Protein 8CD0 (pdb70)

Solvent-accessible surface area: 36126 Å² total; per-residue (Å²): 92,54,0,1,0,9,5,92,46,100,200,24,88,20,0,93,37,0,20,20,13,1,15,17,9,27,25,120,81,78,63,51,91,79,84,87,19,59,100,203,65,170,25,77,3,12,0,1,0,1,8,44,14,88,55,6,86,122,44,92,85,167,58,90,103,61,8,33,138,12,0,81,72,93,53,4,1,1,0,0,2,122,162,41,57,16,18,75,169,9,74,0,34,46,2,2,85,64,38,164,119,43,174,56,162,134,93,53,43,30,36,0,3,69,90,15,0,6,6,28,65,13,163,118,47,44,2,63,30,0,31,1,12,82,41,2,98,89,32,0,14,44,0,2,0,25,0,0,4,1,65,16,17,64,88,125,10,27,24,62,27,32,2,8,0,0,3,0,0,3,12,0,0,32,21,155,115,42,18,9,0,92,81,129,8,0,122,20,1,55,55,5,0,53,78,0,96,86,77,0,85,97,2,16,0,0,0,0,1,0,9,102,71,11,115,89,28,40,124,46,12,23,56,2,0,52,53,0,69,78,39,17,212,44,2,37,7,0,10,2,6,30,17,45,90,42,1,6,98,29,84,70,61,66,71,0,19,105,31,5,36,73,0,67,109,5,0,105,124,15,51,8,62,56,94,53,0,2,0,1,1,17,104,2,0,0,0,3,4,8,4,64,44,0,0,61,0,4,79,131,32,12,55,4,111,0,0,0,1,7,0,10,21,42,4,22,22,36,69,66,4,48,1,0,48,11,45,57,0,34,0,2,4,2,4,22,0,4,0,27,80,30,0,31,77,67,128,28,14,15,61,30,34,55,71,0,46,116,41,0,56,12,19,53,0,0,23,12,0,1,9,18,1,2,0,1,0,19,0,16,4,10,0,1,4,59,62,91,2,0,2,52,0,0,79,38,0,0,123,11,0,55,27,23,0,44,6,140,5,54,3,51,28,0,30,73,0,0,82,56,2,5,129,45,10,71,104,11,93,58,2,59,1,25,28,2,28,86,12,42,39,3,65,49,9,6,2,120,102,38,40,36,99,33,27,7,77,0,0,0,0,0,2,48,32,12,26,5,16,21,2,29,71,2,0,38,84,3,95,44,8,29,38,5,131,97,9,100,148,40,128,33,17,0,57,0,0,32,32,136,14,1,77,103,3,6,35,66,0,10,124,29,0,34,87,45,66,157,132,42,25,102,34,15,0,0,7,0,2,36,0,0,23,14,99,46,0,4,111,21,0,28,23,1,6,72,168,3,49,0,0,1,0,0,24,36,1,6,45,0,0,13,12,20,7,22,19,30,73,49,108,109,45,102,13,0,100,148,56,78,13,89,111,0,21,86,91,142,38,169,59,10,57,81,105,0,18,39,6,2,72,2,5,42,0,0,91,69,1,46,95,34,5,118,34,122,30,5,25,1,8,15,2,95,40,18,122,72,68,2,7,106,7,2,50,58,0,8,150,24,5,63,29,125,95,90,52,72,4,117,169,55,5,63,96,32,108,165,105,40,66,63,40,59,89,40,186,47,78,37,66,200,74,112,114,8,97,156,95,5,87,58,88,0,97,96,57,7,103,83,43,6,64,80,2,6,135,9,0,168,137,21,72,20,89,19,5,56,11,0,110,97,38,92,156,117,92,7,85,11,79,6,51,31,47,36,28,98,110,100,31,16,67,23,118,0,30,0,40,6,49,62,28,91,4,47,68,40,1,0,0,0,0,44,106,137,76,87,0,8,0,0,12,7,22,90,40,48,55,60,41,58,123,53,3,118,76,20,6,64,9,32,53,34,158,199,85,28,8,2,42,0,63,0,55,107,4,98,88,126,8,55,5,58,0,27,0,0,0,3,44,9,47,19,6,32,45,129,45,7,30,46,40,104,13,9,52,12,60,19,191,9,20,96,0,67,22

Sequence (837 aa):
PLVLVFVESLYSQLGQEVVAILESSRFKYRTEIAPTLTDKGRGRFALIIYENILKYVNLDAWNRELLDKYCVAYGVGIIGFFDCSINPKSPLLYVTRPSEVFQSNHSTYEPVLLATVVQDLGLHDGIQRVLFGNNLNFWLHKLVFVDAVAFLTGKRLSLPLDRYILVDIDDIFVGKEGTRMKVEDVKALFDTQNELRAHIPNFTFNLGYSGKFFHTGTNAEDAGDDLLLSYVKEFWWFPHMWSHMQPHLFHNQSVLAEQMALNKKFAVEHGIPTDMGYAVAPHHSGVYPVHVQLYEAWKQVWSIRVTSTEEYPHLKPARYRRGFIHNGIMVLPRQTCGLFTHTIFYNEYPGGSSELDKIINGGELFLTVLLNPISIFMTHLSNYGNDRLGLYTFKHLVRFLHSWTNLRLQTLPPVQLAQKYFQIFSEEKDPLWQDPCEDKRHKDIWSKEKTCDRFPKLLIIGPQKTGTTALYLFLGMHPDLSSNYPSSETFEEIQFFNGHNYHKGIDWYMEFFPIPSNTTSDFYFEKSANYFDSEVAPRRAAALLPKAKVLTILINPADRAYSWYQHQRAHDDPVALKYTFHEVISSKLRALQNRCLVPGWYATHIERWLSAYHANQILVLDGKLLRTEPAKVMDMVQKFLGVTNTIDYHKTLAFDPKKGFWCCLGKSKGRKYPEMDLDSRAFLKDYYRDHNIELSKLLYKMGQTLPTWLREDLQNQVQLVESGGGSVQAGGSLRLSCAASGFNVDDYAIGWFRQEREGVSCIGGDGTTYYENSVKGRFFTVSSDKRDNTVYLQMNNLRPEDTAIYFCAADRSKYCVGKYFSTPSQYDFWGRGTHVTV

Foldseek 3Di:
DEAEEAEQDPPDVLSVVLVLLCLLQVHHYDYDHLDDQPDPPHGPHQEYEYQACVSLVPDDPVVNVVVLVSCQVRQYAYEHEDCKFADCPDPLDDWWDGFDPDDDPDPQWACGIPPWWIKGHCPPRNHTYIYTRHGPDFQVSSVSVQSVQCPSSPNPSHDDLAFAEAEEAAAQLQDAPPQFAFQVLVVLVLVLQVVVCVLAPPHAYEYADAQQSQPPHDVRSNNRCVVVLVVQVRHHYAYAWNNLDAVLAVLDLVVSLVRVVVVVVSCVVSVHDLDLQEYAYRQNFQPVVHPPSCLVSSCPPRNHQEYEECPPPHNPDSSNHQWECAPNHTYGYADALQADSVDLAQQPRVVHNVVVVCSQQRNSLQSQRRSDRYYYYYHYSSCRHHHNNVSVSVVSNSVNSVRTTPGNYHYDRVVVVSVVRCVVVVVRHHGQDAAQVVDVVSVVSHHPVDAHQLDAQAEAEEAPPQCSVQVVVLQCVDPLEHEWAQDPPNTLAPQQQFDPNVSVHDVVVSVRGDHDDPNDHNHYYTYHRVLQLGLRRQQSCCRHHVNHAYEYEDEQLLVQLVSLLVLCVVVVPPVSVPDDPVVLVVVVSVVSNCVSRSVSLRLVRVVSNCVRHPLLRYAYDHSVCQFVPCQVVVQVVVVSSPDDDDDNSVPVFDDDVVQSGTDDDPPSSRPDDDDDDPVSVVSSLVVCQVSLVSVVVVCVVSVYDDYPSSVVSVVD/DWAKEKDWAEADQQWHKIKIKIQTPPDALLQWWQFKFFPVTFGQWTAASVGDIDGDPVCPVFKDWAADRPRRIIIIIGGGDDQVRWGWIKRFTANHRDDDHVPSTPPVRGDGIHPTDTYGD

Structure (mmCIF, N/CA/C/O backbone):
data_8CD0
#
_entry.id   8CD0
#
_cell.length_a   1.00
_cell.length_b   1.00
_cell.length_c   1.00
_cell.angle_alpha   90.00
_cell.angle_beta   90.00
_cell.angle_gamma   90.00
#
_symmetry.space_group_name_H-M   'P 1'
#
loop_
_entity.id
_entity.type
_entity.pdbx_description
1 polymer 'Bifunctional heparan sulfate N-deacetylase/N-sulfotransferase 1'
2 polymer 'Nanobody nAb7'
3 non-polymer "ADENOSINE-3'-5'-DIPHOSPHATE"
4 non-polymer 'CALCIUM ION'
5 water water
#
loop_
_atom_site.group_PDB
_atom_site.id
_atom_site.type_symbol
_atom_site.label_atom_id
_atom_site.label_alt_id
_atom_site.label_comp_id
_atom_site.label_asym_id
_atom_site.label_entity_id
_atom_site.label_seq_id
_atom_site.pdbx_PDB_ins_code
_atom_site.Cartn_x
_atom_site.Cartn_y
_atom_site.Cartn_z
_atom_site.occupancy
_atom_site.B_iso_or_equiv
_atom_site.auth_seq_id
_atom_site.auth_comp_id
_atom_site.auth_asym_id
_atom_site.auth_atom_id
_atom_site.pdbx_PDB_model_num
ATOM 1 N N . PRO A 1 83 ? 174.62600 146.08200 161.29200 1.000 100.88384 83 PRO A N 1
ATOM 2 C CA . PRO A 1 83 ? 174.50300 145.79800 162.72300 1.000 100.39308 83 PRO A CA 1
ATOM 3 C C . PRO A 1 83 ? 173.05100 145.78700 163.17600 1.000 103.32976 83 PRO A C 1
ATOM 4 O O . PRO A 1 83 ? 172.64600 146.64500 163.96200 1.000 103.44578 83 PRO A O 1
ATOM 8 N N . LEU A 1 84 ? 172.28100 144.83400 162.65000 1.000 109.40958 84 LEU A N 1
ATOM 9 C CA . LEU A 1 84 ? 170.89900 144.64800 163.06900 1.000 107.64226 84 LEU A CA 1
ATOM 10 C C . LEU A 1 84 ? 170.86300 144.12000 164.49600 1.000 106.04192 84 LEU A C 1
ATOM 11 O O . LEU A 1 84 ? 171.74700 143.37000 164.91500 1.000 110.24760 84 LEU A O 1
ATOM 16 N N . VAL A 1 85 ? 169.86100 144.54200 165.25900 1.000 83.93418 85 VAL A N 1
ATOM 17 C CA . VAL A 1 85 ? 169.72500 144.12800 166.64900 1.000 82.72343 85 VAL A CA 1
ATOM 18 C C . VAL A 1 85 ? 168.35100 143.47600 166.82000 1.000 86.11559 85 VAL A C 1
ATOM 19 O O . VAL A 1 85 ? 167.32900 144.02900 166.39600 1.000 85.49438 85 VAL A O 1
ATOM 23 N N . LEU A 1 86 ? 168.33700 142.26200 167.36900 1.000 94.74406 86 LEU A N 1
ATOM 24 C CA . LEU A 1 86 ? 167.10400 141.49600 167.51900 1.000 91.88483 86 LEU A CA 1
ATOM 25 C C . LEU A 1 86 ? 166.48200 141.77500 168.88200 1.000 95.46769 86 LEU A C 1
ATOM 26 O O . LEU A 1 86 ? 167.11400 141.53800 169.91600 1.000 93.26040 86 LEU A O 1
ATOM 31 N N . VAL A 1 87 ? 165.24500 142.26300 168.89100 1.000 94.45854 87 VAL A N 1
ATOM 32 C CA . VAL A 1 87 ? 164.50800 142.48300 170.12900 1.000 89.63911 87 VAL A CA 1
ATOM 33 C C . VAL A 1 87 ? 163.50200 141.33900 170.26700 1.000 86.64950 87 VAL A C 1
ATOM 34 O O . VAL A 1 87 ? 162.96600 140.83300 169.27300 1.000 92.19220 87 VAL A O 1
ATOM 38 N N . PHE A 1 88 ? 163.39300 140.80400 171.48300 1.000 89.00825 88 PHE A N 1
ATOM 39 C CA . PHE A 1 88 ? 162.43200 139.74800 171.80700 1.000 89.19567 88 PHE A CA 1
ATOM 40 C C . PHE A 1 88 ? 161.44700 140.29300 172.83600 1.000 91.11524 88 PHE A C 1
ATOM 41 O O . PHE A 1 88 ? 161.63900 140.18700 174.05000 1.000 93.61639 88 PHE A O 1
ATOM 49 N N . VAL A 1 89 ? 160.37100 140.90000 172.33100 1.000 96.35490 89 VAL A N 1
ATOM 50 C CA . VAL A 1 89 ? 159.36800 141.48600 173.21200 1.000 95.65503 89 VAL A CA 1
ATOM 51 C C . VAL A 1 89 ? 158.50200 140.38900 173.81500 1.000 97.63559 89 VAL A C 1
ATOM 52 O O . VAL A 1 89 ? 158.27000 139.34100 173.19700 1.000 98.77655 89 VAL A O 1
ATOM 56 N N . GLU A 1 90 ? 158.06500 140.60600 175.05900 1.000 103.53236 90 GLU A N 1
ATOM 57 C CA . GLU A 1 90 ? 157.15800 139.66500 175.70800 1.000 106.46941 90 GLU A CA 1
ATOM 58 C C . GLU A 1 90 ? 155.76900 139.73900 175.08600 1.000 107.74291 90 GLU A C 1
ATOM 59 O O . GLU A 1 90 ? 155.15100 138.70900 174.79000 1.000 104.92555 90 GLU A O 1
ATOM 65 N N . SER A 1 91 ? 155.28200 140.95200 174.84300 1.000 122.30071 91 SER A N 1
ATOM 66 C CA . SER A 1 91 ? 154.04400 141.17800 174.11800 1.000 121.18700 91 SER A CA 1
ATOM 67 C C . SER A 1 91 ? 154.28600 142.27500 173.09500 1.000 120.57010 91 SER A C 1
ATOM 68 O O . SER A 1 91 ? 155.24900 143.03700 173.20100 1.000 121.37591 91 SER A O 1
ATOM 71 N N . LEU A 1 92 ? 153.40600 142.34000 172.09300 1.000 117.13230 92 LEU A N 1
ATOM 72 C CA . LEU A 1 92 ? 153.50500 143.38700 171.08500 1.000 117.21056 92 LEU A CA 1
ATOM 73 C C . LEU A 1 92 ? 153.08300 144.74000 171.65000 1.000 117.68039 92 LEU A C 1
ATOM 74 O O . LEU A 1 92 ? 153.55600 145.77900 171.17700 1.000 117.81040 92 LEU A O 1
ATOM 79 N N . TYR A 1 93 ? 152.22800 144.74800 172.67100 1.000 135.69039 93 TYR A N 1
ATOM 80 C CA . TYR A 1 93 ? 151.79900 145.97100 173.33400 1.000 136.21482 93 TYR A CA 1
ATOM 81 C C . TYR A 1 93 ? 152.41600 146.13700 174.71700 1.000 136.19769 93 TYR A C 1
ATOM 82 O O . TYR A 1 93 ? 151.88900 146.90400 175.53000 1.000 137.84666 93 TYR A O 1
ATOM 91 N N . SER A 1 94 ? 153.50300 145.42300 175.01200 1.000 114.02216 94 SER A N 1
ATOM 92 C CA . SER A 1 94 ? 154.19200 145.59300 176.28400 1.000 114.27894 94 SER A CA 1
ATOM 93 C C . SER A 1 94 ? 154.95800 146.90900 176.29900 1.000 114.85029 94 SER A C 1
ATOM 94 O O . SER A 1 94 ? 155.55500 147.30600 175.29600 1.000 116.04221 94 SER A O 1
ATOM 97 N N . GLN A 1 95 ? 154.94100 147.58400 177.45200 1.000 98.14714 95 GLN A N 1
ATOM 98 C CA . GLN A 1 95 ? 155.45500 148.95100 177.52500 1.000 96.78844 95 GLN A CA 1
ATOM 99 C C . GLN A 1 95 ? 156.98000 148.98400 177.56600 1.000 99.33108 95 GLN A C 1
ATOM 100 O O . GLN A 1 95 ? 157.59700 149.95300 177.10400 1.000 97.48611 95 GLN A O 1
ATOM 106 N N . LEU A 1 96 ? 157.60700 147.91700 178.07600 1.000 107.00548 96 LEU A N 1
ATOM 107 C CA . LEU A 1 96 ? 159.06700 147.87000 178.13600 1.000 103.86352 96 LEU A CA 1
ATOM 108 C C . LEU A 1 96 ? 159.65700 147.64100 176.75000 1.000 103.77214 96 LEU A C 1
ATOM 109 O O . LEU A 1 96 ? 160.76100 148.11600 176.45100 1.000 107.17825 96 LEU A O 1
ATOM 114 N N . GLY A 1 97 ? 158.91700 146.93300 175.89000 1.000 94.65083 97 GLY A N 1
ATOM 115 C CA . GLY A 1 97 ? 159.29700 146.83000 174.49000 1.000 95.33142 97 GLY A CA 1
ATOM 116 C C . GLY A 1 97 ? 159.23100 148.16400 173.77500 1.000 97.97073 97 GLY A C 1
ATOM 117 O O . GLY A 1 97 ? 160.09600 148.48100 172.95600 1.000 100.54813 97 GLY A O 1
ATOM 118 N N . GLN A 1 98 ? 158.23500 148.98700 174.12800 1.000 108.80049 98 GLN A N 1
ATOM 119 C CA . GLN A 1 98 ? 158.14200 150.34200 173.59000 1.000 107.23630 98 GLN A CA 1
ATOM 120 C C . GLN A 1 98 ? 159.26900 151.23400 174.09700 1.000 106.25525 98 GLN A C 1
ATOM 121 O O . GLN A 1 98 ? 159.77400 152.06700 173.34500 1.000 106.50593 98 GLN A O 1
ATOM 127 N N . GLU A 1 99 ? 159.71400 151.04000 175.34400 1.000 107.36036 99 GLU A N 1
ATOM 128 C CA . GLU A 1 99 ? 160.82600 151.83500 175.87400 1.000 105.78955 99 GLU A CA 1
ATOM 129 C C . GLU A 1 99 ? 162.16700 151.45100 175.24200 1.000 105.92591 99 GLU A C 1
ATOM 130 O O . GLU A 1 99 ? 162.97500 152.32700 174.90000 1.000 109.06086 99 GLU A O 1
ATOM 136 N N . VAL A 1 100 ? 162.41400 150.14300 175.07500 1.000 91.40995 100 VAL A N 1
ATOM 137 C CA . VAL A 1 100 ? 163.67000 149.67000 174.48100 1.000 88.78301 100 VAL A CA 1
ATOM 138 C C . VAL A 1 100 ? 163.73100 150.02400 172.99500 1.000 89.74465 100 VAL A C 1
ATOM 139 O O . VAL A 1 100 ? 164.73900 150.56000 172.50800 1.000 91.85942 100 VAL A O 1
ATOM 143 N N . VAL A 1 101 ? 162.61400 149.81800 172.28000 1.000 89.65616 101 VAL A N 1
ATOM 144 C CA . VAL A 1 101 ? 162.49200 150.20300 170.87400 1.000 88.69982 101 VAL A CA 1
ATOM 145 C C . VAL A 1 101 ? 162.51400 151.72800 170.72700 1.000 87.78398 101 VAL A C 1
ATOM 146 O O . VAL A 1 101 ? 163.05800 152.25900 169.75200 1.000 87.78759 101 VAL A O 1
ATOM 150 N N . ALA A 1 102 ? 162.05500 152.45200 171.75800 1.000 86.58130 102 ALA A N 1
ATOM 151 C CA . ALA A 1 102 ? 162.09500 153.91100 171.76100 1.000 87.03472 102 ALA A CA 1
ATOM 152 C C . ALA A 1 102 ? 163.51600 154.45300 171.86300 1.000 84.47123 102 ALA A C 1
ATOM 153 O O . ALA A 1 102 ? 163.87400 155.41800 171.17300 1.000 84.24971 102 ALA A O 1
ATOM 155 N N . ILE A 1 103 ? 164.33600 153.84100 172.71800 1.000 76.67603 103 ILE A N 1
ATOM 156 C CA . ILE A 1 103 ? 165.73400 154.25500 172.83200 1.000 74.29595 103 ILE A CA 1
ATOM 157 C C . ILE A 1 103 ? 166.52100 153.84100 171.58300 1.000 73.28400 103 ILE A C 1
ATOM 158 O O . ILE A 1 103 ? 167.38400 154.59100 171.10100 1.000 74.10396 103 ILE A O 1
ATOM 163 N N . LEU A 1 104 ? 166.16800 152.69200 170.98500 1.000 72.83327 104 LEU A N 1
ATOM 164 C CA . LEU A 1 104 ? 166.82700 152.24900 169.75100 1.000 73.61866 104 LEU A CA 1
ATOM 165 C C .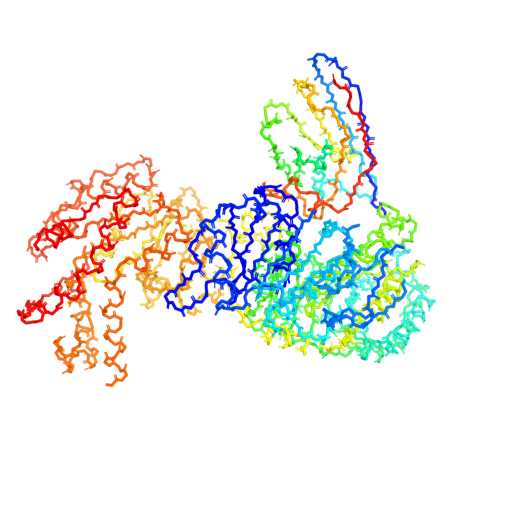 LEU A 1 104 ? 166.46100 153.12300 168.54700 1.000 74.22876 104 LEU A C 1
ATOM 166 O O . LEU A 1 104 ? 167.30400 153.38100 167.68100 1.000 72.53336 104 LEU A O 1
ATOM 171 N N . GLU A 1 105 ? 165.20900 153.58700 168.47100 1.000 87.21163 105 GLU A N 1
ATOM 172 C CA . GLU A 1 105 ? 164.82000 154.49000 167.38700 1.000 86.86445 105 GLU A CA 1
ATOM 173 C C . GLU A 1 105 ? 165.33600 155.90200 167.62300 1.000 90.23450 105 GLU A C 1
ATOM 174 O O . GLU A 1 105 ? 165.54100 156.66000 166.66700 1.000 87.19888 105 GLU A O 1
ATOM 180 N N . SER A 1 106 ? 165.52100 156.28800 168.88800 1.000 91.23652 106 SER A N 1
ATOM 181 C CA . SER A 1 106 ? 166.13700 157.58100 169.17100 1.000 86.41368 106 SER A CA 1
ATOM 182 C C . SER A 1 106 ? 167.62800 157.56400 168.85000 1.000 87.41715 106 SER A C 1
ATOM 183 O O . SER A 1 106 ? 168.20800 158.60000 168.50600 1.000 87.67553 106 SER A O 1
ATOM 186 N N . SER A 1 107 ? 168.26300 156.39800 168.95300 1.000 79.46417 107 SER A N 1
ATOM 187 C CA . SER A 1 107 ? 169.68200 156.25100 168.65600 1.000 75.27008 107 SER A CA 1
ATOM 188 C C . SER A 1 107 ? 169.96500 155.87800 167.20800 1.000 78.95445 107 SER A C 1
ATOM 189 O O . SER A 1 107 ? 171.14300 155.68200 166.88000 1.000 77.31813 107 SER A O 1
ATOM 192 N N . ARG A 1 108 ? 168.91800 155.77800 166.36900 1.000 69.70315 108 ARG A N 1
ATOM 193 C CA . ARG A 1 108 ? 168.95900 155.29900 164.97300 1.000 66.91293 108 ARG A CA 1
ATOM 194 C C . ARG A 1 108 ? 169.58100 153.90700 164.85600 1.000 66.29510 108 ARG A C 1
ATOM 195 O O . ARG A 1 108 ? 170.37400 153.64000 163.95200 1.000 64.54523 108 ARG A O 1
ATOM 203 N N . PHE A 1 109 ? 169.23700 153.01700 165.77700 1.000 78.16215 109 PHE A N 1
ATOM 204 C CA . PHE A 1 109 ? 169.73300 151.64800 165.73300 1.000 75.06554 109 PHE A CA 1
ATOM 205 C C . PHE A 1 109 ? 168.66900 150.74800 165.11900 1.000 80.25242 109 PHE A C 1
ATOM 206 O O . PHE A 1 109 ? 167.51100 150.74700 165.54500 1.000 84.85896 109 PHE A O 1
ATOM 214 N N . LYS A 1 110 ? 169.07200 149.97600 164.11200 1.000 84.66801 110 LYS A N 1
ATOM 215 C CA . LYS A 1 110 ? 168.13800 149.24700 163.25800 1.000 80.60649 110 LYS A CA 1
ATOM 216 C C . LYS A 1 110 ? 167.71900 147.95900 163.95400 1.000 79.14584 110 LYS A C 1
ATOM 217 O O . LYS A 1 110 ? 168.49900 147.00700 164.03600 1.000 81.91606 110 LYS A O 1
ATOM 223 N N . TYR A 1 111 ? 166.47000 147.92200 164.40900 1.000 88.95686 111 TYR A N 1
ATOM 224 C CA . TYR A 1 111 ? 165.94500 146.87100 165.26700 1.000 88.78446 111 TYR A CA 1
ATOM 225 C C . TYR A 1 111 ? 165.21100 145.82700 164.43400 1.000 92.16809 111 TYR A C 1
ATOM 226 O O . TYR A 1 111 ? 164.92900 146.02300 163.25000 1.000 93.34258 111 TYR A O 1
ATOM 235 N N . ARG A 1 112 ? 164.90900 144.70100 165.07500 1.000 106.73493 112 ARG A N 1
ATOM 236 C CA . ARG A 1 112 ? 164.16100 143.60600 164.46300 1.000 107.98188 112 ARG A CA 1
ATOM 237 C C . ARG A 1 112 ? 163.13300 143.11400 165.47900 1.000 108.54416 112 ARG A C 1
ATOM 238 O O . ARG A 1 112 ? 163.48700 142.44200 166.45200 1.000 107.82709 112 ARG A O 1
ATOM 246 N N . THR A 1 113 ? 161.86400 143.46000 165.26100 1.000 112.66083 113 THR A N 1
ATOM 247 C CA . THR A 1 113 ? 160.80500 143.05900 166.17900 1.000 112.50134 113 THR A CA 1
ATOM 248 C C . THR A 1 113 ? 160.43500 141.59800 165.96100 1.000 111.03282 113 THR A C 1
ATOM 249 O O . THR A 1 113 ? 160.14400 141.18000 164.83700 1.000 110.85938 113 THR A O 1
ATOM 253 N N . GLU A 1 114 ? 160.43400 140.82400 167.04500 1.000 103.45166 114 GLU A N 1
ATOM 254 C CA . GLU A 1 114 ? 160.11200 139.40600 166.98300 1.000 102.17754 114 GLU A CA 1
ATOM 255 C C . GLU A 1 114 ? 159.59100 138.97000 168.34500 1.000 101.24246 114 GLU A C 1
ATOM 256 O O . GLU A 1 114 ? 160.03500 139.46700 169.38300 1.000 101.50090 114 GLU A O 1
ATOM 262 N N . ILE A 1 115 ? 158.63500 138.04300 168.32600 1.000 117.76666 115 ILE A N 1
ATOM 263 C CA . ILE A 1 115 ? 158.09300 137.43000 169.53300 1.000 117.89051 115 ILE A CA 1
ATOM 264 C C . ILE A 1 115 ? 158.44600 135.95100 169.51700 1.000 120.72815 115 ILE A C 1
ATOM 265 O O . ILE A 1 115 ? 158.15100 135.25700 168.53600 1.000 120.23737 115 ILE A O 1
ATOM 270 N N . ALA A 1 116 ? 159.08300 135.48800 170.60100 1.000 128.40850 116 ALA A N 1
ATOM 271 C CA . ALA A 1 116 ? 159.47200 134.09000 170.87800 1.000 128.05943 116 ALA A CA 1
ATOM 272 C C . ALA A 1 116 ? 160.33200 133.43300 169.79500 1.000 127.35001 116 ALA A C 1
ATOM 273 O O . ALA A 1 116 ? 161.05000 134.11000 169.06200 1.000 126.30460 116 ALA A O 1
ATOM 275 N N . PRO A 1 123 ? 164.17100 132.00600 165.60300 1.000 107.40865 123 PRO A N 1
ATOM 276 C CA . PRO A 1 123 ? 164.25600 132.22000 164.15900 1.000 107.47516 123 PRO A CA 1
ATOM 277 C C . PRO A 1 123 ? 165.64100 131.90700 163.60900 1.000 110.48728 123 PRO A C 1
ATOM 278 O O . PRO A 1 123 ? 166.49100 131.41200 164.34900 1.000 112.45179 123 PRO A O 1
ATOM 282 N N . THR A 1 124 ? 165.85500 132.18600 162.32500 1.000 119.95180 124 THR A N 1
ATOM 283 C CA . THR A 1 124 ? 167.15900 131.96300 161.71600 1.000 118.88776 124 THR A CA 1
ATOM 284 C C . THR A 1 124 ? 168.13800 133.03200 162.18400 1.000 120.45073 124 THR A C 1
ATOM 285 O O . THR A 1 124 ? 167.85000 134.23000 162.11200 1.000 121.06099 124 THR A O 1
ATOM 289 N N . LEU A 1 125 ? 169.29800 132.59400 162.67300 1.000 114.31542 125 LEU A N 1
ATOM 290 C CA . LEU A 1 125 ? 170.24500 133.49800 163.30900 1.000 111.57098 125 LEU A CA 1
ATOM 291 C C . LEU A 1 125 ? 171.39300 133.92800 162.41100 1.000 112.08130 125 LEU A C 1
ATOM 292 O O . LEU A 1 125 ? 172.06600 134.90800 162.73600 1.000 115.46202 125 LEU A O 1
ATOM 297 N N . THR A 1 126 ? 171.63500 133.23700 161.30400 1.000 99.86497 126 THR A N 1
ATOM 298 C CA . THR A 1 126 ? 172.73000 133.57300 160.40600 1.000 96.92568 126 THR A CA 1
ATOM 299 C C . THR A 1 126 ? 172.19700 133.7950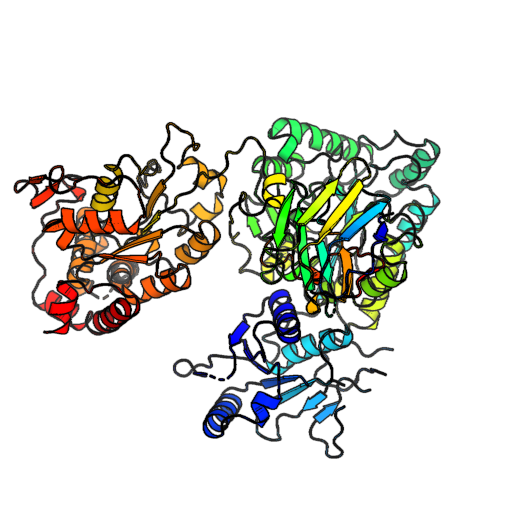0 158.99600 1.000 100.16771 126 THR A C 1
ATOM 300 O O . THR A 1 126 ? 171.08600 133.38100 158.65000 1.000 101.42173 126 THR A O 1
ATOM 304 N N . ASP A 1 127 ? 172.98500 134.50100 158.18500 1.000 121.95834 127 ASP A N 1
ATOM 305 C CA . ASP A 1 127 ? 172.65700 134.72500 156.78000 1.000 121.52636 127 ASP A CA 1
ATOM 306 C C . ASP A 1 127 ? 173.90000 134.41300 155.94000 1.000 119.79708 127 ASP A C 1
ATOM 307 O O . ASP A 1 127 ? 174.63100 135.32700 155.55000 1.000 121.20729 127 ASP A O 1
ATOM 312 N N . LYS A 1 128 ? 174.08800 133.11600 155.66300 1.000 106.70726 128 LYS A N 1
ATOM 313 C CA . LYS A 1 128 ? 175.13100 132.52900 154.80400 1.000 109.03845 128 LYS A CA 1
ATOM 314 C C . LYS A 1 128 ? 176.54900 132.93800 155.21900 1.000 109.21470 128 LYS A C 1
ATOM 315 O O . LYS A 1 128 ? 177.28200 133.58900 154.47400 1.000 111.21342 128 LYS A O 1
ATOM 321 N N . GLY A 1 129 ? 176.92600 132.54700 156.43300 1.000 93.02232 129 GLY A N 1
ATOM 322 C CA . GLY A 1 129 ? 178.26300 132.81100 156.92700 1.000 90.99844 129 GLY A CA 1
ATOM 323 C C . GLY A 1 129 ? 178.50700 134.20500 157.45800 1.000 93.68905 129 GLY A C 1
ATOM 324 O O . GLY A 1 129 ? 179.66200 134.55100 157.72700 1.000 92.57176 129 GLY A O 1
ATOM 325 N N . ARG A 1 130 ? 177.46600 135.02000 157.60200 1.000 94.86338 130 ARG A N 1
ATOM 326 C CA . ARG A 1 130 ? 177.57100 136.32500 158.23700 1.000 95.26657 130 ARG A CA 1
ATOM 327 C C . ARG A 1 130 ? 176.40600 136.44800 159.20300 1.000 99.49565 130 ARG A C 1
ATOM 328 O O . ARG A 1 130 ? 175.29300 136.02600 158.87700 1.000 100.78702 130 ARG A O 1
ATOM 336 N N . GLY A 1 131 ? 176.68000 136.97800 160.39800 1.000 101.45065 131 GLY A N 1
ATOM 337 C CA . GLY A 1 131 ? 175.69000 137.13900 161.44700 1.000 98.61518 131 GLY A CA 1
ATOM 338 C C . GLY A 1 131 ? 174.54400 138.06600 161.10200 1.000 100.90947 131 GLY A C 1
ATOM 339 O O . GLY A 1 131 ? 174.74900 139.17200 160.59400 1.000 101.72952 131 GLY A O 1
ATOM 340 N N . ARG A 1 132 ? 173.32600 137.60700 161.36700 1.000 105.47079 132 ARG A N 1
ATOM 341 C CA . ARG A 1 132 ? 172.12500 138.36300 161.05000 1.000 105.53716 132 ARG A CA 1
ATOM 342 C C . ARG A 1 132 ? 171.77400 139.37600 162.13200 1.000 107.57252 132 ARG A C 1
ATOM 343 O O . ARG A 1 132 ? 171.15000 140.40000 161.82700 1.000 107.04106 132 ARG A O 1
ATOM 351 N N . PHE A 1 133 ? 172.19000 139.13800 163.37600 1.000 105.08226 133 PHE A N 1
ATOM 352 C CA . PHE A 1 133 ? 171.90400 140.04600 164.48100 1.000 102.97626 133 PHE A CA 1
ATOM 353 C C . PHE A 1 133 ? 173.20100 140.36000 165.20800 1.000 106.01908 133 PHE A C 1
ATOM 354 O O . PHE A 1 133 ? 173.97300 139.44800 165.51500 1.000 108.05758 133 PHE A O 1
ATOM 362 N N . ALA A 1 134 ? 173.44700 141.64600 165.47300 1.000 100.60042 134 ALA A N 1
ATOM 363 C CA . ALA A 1 134 ? 174.66500 142.03800 166.17700 1.000 95.51206 134 ALA A CA 1
ATOM 364 C C . ALA A 1 134 ? 174.47100 142.02000 167.68900 1.000 95.32387 134 ALA A C 1
ATOM 365 O O . ALA A 1 134 ? 175.42800 141.79900 168.44000 1.000 96.41588 134 ALA A O 1
ATOM 367 N N . LEU A 1 135 ? 173.24800 142.25600 168.15500 1.000 95.91927 135 LEU A N 1
ATOM 368 C CA . LEU A 1 135 ? 172.94600 142.30800 169.57700 1.000 93.89293 135 LEU A CA 1
ATOM 369 C C . LEU A 1 135 ? 171.54700 141.74800 169.79700 1.000 94.56946 135 LEU A C 1
ATOM 370 O O . LEU A 1 135 ? 170.69900 141.79600 168.90500 1.000 97.25693 135 LEU A O 1
ATOM 375 N N . ILE A 1 136 ? 171.33200 141.14500 170.96400 1.000 99.18110 136 ILE A N 1
ATOM 376 C CA . ILE A 1 136 ? 170.04100 140.59400 171.36600 1.000 102.90904 136 ILE A CA 1
ATOM 377 C C . ILE A 1 136 ? 169.59700 141.35500 172.61700 1.000 104.64777 136 ILE A C 1
ATOM 378 O O . ILE A 1 136 ? 170.39600 141.53600 173.54400 1.000 102.62176 136 ILE A O 1
ATOM 383 N N . ILE A 1 137 ? 168.35500 141.85300 172.62600 1.000 90.20849 137 ILE A N 1
ATOM 384 C CA . ILE A 1 137 ? 167.67300 142.18900 173.87600 1.000 88.76242 137 ILE A CA 1
ATOM 385 C C . ILE A 1 137 ? 166.50800 141.23100 174.05900 1.000 82.31608 137 ILE A C 1
ATOM 386 O O . ILE A 1 137 ? 165.67000 141.08000 173.16300 1.000 82.59905 137 ILE A O 1
ATOM 391 N N . TYR A 1 138 ? 166.46300 140.58200 175.21700 1.000 88.87050 138 TYR A N 1
ATOM 392 C CA . TYR A 1 138 ? 165.25500 139.94000 175.71400 1.000 91.81051 138 TYR A CA 1
ATOM 393 C C . TYR A 1 138 ? 164.53400 140.96900 176.57400 1.000 86.30317 138 TYR A C 1
ATOM 394 O O . TYR A 1 138 ? 165.06600 141.41100 177.59600 1.000 86.24979 138 TYR A O 1
ATOM 403 N N . GLU A 1 139 ? 163.32300 141.35200 176.16400 1.000 95.23656 139 GLU A N 1
ATOM 404 C CA . GLU A 1 139 ? 162.50800 142.21700 177.01200 1.000 95.61890 139 GLU A CA 1
ATOM 405 C C . GLU A 1 139 ? 161.93100 141.43900 178.18500 1.000 96.45802 139 GLU A C 1
ATOM 406 O O . GLU A 1 139 ? 161.59300 142.01800 179.22400 1.000 97.49473 139 GLU A O 1
ATOM 412 N N . ASN A 1 140 ? 161.79700 140.12900 178.02900 1.000 102.73438 140 ASN A N 1
ATOM 413 C CA . ASN A 1 140 ? 161.60000 139.19900 179.13200 1.000 105.35522 140 ASN A CA 1
ATOM 414 C C . ASN A 1 140 ? 162.77400 138.22600 179.07100 1.000 104.67567 140 ASN A C 1
ATOM 415 O O . ASN A 1 140 ? 162.89000 137.44400 178.12400 1.000 104.01745 140 ASN A O 1
ATOM 420 N N . ILE A 1 141 ? 163.64700 138.27600 180.08100 1.000 99.58558 141 ILE A N 1
ATOM 421 C CA . ILE A 1 141 ? 164.85500 137.45100 180.07000 1.000 100.16817 141 ILE A CA 1
ATOM 422 C C . ILE A 1 141 ? 164.51300 136.00800 180.45700 1.000 103.33935 141 ILE A C 1
ATOM 423 O O . ILE A 1 141 ? 165.22900 135.06000 180.10500 1.000 104.16970 141 ILE A O 1
ATOM 428 N N . LEU A 1 142 ? 163.34900 135.80300 181.08800 1.000 100.21027 142 LEU A N 1
ATOM 429 C CA . LEU A 1 142 ? 162.89600 134.46000 181.44200 1.000 98.52729 142 LEU A CA 1
ATOM 430 C C . LEU A 1 142 ? 162.43900 133.64400 180.23200 1.000 97.30096 142 LEU A C 1
ATOM 431 O O . LEU A 1 142 ? 162.25000 132.42900 180.35600 1.000 99.77813 142 LEU A O 1
ATOM 436 N N . LYS A 1 143 ? 162.24200 134.28300 179.07700 1.000 98.77684 143 LYS A N 1
ATOM 437 C CA . LYS A 1 143 ? 162.14400 133.59600 177.79700 1.000 100.92199 143 LYS A CA 1
ATOM 438 C C . LYS A 1 143 ? 163.44700 132.87400 177.46100 1.000 100.03749 143 LYS A C 1
ATOM 439 O O . LYS A 1 143 ? 163.41600 131.75300 176.94900 1.000 97.83665 143 LYS A O 1
ATOM 445 N N . TYR A 1 144 ? 164.59200 133.51600 177.73300 1.000 111.01171 144 TYR A N 1
ATOM 446 C CA . TYR A 1 144 ? 165.89400 132.90500 177.45400 1.000 109.21267 144 TYR A CA 1
ATOM 447 C C . TYR A 1 144 ? 166.20800 131.77100 178.42100 1.000 112.73679 144 TYR A C 1
ATOM 448 O O . TYR A 1 144 ? 166.82300 130.77000 178.03300 1.000 112.68204 144 TYR A O 1
ATOM 457 N N . VAL A 1 145 ? 165.81900 131.92700 179.69100 1.000 120.08663 145 VAL A N 1
ATOM 458 C CA . VAL A 1 145 ? 166.10100 130.91900 180.71300 1.000 119.53526 145 VAL A CA 1
ATOM 459 C C . VAL A 1 145 ? 165.25600 129.67100 180.48100 1.000 121.13953 145 VAL A C 1
ATOM 460 O O . VAL A 1 145 ? 165.74300 128.53700 180.58600 1.000 119.80388 145 VAL A O 1
ATOM 464 N N . ASN A 1 146 ? 163.98900 129.86100 180.11400 1.000 117.58188 146 ASN A N 1
ATOM 465 C CA . ASN A 1 146 ? 163.08100 128.76600 179.80100 1.000 116.44179 146 ASN A CA 1
ATOM 466 C C . ASN A 1 146 ? 162.95300 128.53600 178.29700 1.000 115.68660 146 ASN A C 1
ATOM 467 O O . ASN A 1 146 ? 161.86900 128.19200 177.81600 1.000 116.08630 146 ASN A O 1
ATOM 472 N N . LEU A 1 147 ? 164.03700 128.72800 177.54800 1.000 114.40386 147 LEU A N 1
ATOM 473 C CA . LEU A 1 147 ? 164.01400 128.57000 176.10100 1.000 116.62174 147 LEU A CA 1
ATOM 474 C C . LEU A 1 147 ? 164.02600 127.08700 175.73100 1.000 118.27199 147 LEU A C 1
ATOM 475 O O . LEU A 1 147 ? 164.31700 126.21600 176.55900 1.000 118.40586 147 LEU A O 1
ATOM 480 N N . ASP A 1 148 ? 163.65300 126.80500 174.48000 1.000 113.98561 148 ASP A N 1
ATOM 481 C CA . ASP A 1 148 ? 163.81000 125.47100 173.91300 1.000 111.17509 148 ASP A CA 1
ATOM 482 C C . ASP A 1 148 ? 165.29100 125.13300 173.79900 1.000 108.46920 148 ASP A C 1
ATOM 483 O O . ASP A 1 148 ? 166.09500 125.96900 173.37900 1.000 110.04396 148 ASP A O 1
ATOM 488 N N . ALA A 1 149 ? 165.63800 123.89800 174.18100 1.000 106.15657 149 ALA A N 1
ATOM 489 C CA . ALA A 1 149 ? 167.02300 123.52400 174.46900 1.000 109.23135 149 ALA A CA 1
ATOM 490 C C . ALA A 1 149 ? 167.87700 123.44300 173.20700 1.000 109.35451 149 ALA A C 1
ATOM 491 O O . ALA A 1 149 ? 169.05900 123.81400 173.21700 1.000 108.51975 149 ALA A O 1
ATOM 493 N N . TRP A 1 150 ? 167.29000 122.94500 172.11500 1.000 127.49428 150 TRP A N 1
ATOM 494 C CA . TRP A 1 150 ? 167.96500 122.95900 170.82000 1.000 127.17197 150 TRP A CA 1
ATOM 495 C C . TRP A 1 150 ? 168.14300 124.38500 170.31200 1.000 127.42106 150 TRP A C 1
ATOM 496 O O . TRP A 1 150 ? 169.21200 124.74900 169.80700 1.000 130.49720 150 TRP A O 1
ATOM 507 N N . ASN A 1 151 ? 167.11000 125.21700 170.48200 1.000 127.16099 151 ASN A N 1
ATOM 508 C CA . ASN A 1 151 ? 167.18900 126.61600 170.07200 1.000 126.22432 151 ASN A CA 1
ATOM 509 C C . ASN A 1 151 ? 168.11300 127.41300 170.98600 1.000 127.00886 151 ASN A C 1
ATOM 510 O O . ASN A 1 151 ? 168.76700 128.36200 170.53700 1.000 127.03696 151 ASN A O 1
ATOM 515 N N . ARG A 1 152 ? 168.20700 127.01900 172.26200 1.000 117.14694 152 ARG A N 1
ATOM 516 C CA . ARG A 1 152 ? 169.18800 127.62300 173.16300 1.000 115.53765 152 ARG A CA 1
ATOM 517 C C . ARG A 1 152 ? 170.60800 127.22800 172.77800 1.000 113.65200 152 ARG A C 1
ATOM 518 O O . ARG A 1 152 ? 171.54200 128.02400 172.92500 1.000 113.72701 152 ARG A O 1
ATOM 526 N N . GLU A 1 153 ? 170.78100 125.99700 172.27900 1.000 114.22722 153 GLU A N 1
ATOM 527 C CA . GLU A 1 153 ? 172.08600 125.54500 171.79600 1.000 113.63341 153 GLU A CA 1
ATOM 528 C C . GLU A 1 153 ? 172.51400 126.31500 170.54800 1.000 112.17873 153 GLU A C 1
ATOM 529 O O . GLU A 1 153 ? 173.67000 126.75000 170.44600 1.000 114.03876 153 GLU A O 1
ATOM 535 N N . LEU A 1 154 ? 171.57100 126.54600 169.62000 1.000 103.36325 154 LEU A N 1
ATOM 536 C CA . LEU A 1 154 ? 171.84900 127.37100 168.43900 1.000 101.80842 154 LEU A CA 1
ATOM 537 C C . LEU A 1 154 ? 172.09900 128.83200 168.80800 1.000 101.49744 154 LEU A C 1
ATOM 538 O O . LEU A 1 154 ? 172.94200 129.49500 168.19100 1.000 98.80293 154 LEU A O 1
ATOM 543 N N . LEU A 1 155 ? 171.39800 129.33500 169.83400 1.000 110.54294 155 LEU A N 1
ATOM 544 C CA . LEU A 1 155 ? 171.56800 130.72200 170.26700 1.000 112.10317 155 LEU A CA 1
ATOM 545 C C . LEU A 1 155 ? 172.92500 130.94400 170.92900 1.000 112.88725 155 LEU A C 1
ATOM 546 O O . LEU A 1 155 ? 173.61900 131.92400 170.62700 1.000 109.62423 155 LEU A O 1
ATOM 551 N N . ASP A 1 156 ? 173.33400 130.01700 171.80400 1.000 106.82223 156 ASP A N 1
ATOM 552 C CA . ASP A 1 156 ? 174.64000 130.11400 172.44900 1.000 101.16785 156 ASP A CA 1
ATOM 553 C C . ASP A 1 156 ? 175.77800 129.87500 171.46100 1.000 100.76601 156 ASP A C 1
ATOM 554 O O . ASP A 1 156 ? 176.83000 130.51500 171.56900 1.000 103.66449 156 ASP A O 1
ATOM 559 N N . LYS A 1 157 ? 175.56600 128.99700 170.46700 1.000 96.62791 157 LYS A N 1
ATOM 560 C CA . LYS A 1 157 ? 176.57100 128.74700 169.43100 1.000 97.22195 157 LYS A CA 1
ATOM 561 C C . LYS A 1 157 ? 176.75600 129.96000 168.52000 1.000 99.27333 157 LYS A C 1
ATOM 562 O O . LYS A 1 157 ? 177.89100 130.33100 168.18500 1.000 101.15192 157 LYS A O 1
ATOM 568 N N . TYR A 1 158 ? 175.64400 130.60600 168.13700 1.000 94.37797 158 TYR A N 1
ATOM 569 C CA . TYR A 1 158 ? 175.70500 131.82200 167.32800 1.000 88.59769 158 TYR A CA 1
ATOM 570 C C . TYR A 1 158 ? 176.29500 132.98400 168.12000 1.000 92.66434 158 TYR A C 1
ATOM 571 O O . TYR A 1 158 ? 176.96900 133.85400 167.55300 1.000 99.35635 158 TYR A O 1
ATOM 580 N N . CYS A 1 159 ? 176.08200 132.99500 169.44000 1.000 101.03118 159 CYS A N 1
ATOM 581 C CA . CYS A 1 159 ? 176.67900 134.03100 170.27500 1.000 100.96865 159 CYS A CA 1
ATOM 582 C C . CYS A 1 159 ? 178.18700 133.83800 170.43300 1.000 101.81057 159 CYS A C 1
ATOM 583 O O . CYS A 1 159 ? 178.94200 134.81600 170.41700 1.000 102.56520 159 CYS A O 1
ATOM 586 N N . VAL A 1 160 ? 178.65400 132.59100 170.58300 1.000 94.74405 160 VAL A N 1
ATOM 587 C CA . VAL A 1 160 ? 180.08600 132.41200 170.82700 1.000 90.69320 160 VAL A CA 1
ATOM 588 C C . VAL A 1 160 ? 180.86700 132.46800 169.51900 1.000 90.26036 160 VAL A C 1
ATOM 589 O O . VAL A 1 160 ? 182.05500 132.80600 169.51000 1.000 93.73225 160 VAL A O 1
ATOM 593 N N . ALA A 1 161 ? 180.22200 132.14400 168.39300 1.000 97.13395 161 ALA A N 1
ATOM 594 C CA . ALA A 1 161 ? 180.94900 132.15100 167.12800 1.000 97.09460 161 ALA A CA 1
ATOM 595 C C . ALA A 1 161 ? 181.02000 133.54600 166.52700 1.000 96.19328 161 ALA A C 1
ATOM 596 O O . ALA A 1 161 ? 181.83700 133.79500 165.63500 1.000 98.33027 161 ALA A O 1
ATOM 598 N N . TYR A 1 162 ? 180.17500 134.46700 166.99200 1.000 86.23168 162 TYR A N 1
ATOM 599 C CA . TYR A 1 162 ? 180.06700 135.79000 166.38900 1.000 85.97148 162 TYR A CA 1
ATOM 600 C C . TYR A 1 162 ? 180.18500 136.92100 167.40500 1.000 90.08985 162 TYR A C 1
ATOM 601 O O . TYR A 1 162 ? 180.14900 138.09200 167.00700 1.000 92.23752 162 TYR A O 1
ATOM 610 N N . GLY A 1 163 ? 180.34900 136.60700 168.68800 1.000 111.42079 163 GLY A N 1
ATOM 611 C CA . GLY A 1 163 ? 180.56200 137.64400 169.70000 1.000 111.35862 163 GLY A CA 1
ATOM 612 C C . GLY A 1 163 ? 179.34300 138.48500 170.00400 1.000 111.05444 163 GLY A C 1
ATOM 613 O O . GLY A 1 163 ? 179.44300 139.71400 170.10800 1.000 111.22166 163 GLY A O 1
ATOM 614 N N . VAL A 1 164 ? 178.18600 137.84800 170.13900 1.000 100.75107 164 VAL A N 1
ATOM 615 C CA . VAL A 1 164 ? 176.93800 138.58400 170.28200 1.000 97.48728 164 VAL A CA 1
ATOM 616 C C . VAL A 1 164 ? 176.50300 138.57600 171.74800 1.000 95.76677 164 VAL A C 1
ATOM 617 O O . VAL A 1 164 ? 176.54600 137.55200 172.43000 1.000 96.53970 164 VAL A O 1
ATOM 621 N N . GLY A 1 165 ? 176.10300 139.74500 172.24700 1.000 98.20496 165 GLY A N 1
ATOM 622 C CA . GLY A 1 165 ? 175.73900 139.90600 173.64100 1.000 101.05385 165 GLY A CA 1
ATOM 623 C C . GLY A 1 165 ? 174.23600 139.97900 173.82800 1.000 101.47028 165 GLY A C 1
ATOM 624 O O . GLY A 1 165 ? 173.50100 140.36100 172.91900 1.000 96.75787 165 GLY A O 1
ATOM 625 N N . ILE A 1 166 ? 173.78500 139.59800 175.02300 1.000 110.48615 166 ILE A N 1
ATOM 626 C CA . ILE A 1 166 ? 172.36400 139.47500 175.34300 1.000 110.75630 166 ILE A CA 1
ATOM 627 C C . ILE A 1 166 ? 172.02700 140.46300 176.45600 1.000 109.58071 166 ILE A C 1
ATOM 628 O O . ILE A 1 166 ? 172.64200 140.43200 177.52800 1.000 109.95283 166 ILE A O 1
ATOM 633 N N . ILE A 1 167 ? 171.04800 141.33100 176.20600 1.000 89.04924 167 ILE A N 1
ATOM 634 C CA . ILE A 1 167 ? 170.58400 142.30100 177.19500 1.000 87.07880 167 ILE A CA 1
ATOM 635 C C . ILE A 1 167 ? 169.29400 141.77500 177.81700 1.000 83.63773 167 ILE A C 1
ATOM 636 O O . ILE A 1 167 ? 168.32900 141.47600 177.10600 1.000 80.80849 167 ILE A O 1
ATOM 641 N N . GLY A 1 168 ? 169.27800 141.64900 179.14200 1.000 95.16731 168 GLY A N 1
ATOM 642 C CA . GLY A 1 168 ? 168.13100 141.08700 179.84100 1.000 94.63373 168 GLY A CA 1
ATOM 643 C C . GLY A 1 168 ? 167.32400 142.13800 180.58700 1.000 94.95016 168 GLY A C 1
ATOM 644 O O . GLY A 1 168 ? 167.79600 143.24600 180.83200 1.000 90.90745 168 GLY A O 1
ATOM 645 N N . PHE A 1 169 ? 166.08900 141.77300 180.93800 1.000 87.21451 169 PHE A N 1
ATOM 646 C CA . PHE A 1 169 ? 165.16700 142.66600 181.63600 1.000 77.16332 169 PHE A CA 1
ATOM 647 C C . PHE A 1 169 ? 164.27200 141.87400 182.58000 1.000 80.83815 169 PHE A C 1
ATOM 648 O O . PHE A 1 169 ? 163.35400 141.17800 182.13200 1.000 87.84711 169 PHE A O 1
ATOM 656 N N . PHE A 1 170 ? 164.52200 142.00000 183.88100 1.000 86.97680 170 PHE A N 1
ATOM 657 C CA . PHE A 1 170 ? 163.55600 141.60300 184.90300 1.000 90.40233 170 PHE A CA 1
ATOM 658 C C . PHE A 1 170 ? 162.48500 142.67400 185.07400 1.000 91.99418 170 PHE A C 1
ATOM 659 O O . PHE A 1 170 ? 162.57500 143.75800 184.49600 1.000 92.89535 170 PHE A O 1
ATOM 667 N N . ASP A 1 197 ? 170.51800 154.56100 197.59200 1.000 109.88502 197 ASP A N 1
ATOM 668 C CA . ASP A 1 197 ? 169.81400 154.18300 196.37200 1.000 108.88139 197 ASP A CA 1
ATOM 669 C C . ASP A 1 197 ? 170.80000 153.89000 195.24400 1.000 111.40134 197 ASP A C 1
ATOM 670 O O . ASP A 1 197 ? 171.84100 153.27600 195.47900 1.000 112.62096 197 ASP A O 1
ATOM 675 N N . CYS A 1 198 ? 170.46700 154.32700 194.02800 1.000 122.55507 198 CYS A N 1
ATOM 676 C CA . CYS A 1 198 ? 171.27500 154.01500 192.85400 1.000 122.50684 198 CYS A CA 1
ATOM 677 C C . CYS A 1 198 ? 172.57200 154.81500 192.84100 1.000 123.44711 198 CYS A C 1
ATOM 678 O O . CYS A 1 198 ? 172.57200 156.03500 193.02600 1.000 123.60427 198 CYS A O 1
ATOM 681 N N . SER A 1 199 ? 173.68300 154.11000 192.63300 1.000 113.25096 199 SER A N 1
ATOM 682 C CA . SER A 1 199 ? 175.00900 154.71200 192.63000 1.000 109.53715 199 SER A CA 1
ATOM 683 C C . SER A 1 199 ? 175.80400 154.15800 191.45900 1.000 109.85313 199 SER A C 1
ATOM 684 O O . SER A 1 199 ? 175.58500 153.01900 191.03900 1.000 111.97922 199 SER A O 1
ATOM 687 N N . ILE A 1 200 ? 176.72400 154.97100 190.93800 1.000 101.10289 200 ILE A N 1
ATOM 688 C CA . ILE A 1 200 ? 177.47100 154.59000 189.75000 1.000 101.53522 200 ILE A CA 1
ATOM 689 C C . ILE A 1 200 ? 178.84000 154.03600 190.14700 1.000 103.71963 200 ILE A C 1
ATOM 690 O O . ILE A 1 200 ? 179.56000 154.62400 190.96300 1.000 105.24505 200 ILE A O 1
ATOM 695 N N . ASN A 1 201 ? 179.19700 152.88400 189.56900 1.000 95.36938 201 ASN A N 1
ATOM 696 C CA . ASN A 1 201 ? 180.49500 152.26400 189.79900 1.000 97.12313 201 ASN A CA 1
ATOM 697 C C . ASN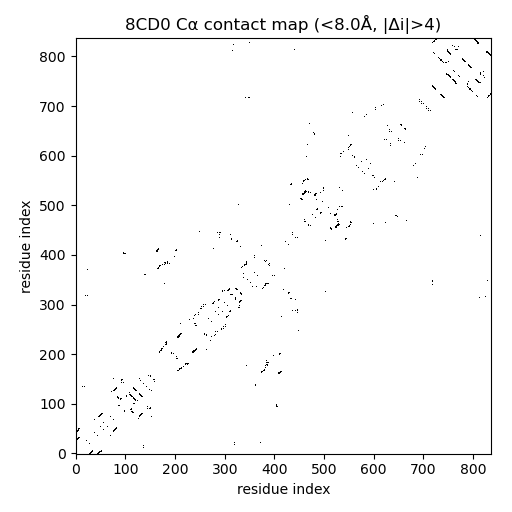 A 1 201 ? 181.54000 153.03000 189.01100 1.000 97.32084 201 ASN A C 1
ATOM 698 O O . ASN A 1 201 ? 181.42400 153.11100 187.78300 1.000 96.67242 201 ASN A O 1
ATOM 703 N N . PRO A 1 202 ? 182.57700 153.58400 189.64700 1.000 89.31904 202 PRO A N 1
ATOM 704 C CA . PRO A 1 202 ? 183.59100 154.32400 188.87700 1.000 91.37005 202 PRO A CA 1
ATOM 705 C C . PRO A 1 202 ? 184.53600 153.43400 188.08900 1.000 93.42116 202 PRO A C 1
ATOM 706 O O . PRO A 1 202 ? 185.08100 153.87300 187.06800 1.000 90.59116 202 PRO A O 1
ATOM 710 N N . LYS A 1 203 ? 184.73800 152.19100 188.52400 1.000 93.60744 203 LYS A N 1
ATOM 711 C CA . LYS A 1 203 ? 185.68800 151.29300 187.88200 1.000 89.76944 203 LYS A CA 1
ATOM 712 C C . LYS A 1 203 ? 185.04700 150.40800 186.82400 1.000 93.47985 203 LYS A C 1
ATOM 713 O O . LYS A 1 203 ? 185.70900 149.48900 186.32900 1.000 97.50246 203 LYS A O 1
ATOM 719 N N . SER A 1 204 ? 183.78700 150.64900 186.48600 1.000 85.08953 204 SER A N 1
ATOM 720 C CA . SER A 1 204 ? 183.04000 149.79100 185.57600 1.000 82.23978 204 SER A CA 1
ATOM 721 C C . SER A 1 204 ? 183.50500 149.95700 184.13400 1.000 84.62204 204 SER A C 1
ATOM 722 O O . SER A 1 204 ? 183.69400 151.09500 183.68000 1.000 87.61548 204 SER A O 1
ATOM 725 N N . PRO A 1 205 ? 183.69600 148.86500 183.38400 1.000 80.53106 205 PRO A N 1
ATOM 726 C CA . PRO A 1 205 ? 183.97600 148.99900 181.94500 1.000 76.20676 205 PRO A CA 1
ATOM 727 C C . PRO A 1 205 ? 182.77300 149.41400 181.11400 1.000 78.20549 205 PRO A C 1
ATOM 728 O O . PRO A 1 205 ? 182.95700 149.75600 179.93900 1.000 77.88279 205 PRO A O 1
ATOM 732 N N . LEU A 1 206 ? 181.55300 149.36900 181.67100 1.000 89.80259 206 LEU A N 1
ATOM 733 C CA . LEU A 1 206 ? 180.36900 149.79200 180.93000 1.000 88.79550 206 LEU A CA 1
ATOM 734 C C . LEU A 1 206 ? 180.34700 151.30000 180.71300 1.000 88.01909 206 LEU A C 1
ATOM 735 O O . LEU A 1 206 ? 179.75700 151.76400 179.73200 1.000 85.97227 206 LEU A O 1
ATOM 740 N N . LEU A 1 207 ? 180.98700 152.06600 181.60500 1.000 89.02978 207 LEU A N 1
ATOM 741 C CA . LEU A 1 207 ? 180.89200 153.52400 181.58200 1.000 85.40205 207 LEU A CA 1
ATOM 742 C C . LEU A 1 207 ? 181.66800 154.12100 180.42100 1.000 84.92729 207 LEU A C 1
ATOM 743 O O . LEU A 1 207 ? 182.90000 154.07100 180.38600 1.000 90.15987 207 LEU A O 1
ATOM 748 N N . TYR A 1 208 ? 180.93900 154.69100 179.47200 1.000 78.58337 208 TYR A N 1
ATOM 749 C CA . TYR A 1 208 ? 181.56200 155.39500 178.36700 1.000 77.50233 208 TYR A CA 1
ATOM 750 C C . TYR A 1 208 ? 181.00200 156.81100 178.33400 1.000 77.62482 208 TYR A C 1
ATOM 751 O O . TYR A 1 208 ? 181.75600 157.77800 178.21100 1.000 79.23038 208 TYR A O 1
ATOM 760 N N . VAL A 1 209 ? 179.67900 156.93500 178.46000 1.000 85.22771 209 VAL A N 1
ATOM 761 C CA . VAL A 1 209 ? 179.02400 158.24100 178.49100 1.000 80.67043 209 VAL A CA 1
ATOM 762 C C . VAL A 1 209 ? 178.84900 158.72200 179.93400 1.000 77.93225 209 VAL A C 1
ATOM 763 O O . VAL A 1 209 ? 179.09900 159.89700 180.23800 1.000 83.34518 209 VAL A O 1
ATOM 767 N N . THR A 1 210 ? 178.47400 157.81200 180.83400 1.000 76.44124 210 THR A N 1
ATOM 768 C CA . THR A 1 210 ? 178.17300 158.13600 182.22500 1.000 80.26365 210 THR A CA 1
ATOM 769 C C . THR A 1 210 ? 179.42500 158.52800 183.00700 1.000 84.38773 210 THR A C 1
ATOM 770 O O . THR A 1 210 ? 180.47600 157.89200 182.88200 1.000 80.92383 210 THR A O 1
ATOM 774 N N . ARG A 1 211 ? 179.30600 159.58100 183.81600 1.000 72.11972 211 ARG A N 1
ATOM 775 C CA . ARG A 1 211 ? 180.39200 160.06700 184.65800 1.000 65.62438 211 ARG A CA 1
ATOM 776 C C . ARG A 1 211 ? 180.05600 159.73900 186.10800 1.000 63.48059 211 ARG A C 1
ATOM 777 O O . ARG A 1 211 ? 178.89800 159.92300 186.52100 1.000 60.97349 211 ARG A O 1
ATOM 785 N N . PRO A 1 212 ? 181.00700 159.21600 186.90400 1.000 83.87264 212 PRO A N 1
ATOM 786 C CA . PRO A 1 212 ? 180.71600 158.89100 188.30800 1.000 86.19011 212 PRO A CA 1
ATOM 787 C C . PRO A 1 212 ? 180.53500 160.11700 189.19000 1.000 88.74372 212 PRO A C 1
ATOM 788 O O . PRO A 1 212 ? 181.50200 160.83500 189.46600 1.000 91.31898 212 PRO A O 1
ATOM 792 N N . SER A 1 213 ? 179.30800 160.35200 189.65000 1.000 94.39373 213 SER A N 1
ATOM 793 C CA . SER A 1 213 ? 179.01600 161.48200 190.52200 1.000 96.18435 213 SER A CA 1
ATOM 794 C C . SER A 1 213 ? 177.78000 161.16500 191.34800 1.000 100.82521 213 SER A C 1
ATOM 795 O O . SER A 1 213 ? 177.05100 160.22400 191.02500 1.000 100.45438 213 SER A O 1
ATOM 798 N N . GLU A 1 214 ? 177.58300 161.97300 192.40300 1.000 120.24083 214 GLU A N 1
ATOM 799 C CA . GLU A 1 214 ? 176.49600 162.00900 193.42200 1.000 118.67296 214 GLU A CA 1
ATOM 800 C C . GLU A 1 214 ? 175.36900 160.96400 193.46000 1.000 117.87948 214 GLU A C 1
ATOM 801 O O . GLU A 1 214 ? 174.24100 161.26500 193.84900 1.000 118.93724 214 GLU A O 1
ATOM 807 N N . VAL A 1 227 ? 168.60900 142.92000 194.28900 1.000 109.66597 227 VAL A N 1
ATOM 808 C CA . VAL A 1 227 ? 168.44900 143.04600 192.84800 1.000 111.06320 227 VAL A CA 1
ATOM 809 C C . VAL A 1 227 ? 169.34000 142.02200 192.14400 1.000 111.61697 227 VAL A C 1
ATOM 810 O O . VAL A 1 227 ? 168.85400 141.01000 191.64200 1.000 112.52755 227 VAL A O 1
ATOM 814 N N . PHE A 1 228 ? 170.64500 142.29000 192.11100 1.000 98.66753 228 PHE A N 1
ATOM 815 C CA . PHE A 1 228 ? 171.63600 141.36600 191.57100 1.000 97.51871 228 PHE A CA 1
ATOM 816 C C . PHE A 1 228 ? 172.81300 141.29700 192.53000 1.000 100.65134 228 PHE A C 1
ATOM 817 O O . PHE A 1 228 ? 173.55300 142.27400 192.68000 1.000 103.53029 228 PHE A O 1
ATOM 825 N N . GLN A 1 229 ? 172.98900 140.14200 193.16900 1.000 122.31862 229 GLN A N 1
ATOM 826 C CA . GLN A 1 229 ? 174.05500 139.93000 194.14000 1.000 124.76032 229 GLN A CA 1
ATOM 827 C C . GLN A 1 229 ? 174.71500 138.58800 193.86700 1.000 125.38515 229 GLN A C 1
ATOM 828 O O . GLN A 1 229 ? 174.03600 137.55700 193.83200 1.000 125.65210 229 GLN A O 1
ATOM 834 N N . SER A 1 230 ? 176.03200 138.60200 193.67700 1.000 148.26800 230 SER A N 1
ATOM 835 C CA . SER A 1 230 ? 176.81400 137.38100 193.50100 1.000 150.07231 230 SER A CA 1
ATOM 836 C C . SER A 1 230 ? 178.11400 137.54800 194.27200 1.000 151.46678 230 SER A C 1
ATOM 837 O O . SER A 1 230 ? 178.83300 138.53100 194.06600 1.000 151.71851 230 SER A O 1
ATOM 840 N N . ASN A 1 231 ? 178.40500 136.60100 195.16900 1.000 165.80058 231 ASN A N 1
ATOM 841 C CA . ASN A 1 231 ? 179.63700 136.66600 195.95100 1.000 165.48346 231 ASN A CA 1
ATOM 842 C C . ASN A 1 231 ? 180.85200 136.34000 195.09100 1.000 165.70048 231 ASN A C 1
ATOM 843 O O . ASN A 1 231 ? 181.92800 136.92300 195.27000 1.000 165.79207 231 ASN A O 1
ATOM 848 N N . HIS A 1 232 ? 180.69500 135.41900 194.14300 1.000 170.79295 232 HIS A N 1
ATOM 849 C CA . HIS A 1 232 ? 181.76600 135.11000 193.20800 1.000 171.45067 232 HIS A CA 1
ATOM 850 C C . HIS A 1 232 ? 181.88400 136.22300 192.17400 1.000 171.96981 232 HIS A C 1
ATOM 851 O O . HIS A 1 232 ? 180.88100 136.73100 191.66700 1.000 171.08886 232 HIS A O 1
ATOM 858 N N . SER A 1 233 ? 183.12200 136.60600 191.86600 1.000 171.67564 233 SER A N 1
ATOM 859 C CA . SER A 1 233 ? 183.39200 137.71400 190.94900 1.000 170.98728 233 SER A CA 1
ATOM 860 C C . SER A 1 233 ? 183.24200 137.22400 189.51300 1.000 169.81314 233 SER A C 1
ATOM 861 O O . SER A 1 233 ? 184.21800 136.90300 188.83300 1.000 169.21578 233 SER A O 1
ATOM 864 N N . THR A 1 234 ? 181.98700 137.16300 189.04500 1.000 150.03766 234 THR A N 1
ATOM 865 C CA . THR A 1 234 ? 181.72200 136.86600 187.64100 1.000 149.16251 234 THR A CA 1
ATOM 866 C C . THR A 1 234 ? 180.87500 137.95100 186.98300 1.000 147.78527 234 THR A C 1
ATOM 867 O O . THR A 1 234 ? 180.34700 137.72400 185.88900 1.000 146.95893 234 THR A O 1
ATOM 871 N N . TYR A 1 235 ? 180.73000 139.11300 187.61200 1.000 137.71347 235 TYR A N 1
ATOM 872 C CA . TYR A 1 235 ? 179.87100 140.16900 187.09800 1.000 136.64839 235 TYR A CA 1
ATOM 873 C C . TYR A 1 235 ? 180.43700 141.51200 187.52900 1.000 138.05780 235 TYR A C 1
ATOM 874 O O . TYR A 1 235 ? 181.17000 141.60100 188.51700 1.000 140.04698 235 TYR A O 1
ATOM 883 N N . GLU A 1 236 ? 180.08800 142.55500 186.77800 1.000 119.86410 236 GLU A N 1
ATOM 884 C CA . GLU A 1 236 ? 180.48400 143.90600 187.13700 1.000 118.69310 236 GLU A CA 1
ATOM 885 C C . GLU A 1 236 ? 179.26100 144.66600 187.62900 1.000 117.69885 236 GLU A C 1
ATOM 886 O O . GLU A 1 236 ? 178.32300 144.88200 186.84500 1.000 116.71627 236 GLU A O 1
ATOM 892 N N . PRO A 1 237 ? 179.19600 145.04700 188.91300 1.000 108.11884 237 PRO A N 1
ATOM 893 C CA . PRO A 1 237 ? 178.03900 145.81200 189.40300 1.000 108.25658 237 PRO A CA 1
ATOM 894 C C . PRO A 1 237 ? 178.07000 147.27600 188.98800 1.000 108.06589 237 PRO A C 1
ATOM 895 O O . PRO A 1 237 ? 178.56700 148.11900 189.74000 1.000 112.58479 237 PRO A O 1
ATOM 899 N N . VAL A 1 238 ? 177.54200 147.57500 187.79400 1.000 85.63142 238 VAL A N 1
ATOM 900 C CA . VAL A 1 238 ? 177.67900 148.90600 187.19600 1.000 87.13979 238 VAL A CA 1
ATOM 901 C C . VAL A 1 238 ? 176.82400 149.93500 187.92900 1.000 91.78009 238 VAL A C 1
ATOM 902 O O . VAL A 1 238 ? 177.30000 151.01800 188.29100 1.000 95.99165 238 VAL A O 1
ATOM 906 N N . LEU A 1 239 ? 175.55700 149.61900 188.16300 1.000 89.60056 239 LEU A N 1
ATOM 907 C CA . LEU A 1 239 ? 174.70500 150.44000 189.00600 1.000 88.11717 239 LEU A CA 1
ATOM 908 C C . LEU A 1 239 ? 174.45100 149.69200 190.30400 1.000 92.33172 239 LEU A C 1
ATOM 909 O O . LEU A 1 239 ? 173.99300 148.54500 190.28900 1.000 96.74978 239 LEU A O 1
ATOM 914 N N . LEU A 1 240 ? 174.74800 150.34100 191.42600 1.000 90.63761 240 LEU A N 1
ATOM 915 C CA . LEU A 1 240 ? 174.68300 149.70800 192.73500 1.000 93.49267 240 LEU A CA 1
ATOM 916 C C . LEU A 1 240 ? 173.55500 150.32800 193.54300 1.000 95.88902 240 LEU A C 1
ATOM 917 O O . LEU A 1 240 ? 173.46200 151.55400 193.64700 1.000 98.57888 240 LEU A O 1
ATOM 922 N N . ALA A 1 241 ? 172.71000 149.48000 194.11800 1.000 111.85854 241 ALA A N 1
ATOM 923 C CA . ALA A 1 241 ? 171.60100 149.94200 194.94300 1.000 110.85962 241 ALA A CA 1
ATOM 924 C C . ALA A 1 241 ? 172.04500 150.14400 196.38700 1.000 110.57452 241 ALA A C 1
ATOM 925 O O . ALA A 1 241 ? 173.04900 150.80600 196.65400 1.000 109.32933 241 ALA A O 1
ATOM 927 N N . THR A 1 265 ? 171.61000 148.22600 190.88300 1.000 106.92712 265 THR A N 1
ATOM 928 C CA . THR A 1 265 ? 170.63900 147.66500 189.95400 1.000 106.60639 265 THR A CA 1
ATOM 929 C C . THR A 1 265 ? 171.32600 146.98400 188.77500 1.000 104.68064 265 THR A C 1
ATOM 930 O O . THR A 1 265 ? 171.57700 145.78700 188.81200 1.000 110.98681 265 THR A O 1
ATOM 934 N N . VAL A 1 266 ? 171.65200 147.76800 187.74500 1.000 79.97961 266 VAL A N 1
ATOM 935 C CA . VAL A 1 266 ? 172.02600 147.21000 186.45100 1.000 81.85926 266 VAL A CA 1
ATOM 936 C C . VAL A 1 266 ? 173.47400 146.74900 186.47500 1.000 86.77919 266 VAL A C 1
ATOM 937 O O . VAL A 1 266 ? 174.38200 147.51400 186.81700 1.000 87.64688 266 VAL A O 1
ATOM 941 N N . VAL A 1 267 ? 173.69500 145.48400 186.10100 1.000 95.30282 267 VAL A N 1
ATOM 942 C CA . VAL A 1 267 ? 174.99700 144.84100 186.21100 1.000 92.59499 267 VAL A CA 1
ATOM 943 C C . VAL A 1 267 ? 175.44700 144.35300 184.84200 1.000 88.32351 267 VAL A C 1
ATOM 944 O O . VAL A 1 267 ? 174.66200 144.24900 183.89900 1.000 84.88217 267 VAL A O 1
ATOM 948 N N . GLN A 1 268 ? 176.73900 144.05400 184.75000 1.000 106.46979 268 GLN A N 1
ATOM 949 C CA . GLN A 1 268 ? 177.37400 143.54200 183.53600 1.000 105.38921 268 GLN A CA 1
ATOM 950 C C . GLN A 1 268 ? 178.06200 142.22200 183.87100 1.000 104.27501 268 GLN A C 1
ATOM 951 O O . GLN A 1 268 ? 179.12700 142.21200 184.49400 1.000 107.95676 268 GLN A O 1
ATOM 957 N N . ASP A 1 269 ? 177.44000 141.11300 183.47300 1.000 116.49114 269 ASP A N 1
ATOM 958 C CA . ASP A 1 269 ? 178.02000 139.79400 183.69100 1.000 118.66638 269 ASP A CA 1
ATOM 959 C C . ASP A 1 269 ? 179.20400 139.60000 182.75000 1.000 122.26100 269 ASP A C 1
ATOM 960 O O . ASP A 1 269 ? 179.17200 140.03200 181.59400 1.000 121.39498 269 ASP A O 1
ATOM 965 N N . LEU A 1 270 ? 180.25400 138.95900 183.26500 1.000 117.74750 270 LEU A N 1
ATOM 966 C CA . LEU A 1 270 ? 181.50700 138.81200 182.53200 1.000 115.21910 270 LEU A CA 1
ATOM 967 C C . LEU A 1 270 ? 181.37900 137.80500 181.39700 1.000 118.39035 270 LEU A C 1
ATOM 968 O O . LEU A 1 270 ? 180.53800 136.90300 181.43500 1.000 118.10562 270 LEU A O 1
ATOM 973 N N . GLY A 1 271 ? 182.23100 137.96800 180.38100 1.000 126.73776 271 GLY A N 1
ATOM 974 C CA . GLY A 1 271 ? 182.12000 137.15900 179.18000 1.000 123.05291 271 GLY A CA 1
ATOM 975 C C . GLY A 1 271 ? 182.69000 135.76100 179.30700 1.000 120.77945 271 GLY A C 1
ATOM 976 O O . GLY A 1 271 ? 182.44800 134.91300 178.44600 1.000 119.74325 271 GLY A O 1
ATOM 977 N N . LEU A 1 272 ? 183.45000 135.49500 180.37000 1.000 127.45483 272 LEU A N 1
ATOM 978 C CA . LEU A 1 272 ? 184.19500 134.24300 180.44700 1.000 129.51551 272 LEU A CA 1
ATOM 979 C C . LEU A 1 272 ? 183.40200 133.11100 181.08900 1.000 130.26546 272 LEU A C 1
ATOM 980 O O . LEU A 1 272 ? 183.95600 132.02100 181.27700 1.000 130.09943 272 LEU A O 1
ATOM 985 N N . HIS A 1 273 ? 182.13600 133.34000 181.45200 1.000 132.12021 273 HIS A N 1
ATOM 986 C CA . HIS A 1 273 ? 181.34100 132.28200 182.07200 1.000 130.85685 273 HIS A CA 1
ATOM 987 C C . HIS A 1 273 ? 180.91700 131.22800 181.05300 1.000 130.50552 273 HIS A C 1
ATOM 988 O O . HIS A 1 273 ? 181.04900 130.02400 181.29500 1.000 131.22506 273 HIS A O 1
ATOM 995 N N . ASP A 1 274 ? 180.40200 131.66700 179.89900 1.000 130.88443 274 ASP A N 1
ATOM 996 C CA . ASP A 1 274 ? 179.98400 130.73100 178.86200 1.000 130.33814 274 ASP A CA 1
ATOM 997 C C . ASP A 1 274 ? 180.37200 131.19900 177.46300 1.000 129.16150 274 ASP A C 1
ATOM 998 O O . ASP A 1 274 ? 179.83800 130.67900 176.47600 1.000 129.45743 274 ASP A O 1
ATOM 1003 N N . GLY A 1 275 ? 181.27800 132.16500 177.35100 1.000 113.46199 275 GLY A N 1
ATOM 1004 C CA . GLY A 1 275 ? 181.66300 132.70700 176.06800 1.000 114.00372 275 GLY A CA 1
ATOM 1005 C C . GLY A 1 275 ? 180.82700 133.87200 175.59200 1.000 112.32259 275 GLY A C 1
ATOM 1006 O O . GLY A 1 275 ? 181.22200 134.54100 174.62800 1.000 109.90603 275 GLY A O 1
ATOM 1007 N N . ILE A 1 276 ? 179.68900 134.14100 176.23300 1.000 117.88279 276 ILE A N 1
ATOM 1008 C CA . ILE A 1 276 ? 178.78500 135.21100 175.82900 1.000 120.24326 276 ILE A CA 1
ATOM 1009 C C . ILE A 1 276 ? 178.82100 136.29400 176.90200 1.000 121.63702 276 ILE A C 1
ATOM 1010 O O . ILE A 1 276 ? 179.21200 136.03800 178.04700 1.000 122.41358 276 ILE A O 1
ATOM 1015 N N . GLN A 1 277 ? 178.46500 137.51400 176.51300 1.000 128.32222 277 GLN A N 1
ATOM 1016 C CA . GLN A 1 277 ? 178.38800 138.64000 177.43200 1.000 127.83639 277 GLN A CA 1
ATOM 1017 C C . GLN A 1 277 ? 176.93200 138.97000 177.73300 1.000 127.04471 277 GLN A C 1
ATOM 1018 O O . GLN A 1 277 ? 176.09100 139.00300 176.83000 1.000 123.59082 277 GLN A O 1
ATOM 1024 N N . ARG A 1 278 ? 176.63500 139.21000 179.00700 1.000 112.64850 278 ARG A N 1
ATOM 1025 C CA . ARG A 1 278 ? 175.28100 139.52200 179.44100 1.000 110.49263 278 ARG A CA 1
ATOM 1026 C C . ARG A 1 278 ? 175.27500 140.80200 180.26000 1.000 111.18996 278 ARG A C 1
ATOM 1027 O O . ARG A 1 278 ? 176.12800 140.98900 181.13300 1.000 112.83912 278 ARG A O 1
ATOM 1035 N N . VAL A 1 279 ? 174.32300 141.68000 179.96700 1.000 90.14955 279 VAL A N 1
ATOM 1036 C CA . VAL A 1 279 ? 174.06600 142.86900 180.77800 1.000 88.32480 279 VAL A CA 1
ATOM 1037 C C . VAL A 1 279 ? 172.62900 142.73200 181.26900 1.000 85.55042 279 VAL A C 1
ATOM 1038 O O . VAL A 1 279 ? 171.68300 142.65100 180.48600 1.000 82.37281 279 VAL A O 1
ATOM 1042 N N . LEU A 1 280 ? 172.46400 142.70600 182.58800 1.000 98.39841 280 LEU A N 1
ATOM 1043 C CA . LEU A 1 280 ? 171.17800 142.37700 183.18700 1.000 98.01324 280 LEU A CA 1
ATOM 1044 C C . LEU A 1 280 ? 170.58800 143.59400 183.88700 1.000 99.38934 280 LEU A C 1
ATOM 1045 O O . LEU A 1 280 ? 171.30900 144.38000 184.50900 1.000 100.06109 280 LEU A O 1
ATOM 1050 N N . PHE A 1 281 ? 169.26900 143.74400 183.79200 1.000 90.02673 281 PHE A N 1
ATOM 1051 C CA . PHE A 1 281 ? 168.57400 144.92700 184.28900 1.000 90.97772 281 PHE A CA 1
ATOM 1052 C C . PHE A 1 281 ? 167.58100 144.51100 185.36300 1.000 92.88705 281 PHE A C 1
ATOM 1053 O O . PHE A 1 281 ? 166.75800 143.61600 185.13900 1.000 95.62306 281 PHE A O 1
ATOM 1061 N N . GLY A 1 282 ? 167.66000 145.15800 186.52200 1.000 93.89421 282 GLY A N 1
ATOM 1062 C CA . GLY A 1 282 ? 166.70400 144.92000 187.58200 1.000 92.92872 282 GLY A CA 1
ATOM 1063 C C . GLY A 1 282 ? 165.34200 145.51400 187.29400 1.000 94.18277 282 GLY A C 1
ATOM 1064 O O . GLY A 1 282 ? 164.36600 144.78400 187.09700 1.000 95.15442 282 GLY A O 1
ATOM 1065 N N . ASN A 1 283 ? 165.26600 146.84000 187.26300 1.000 105.40541 283 ASN A N 1
ATOM 1066 C CA . ASN A 1 283 ? 164.01800 147.53500 186.99300 1.000 105.87463 283 ASN A CA 1
ATOM 1067 C C . ASN A 1 283 ? 163.90500 147.81100 185.49600 1.000 104.07985 283 ASN A C 1
ATOM 1068 O O . ASN A 1 283 ? 164.77300 147.43700 184.70400 1.000 99.83464 283 ASN A O 1
ATOM 1073 N N . ASN A 1 284 ? 162.82700 148.47600 185.09500 1.000 111.52658 284 ASN A N 1
ATOM 1074 C CA . ASN A 1 284 ? 162.60500 148.80700 183.70000 1.000 111.22693 284 ASN A CA 1
ATOM 1075 C C . ASN A 1 284 ? 163.23900 150.15700 183.37700 1.000 108.97675 284 ASN A C 1
ATOM 1076 O O . ASN A 1 284 ? 164.01000 150.71900 184.15800 1.000 111.14053 284 ASN A O 1
ATOM 1081 N N . LEU A 1 285 ? 162.91200 150.68600 182.20200 1.000 101.39303 285 LEU A N 1
ATOM 1082 C CA . LEU A 1 285 ? 163.51000 151.93300 181.72700 1.000 100.23970 285 LEU A CA 1
ATOM 1083 C C . LEU A 1 285 ? 162.54100 153.09500 181.95100 1.000 104.79542 285 LEU A C 1
ATOM 1084 O O . LEU A 1 285 ? 161.95500 153.66100 181.02800 1.000 106.11792 285 LEU A O 1
ATOM 1089 N N . ASN A 1 286 ? 162.38000 153.43900 183.22800 1.000 109.33129 286 ASN A N 1
ATOM 1090 C CA . ASN A 1 286 ? 161.64900 154.62500 183.65600 1.000 106.06204 286 ASN A CA 1
ATOM 1091 C C . ASN A 1 286 ? 162.56800 155.69300 184.22300 1.000 106.11397 286 ASN A C 1
ATOM 1092 O O . ASN A 1 286 ? 162.43000 156.87300 183.88500 1.000 106.05455 286 ASN A O 1
ATOM 1097 N N . PHE A 1 287 ? 163.49200 155.29900 185.09800 1.000 97.11189 287 PHE A N 1
ATOM 1098 C CA . PHE A 1 287 ? 164.47000 156.22700 185.64300 1.000 91.50070 287 PHE A CA 1
ATOM 1099 C C . PHE A 1 287 ? 165.48700 156.60100 184.57200 1.000 90.85359 287 PHE A C 1
ATOM 1100 O O . PHE A 1 287 ? 165.78500 155.81000 183.67300 1.000 98.06986 287 PHE A O 1
ATOM 1108 N N . TRP A 1 288 ? 166.00100 157.82800 184.66200 1.000 81.35665 288 TRP A N 1
ATOM 1109 C CA . TRP A 1 288 ? 166.88900 158.35100 183.62700 1.000 86.51692 288 TRP A CA 1
ATOM 1110 C C . TRP A 1 288 ? 168.27900 157.73600 183.71300 1.000 91.01043 288 TRP A C 1
ATOM 1111 O O . TRP A 1 288 ? 168.98200 157.62400 182.69900 1.000 91.79735 288 TRP A O 1
ATOM 1122 N N . LEU A 1 289 ? 168.69100 157.33400 184.91900 1.000 99.23240 289 LEU A N 1
ATOM 1123 C CA . LEU A 1 289 ? 169.97400 156.66400 185.09500 1.000 99.12199 289 LEU A CA 1
ATOM 1124 C C . LEU A 1 289 ? 169.94000 155.25900 184.50300 1.000 99.17504 289 LEU A C 1
ATOM 1125 O O . LEU A 1 289 ? 170.96100 154.75600 184.01500 1.000 99.98602 289 LEU A O 1
ATOM 1130 N N . HIS A 1 290 ? 168.75700 154.63700 184.50300 1.000 88.27316 290 HIS A N 1
ATOM 1131 C CA . HIS A 1 290 ? 168.58800 153.32200 183.89500 1.000 89.51067 290 HIS A CA 1
ATOM 1132 C C . HIS A 1 290 ? 168.66200 153.41100 182.37500 1.000 90.72575 290 HIS A C 1
ATOM 1133 O O . HIS A 1 290 ? 169.22100 152.52500 181.71900 1.000 97.78687 290 HIS A O 1
ATOM 1140 N N . LYS A 1 291 ? 168.14900 154.50200 181.79900 1.000 68.92061 291 LYS A N 1
ATOM 1141 C CA . LYS A 1 291 ? 168.29200 154.71200 180.36100 1.000 70.21581 291 LYS A CA 1
ATOM 1142 C C . LYS A 1 291 ? 169.72400 155.08000 179.99200 1.000 73.86636 291 LYS A C 1
ATOM 1143 O O . LYS A 1 291 ? 170.20900 154.69600 178.92000 1.000 81.12755 291 LYS A O 1
ATOM 1149 N N . LEU A 1 292 ? 170.41600 155.80200 180.88500 1.000 75.28270 292 LEU A N 1
ATOM 1150 C CA . LEU A 1 292 ? 171.83000 156.14300 180.70400 1.000 76.15959 292 LEU A CA 1
ATOM 1151 C C . LEU A 1 292 ? 172.71400 154.89500 180.68900 1.000 73.28222 292 LEU A C 1
ATOM 1152 O O . LEU A 1 292 ? 173.56300 154.72000 179.79900 1.000 67.87303 292 LEU A O 1
ATOM 1157 N N . VAL A 1 293 ? 172.46700 153.97300 181.62100 1.000 78.64006 293 VAL A N 1
ATOM 1158 C CA . VAL A 1 293 ? 173.25200 152.74600 181.64900 1.000 75.09741 293 VAL A CA 1
ATOM 1159 C C . VAL A 1 293 ? 172.76100 151.76900 180.57400 1.000 77.28229 293 VAL A C 1
ATOM 1160 O O . VAL A 1 293 ? 173.50700 150.87800 180.16000 1.000 82.20557 293 VAL A O 1
ATOM 1164 N N . PHE A 1 294 ? 171.54700 151.96100 180.03700 1.000 80.36143 294 PHE A N 1
ATOM 1165 C CA . PHE A 1 294 ? 171.12400 151.17500 178.87700 1.000 78.42166 294 PHE A CA 1
ATOM 1166 C C . PHE A 1 294 ? 171.85300 151.60500 177.60700 1.000 79.55022 294 PHE A C 1
ATOM 1167 O O . PHE A 1 294 ? 172.21600 150.75900 176.77900 1.000 83.28124 294 PHE A O 1
ATOM 1175 N N . VAL A 1 295 ? 172.06600 152.91800 177.43600 1.000 69.45523 295 VAL A N 1
ATOM 1176 C CA . VAL A 1 295 ? 172.87500 153.43300 176.32400 1.000 71.27961 295 VAL A CA 1
ATOM 1177 C C . VAL A 1 295 ? 174.32500 152.97100 176.45500 1.000 76.42367 295 VAL A C 1
ATOM 1178 O O . VAL A 1 295 ? 174.95600 152.55300 175.46900 1.000 73.25350 295 VAL A O 1
ATOM 1182 N N . ASP A 1 296 ? 174.83900 152.95500 177.69100 1.000 97.77888 296 ASP A N 1
ATOM 1183 C CA . ASP A 1 296 ? 176.17300 152.41000 177.94400 1.000 95.73007 296 ASP A CA 1
ATOM 1184 C C . ASP A 1 296 ? 176.22900 150.89400 177.74200 1.000 96.98610 296 ASP A C 1
ATOM 1185 O O . ASP A 1 296 ? 177.28300 150.34700 177.39800 1.000 98.38433 296 ASP A O 1
ATOM 1190 N N . ALA A 1 297 ? 175.10100 150.20400 177.93300 1.000 80.31923 297 ALA A N 1
ATOM 1191 C CA . ALA A 1 297 ? 175.04300 148.75900 177.73800 1.000 72.57485 297 ALA A CA 1
ATOM 1192 C C . ALA A 1 297 ? 175.05400 148.39300 176.26200 1.000 72.72653 297 ALA A C 1
ATOM 1193 O O . ALA A 1 297 ? 175.68600 147.41000 175.86100 1.000 80.03617 297 ALA A O 1
ATOM 1195 N N . VAL A 1 298 ? 174.32500 149.15500 175.44200 1.000 71.71693 298 VAL A N 1
ATOM 1196 C CA . VAL A 1 298 ? 174.35300 148.94000 173.99300 1.000 75.62054 298 VAL A CA 1
ATOM 1197 C C . VAL A 1 298 ? 175.70900 149.36400 173.41800 1.000 77.57948 298 VAL A C 1
ATOM 1198 O O . VAL A 1 298 ? 176.20700 148.76200 172.45500 1.000 82.82660 298 VAL A O 1
ATOM 1202 N N . ALA A 1 299 ? 176.35800 150.35000 174.05500 1.000 78.25340 299 ALA A N 1
ATOM 1203 C CA . ALA A 1 299 ? 177.64400 150.87400 173.58600 1.000 77.50495 299 ALA A CA 1
ATOM 1204 C C . ALA A 1 299 ? 178.78200 149.85800 173.72000 1.000 77.24014 299 ALA A C 1
ATOM 1205 O O . ALA A 1 299 ? 179.55900 149.65700 172.78400 1.000 78.38459 299 ALA A O 1
ATOM 1207 N N . PHE A 1 300 ? 178.89100 149.19700 174.87200 1.000 81.25520 300 PHE A N 1
ATOM 1208 C CA . PHE A 1 300 ? 180.05700 148.34900 175.11500 1.000 82.06438 300 PHE A CA 1
ATOM 1209 C C . PHE A 1 300 ? 179.90100 146.97100 174.47300 1.000 84.08098 300 PHE A C 1
ATOM 1210 O O . PHE A 1 300 ? 180.88400 146.38300 174.00400 1.000 85.06387 300 PHE A O 1
ATOM 1218 N N . LEU A 1 301 ? 178.66500 146.45300 174.42100 1.000 74.11166 301 LEU A N 1
ATOM 1219 C CA . LEU A 1 301 ? 178.43600 145.05300 174.05600 1.000 71.43811 301 LEU A CA 1
ATOM 1220 C C . LEU A 1 301 ? 178.64100 144.79100 172.56900 1.000 77.63397 301 LEU A C 1
ATOM 1221 O O . LEU A 1 301 ? 178.84000 143.63900 172.16700 1.000 84.12719 301 LEU A O 1
ATOM 1226 N N . THR A 1 302 ? 178.59700 145.83100 171.73900 1.000 73.82626 302 THR A N 1
ATOM 1227 C CA . THR A 1 302 ? 178.90600 145.70200 170.32300 1.000 75.68985 302 THR A CA 1
ATOM 1228 C C . THR A 1 302 ? 180.31300 146.18900 169.99200 1.000 79.44712 302 THR A C 1
ATOM 1229 O O . THR A 1 302 ? 180.67600 146.25300 168.81300 1.000 83.73604 302 THR A O 1
ATOM 1233 N N . GLY A 1 303 ? 181.11400 146.49700 171.00800 1.000 74.84682 303 GLY A N 1
ATOM 1234 C CA . GLY A 1 303 ? 182.47300 146.98600 170.78200 1.000 71.08524 303 GLY A CA 1
ATOM 1235 C C . GLY A 1 303 ? 182.53200 148.36800 170.17300 1.000 73.22852 303 GLY A C 1
ATOM 1236 O O . GLY A 1 303 ? 183.29800 148.59600 169.22700 1.000 75.79437 303 GLY A O 1
ATOM 1237 N N . LYS A 1 304 ? 181.68400 149.28200 170.65900 1.000 79.66762 304 LYS A N 1
ATOM 1238 C CA . LYS A 1 304 ? 181.45300 150.66500 170.22800 1.000 80.51447 304 LYS A CA 1
ATOM 1239 C C . LYS A 1 304 ? 180.95800 150.78300 168.78900 1.000 82.39393 304 LYS A C 1
ATOM 1240 O O . LYS A 1 304 ? 181.06100 151.86800 168.20400 1.000 87.68864 304 LYS A O 1
ATOM 1246 N N . ARG A 1 305 ? 180.42600 149.71100 168.19600 1.000 88.53046 305 ARG A N 1
ATOM 1247 C CA . ARG A 1 305 ? 179.77600 149.82400 166.89600 1.000 92.94249 305 ARG A CA 1
ATOM 1248 C C . ARG A 1 305 ? 178.40600 150.47200 167.03400 1.000 91.35319 305 ARG A C 1
ATOM 1249 O O . ARG A 1 305 ? 178.03700 151.35000 166.24600 1.000 93.39182 305 ARG A O 1
ATOM 1257 N N . LEU A 1 306 ? 177.63800 150.05100 168.03800 1.000 82.76121 306 LEU A N 1
ATOM 1258 C CA . LEU A 1 306 ? 176.34100 150.65300 168.33300 1.000 85.39193 306 LEU A CA 1
ATOM 1259 C C . LEU A 1 306 ? 176.53500 151.64500 169.47400 1.000 87.79592 306 LEU A C 1
ATOM 1260 O O . LEU A 1 306 ? 176.12500 151.42200 170.61300 1.000 84.65313 306 LEU A O 1
ATOM 1265 N N . SER A 1 307 ? 177.16300 152.76900 169.14400 1.000 90.39142 307 SER A N 1
ATOM 1266 C CA . SER A 1 307 ? 177.40300 153.83400 170.10600 1.000 85.34633 307 SER A CA 1
ATOM 1267 C C . SER A 1 307 ? 177.48400 155.14700 169.34700 1.000 83.03974 307 SER A C 1
ATOM 1268 O O . SER A 1 307 ? 177.40700 155.18500 168.11700 1.000 83.95835 307 SER A O 1
ATOM 1271 N N . LEU A 1 308 ? 177.64000 156.22700 170.10200 1.000 72.39134 308 LEU A N 1
ATOM 1272 C CA . LEU A 1 308 ? 177.74200 157.55700 169.54700 1.000 72.50320 308 LEU A CA 1
ATOM 1273 C C . LEU A 1 308 ? 178.98900 158.21400 170.12900 1.000 71.86337 308 LEU A C 1
ATOM 1274 O O . LEU A 1 308 ? 179.43800 157.78900 171.19600 1.000 74.02835 308 LEU A O 1
ATOM 1279 N N . PRO A 1 309 ? 179.60600 159.19000 169.45200 1.000 73.79482 309 PRO A N 1
ATOM 1280 C CA . PRO A 1 309 ? 180.77200 159.86600 170.04000 1.000 70.61044 309 PRO A CA 1
ATOM 1281 C C . PRO A 1 309 ? 180.41000 160.72600 171.24700 1.000 75.81718 309 PRO A C 1
ATOM 1282 O O . PRO A 1 309 ? 179.25500 161.11400 171.43800 1.000 83.99215 309 PRO A O 1
ATOM 1286 N N . LEU A 1 310 ? 181.42300 161.00400 172.07700 1.000 65.01962 310 LEU A N 1
ATOM 1287 C CA . LEU A 1 310 ? 181.19700 161.71300 173.33500 1.000 62.95969 310 LEU A CA 1
ATOM 1288 C C . LEU A 1 310 ? 180.94900 163.19800 173.11900 1.000 61.84136 310 LEU A C 1
ATOM 1289 O O . LEU A 1 310 ? 180.45200 163.88300 174.02100 1.000 63.54988 310 LEU A O 1
ATOM 1294 N N . ASP A 1 311 ? 181.32700 163.72100 171.95500 1.000 71.15817 311 ASP A N 1
ATOM 1295 C CA . ASP A 1 311 ? 181.00800 165.09900 171.61900 1.000 70.41515 311 ASP A CA 1
ATOM 1296 C C . ASP A 1 311 ? 179.50700 165.25900 171.38700 1.000 72.92660 311 ASP A C 1
ATOM 1297 O O . ASP A 1 311 ? 178.89200 164.51400 170.62000 1.000 70.49405 311 ASP A O 1
ATOM 1302 N N . ARG A 1 312 ? 178.91000 166.17700 172.13800 1.000 72.84104 312 ARG A N 1
ATOM 1303 C CA . ARG A 1 312 ? 177.47300 166.38400 172.15900 1.000 60.42091 312 ARG A CA 1
ATOM 1304 C C . ARG A 1 312 ? 177.18600 167.86700 172.00800 1.000 50.59125 312 ARG A C 1
ATOM 1305 O O . ARG A 1 312 ? 177.94300 168.71300 172.48900 1.000 60.84600 312 ARG A O 1
ATOM 1313 N N . TYR A 1 313 ? 176.09300 168.18200 171.33200 1.000 41.11161 313 TYR A N 1
ATOM 1314 C CA . TYR A 1 313 ? 175.88600 169.52500 170.82300 1.000 49.23097 313 TYR A CA 1
ATOM 1315 C C . TYR A 1 313 ? 174.50300 170.02500 171.20500 1.000 57.96715 313 TYR A C 1
ATOM 1316 O O . TYR A 1 313 ? 173.49800 169.35000 170.96400 1.000 64.68774 313 TYR A O 1
ATOM 1325 N N . ILE A 1 314 ? 174.46300 171.21100 171.80700 1.000 52.27313 314 ILE A N 1
ATOM 1326 C CA . ILE A 1 314 ? 173.23100 171.83000 172.27700 1.000 49.47686 314 ILE A CA 1
ATOM 1327 C C . ILE A 1 314 ? 173.11700 173.20300 171.63300 1.000 50.07948 314 ILE A C 1
ATOM 1328 O O . ILE A 1 314 ? 174.02500 174.02900 171.76600 1.000 52.94627 314 ILE A O 1
ATOM 1333 N N . LEU A 1 315 ? 172.01100 173.44400 170.93100 1.000 58.68876 315 LEU A N 1
ATOM 1334 C CA . LEU A 1 315 ? 171.66300 174.77700 170.46000 1.000 58.13305 315 LEU A CA 1
ATOM 1335 C C . LEU A 1 315 ? 170.43200 175.22200 171.22500 1.000 59.79127 315 LEU A C 1
ATOM 1336 O O . LEU A 1 315 ? 169.47800 174.45300 171.36800 1.000 66.61639 315 LEU A O 1
ATOM 1341 N N . VAL A 1 316 ? 170.45900 176.44300 171.73700 1.000 52.52768 316 VAL A N 1
ATOM 1342 C CA . VAL A 1 316 ? 169.33900 176.99400 172.48100 1.000 52.58882 316 VAL A CA 1
ATOM 1343 C C . VAL A 1 316 ? 168.79100 178.18100 171.71400 1.000 47.45141 316 VAL A C 1
ATOM 1344 O O . VAL A 1 316 ? 169.49000 179.18000 171.51300 1.000 47.22262 316 VAL A O 1
ATOM 1348 N N . ASP A 1 317 ? 167.53900 178.07400 171.29400 1.000 53.67611 317 ASP A N 1
ATOM 1349 C CA . ASP A 1 317 ? 166.84400 179.15700 170.62200 1.000 53.36925 317 ASP A CA 1
ATOM 1350 C C . ASP A 1 317 ? 165.91100 179.82800 171.61500 1.000 60.54413 317 ASP A C 1
ATOM 1351 O O . ASP A 1 317 ? 165.07500 179.16300 172.23500 1.000 64.90964 317 ASP A O 1
ATOM 1356 N N . ILE A 1 318 ? 166.06000 181.13900 171.76800 1.000 52.10089 318 ILE A N 1
ATOM 1357 C CA . ILE A 1 318 ? 165.08300 181.94200 172.49200 1.000 48.17464 318 ILE A CA 1
ATOM 1358 C C . ILE A 1 318 ? 164.14300 182.49500 171.42700 1.000 49.01762 318 ILE A C 1
ATOM 1359 O O . ILE A 1 318 ? 164.41600 183.50800 170.79400 1.000 44.88512 318 ILE A O 1
ATOM 1364 N N . ASP A 1 319 ? 163.01900 181.81100 171.22800 1.000 60.54812 319 ASP A N 1
ATOM 1365 C CA . ASP A 1 319 ? 161.97000 182.29800 170.34600 1.000 52.66304 319 ASP A CA 1
ATOM 1366 C C . ASP A 1 319 ? 161.19800 183.42300 171.02300 1.000 56.63187 319 ASP A C 1
ATOM 1367 O O . ASP A 1 319 ? 161.39100 183.72800 172.20600 1.000 66.95353 319 ASP A O 1
ATOM 1372 N N . ASP A 1 320 ? 160.31700 184.04600 170.23600 1.000 64.47236 320 ASP A N 1
ATOM 1373 C CA . ASP A 1 320 ? 159.29900 185.01900 170.63000 1.000 66.56534 320 ASP A CA 1
ATOM 1374 C C . ASP A 1 320 ? 159.87100 186.28100 171.26300 1.000 69.83863 320 ASP A C 1
ATOM 1375 O O . ASP A 1 320 ? 159.17000 186.91900 172.04800 1.000 80.80268 320 ASP A O 1
ATOM 1380 N N . ILE A 1 321 ? 161.12100 186.64400 170.95500 1.000 66.34384 321 ILE A N 1
ATOM 1381 C CA . ILE A 1 321 ? 161.74500 187.84200 171.51200 1.000 68.81263 321 ILE A CA 1
ATOM 1382 C C . ILE A 1 321 ? 161.07400 189.07000 170.91400 1.000 68.26526 321 ILE A C 1
ATOM 1383 O O . ILE A 1 321 ? 160.82800 189.11700 169.69900 1.000 71.54017 321 ILE A O 1
ATOM 1388 N N . PHE A 1 322 ? 160.67600 190.00300 171.79900 1.000 78.52377 322 PHE A N 1
ATOM 1389 C CA . PHE A 1 322 ? 160.04100 191.29400 171.50000 1.000 83.46336 322 PHE A CA 1
ATOM 1390 C C . PHE A 1 322 ? 158.67000 191.11100 170.85600 1.000 87.07032 322 PHE A C 1
ATOM 1391 O O . PHE A 1 322 ? 158.35300 191.77500 169.87000 1.000 91.91274 322 PHE A O 1
ATOM 1399 N N . VAL A 1 323 ? 157.84800 190.20700 171.39100 1.000 77.06494 323 VAL A N 1
ATOM 1400 C CA . VAL A 1 323 ? 156.58100 189.87300 170.74900 1.000 73.35149 323 VAL A CA 1
ATOM 1401 C C . VAL A 1 323 ? 155.43700 189.99400 171.75400 1.000 80.13790 323 VAL A C 1
ATOM 1402 O O . VAL A 1 323 ? 154.26900 190.12400 171.36800 1.000 81.91323 323 VAL A O 1
ATOM 1406 N N . GLY A 1 324 ? 155.76800 190.00600 173.04500 1.000 92.62920 324 GLY A N 1
ATOM 1407 C CA . GLY A 1 324 ? 154.74900 189.85000 174.06400 1.000 90.54857 324 GLY A CA 1
ATOM 1408 C C . GLY A 1 324 ? 153.98000 191.12900 174.33600 1.000 89.41323 324 GLY A C 1
ATOM 1409 O O . GLY A 1 324 ? 154.32100 192.21800 173.87300 1.000 92.01956 324 GLY A O 1
ATOM 1410 N N . LYS A 1 325 ? 152.90500 190.97000 175.09900 1.000 90.58927 325 LYS A N 1
ATOM 1411 C CA . LYS A 1 325 ? 152.12800 192.08400 175.61000 1.000 91.97178 325 LYS A CA 1
ATOM 1412 C C . LYS A 1 325 ? 152.74200 192.56900 176.92400 1.000 91.42317 325 LYS A C 1
ATOM 1413 O O . LYS A 1 325 ? 153.78200 192.07100 177.36500 1.000 92.55153 325 LYS A O 1
ATOM 1419 N N . GLU A 1 326 ? 152.11800 193.57800 177.53700 1.000 94.20972 326 GLU A N 1
ATOM 1420 C CA . GLU A 1 326 ? 152.63300 194.14700 178.77700 1.000 96.61909 326 GLU A CA 1
ATOM 1421 C C . GLU A 1 326 ? 152.44700 193.18100 179.94200 1.000 98.56714 326 GLU A C 1
ATOM 1422 O O . GLU A 1 326 ? 151.34900 192.67000 180.17700 1.000 97.75055 326 GLU A O 1
ATOM 1428 N N . GLY A 1 327 ? 153.53500 192.93600 180.67100 1.000 106.19221 327 GLY A N 1
ATOM 1429 C CA . GLY A 1 327 ? 153.56900 191.95700 181.73100 1.000 105.78402 327 GLY A CA 1
ATOM 1430 C C . GLY A 1 327 ? 154.30900 190.67900 181.39100 1.000 107.64391 327 GLY A C 1
ATOM 1431 O O . GLY A 1 327 ? 154.58000 189.88000 182.29500 1.000 109.37142 327 GLY A O 1
ATOM 1432 N N . THR A 1 328 ? 154.63600 190.46000 180.11700 1.000 102.09540 328 THR A N 1
ATOM 1433 C CA . THR A 1 328 ? 155.38600 189.28400 179.69000 1.000 99.56684 328 THR A CA 1
ATOM 1434 C C . THR A 1 328 ? 156.79400 189.59900 179.21300 1.000 96.54302 328 THR A C 1
ATOM 1435 O O . THR A 1 328 ? 157.65400 188.71700 179.24100 1.000 94.65554 328 THR A O 1
ATOM 1439 N N . ARG A 1 329 ? 157.04400 190.82900 178.77700 1.000 95.98054 329 ARG A N 1
ATOM 1440 C CA . ARG A 1 329 ? 158.36400 191.23000 178.31700 1.000 98.50928 329 ARG A CA 1
ATOM 1441 C C . ARG A 1 329 ? 159.31000 191.43800 179.49800 1.000 100.82458 329 ARG A C 1
ATOM 1442 O O . ARG A 1 329 ? 158.89100 191.50800 180.65700 1.000 98.88459 329 ARG A O 1
ATOM 1450 N N . MET A 1 330 ? 160.60000 191.53800 179.19200 1.000 107.74123 330 MET A N 1
ATOM 1451 C CA . MET A 1 330 ? 161.63200 191.71300 180.20300 1.000 105.12002 330 MET A CA 1
ATOM 1452 C C . MET A 1 330 ? 161.79300 193.17800 180.60900 1.000 106.88066 330 MET A C 1
ATOM 1453 O O . MET A 1 330 ? 161.12300 194.08200 180.10100 1.000 105.93706 330 MET A O 1
ATOM 1458 N N . LYS A 1 331 ? 162.71700 193.39900 181.54300 1.000 99.38950 331 LYS A N 1
ATOM 1459 C CA . LYS A 1 331 ? 163.14900 194.71800 181.99000 1.000 98.35984 331 LYS A CA 1
ATOM 1460 C C . LYS A 1 331 ? 164.67300 194.67200 182.09200 1.000 100.58339 331 LYS A C 1
ATOM 1461 O O . LYS A 1 331 ? 165.30800 193.81600 181.47100 1.000 106.24378 331 LYS A O 1
ATOM 1467 N N . VAL A 1 332 ? 165.27100 195.61700 182.83300 1.000 87.27874 332 VAL A N 1
ATOM 1468 C CA . VAL A 1 332 ? 166.73600 195.68700 182.93200 1.000 85.72171 332 VAL A CA 1
ATOM 1469 C C . VAL A 1 332 ? 167.29700 194.51400 183.73800 1.000 84.05406 332 VAL A C 1
ATOM 1470 O O . VAL A 1 332 ? 168.40700 194.02800 183.46600 1.000 89.41405 332 VAL A O 1
ATOM 1474 N N . GLU A 1 333 ? 166.52000 194.02300 184.71200 1.000 88.43579 333 GLU A N 1
ATOM 1475 C CA . GLU A 1 333 ? 166.97500 192.96600 185.61100 1.000 93.68081 333 GLU A CA 1
ATOM 1476 C C . GLU A 1 333 ? 167.07400 191.63000 184.88500 1.000 97.07807 333 GLU A C 1
ATOM 1477 O O . GLU A 1 333 ? 168.03800 190.87800 185.06800 1.000 101.65661 333 GLU A O 1
ATOM 1483 N N . ASP A 1 334 ? 166.12300 191.36400 183.99000 1.000 87.84024 334 ASP A N 1
ATOM 1484 C CA . ASP A 1 334 ? 166.10200 190.09200 183.27500 1.000 86.34330 334 ASP A CA 1
ATOM 1485 C C . ASP A 1 334 ? 167.14600 190.05600 182.16300 1.000 84.92515 334 ASP A C 1
ATOM 1486 O O . ASP A 1 334 ? 167.72800 189.00400 181.89000 1.000 87.44446 334 ASP A O 1
ATOM 1491 N N . VAL A 1 335 ? 167.41700 191.20600 181.53300 1.000 75.96348 335 VAL A N 1
ATOM 1492 C CA . VAL A 1 335 ? 168.46700 191.28800 180.51300 1.000 75.31862 335 VAL A CA 1
ATOM 1493 C C . VAL A 1 335 ? 169.84800 191.14700 181.15700 1.000 78.79869 335 VAL A C 1
ATOM 1494 O O . VAL A 1 335 ? 170.72300 190.42700 180.64300 1.000 82.22834 335 VAL A O 1
ATOM 1498 N N . LYS A 1 336 ? 170.03800 191.77500 182.32800 1.000 84.79330 336 LYS A N 1
ATOM 1499 C CA . LYS A 1 336 ? 171.31000 191.67200 183.04500 1.000 87.85966 336 LYS A CA 1
ATOM 1500 C C . LYS A 1 336 ? 171.52500 190.26600 183.61300 1.000 89.93866 336 LYS A C 1
ATOM 1501 O O . LYS A 1 336 ? 172.64300 189.73100 183.57400 1.000 95.63603 336 LYS A O 1
ATOM 1507 N N . ALA A 1 337 ? 170.44500 189.62300 184.07400 1.000 65.18937 337 ALA A N 1
ATOM 1508 C CA . ALA A 1 337 ? 170.53400 188.24000 184.53400 1.000 68.28758 337 ALA A CA 1
ATOM 1509 C C . ALA A 1 337 ? 170.72300 187.27100 183.37100 1.000 72.53716 337 ALA A C 1
ATOM 1510 O O . ALA A 1 337 ? 171.35000 186.21900 183.53500 1.000 82.19900 337 ALA A O 1
ATOM 1512 N N . LEU A 1 338 ? 170.20400 187.62300 182.18800 1.000 58.26468 338 LEU A N 1
ATOM 1513 C CA . LEU A 1 338 ? 170.41900 186.83400 180.97700 1.000 58.57306 338 LEU A CA 1
ATOM 1514 C C . LEU A 1 338 ? 171.88200 186.87300 180.54600 1.000 63.53947 338 LEU A C 1
ATOM 1515 O O . LEU A 1 338 ? 172.45700 185.84500 180.16400 1.000 70.92309 338 LEU A O 1
ATOM 1520 N N . PHE A 1 339 ? 172.51100 188.05000 180.65300 1.000 69.27642 339 PHE A N 1
ATOM 1521 C CA . PHE A 1 339 ? 173.92700 188.18700 180.30000 1.000 63.13941 339 PHE A CA 1
ATOM 1522 C C . PHE A 1 339 ? 174.81300 187.48500 181.32800 1.000 55.42446 339 PHE A C 1
ATOM 1523 O O . PHE A 1 339 ? 175.81100 186.85200 180.95700 1.000 60.98462 339 PHE A O 1
ATOM 1531 N N . ASP A 1 340 ? 174.45500 187.57500 182.61600 1.000 66.54773 340 ASP A N 1
ATOM 1532 C CA . ASP A 1 340 ? 175.21900 186.89800 183.66500 1.000 71.79082 340 ASP A CA 1
ATOM 1533 C C . ASP A 1 340 ? 175.09100 185.38000 183.56000 1.000 69.93110 340 ASP A C 1
ATOM 1534 O O . ASP A 1 340 ? 176.07100 184.64200 183.76600 1.000 76.21370 340 ASP A O 1
ATOM 1539 N N . THR A 1 341 ? 173.89000 184.90800 183.19900 1.000 60.23462 341 THR A N 1
ATOM 1540 C CA . THR A 1 341 ? 173.65000 183.49100 182.95800 1.000 63.14629 341 THR A CA 1
ATOM 1541 C C . THR A 1 341 ? 174.43900 182.99600 181.75200 1.000 71.22691 341 THR A C 1
ATOM 1542 O O . THR A 1 341 ? 175.04000 181.91900 181.80700 1.000 75.13022 341 THR A O 1
ATOM 1546 N N . GLN A 1 342 ? 174.53700 183.81400 180.69600 1.000 64.25108 342 GLN A N 1
ATOM 1547 C CA . GLN A 1 342 ? 175.33900 183.41700 179.54000 1.000 56.74404 342 GLN A CA 1
ATOM 1548 C C . GLN A 1 342 ? 176.84000 183.46000 179.83500 1.000 58.41515 342 GLN A C 1
ATOM 1549 O O . GLN A 1 342 ? 177.60700 182.71100 179.22200 1.000 64.66227 342 GLN A O 1
ATOM 1555 N N . ASN A 1 343 ? 177.26800 184.28100 180.80600 1.000 59.43626 343 ASN A N 1
ATOM 1556 C CA . ASN A 1 343 ? 178.65300 184.20200 181.28600 1.000 54.77537 343 ASN A CA 1
ATOM 1557 C C . ASN A 1 343 ? 178.93200 182.87900 181.99600 1.000 58.61832 343 ASN A C 1
ATOM 1558 O O . ASN A 1 343 ? 179.94900 182.22100 181.72100 1.000 64.06135 343 ASN A O 1
ATOM 1563 N N . GLU A 1 344 ? 178.02700 182.45700 182.89500 1.000 57.29144 344 GLU A N 1
ATOM 1564 C CA . GLU A 1 344 ? 178.25400 181.18700 183.59600 1.000 60.38284 344 GLU A CA 1
ATOM 1565 C C . GLU A 1 344 ? 178.07200 179.98100 182.67500 1.000 61.82459 344 GLU A C 1
ATOM 1566 O O . GLU A 1 344 ? 178.73500 178.95200 182.85500 1.000 71.77857 344 GLU A O 1
ATOM 1572 N N . LEU A 1 345 ? 177.22000 180.09400 181.65700 1.000 63.27473 345 LEU A N 1
ATOM 1573 C CA . LEU A 1 345 ? 177.03400 178.94700 180.77400 1.000 69.65496 345 LEU A CA 1
ATOM 1574 C C . LEU A 1 345 ? 178.08100 178.93700 179.66500 1.000 69.68105 345 LEU A C 1
ATOM 1575 O O . LEU A 1 345 ? 178.32000 177.89600 179.04500 1.000 70.17267 345 LEU A O 1
ATOM 1580 N N . ARG A 1 346 ? 178.72800 180.08000 179.40800 1.000 68.49332 346 ARG A N 1
ATOM 1581 C CA . ARG A 1 346 ? 179.96300 180.06700 178.63600 1.000 56.95655 346 ARG A CA 1
ATOM 1582 C C . ARG A 1 346 ? 181.09900 179.45200 179.43400 1.000 59.96850 346 ARG A C 1
ATOM 1583 O O . ARG A 1 346 ? 182.01500 178.86200 178.85100 1.000 71.37129 346 ARG A O 1
ATOM 1591 N N . ALA A 1 347 ? 181.07300 179.60700 180.76100 1.000 60.28477 347 ALA A N 1
ATOM 1592 C CA . ALA A 1 347 ? 182.03800 178.90200 181.60200 1.000 60.59710 347 ALA A CA 1
ATOM 1593 C C . ALA A 1 347 ? 181.77600 177.39600 181.61600 1.000 60.50443 347 ALA A C 1
ATOM 1594 O O . ALA A 1 347 ? 182.71500 176.59700 181.69800 1.000 61.99122 347 ALA A O 1
ATOM 1596 N N . HIS A 1 348 ? 180.50500 176.98300 181.54300 1.000 66.18479 348 HIS A N 1
ATOM 1597 C CA . HIS A 1 348 ? 180.22100 175.54800 181.47400 1.000 67.23919 348 HIS A CA 1
ATOM 1598 C C . HIS A 1 348 ? 180.45300 174.99300 180.07000 1.000 69.36703 348 HIS A C 1
ATOM 1599 O O . HIS A 1 348 ? 181.33500 174.15300 179.86500 1.000 76.45893 348 HIS A O 1
ATOM 1606 N N . ILE A 1 349 ? 179.67100 175.44300 179.09400 1.000 74.50094 349 ILE A N 1
ATOM 1607 C CA . ILE A 1 349 ? 179.79600 174.97200 177.71400 1.000 63.71314 349 ILE A CA 1
ATOM 1608 C C . ILE A 1 349 ? 180.62900 175.97500 176.92600 1.000 68.40084 349 ILE A C 1
ATOM 1609 O O . ILE A 1 349 ? 180.34600 177.17800 176.99700 1.000 80.36779 349 ILE A O 1
ATOM 1614 N N . PRO A 1 350 ? 181.68300 175.54600 176.22600 1.000 59.31882 350 PRO A N 1
ATOM 1615 C CA . PRO A 1 350 ? 182.42500 176.46200 175.34700 1.000 64.73717 350 PRO A CA 1
ATOM 1616 C C . PRO A 1 350 ? 181.58200 176.96800 174.18300 1.000 64.51368 350 PRO A C 1
ATOM 1617 O O . PRO A 1 350 ? 180.90700 176.19000 173.50200 1.000 62.23511 350 PRO A O 1
ATOM 1621 N N . ASN A 1 351 ? 181.62800 178.29800 173.99200 1.000 76.71968 351 ASN A N 1
ATOM 1622 C CA . ASN A 1 351 ? 180.86900 179.07000 172.99200 1.000 71.95541 351 ASN A CA 1
ATOM 1623 C C . ASN A 1 351 ? 179.35700 178.87300 173.11200 1.000 76.57295 351 ASN A C 1
ATOM 1624 O O . ASN A 1 351 ? 178.63800 178.85000 172.11100 1.000 83.08039 351 ASN A O 1
ATOM 1629 N N . PHE A 1 352 ? 178.86300 178.75200 174.34600 1.000 70.84948 352 PHE A N 1
ATOM 1630 C CA . PHE A 1 352 ? 177.42100 178.76700 174.59500 1.000 66.82651 352 PHE A CA 1
ATOM 1631 C C . PHE A 1 352 ? 176.96700 180.21600 174.49700 1.000 71.71224 352 PHE A C 1
ATOM 1632 O O . PHE A 1 352 ? 177.04700 181.00000 175.44400 1.000 85.32635 352 PHE A O 1
ATOM 1640 N N . THR A 1 353 ? 176.42300 180.55700 173.34500 1.000 56.36528 353 THR A N 1
ATOM 1641 C CA . THR A 1 353 ? 175.82400 181.86200 173.14000 1.000 62.06077 353 THR A CA 1
ATOM 1642 C C . THR A 1 353 ? 174.35500 181.65800 172.78500 1.000 65.74760 353 THR A C 1
ATOM 1643 O O . THR A 1 353 ? 174.03000 180.79300 171.96500 1.000 73.15650 353 THR A O 1
ATOM 1647 N N . PHE A 1 354 ? 173.47500 182.40700 173.45500 1.000 51.16008 354 PHE A N 1
ATOM 1648 C CA . PHE A 1 354 ? 172.03500 182.26700 173.26900 1.000 39.77348 354 PHE A CA 1
ATOM 1649 C C . PHE A 1 354 ? 171.61900 182.77800 171.89700 1.000 41.90419 354 PHE A C 1
ATOM 1650 O O . PHE A 1 354 ? 172.10300 183.81100 171.44000 1.000 57.76276 354 PHE A O 1
ATOM 1658 N N . ASN A 1 355 ? 170.71700 182.05100 171.24300 1.000 44.20185 355 ASN A N 1
ATOM 1659 C CA . ASN A 1 355 ? 170.18200 182.45800 169.94800 1.000 54.39857 355 ASN A CA 1
ATOM 1660 C C . ASN A 1 355 ? 168.79200 183.05000 170.15600 1.000 61.84815 355 ASN A C 1
ATOM 1661 O O . ASN A 1 355 ? 167.93000 182.41000 170.76300 1.000 63.74224 355 ASN A O 1
ATOM 1666 N N . LEU A 1 356 ? 168.57200 184.26300 169.65200 1.000 57.79838 356 LEU A N 1
ATOM 1667 C CA . LEU A 1 356 ? 167.40800 185.06200 170.02500 1.000 58.62918 356 LEU A CA 1
ATOM 1668 C C . LEU A 1 356 ? 166.51900 185.30600 168.80900 1.000 63.46515 356 LEU A C 1
ATOM 1669 O O . LEU A 1 356 ? 166.96200 185.89700 167.81900 1.000 66.17259 356 LEU A O 1
ATOM 1674 N N . GLY A 1 357 ? 165.26600 184.85100 168.89600 1.000 57.92255 357 GLY A N 1
ATOM 1675 C CA . GLY A 1 357 ? 164.25200 185.01300 167.86400 1.000 53.53338 357 GLY A CA 1
ATOM 1676 C C . GLY A 1 357 ? 163.45100 186.29800 167.91600 1.000 54.64293 357 GLY A C 1
ATOM 1677 O O . GLY A 1 357 ? 162.30800 186.30000 168.38200 1.000 67.99807 357 GLY A O 1
ATOM 1678 N N . TYR A 1 358 ? 164.04000 187.38900 167.44100 1.000 42.68934 358 TYR A N 1
ATOM 1679 C CA . TYR A 1 358 ? 163.45700 188.72000 167.54400 1.000 52.10370 358 TYR A CA 1
ATOM 1680 C C . TYR A 1 358 ? 162.25900 188.90800 166.61700 1.000 57.66245 358 TYR A C 1
ATOM 1681 O O . TYR A 1 358 ? 162.14300 188.26700 165.56900 1.000 51.81202 358 TYR A O 1
ATOM 1690 N N . SER A 1 359 ? 161.37100 189.82100 167.01600 1.000 58.34470 359 SER A N 1
ATOM 1691 C CA . SER A 1 359 ? 160.25300 190.29100 166.19700 1.000 51.86108 359 SER A CA 1
ATOM 1692 C C . SER A 1 359 ? 160.26000 191.81300 166.30500 1.000 47.26718 359 SER A C 1
ATOM 1693 O O . SER A 1 359 ? 160.03200 192.36700 167.38200 1.000 56.23607 359 SER A O 1
ATOM 1696 N N . GLY A 1 360 ? 160.51500 192.48900 165.18600 1.000 52.94313 360 GLY A N 1
ATOM 1697 C CA . GLY A 1 360 ? 160.86800 193.89800 165.25300 1.000 60.38828 360 GLY A CA 1
ATOM 1698 C C . GLY A 1 360 ? 159.68000 194.84000 165.29900 1.000 64.23261 360 GLY A C 1
ATOM 1699 O O . GLY A 1 360 ? 159.82700 196.01200 165.66000 1.000 64.86547 360 GLY A O 1
ATOM 1700 N N . LYS A 1 361 ? 158.49900 194.36000 164.89700 1.000 63.78022 361 LYS A N 1
ATOM 1701 C CA . LYS A 1 361 ? 157.31000 195.21000 164.92800 1.000 66.75006 361 LYS A CA 1
ATOM 1702 C C . LYS A 1 361 ? 156.82800 195.45100 166.34800 1.000 71.24190 361 LYS A C 1
ATOM 1703 O O . LYS A 1 361 ? 156.49100 196.58200 166.71300 1.000 73.76203 361 LYS A O 1
ATOM 1709 N N . PHE A 1 362 ? 156.79800 194.40700 167.16600 1.000 77.46360 362 PHE A N 1
ATOM 1710 C CA . PHE A 1 362 ? 156.21800 194.50400 168.50100 1.000 82.83376 362 PHE A CA 1
ATOM 1711 C C . PHE A 1 362 ? 157.25600 194.91400 169.53700 1.000 80.37309 362 PHE A C 1
ATOM 1712 O O . PHE A 1 362 ? 156.94800 194.93700 170.73200 1.000 84.29938 362 PHE A O 1
ATOM 1720 N N . PHE A 1 363 ? 158.47700 195.21100 169.10400 1.000 83.86244 363 PHE A N 1
ATOM 1721 C CA . PHE A 1 363 ? 159.42500 196.00400 169.86800 1.000 83.08123 363 PHE A CA 1
ATOM 1722 C C . PHE A 1 363 ? 159.06100 197.47800 169.73000 1.000 85.98210 363 PHE A C 1
ATOM 1723 O O . PHE A 1 363 ? 158.44200 197.88400 168.73900 1.000 91.09642 363 PHE A O 1
ATOM 1731 N N . HIS A 1 364 ? 159.41700 198.26100 170.76200 1.000 85.26972 364 HIS A N 1
ATOM 1732 C CA . HIS A 1 364 ? 159.09900 199.68600 170.95200 1.000 86.57251 364 HIS A CA 1
ATOM 1733 C C . HIS A 1 364 ? 157.59600 199.97600 170.94300 1.000 91.35927 364 HIS A C 1
ATOM 1734 O O . HIS A 1 364 ? 157.18100 201.08900 170.60200 1.000 94.94563 364 HIS A O 1
ATOM 1741 N N . THR A 1 365 ? 156.75800 198.99900 171.31300 1.000 89.18779 365 THR A N 1
ATOM 1742 C CA . THR A 1 365 ? 155.31300 199.17000 171.34800 1.000 91.22720 365 THR A CA 1
ATOM 1743 C C . THR A 1 365 ? 154.68900 198.85800 172.69700 1.000 90.42838 365 THR A C 1
ATOM 1744 O O . THR A 1 365 ? 153.54000 199.24900 172.92600 1.000 92.97424 365 THR A O 1
ATOM 1748 N N . GLY A 1 366 ? 155.40000 198.17500 173.58900 1.000 70.89154 366 GLY A N 1
ATOM 1749 C CA . GLY A 1 366 ? 154.87200 197.83900 174.89200 1.000 73.82718 366 GLY A CA 1
ATOM 1750 C C . GLY A 1 366 ? 155.01400 198.98200 175.87900 1.000 75.38170 366 GLY A C 1
ATOM 1751 O O . GLY A 1 366 ? 154.78800 200.15400 175.57300 1.000 76.53828 366 GLY A O 1
ATOM 1752 N N . THR A 1 367 ? 155.36500 198.61000 177.10800 1.000 85.28911 367 THR A N 1
ATOM 1753 C CA . THR A 1 367 ? 155.70400 199.59400 178.12500 1.000 87.76559 367 THR A CA 1
ATOM 1754 C C . THR A 1 367 ? 157.02500 200.26300 177.76200 1.000 90.74436 367 THR A C 1
ATOM 1755 O O . THR A 1 367 ? 157.96500 199.59700 177.32000 1.000 93.14059 367 THR A O 1
ATOM 1759 N N . ASN A 1 368 ? 157.07700 201.59200 177.91600 1.000 103.73938 368 ASN A N 1
ATOM 1760 C CA . ASN A 1 368 ? 158.32100 202.32200 177.68600 1.000 102.22348 368 ASN A CA 1
ATOM 1761 C C . ASN A 1 368 ? 159.36000 202.01200 178.75800 1.000 102.78327 368 ASN A C 1
ATOM 1762 O O . ASN A 1 368 ? 160.56500 202.11300 178.50900 1.000 102.44398 368 ASN A O 1
ATOM 1767 N N . ALA A 1 369 ? 158.90300 201.66200 179.96700 1.000 97.95593 369 ALA A N 1
ATOM 1768 C CA . ALA A 1 369 ? 159.80000 201.12600 180.98700 1.000 96.64850 369 ALA A CA 1
ATOM 1769 C C . ALA A 1 369 ? 160.34400 199.76200 180.58100 1.000 99.57631 369 ALA A C 1
ATOM 1770 O O . ALA A 1 369 ? 161.50700 199.44700 180.85100 1.000 101.27247 369 ALA A O 1
ATOM 1772 N N . GLU A 1 370 ? 159.51200 198.93100 179.94400 1.000 110.37608 370 GLU A N 1
ATOM 1773 C CA . GLU A 1 370 ? 160.00700 197.67400 179.38900 1.000 104.65414 370 GLU A CA 1
ATOM 1774 C C . GLU A 1 370 ? 160.84600 197.91300 178.14300 1.000 102.30348 370 GLU A C 1
ATOM 1775 O O . GLU A 1 370 ? 161.75800 197.13500 177.84800 1.000 108.45243 370 GLU A O 1
ATOM 1781 N N . ASP A 1 371 ? 160.53000 198.96500 177.38000 1.000 96.93931 371 ASP A N 1
ATOM 1782 C CA . ASP A 1 371 ? 161.32300 199.28300 176.19600 1.000 102.06613 371 ASP A CA 1
ATOM 1783 C C . ASP A 1 371 ? 162.68300 199.84900 176.58300 1.000 102.42332 371 ASP A C 1
ATOM 1784 O O . ASP A 1 371 ? 163.69700 199.53400 175.95000 1.000 95.99669 371 ASP A O 1
ATOM 1789 N N . ALA A 1 372 ? 162.72600 200.66900 177.63900 1.000 104.81423 372 ALA A N 1
ATOM 1790 C CA . ALA A 1 372 ? 164.00500 201.03800 178.24000 1.000 100.88467 372 ALA A CA 1
ATOM 1791 C C . ALA A 1 372 ? 164.59800 199.87100 179.01800 1.000 98.20634 372 ALA A C 1
ATOM 1792 O O . ALA A 1 372 ? 165.81400 199.82000 179.23800 1.000 102.03906 372 ALA A O 1
ATOM 1794 N N . GLY A 1 373 ? 163.74800 198.94800 179.47400 1.000 92.88119 373 GLY A N 1
ATOM 1795 C CA . GLY A 1 373 ? 164.24400 197.70700 180.04200 1.000 95.13254 373 GLY A CA 1
ATOM 1796 C C . GLY A 1 373 ? 164.91200 196.81400 179.01600 1.000 98.91631 373 GLY A C 1
ATOM 1797 O O . GLY A 1 373 ? 165.86400 196.09500 179.33000 1.000 99.98114 373 GLY A O 1
ATOM 1798 N N . ASP A 1 374 ? 164.41700 196.83600 177.78200 1.000 105.48307 374 ASP A N 1
ATOM 1799 C CA . ASP A 1 374 ? 165.05400 196.11500 176.69200 1.000 98.29897 374 ASP A CA 1
ATOM 1800 C C . ASP A 1 374 ? 165.95300 197.00500 175.84600 1.000 98.77644 374 ASP A C 1
ATOM 1801 O O . ASP A 1 374 ? 166.45200 196.54800 174.81300 1.000 102.71043 374 ASP A O 1
ATOM 1806 N N . ASP A 1 375 ? 166.16500 198.26200 176.25300 1.000 101.74841 375 ASP A N 1
ATOM 1807 C CA . ASP A 1 375 ? 167.15000 199.10400 175.57900 1.000 104.66754 375 ASP A CA 1
ATOM 1808 C C . ASP A 1 375 ? 168.57200 198.71500 175.95500 1.000 103.98378 375 ASP A C 1
ATOM 1809 O O . ASP A 1 375 ? 169.51600 199.04900 175.23200 1.000 106.55261 375 ASP A O 1
ATOM 1814 N N . LEU A 1 376 ? 168.74600 198.01200 177.07800 1.000 84.17250 376 LEU A N 1
ATOM 1815 C CA . LEU A 1 376 ? 170.06700 197.53300 177.46700 1.000 83.67890 376 LEU A CA 1
ATOM 1816 C C . LEU A 1 376 ? 170.48000 196.32600 176.62500 1.000 84.92587 376 LEU A C 1
ATOM 1817 O O . LEU A 1 376 ? 171.67200 196.02300 176.49800 1.000 88.98588 376 LEU A O 1
ATOM 1822 N N . LEU A 1 377 ? 169.50700 195.66400 175.98700 1.000 77.54296 377 LEU A N 1
ATOM 1823 C CA . LEU A 1 377 ? 169.81500 194.62600 175.00600 1.000 71.29278 377 LEU A CA 1
ATOM 1824 C C . LEU A 1 377 ? 170.30000 195.22400 173.68500 1.000 72.16779 377 LEU A C 1
ATOM 1825 O O . LEU A 1 377 ? 170.89900 194.52100 172.86400 1.000 77.49510 377 LEU A O 1
ATOM 1830 N N . LEU A 1 378 ? 170.05500 196.52100 173.45600 1.000 86.06256 378 LEU A N 1
ATOM 1831 C CA . LEU A 1 378 ? 170.71300 197.20100 172.34200 1.000 87.16089 378 LEU A CA 1
ATOM 1832 C C . LEU A 1 378 ? 172.17000 197.51700 172.65300 1.000 88.34906 378 LEU A C 1
ATOM 1833 O O . LEU A 1 378 ? 172.94200 197.80100 171.73200 1.000 88.00372 378 LEU A O 1
ATOM 1838 N N . SER A 1 379 ? 172.55100 197.52100 173.92600 1.000 91.14378 379 SER A N 1
ATOM 1839 C CA . SER A 1 379 ? 173.94000 197.65900 174.33200 1.000 93.59267 379 SER A CA 1
ATOM 1840 C C . SER A 1 379 ? 174.63300 196.31500 174.49600 1.000 90.75884 379 SER A C 1
ATOM 1841 O O . SER A 1 379 ? 175.81900 196.27900 174.83600 1.000 89.90694 379 SER A O 1
ATOM 1844 N N . TYR A 1 380 ? 173.91900 195.21400 174.25700 1.000 67.80701 380 TYR A N 1
ATOM 1845 C CA . TYR A 1 380 ? 174.37900 193.87000 174.58200 1.000 62.47550 380 TYR A CA 1
ATOM 1846 C C . TYR A 1 380 ? 174.39400 192.96200 173.35400 1.000 66.42172 380 TYR A C 1
ATOM 1847 O O . TYR A 1 380 ? 174.17100 191.76100 173.47800 1.000 69.02559 380 TYR A O 1
ATOM 1856 N N . VAL A 1 381 ? 174.64200 193.51000 172.16400 1.000 58.66550 381 VAL A N 1
ATOM 1857 C CA . VAL A 1 381 ? 174.36900 192.76600 170.93300 1.000 52.17177 381 VAL A CA 1
ATOM 1858 C C . VAL A 1 381 ? 175.53400 191.83500 170.59400 1.000 68.32354 381 VAL A C 1
ATOM 1859 O O . VAL A 1 381 ? 175.34200 190.75800 170.01200 1.000 79.40110 381 VAL A O 1
ATOM 1863 N N . LYS A 1 382 ? 176.75600 192.23000 170.98700 1.000 82.58108 382 LYS A N 1
ATOM 1864 C CA . LYS A 1 382 ? 177.98100 191.50800 170.62800 1.000 77.60025 382 LYS A CA 1
ATOM 1865 C C . LYS A 1 382 ? 178.06000 190.14500 171.31500 1.000 71.35501 382 LYS A C 1
ATOM 1866 O O . LYS A 1 382 ? 178.60600 189.18300 170.76000 1.000 75.70170 382 LYS A O 1
ATOM 1872 N N . GLU A 1 383 ? 177.45700 190.03100 172.49200 1.000 51.45808 383 GLU A N 1
ATOM 1873 C CA . GLU A 1 383 ? 177.49800 188.83700 173.32200 1.000 55.57683 383 GLU A CA 1
ATOM 1874 C C . GLU A 1 383 ? 176.24900 187.97000 173.18100 1.000 59.59964 383 GLU A C 1
ATOM 1875 O O . GLU A 1 383 ? 175.95300 187.16200 174.06800 1.000 66.90286 383 GLU A O 1
ATOM 1881 N N . PHE A 1 384 ? 175.52000 188.10800 172.07400 1.000 64.56403 384 PHE A N 1
ATOM 1882 C CA . PHE A 1 384 ? 174.31500 187.32600 171.83500 1.000 57.23075 384 PHE A CA 1
ATOM 1883 C C . PHE A 1 384 ? 174.22800 186.96800 170.35800 1.000 56.17644 384 PHE A C 1
ATOM 1884 O O . PHE A 1 384 ? 174.56400 187.77500 169.48900 1.000 60.86152 384 PHE A O 1
ATOM 1892 N N . TRP A 1 385 ? 173.79700 185.73600 170.08700 1.000 61.14624 385 TRP A N 1
ATOM 1893 C CA . TRP A 1 385 ? 173.48200 185.30300 168.73300 1.000 58.93151 385 TRP A CA 1
ATOM 1894 C C . TRP A 1 385 ? 172.01500 185.60800 168.47700 1.000 70.49148 385 TRP A C 1
ATOM 1895 O O . TRP A 1 385 ? 171.21400 185.68700 169.41100 1.000 74.47865 385 TRP A O 1
ATOM 1906 N N . TRP A 1 386 ? 171.66400 185.82400 167.21700 1.000 61.20239 386 TRP A N 1
ATOM 1907 C CA . TRP A 1 386 ? 170.30100 186.20800 166.88500 1.000 49.18718 386 TRP A CA 1
ATOM 1908 C C . TRP A 1 386 ? 169.86300 185.49500 165.61700 1.000 52.77131 386 TRP A C 1
ATOM 1909 O O . TRP A 1 386 ? 170.64600 185.36700 164.67100 1.000 55.49884 386 TRP A O 1
ATOM 1920 N N . PHE A 1 387 ? 168.61100 185.03700 165.60300 1.000 50.41421 387 PHE A N 1
ATOM 1921 C CA . PHE A 1 387 ? 168.02000 184.45900 164.41200 1.000 50.03875 387 PHE A CA 1
ATOM 1922 C C . PHE A 1 387 ? 166.66800 185.11300 164.12900 1.000 50.25111 387 PHE A C 1
ATOM 1923 O O . PHE A 1 387 ? 165.97800 185.51800 165.06700 1.000 47.90501 387 PHE A O 1
ATOM 1931 N N . PRO A 1 388 ? 166.27800 185.26400 162.86000 1.000 51.16826 388 PRO A N 1
ATOM 1932 C CA . PRO A 1 388 ? 165.00500 185.93800 162.54700 1.000 47.48665 388 PRO A CA 1
ATOM 1933 C C . PRO A 1 388 ? 163.80900 185.03500 162.81300 1.000 54.69357 388 PRO A C 1
ATOM 1934 O O . PRO A 1 388 ? 163.78700 183.87500 162.39900 1.000 65.06846 388 PRO A O 1
ATOM 1938 N N . HIS A 1 389 ? 162.80700 185.58200 163.49300 1.000 52.74674 389 HIS A N 1
ATOM 1939 C CA . HIS A 1 389 ? 161.57700 184.87900 163.83000 1.000 49.18811 389 HIS A CA 1
ATOM 1940 C C . HIS A 1 389 ? 160.36900 185.69200 163.37700 1.000 56.58737 389 HIS A C 1
ATOM 1941 O O . HIS A 1 389 ? 159.38700 185.83300 164.10900 1.000 59.02337 389 HIS A O 1
ATOM 1948 N N . MET A 1 390 ? 160.47700 186.28200 162.17200 1.000 71.52782 390 MET A N 1
ATOM 1949 C CA . MET A 1 390 ? 159.49700 187.12900 161.47300 1.000 66.78179 390 MET A CA 1
ATOM 1950 C C . MET A 1 390 ? 159.16200 188.45900 162.14400 1.000 65.30535 390 MET A C 1
ATOM 1951 O O . MET A 1 390 ? 159.37200 188.66200 163.34400 1.000 66.54765 390 MET A O 1
ATOM 1956 N N . TRP A 1 391 ? 158.66200 189.38000 161.31800 1.000 57.01309 391 TRP A N 1
ATOM 1957 C CA . TRP A 1 391 ? 158.37200 190.74600 161.73800 1.000 50.72045 391 TRP A CA 1
ATOM 1958 C C . TRP A 1 391 ? 157.18500 190.79900 162.69500 1.000 53.59614 391 TRP A C 1
ATOM 1959 O O . TRP A 1 391 ? 157.24400 191.46100 163.73500 1.000 67.65788 391 TRP A O 1
ATOM 1970 N N . SER A 1 392 ? 156.10700 190.08100 162.37600 1.000 64.67525 392 SER A N 1
ATOM 1971 C CA . SER A 1 392 ? 154.87200 190.15100 163.15100 1.000 59.83147 392 SER A CA 1
ATOM 1972 C C . SER A 1 392 ? 154.42800 188.79000 163.67900 1.000 64.04606 392 SER A C 1
ATOM 1973 O O . SER A 1 392 ? 153.24700 188.62400 164.00000 1.000 70.59589 392 SER A O 1
ATOM 1976 N N . HIS A 1 393 ? 155.36800 187.82800 163.75400 1.000 50.57505 393 HIS A N 1
ATOM 1977 C CA . HIS A 1 393 ? 155.17500 186.45400 164.27000 1.000 46.39676 393 HIS A CA 1
ATOM 1978 C C . HIS A 1 393 ? 154.07300 185.69200 163.52700 1.000 58.04917 393 HIS A C 1
ATOM 1979 O O . HIS A 1 393 ? 153.31000 184.91900 164.11100 1.000 57.92283 393 HIS A O 1
ATOM 1986 N N . MET A 1 394 ? 153.98800 185.91400 162.22000 1.000 71.02150 394 MET A N 1
ATOM 1987 C CA . MET A 1 394 ? 152.89300 185.38500 161.42000 1.000 70.02095 394 MET A CA 1
ATOM 1988 C C . MET A 1 394 ? 153.36900 184.17400 160.62900 1.000 74.21479 394 MET A C 1
ATOM 1989 O O . MET A 1 394 ? 154.52400 184.13100 160.19300 1.000 80.36787 394 MET A O 1
ATOM 1994 N N . GLN A 1 395 ? 152.48000 183.18700 160.48300 1.000 63.69273 395 GLN A N 1
ATOM 1995 C CA . GLN A 1 395 ? 152.82900 181.89500 159.89700 1.000 59.25563 395 GLN A CA 1
ATOM 1996 C C . GLN A 1 395 ? 153.09000 182.03300 158.39800 1.000 56.80869 395 GLN A C 1
ATOM 1997 O O . GLN A 1 395 ? 152.31100 182.69900 157.70500 1.000 61.75268 395 GLN A O 1
ATOM 2003 N N . PRO A 1 396 ? 154.17900 181.44600 157.87200 1.000 59.96199 396 PRO A N 1
ATOM 2004 C CA . PRO A 1 396 ? 154.56300 181.70600 156.46800 1.000 57.34197 396 PRO A CA 1
ATOM 2005 C C . PRO A 1 396 ? 153.64600 181.10800 155.40900 1.000 60.30050 396 PRO A C 1
ATOM 2006 O O . PRO A 1 396 ? 153.63800 181.60200 154.27500 1.000 71.26204 396 PRO A O 1
ATOM 2010 N N . HIS A 1 397 ? 152.87600 180.06500 155.72800 1.000 58.74013 397 HIS A N 1
ATOM 2011 C CA . HIS A 1 397 ? 151.95900 179.51500 154.73200 1.000 54.49721 397 HIS A CA 1
ATOM 2012 C C . HIS A 1 397 ? 150.70000 180.35600 154.58900 1.000 59.08773 397 HIS A C 1
ATOM 2013 O O . HIS A 1 397 ? 149.97200 180.21700 153.60000 1.000 72.76185 397 HIS A O 1
ATOM 2020 N N . LEU A 1 398 ? 150.41900 181.22300 155.56700 1.000 46.32894 398 LEU A N 1
ATOM 2021 C CA . LEU A 1 398 ? 149.25500 182.09900 155.47800 1.000 45.12321 398 LEU A CA 1
ATOM 2022 C C . LEU A 1 398 ? 149.48200 183.22100 154.47600 1.000 51.63328 398 LEU A C 1
ATOM 2023 O O . LEU A 1 398 ? 148.52200 183.82800 153.98700 1.000 60.67163 398 LEU A O 1
ATOM 2028 N N . PHE A 1 399 ? 150.74700 183.52900 154.18100 1.000 68.87745 399 PHE A N 1
ATOM 2029 C CA . PHE A 1 399 ? 151.05600 184.56500 153.20200 1.000 78.83733 399 PHE A CA 1
ATOM 2030 C C . PHE A 1 399 ? 150.74800 184.09100 151.79000 1.000 80.56183 399 PHE A C 1
ATOM 2031 O O . PHE A 1 399 ? 150.25400 184.87200 150.96900 1.000 84.71570 399 PHE A O 1
ATOM 2039 N N . HIS A 1 400 ? 151.09500 182.82200 151.49400 1.000 61.49379 400 HIS A N 1
ATOM 2040 C CA . HIS A 1 400 ? 151.12400 182.06600 150.23000 1.000 61.75097 400 HIS A CA 1
ATOM 2041 C C . HIS A 1 400 ? 151.56600 182.88000 149.01400 1.000 62.12901 400 HIS A C 1
ATOM 2042 O O . HIS A 1 400 ? 151.01400 182.74400 147.91800 1.000 63.29616 400 HIS A O 1
ATOM 2049 N N . ASN A 1 401 ? 152.57400 183.72300 149.22300 1.000 53.88835 401 ASN A N 1
ATOM 2050 C CA . ASN A 1 401 ? 153.21500 184.54000 148.19900 1.000 62.29815 401 ASN A CA 1
ATOM 2051 C C . ASN A 1 401 ? 154.65000 184.67700 148.69400 1.000 70.71980 401 ASN A C 1
ATOM 2052 O O . ASN A 1 401 ? 154.86800 184.89500 149.88900 1.000 79.13747 401 ASN A O 1
ATOM 2057 N N . GLN A 1 402 ? 155.61900 184.49900 147.79400 1.000 65.07101 402 GLN A N 1
ATOM 2058 C CA . GLN A 1 402 ? 157.02300 184.60300 148.18200 1.000 65.77329 402 GLN A CA 1
ATOM 2059 C C . GLN A 1 402 ? 157.40300 186.05100 148.46800 1.000 62.82085 402 GLN A C 1
ATOM 2060 O O . GLN A 1 402 ? 158.16500 186.33100 149.40400 1.000 70.55292 402 GLN A O 1
ATOM 2066 N N . SER A 1 403 ? 156.82300 186.98500 147.70700 1.000 60.90710 403 SER A N 1
ATOM 2067 C CA . SER A 1 403 ? 157.29000 188.36700 147.68900 1.000 57.46880 403 SER A CA 1
ATOM 2068 C C . SER A 1 403 ? 156.91200 189.12600 148.95700 1.000 67.48999 403 SER A C 1
ATOM 2069 O O . SER A 1 403 ? 157.73500 189.85900 149.50900 1.000 78.70800 403 SER A O 1
ATOM 2072 N N . VAL A 1 404 ? 155.68700 188.93900 149.45700 1.000 67.48700 404 VAL A N 1
ATOM 2073 C CA . VAL A 1 404 ? 155.26300 189.68000 150.64800 1.000 71.73125 404 VAL A CA 1
ATOM 2074 C C . VAL A 1 404 ? 155.87500 189.06800 151.91200 1.000 70.22824 404 VAL A C 1
ATOM 2075 O O . VAL A 1 404 ? 156.12300 189.76600 152.90700 1.000 74.45289 404 VAL A O 1
ATOM 2079 N N . LEU A 1 405 ? 156.20600 187.77100 151.85600 1.000 55.75476 405 LEU A N 1
ATOM 2080 C CA . LEU A 1 405 ? 156.99900 187.14200 152.90600 1.000 59.77404 405 LEU A CA 1
ATOM 2081 C C . LEU A 1 405 ? 158.43000 187.67200 152.89100 1.000 62.93828 405 LEU A C 1
ATOM 2082 O O . LEU A 1 405 ? 159.04900 187.85100 153.94900 1.000 66.48587 405 LEU A O 1
ATOM 2087 N N . ALA A 1 406 ? 158.94900 187.97100 151.69400 1.000 65.95667 406 ALA A N 1
ATOM 2088 C CA . ALA A 1 406 ? 160.26300 188.59600 151.57300 1.000 62.53125 406 ALA A CA 1
ATOM 2089 C C . ALA A 1 406 ? 160.25100 190.04200 152.06600 1.000 63.11449 406 ALA A C 1
ATOM 2090 O O . ALA A 1 406 ? 161.25800 190.52100 152.59300 1.000 71.15884 406 ALA A O 1
ATOM 2092 N N . GLU A 1 407 ? 159.12400 190.75100 151.90900 1.000 66.53392 407 GLU A N 1
ATOM 2093 C CA . GLU A 1 407 ? 159.01700 192.09800 152.48000 1.000 72.45514 407 GLU A CA 1
ATOM 2094 C C . GLU A 1 407 ? 158.95100 192.06600 154.00600 1.000 73.45909 407 GLU A C 1
ATOM 2095 O O . GLU A 1 407 ? 159.52100 192.94100 154.67000 1.000 81.76322 407 GLU A O 1
ATOM 2101 N N . GLN A 1 408 ? 158.25600 191.06800 154.57600 1.000 48.86343 408 GLN A N 1
ATOM 2102 C CA . GLN A 1 408 ? 158.23500 190.89400 156.03500 1.000 52.46145 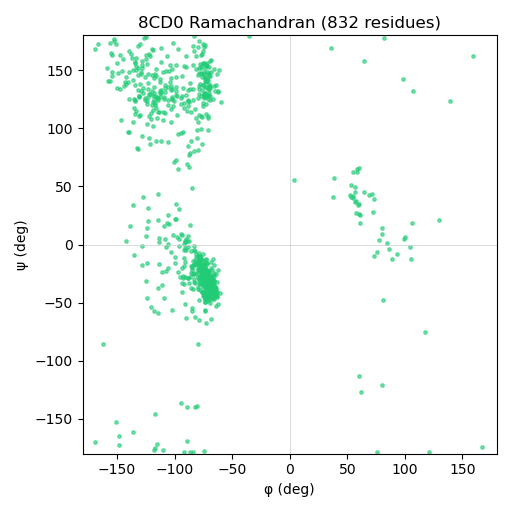408 GLN A CA 1
ATOM 2103 C C . GLN A 1 408 ? 159.61800 190.54600 156.58500 1.000 58.30030 408 GLN A C 1
ATOM 2104 O O . GLN A 1 408 ? 160.05500 191.09500 157.61400 1.000 68.54435 408 GLN A O 1
ATOM 2110 N N . MET A 1 409 ? 160.34500 189.68400 155.87000 1.000 69.11995 409 MET A N 1
ATOM 2111 C CA . MET A 1 409 ? 161.68200 189.29700 156.30000 1.000 60.42378 409 MET A CA 1
ATOM 2112 C C . MET A 1 409 ? 162.68200 190.42900 156.07600 1.000 58.50584 409 MET A C 1
ATOM 2113 O O . MET A 1 409 ? 163.64400 190.57600 156.83500 1.000 60.87230 409 MET A O 1
ATOM 2118 N N . ALA A 1 410 ? 162.43600 191.28000 155.07600 1.000 57.06923 410 ALA A N 1
ATOM 2119 C CA . ALA A 1 410 ? 163.29000 192.44300 154.85700 1.000 57.23710 410 ALA A CA 1
ATOM 2120 C C . ALA A 1 410 ? 163.01900 193.54100 155.88000 1.000 51.63987 410 ALA A C 1
ATOM 2121 O O . ALA A 1 410 ? 163.91700 194.32600 156.20400 1.000 62.17303 410 ALA A O 1
ATOM 2123 N N . LEU A 1 411 ? 161.78300 193.62400 156.38600 1.000 55.56089 411 LEU A N 1
ATOM 2124 C CA . LEU A 1 411 ? 161.49000 194.52100 157.50500 1.000 60.89233 411 LEU A CA 1
ATOM 2125 C C . LEU A 1 411 ? 162.18800 194.05800 158.78100 1.000 61.48699 411 LEU A C 1
ATOM 2126 O O . LEU A 1 411 ? 162.72200 194.87800 159.54600 1.000 60.25268 411 LEU A O 1
ATOM 2131 N N . ASN A 1 412 ? 162.23400 192.73600 159.00300 1.000 56.83906 412 ASN A N 1
ATOM 2132 C CA . ASN A 1 412 ? 163.05100 192.21100 160.10100 1.000 53.30316 412 ASN A CA 1
ATOM 2133 C C . ASN A 1 412 ? 164.55300 192.39100 159.84600 1.000 60.88237 412 ASN A C 1
ATOM 2134 O O . ASN A 1 412 ? 165.32900 192.53300 160.79700 1.000 52.92639 412 ASN A O 1
ATOM 2139 N N . LYS A 1 413 ? 164.96800 192.43100 158.57400 1.000 73.46343 413 LYS A N 1
ATOM 2140 C CA . LYS A 1 413 ? 166.36200 192.71100 158.22600 1.000 66.89354 413 LYS A CA 1
ATOM 2141 C C . LYS A 1 413 ? 166.73800 194.16000 158.52600 1.000 67.88941 413 LYS A C 1
ATOM 2142 O O . LYS A 1 413 ? 167.83600 194.43100 159.02900 1.000 67.83499 413 LYS A O 1
ATOM 2148 N N . LYS A 1 414 ? 165.82300 195.09500 158.24400 1.000 65.78167 414 LYS A N 1
ATOM 2149 C CA . LYS A 1 414 ? 166.01300 196.50400 158.58900 1.000 55.91508 414 LYS A CA 1
ATOM 2150 C C . LYS A 1 414 ? 166.05800 196.69800 160.10100 1.000 62.57492 414 LYS A C 1
ATOM 2151 O O . LYS A 1 414 ? 166.83400 197.52200 160.61100 1.000 71.41970 414 LYS A O 1
ATOM 2157 N N . PHE A 1 415 ? 165.23600 195.92500 160.82600 1.000 62.55330 415 PHE A N 1
ATOM 2158 C CA . PHE A 1 415 ? 165.28600 195.92200 162.28700 1.000 63.64064 415 PHE A CA 1
ATOM 2159 C C . PHE A 1 415 ? 166.61500 195.37100 162.80000 1.000 61.32297 415 PHE A C 1
ATOM 2160 O O . PHE A 1 415 ? 167.15000 195.85300 163.80200 1.000 68.78200 415 PHE A O 1
ATOM 2168 N N . ALA A 1 416 ? 167.16400 194.36600 162.11100 1.000 68.75491 416 ALA A N 1
ATOM 2169 C CA . ALA A 1 416 ? 168.44800 193.78900 162.50800 1.000 67.94506 416 ALA A CA 1
ATOM 2170 C C . ALA A 1 416 ? 169.61000 194.73800 162.22000 1.000 64.69592 416 ALA A C 1
ATOM 2171 O O . ALA A 1 416 ? 170.61400 194.74100 162.94000 1.000 65.53726 416 ALA A O 1
ATOM 2173 N N . VAL A 1 417 ? 169.50600 195.52900 161.15100 1.000 74.65695 417 VAL A N 1
ATOM 2174 C CA . VAL A 1 417 ? 170.54900 196.51300 160.85000 1.000 71.42039 417 VAL A CA 1
ATOM 2175 C C . VAL A 1 417 ? 170.51600 197.66000 161.86200 1.000 66.66686 417 VAL A C 1
ATOM 2176 O O . VAL A 1 417 ? 171.56000 198.07300 162.38500 1.000 67.32149 417 VAL A O 1
ATOM 2180 N N . GLU A 1 418 ? 169.31300 198.13900 162.21500 1.000 70.53433 418 GLU A N 1
ATOM 2181 C CA . GLU A 1 418 ? 169.23300 199.30600 163.09900 1.000 75.20117 418 GLU A CA 1
ATOM 2182 C C . GLU A 1 418 ? 169.50700 198.94500 164.56100 1.000 77.88354 418 GLU A C 1
ATOM 2183 O O . GLU A 1 418 ? 169.82000 199.82200 165.37400 1.000 80.50090 418 GLU A O 1
ATOM 2189 N N . HIS A 1 419 ? 169.39800 197.66200 164.91500 1.000 71.73379 419 HIS A N 1
ATOM 2190 C CA . HIS A 1 419 ? 169.71600 197.21600 166.26900 1.000 67.46437 419 HIS A CA 1
ATOM 2191 C C . HIS A 1 419 ? 171.20200 196.94900 166.47000 1.000 70.61455 419 HIS A C 1
ATOM 2192 O O . HIS A 1 419 ? 171.68500 197.02500 167.60400 1.000 65.46252 419 HIS A O 1
ATOM 2199 N N . GLY A 1 420 ? 171.93500 196.63300 165.40300 1.000 73.46690 420 GLY A N 1
ATOM 2200 C CA . GLY A 1 420 ? 173.30800 196.18800 165.50300 1.000 66.39710 420 GLY A CA 1
ATOM 2201 C C . GLY A 1 420 ? 173.48300 194.68700 165.41500 1.000 71.02231 420 GLY A C 1
ATOM 2202 O O . GLY A 1 420 ? 174.60400 194.19800 165.60900 1.000 73.94516 420 GLY A O 1
ATOM 2203 N N . ILE A 1 421 ? 172.40100 193.95700 165.15900 1.000 74.17450 421 ILE A N 1
ATOM 2204 C CA . ILE A 1 421 ? 172.33600 192.50100 165.02200 1.000 70.99939 421 ILE A CA 1
ATOM 2205 C C . ILE A 1 421 ? 173.18100 192.04600 163.83500 1.000 70.71999 421 ILE A C 1
ATOM 2206 O O . ILE A 1 421 ? 173.08000 192.64000 162.75200 1.000 71.65477 421 ILE A O 1
ATOM 2211 N N . PRO A 1 422 ? 174.04700 191.04000 163.99800 1.000 70.09138 422 PRO A N 1
ATOM 2212 C CA . PRO A 1 422 ? 174.80200 190.51700 162.84900 1.000 75.15481 422 PRO A CA 1
ATOM 2213 C C . PRO A 1 422 ? 173.90200 189.73800 161.89500 1.000 74.41874 422 PRO A C 1
ATOM 2214 O O . PRO A 1 422 ? 173.16700 188.83400 162.29900 1.000 71.28296 422 PRO A O 1
ATOM 2218 N N . THR A 1 423 ? 173.95400 190.11200 160.61600 1.000 78.99700 423 THR A N 1
ATOM 2219 C CA . THR A 1 423 ? 173.16000 189.46000 159.57500 1.000 75.67677 423 THR A CA 1
ATOM 2220 C C . THR A 1 423 ? 173.96700 188.26700 159.06700 1.000 77.52852 423 THR A C 1
ATOM 2221 O O . THR A 1 423 ? 174.59900 188.29400 158.00700 1.000 79.57078 423 THR A O 1
ATOM 2225 N N . ASP A 1 424 ? 173.96300 187.20600 159.86400 1.000 79.30683 424 ASP A N 1
ATOM 2226 C CA . ASP A 1 424 ? 174.84100 186.06000 159.65000 1.000 78.35156 424 ASP A CA 1
ATOM 2227 C C . ASP A 1 424 ? 174.13700 184.80100 160.13800 1.000 80.48359 424 ASP A C 1
ATOM 2228 O O . ASP A 1 424 ? 172.91200 184.77900 160.30200 1.000 85.23064 424 ASP A O 1
ATOM 2233 N N . MET A 1 425 ? 174.92600 183.73900 160.29900 1.000 75.91157 425 MET A N 1
ATOM 2234 C CA . MET A 1 425 ? 174.74000 182.49900 161.04500 1.000 75.25598 425 MET A CA 1
ATOM 2235 C C . MET A 1 425 ? 173.79800 181.50200 160.36300 1.000 81.93544 425 MET A C 1
ATOM 2236 O O . MET A 1 425 ? 173.70600 180.36700 160.83400 1.000 87.00422 425 MET A O 1
ATOM 2241 N N . GLY A 1 426 ? 173.13300 181.86600 159.25800 1.000 61.51611 426 GLY A N 1
ATOM 2242 C CA . GLY A 1 426 ? 172.37900 180.96500 158.40000 1.000 60.61204 426 GLY A CA 1
ATOM 2243 C C . GLY A 1 426 ? 171.21500 180.20900 159.01100 1.000 60.39125 426 GLY A C 1
ATOM 2244 O O . GLY A 1 426 ? 170.84800 179.13200 158.53300 1.000 62.11778 426 GLY A O 1
ATOM 2245 N N . TYR A 1 427 ? 170.62500 180.76200 160.06400 1.000 53.99509 427 TYR A N 1
ATOM 2246 C CA . TYR A 1 427 ? 169.64100 180.05700 160.86800 1.000 53.81489 427 TYR A CA 1
ATOM 2247 C C . TYR A 1 427 ? 168.42400 180.94000 161.09100 1.000 57.86341 427 TYR A C 1
ATOM 2248 O O . TYR A 1 427 ? 168.57000 182.12000 161.41400 1.000 52.82751 427 TYR A O 1
ATOM 2257 N N . ALA A 1 428 ? 167.23300 180.37200 160.87900 1.000 57.26795 428 ALA A N 1
ATOM 2258 C CA . ALA A 1 428 ? 165.95900 181.01700 161.18300 1.000 46.10517 428 ALA A CA 1
ATOM 2259 C C . ALA A 1 428 ? 164.88600 179.94900 161.33200 1.000 48.94028 428 ALA A C 1
ATOM 2260 O O . ALA A 1 428 ? 164.98500 178.86800 160.74700 1.000 57.79987 428 ALA A O 1
ATOM 2262 N N . VAL A 1 429 ? 163.86400 180.25600 162.13400 1.000 53.63229 429 VAL A N 1
ATOM 2263 C CA . VAL A 1 429 ? 162.79200 179.32100 162.47300 1.000 58.61679 429 VAL A CA 1
ATOM 2264 C C . VAL A 1 429 ? 161.44900 180.02300 162.26400 1.000 53.79733 429 VAL A C 1
ATOM 2265 O O . VAL A 1 429 ? 161.24000 181.12800 162.77500 1.000 54.10217 429 VAL A O 1
ATOM 2269 N N . ALA A 1 430 ? 160.52600 179.37100 161.48900 1.000 65.28756 430 ALA A N 1
ATOM 2270 C CA . ALA A 1 430 ? 159.13300 179.76200 161.27300 1.000 69.12817 430 ALA A CA 1
ATOM 2271 C C . ALA A 1 430 ? 158.35300 179.70600 162.59300 1.000 72.32995 430 ALA A C 1
ATOM 2272 O O . ALA A 1 430 ? 158.64700 178.85400 163.43200 1.000 66.96602 430 ALA A O 1
ATOM 2274 N N . PRO A 1 431 ? 157.33600 180.62200 162.80600 1.000 68.09933 431 PRO A N 1
ATOM 2275 C CA . PRO A 1 431 ? 156.69000 180.76500 164.13000 1.000 65.89516 431 PRO A CA 1
ATOM 2276 C C . PRO A 1 431 ? 155.94300 179.56200 164.69800 1.000 66.45218 431 PRO A C 1
ATOM 2277 O O . PRO A 1 431 ? 156.19000 179.16800 165.84200 1.000 69.49229 431 PRO A O 1
ATOM 2281 N N . HIS A 1 432 ? 155.03800 178.97300 163.92800 1.000 77.73573 432 HIS A N 1
ATOM 2282 C CA . HIS A 1 432 ? 154.35200 177.75200 164.32800 1.000 80.73869 432 HIS A CA 1
ATOM 2283 C C . HIS A 1 432 ? 154.89400 176.56800 163.54400 1.000 82.27805 432 HIS A C 1
ATOM 2284 O O . HIS A 1 432 ? 154.21000 175.55500 163.36200 1.000 82.97574 432 HIS A O 1
ATOM 2291 N N . HIS A 1 433 ? 156.15600 176.71500 163.10100 1.000 74.72912 433 HIS A N 1
ATOM 2292 C CA . HIS A 1 433 ? 156.87200 175.82700 162.16800 1.000 66.98357 433 HIS A CA 1
ATOM 2293 C C . HIS A 1 433 ? 156.08700 175.60100 160.88400 1.000 67.91336 433 HIS A C 1
ATOM 2294 O O . HIS A 1 433 ? 156.03300 174.49200 160.35100 1.000 76.58026 433 HIS A O 1
ATOM 2301 N N . SER A 1 434 ? 155.48200 176.66800 160.38300 1.000 51.95358 434 SER A N 1
ATOM 2302 C CA . SER A 1 434 ? 154.58900 176.57500 159.24700 1.000 61.50011 434 SER A CA 1
ATOM 2303 C C . SER A 1 434 ? 155.38200 176.72200 157.95800 1.000 57.06013 434 SER A C 1
ATOM 2304 O O . SER A 1 434 ? 156.02500 177.74800 157.72700 1.000 64.27149 434 SER A O 1
ATOM 2307 N N . GLY A 1 435 ? 155.34000 175.69100 157.12500 1.000 66.66582 435 GLY A N 1
ATOM 2308 C CA . GLY A 1 435 ? 156.00500 175.70800 155.84600 1.000 64.89218 435 GLY A CA 1
ATOM 2309 C C . GLY A 1 435 ? 157.28400 174.90900 155.75500 1.000 72.42921 435 GLY A C 1
ATOM 2310 O O . GLY A 1 435 ? 157.87800 174.85600 154.67200 1.000 73.03360 435 GLY A O 1
ATOM 2311 N N . VAL A 1 436 ? 157.73200 174.29300 156.84100 1.000 69.32073 436 VAL A N 1
ATOM 2312 C CA . VAL A 1 436 ? 158.95600 173.50300 156.83400 1.000 62.60775 436 VAL A CA 1
ATOM 2313 C C . VAL A 1 436 ? 158.67000 172.03900 156.51500 1.000 63.00956 436 VAL A C 1
ATOM 2314 O O . VAL A 1 436 ? 159.30000 171.45700 155.63300 1.000 68.76321 436 VAL A O 1
ATOM 2318 N N . TYR A 1 437 ? 157.71700 171.42500 157.22100 1.000 66.18373 437 TYR A N 1
ATOM 2319 C CA . TYR A 1 437 ? 157.15300 170.15900 156.76600 1.000 66.30536 437 TYR A CA 1
ATOM 2320 C C . TYR A 1 437 ? 155.63300 170.21400 156.90400 1.000 65.36879 437 TYR A C 1
ATOM 2321 O O . TYR A 1 437 ? 155.14100 170.33900 158.02900 1.000 71.77089 437 TYR A O 1
ATOM 2330 N N . PRO A 1 438 ? 154.83700 170.10900 155.81300 1.000 55.06698 438 PRO A N 1
ATOM 2331 C CA . PRO A 1 438 ? 155.16200 169.93400 154.38400 1.000 61.18883 438 PRO A CA 1
ATOM 2332 C C . PRO A 1 438 ? 155.74900 171.18100 153.74700 1.000 59.50206 438 PRO A C 1
ATOM 2333 O O . PRO A 1 438 ? 155.55200 172.27900 154.26100 1.000 55.76278 438 PRO A O 1
ATOM 2337 N N . VAL A 1 439 ? 156.50300 171.00700 152.66300 1.000 64.18044 439 VAL A N 1
ATOM 2338 C CA . VAL A 1 439 ? 157.38800 172.06100 152.19300 1.000 60.42653 439 VAL A CA 1
ATOM 2339 C C . VAL A 1 439 ? 156.57300 173.10400 151.44400 1.000 64.56768 439 VAL A C 1
ATOM 2340 O O . VAL A 1 439 ? 155.97500 172.82800 150.39500 1.000 73.57005 439 VAL A O 1
ATOM 2344 N N . HIS A 1 440 ? 156.47500 174.28500 152.03600 1.000 42.70573 440 HIS A N 1
ATOM 2345 C CA . HIS A 1 440 ? 156.05600 175.48300 151.33100 1.000 42.91423 440 HIS A CA 1
ATOM 2346 C C . HIS A 1 440 ? 157.33600 175.94600 150.65700 1.000 42.46804 440 HIS A C 1
ATOM 2347 O O . HIS A 1 440 ? 158.33000 176.22700 151.33200 1.000 52.33307 440 HIS A O 1
ATOM 2354 N N . VAL A 1 441 ? 157.32100 175.94800 149.31900 1.000 60.33296 441 VAL A N 1
ATOM 2355 C CA . VAL A 1 441 ? 158.51400 176.21800 148.51600 1.000 61.97055 441 VAL A CA 1
ATOM 2356 C C . VAL A 1 441 ? 158.94600 177.67100 148.67400 1.000 67.26007 441 VAL A C 1
ATOM 2357 O O . VAL A 1 441 ? 160.14200 177.98700 148.69800 1.000 71.05593 441 VAL A O 1
ATOM 2361 N N . GLN A 1 442 ? 157.97100 178.56200 148.86100 1.000 67.17092 442 GLN A N 1
ATOM 2362 C CA . GLN A 1 442 ? 158.24600 179.99200 148.90600 1.000 63.46501 442 GLN A CA 1
ATOM 2363 C C . GLN A 1 442 ? 158.90000 180.40500 150.22200 1.000 70.30905 442 GLN A C 1
ATOM 2364 O O . GLN A 1 442 ? 159.66900 181.37000 150.24900 1.000 78.77111 442 GLN A O 1
ATOM 2370 N N . LEU A 1 443 ? 158.65400 179.65600 151.30600 1.000 50.84869 443 LEU A N 1
ATOM 2371 C CA . LEU A 1 443 ? 159.37300 179.88800 152.56100 1.000 47.32849 443 LEU A CA 1
ATOM 2372 C C . LEU A 1 443 ? 160.84600 179.50700 152.43700 1.000 49.93586 443 LEU A C 1
ATOM 2373 O O . LEU A 1 443 ? 161.72900 180.25000 152.88700 1.000 55.30290 443 LEU A O 1
ATOM 2378 N N . TYR A 1 444 ? 161.12100 178.35900 151.80500 1.000 50.49238 444 TYR A N 1
ATOM 2379 C CA . TYR A 1 444 ? 162.49100 177.89500 151.59700 1.000 37.19309 444 TYR A CA 1
ATOM 2380 C C . TYR A 1 444 ? 163.24000 178.79700 150.62500 1.000 43.07056 444 TYR A C 1
ATOM 2381 O O . TYR A 1 444 ? 164.45200 178.99800 150.75400 1.000 66.26795 444 TYR A O 1
ATOM 2390 N N . GLU A 1 445 ? 162.53200 179.34300 149.63500 1.000 45.69874 445 GLU A N 1
ATOM 2391 C CA . GLU A 1 445 ? 163.17200 180.24500 148.68400 1.000 52.38599 445 GLU A CA 1
ATOM 2392 C C . GLU A 1 445 ? 163.41100 181.62400 149.29100 1.000 51.22362 445 GLU A C 1
ATOM 2393 O O . GLU A 1 445 ? 164.46500 182.22800 149.07300 1.000 55.67738 445 GLU A O 1
ATOM 2399 N N . ALA A 1 446 ? 162.44800 182.13800 150.06400 1.000 57.63461 446 ALA A N 1
ATOM 2400 C CA . ALA A 1 446 ? 162.58700 183.47700 150.62800 1.000 53.56704 446 ALA A CA 1
ATOM 2401 C C . ALA A 1 446 ? 163.48800 183.47900 151.85600 1.000 57.11776 446 ALA A C 1
ATOM 2402 O O . ALA A 1 446 ? 163.94600 184.54200 152.29200 1.000 68.12749 446 ALA A O 1
ATOM 2404 N N . TRP A 1 447 ? 163.72300 182.30600 152.44900 1.000 48.89243 447 TRP A N 1
ATOM 2405 C CA . TRP A 1 447 ? 164.66100 182.20300 153.56100 1.000 39.19154 447 TRP A CA 1
ATOM 2406 C C . TRP A 1 447 ? 166.09600 182.39200 153.08800 1.000 44.87677 447 TRP A C 1
ATOM 2407 O O . TRP A 1 447 ? 166.85000 183.18600 153.65500 1.000 58.29773 447 TRP A O 1
ATOM 2418 N N . LYS A 1 448 ? 166.47400 181.70600 152.01800 1.000 43.35949 448 LYS A N 1
ATOM 2419 C CA . LYS A 1 448 ? 167.82700 181.79400 151.49300 1.000 50.40195 448 LYS A CA 1
ATOM 2420 C C . LYS A 1 448 ? 168.05300 183.01600 150.61000 1.000 52.73053 448 LYS A C 1
ATOM 2421 O O . LYS A 1 448 ? 169.20500 183.31600 150.27900 1.000 65.19938 448 LYS A O 1
ATOM 2427 N N . GLN A 1 449 ? 166.99700 183.73500 150.23400 1.000 54.03286 449 GLN A N 1
ATOM 2428 C CA . GLN A 1 449 ? 167.14800 184.89200 149.36100 1.000 64.72166 449 GLN A CA 1
ATOM 2429 C C . GLN A 1 449 ? 167.63300 186.12600 150.09800 1.000 64.75248 449 GLN A C 1
ATOM 2430 O O . GLN A 1 449 ? 168.56400 186.79400 149.63300 1.000 67.56392 449 GLN A O 1
ATOM 2436 N N . VAL A 1 450 ? 167.02500 186.44200 151.23700 1.000 62.69373 450 VAL A N 1
ATOM 2437 C CA . VAL A 1 450 ? 167.33200 187.66800 151.96200 1.000 63.71601 450 VAL A CA 1
ATOM 2438 C C . VAL A 1 450 ? 167.99400 187.41400 153.30400 1.000 62.52667 450 VAL A C 1
ATOM 2439 O O . VAL A 1 450 ? 168.20900 188.37300 154.05800 1.000 71.18933 450 VAL A O 1
ATOM 2443 N N . TRP A 1 451 ? 168.32600 186.16900 153.64100 1.000 54.52164 451 TRP A N 1
ATOM 2444 C CA . TRP A 1 451 ? 168.97900 185.90400 154.90900 1.000 54.47590 451 TRP A CA 1
ATOM 2445 C C . TRP A 1 451 ? 170.15100 184.93800 154.81900 1.000 56.84644 451 TRP A C 1
ATOM 2446 O O . TRP A 1 451 ? 170.88000 184.80500 155.81100 1.000 58.63889 451 TRP A O 1
ATOM 2457 N N . SER A 1 452 ? 170.34800 184.28700 153.65900 1.000 66.29121 452 SER A N 1
ATOM 2458 C CA . SER A 1 452 ? 171.28800 183.17300 153.43000 1.000 63.69757 452 SER A CA 1
ATOM 2459 C C . SER A 1 452 ? 171.08600 182.03700 154.43600 1.000 59.47512 452 SER A C 1
ATOM 2460 O O . SER A 1 452 ? 172.02800 181.57400 155.08100 1.000 64.30403 452 SER A O 1
ATOM 2463 N N . ILE A 1 453 ? 169.83600 181.59500 154.57200 1.000 45.28871 453 ILE A N 1
ATOM 2464 C CA . ILE A 1 453 ? 169.51700 180.49200 155.47000 1.000 45.50852 453 ILE A CA 1
ATOM 2465 C C . ILE A 1 453 ? 169.96400 179.17800 154.85000 1.000 56.59676 453 ILE A C 1
ATOM 2466 O O . ILE A 1 453 ? 169.50900 178.79300 153.76500 1.000 73.20744 453 ILE A O 1
ATOM 2471 N N . ARG A 1 454 ? 170.86900 178.48600 155.53700 1.000 58.83339 454 ARG A N 1
ATOM 2472 C CA . ARG A 1 454 ? 171.21700 177.11700 155.20400 1.000 62.75727 454 ARG A CA 1
ATOM 2473 C C . ARG A 1 454 ? 170.67400 176.11100 156.19900 1.000 62.36356 454 ARG A C 1
ATOM 2474 O O . ARG A 1 454 ? 170.54800 174.93300 155.85300 1.000 68.01506 454 ARG A O 1
ATOM 2482 N N . VAL A 1 455 ? 170.38900 176.53100 157.43000 1.000 45.26120 455 VAL A N 1
ATOM 2483 C CA . VAL A 1 455 ? 169.87800 175.66500 158.48600 1.000 40.22506 455 VAL A CA 1
ATOM 2484 C C . VAL A 1 455 ? 168.53900 176.21100 158.94500 1.000 45.75247 455 VAL A C 1
ATOM 2485 O O . VAL A 1 455 ? 168.42600 177.39700 159.26200 1.000 54.24424 455 VAL A O 1
ATOM 2489 N N . THR A 1 456 ? 167.53500 175.35300 159.00300 1.000 51.56665 456 THR A N 1
ATOM 2490 C CA . THR A 1 456 ? 166.35600 175.64300 159.79600 1.000 48.74693 456 THR A CA 1
ATOM 2491 C C . THR A 1 456 ? 166.15300 174.48600 160.75300 1.000 48.53214 456 THR A C 1
ATOM 2492 O O . THR A 1 456 ? 166.90800 173.51200 160.74700 1.000 53.75164 456 THR A O 1
ATOM 2496 N N . SER A 1 457 ? 165.13300 174.60100 161.58700 1.000 49.41750 457 SER A N 1
ATOM 2497 C CA . SER A 1 457 ? 164.83600 173.54700 162.53600 1.000 50.40288 457 SER A CA 1
ATOM 2498 C C . SER A 1 457 ? 163.33500 173.49200 162.74800 1.000 56.18461 457 SER A C 1
ATOM 2499 O O . SER A 1 457 ? 162.69000 174.53000 162.92400 1.000 65.22892 457 SER A O 1
ATOM 2502 N N . THR A 1 458 ? 162.78000 172.28400 162.71200 1.000 59.54001 458 THR A N 1
ATOM 2503 C CA . THR A 1 458 ? 161.35000 172.09400 162.86700 1.000 55.09383 458 THR A CA 1
ATOM 2504 C C . THR A 1 458 ? 161.09100 170.86800 163.72200 1.000 58.86860 458 THR A C 1
ATOM 2505 O O . THR A 1 458 ? 161.98700 170.06800 163.99500 1.000 67.62492 458 THR A O 1
ATOM 2509 N N . GLU A 1 459 ? 159.84900 170.75100 164.16800 1.000 61.40435 459 GLU A N 1
ATOM 2510 C CA . GLU A 1 459 ? 159.37200 169.55900 164.84100 1.000 66.57288 459 GLU A CA 1
ATOM 2511 C C . GLU A 1 459 ? 158.31800 168.82600 164.02800 1.000 73.06552 459 GLU A C 1
ATOM 2512 O O . GLU A 1 459 ? 157.80300 167.80200 164.48300 1.000 70.14125 459 GLU A O 1
ATOM 2518 N N . GLU A 1 460 ? 158.00300 169.31500 162.82700 1.000 71.53793 460 GLU A N 1
ATOM 2519 C CA . GLU A 1 460 ? 156.91500 168.76000 162.03000 1.000 60.33989 460 GLU A CA 1
ATOM 2520 C C . GLU A 1 460 ? 157.33600 167.51700 161.25200 1.000 63.88327 460 GLU A C 1
ATOM 2521 O O . GLU A 1 460 ? 156.48400 166.70100 160.88800 1.000 67.48442 460 GLU A O 1
ATOM 2527 N N . TYR A 1 461 ? 158.62500 167.36800 160.95800 1.000 63.91669 461 TYR A N 1
ATOM 2528 C CA . TYR A 1 461 ? 159.07900 166.22700 160.17800 1.000 59.28492 461 TYR A CA 1
ATOM 2529 C C . TYR A 1 461 ? 159.36700 165.03000 161.08000 1.000 62.64707 461 TYR A C 1
ATOM 2530 O O . TYR A 1 461 ? 159.92300 165.18800 162.16700 1.000 66.73440 461 TYR A O 1
ATOM 2539 N N . PRO A 1 462 ? 158.98000 163.81300 160.66000 1.000 61.74592 462 PRO A N 1
ATOM 2540 C CA . PRO A 1 462 ? 158.01800 163.45800 159.60400 1.000 63.05652 462 PRO A CA 1
ATOM 2541 C C . PRO A 1 462 ? 156.60500 163.58000 160.14100 1.000 66.51379 462 PRO A C 1
ATOM 2542 O O . PRO A 1 462 ? 155.64100 163.68400 159.40200 1.000 65.17708 462 PRO A O 1
ATOM 2546 N N . HIS A 1 463 ? 156.48700 163.51300 161.46300 1.000 69.64402 463 HIS A N 1
ATOM 2547 C CA . HIS A 1 463 ? 155.26900 163.83900 162.18200 1.000 64.94454 463 HIS A CA 1
ATOM 2548 C C . HIS A 1 463 ? 155.68300 164.64100 163.40400 1.000 62.60671 463 HIS A C 1
ATOM 2549 O O . HIS A 1 463 ? 156.86900 164.68700 163.74400 1.000 63.75418 463 HIS A O 1
ATOM 2556 N N . LEU A 1 464 ? 154.71100 165.31800 164.02700 1.000 69.18252 464 LEU A N 1
ATOM 2557 C CA . LEU A 1 464 ? 155.01200 166.10100 165.22300 1.000 66.26533 464 LEU A CA 1
ATOM 2558 C C . LEU A 1 464 ? 155.35500 165.20100 166.40000 1.000 63.97207 464 LEU A C 1
ATOM 2559 O O . LEU A 1 464 ? 156.39000 165.37900 167.05300 1.000 70.74968 464 LEU A O 1
ATOM 2564 N N . LYS A 1 465 ? 154.51900 164.20800 166.66400 1.000 60.43186 465 LYS A N 1
ATOM 2565 C CA . LYS A 1 465 ? 154.76700 163.29500 167.76100 1.000 65.19751 465 LYS A CA 1
ATOM 2566 C C . LYS A 1 465 ? 154.75700 161.86000 167.25600 1.000 70.47917 465 LYS A C 1
ATOM 2567 O O . LYS A 1 465 ? 153.97800 161.53100 166.35600 1.000 72.00754 465 LYS A O 1
ATOM 2573 N N . PRO A 1 466 ? 155.61700 160.97200 167.80800 1.000 69.76529 466 PRO A N 1
ATOM 2574 C CA . PRO A 1 466 ? 156.65000 161.14900 168.85800 1.000 67.89749 466 PRO A CA 1
ATOM 2575 C C . PRO A 1 466 ? 157.90900 161.92100 168.44400 1.000 66.15141 466 PRO A C 1
ATOM 2576 O O . PRO A 1 466 ? 158.26500 161.97000 167.27100 1.000 71.41247 466 PRO A O 1
ATOM 2580 N N . ALA A 1 467 ? 158.58100 162.54700 169.41800 1.000 61.28398 467 ALA A N 1
ATOM 2581 C CA . ALA A 1 467 ? 159.78200 163.33400 169.15000 1.000 59.09234 467 ALA A CA 1
ATOM 2582 C C . ALA A 1 467 ? 160.99200 162.46400 168.84200 1.000 65.55140 467 ALA A C 1
ATOM 2583 O O . ALA A 1 467 ? 161.98800 162.97200 168.31500 1.000 68.38693 467 ALA A O 1
ATOM 2585 N N . ARG A 1 468 ? 160.92300 161.17200 169.16900 1.000 66.96178 468 ARG A N 1
ATOM 2586 C CA . ARG A 1 468 ? 161.92900 160.19600 168.77800 1.000 64.46864 468 ARG A CA 1
ATOM 2587 C C . ARG A 1 468 ? 162.01900 159.99000 167.26800 1.000 65.14507 468 ARG A C 1
ATOM 2588 O O . ARG A 1 468 ? 163.08800 159.61000 166.77700 1.000 72.37663 468 ARG A O 1
ATOM 2596 N N . TYR A 1 469 ? 160.95000 160.25000 166.51000 1.000 69.39283 469 TYR A N 1
ATOM 2597 C CA . TYR A 1 469 ? 160.99700 159.95700 165.09100 1.000 72.34170 469 TYR A CA 1
ATOM 2598 C C . TYR A 1 469 ? 161.49200 161.12500 164.27200 1.000 70.51727 469 TYR A C 1
ATOM 2599 O O . TYR A 1 469 ? 161.68500 160.95200 163.06900 1.000 77.17477 469 TYR A O 1
ATOM 2608 N N . ARG A 1 470 ? 161.72200 162.27600 164.90700 1.000 55.42738 470 ARG A N 1
ATOM 2609 C CA . ARG A 1 470 ? 161.99000 163.52500 164.20600 1.000 57.69862 470 ARG A CA 1
ATOM 2610 C C . ARG A 1 470 ? 163.36000 163.49900 163.54800 1.000 58.31253 470 ARG A C 1
ATOM 2611 O O . ARG A 1 470 ? 164.39200 163.53000 164.22400 1.000 65.54972 470 ARG A O 1
ATOM 2619 N N . ARG A 1 471 ? 163.35600 163.42400 162.22300 1.000 47.77438 471 ARG A N 1
ATOM 2620 C CA . ARG A 1 471 ? 164.56700 163.33300 161.43400 1.000 53.09267 471 ARG A CA 1
ATOM 2621 C C . ARG A 1 471 ? 164.86600 164.70100 160.84900 1.000 43.01249 471 ARG A C 1
ATOM 2622 O O . ARG A 1 471 ? 164.07900 165.64300 160.96700 1.000 45.43059 471 ARG A O 1
ATOM 2630 N N . GLY A 1 472 ? 166.01800 164.80300 160.21000 1.000 42.60421 472 GLY A N 1
ATOM 2631 C CA . GLY A 1 472 ? 166.32400 165.98100 159.44000 1.000 41.09358 472 GLY A CA 1
ATOM 2632 C C . GLY A 1 472 ? 166.35900 165.61100 157.97900 1.000 44.13213 472 GLY A C 1
ATOM 2633 O O . GLY A 1 472 ? 166.33600 164.42200 157.65400 1.000 53.27297 472 GLY A O 1
ATOM 2634 N N . PHE A 1 473 ? 166.40300 166.60300 157.09400 1.000 41.67152 473 PHE A N 1
ATOM 2635 C CA . PHE A 1 473 ? 166.44800 166.34100 155.66300 1.000 38.19303 473 PHE A CA 1
ATOM 2636 C C . PHE A 1 473 ? 167.07300 167.53900 154.97000 1.000 37.97294 473 PHE A C 1
ATOM 2637 O O . PHE A 1 473 ? 166.81800 168.68000 155.35700 1.000 43.90088 473 PHE A O 1
ATOM 2645 N N . ILE A 1 474 ? 167.89900 167.27800 153.96100 1.000 49.95208 474 ILE A N 1
ATOM 2646 C CA . ILE A 1 474 ? 168.45000 168.35200 153.14600 1.000 53.57290 474 ILE A CA 1
ATOM 2647 C C . ILE A 1 474 ? 167.61000 168.49800 151.88600 1.000 59.63416 474 ILE A C 1
ATOM 2648 O O . ILE A 1 474 ? 167.82000 167.78500 150.89900 1.000 64.88383 474 ILE A O 1
ATOM 2653 N N . HIS A 1 475 ? 166.64800 169.41300 151.91700 1.000 45.29422 475 HIS A N 1
ATOM 2654 C CA . HIS A 1 475 ? 165.82200 169.72400 150.76400 1.000 49.21284 475 HIS A CA 1
ATOM 2655 C C . HIS A 1 475 ? 165.93600 171.20500 150.43800 1.000 49.63672 475 HIS A C 1
ATOM 2656 O O . HIS A 1 475 ? 165.97900 172.04400 151.34400 1.000 51.58930 475 HIS A O 1
ATOM 2663 N N . ASN A 1 476 ? 166.02100 171.48700 149.12700 1.000 68.00188 476 ASN A N 1
ATOM 2664 C CA . ASN A 1 476 ? 166.02700 172.83100 148.52200 1.000 64.23923 476 ASN A CA 1
ATOM 2665 C C . ASN A 1 476 ? 167.20100 173.67900 149.01400 1.000 67.34494 476 ASN A C 1
ATOM 2666 O O . ASN A 1 476 ? 167.08900 174.89000 149.20100 1.000 68.41178 476 ASN A O 1
ATOM 2671 N N . GLY A 1 477 ? 168.33700 173.02500 149.25400 1.000 47.17775 477 GLY A N 1
ATOM 2672 C CA . GLY A 1 477 ? 169.53500 173.71200 149.69500 1.000 47.25099 477 GLY A CA 1
ATOM 2673 C C . GLY A 1 477 ? 169.56500 174.11600 151.15100 1.000 53.38507 477 GLY A C 1
ATOM 2674 O O . GLY A 1 477 ? 170.52200 174.77000 151.57500 1.000 52.46705 477 GLY A O 1
ATOM 2675 N N . ILE A 1 478 ? 168.55300 173.75100 151.93400 1.000 55.56569 478 ILE A N 1
ATOM 2676 C CA . ILE A 1 478 ? 168.46900 174.10000 153.34600 1.000 51.84281 478 ILE A CA 1
ATOM 2677 C C . ILE A 1 478 ? 168.44600 172.80500 154.14200 1.000 49.20253 478 ILE A C 1
ATOM 2678 O O . ILE A 1 478 ? 167.57700 171.95400 153.92500 1.000 62.69783 478 ILE A O 1
ATOM 2683 N N . MET A 1 479 ? 169.39900 172.65600 155.05600 1.000 51.34770 479 MET A N 1
ATOM 2684 C CA . MET A 1 479 ? 169.56800 171.39700 155.77200 1.000 55.73850 479 MET A CA 1
ATOM 2685 C C . MET A 1 479 ? 168.76600 171.47800 157.06400 1.000 53.79136 479 MET A C 1
ATOM 2686 O O . MET A 1 479 ? 169.20700 172.03500 158.07000 1.000 62.82210 479 MET A O 1
ATOM 2691 N N . VAL A 1 480 ? 167.55500 170.92100 157.00900 1.000 44.54725 480 VAL A N 1
ATOM 2692 C CA . VAL A 1 480 ? 166.60500 170.97200 158.11500 1.000 44.20184 480 VAL A CA 1
ATOM 2693 C C . VAL A 1 480 ? 167.06400 170.02200 159.21300 1.000 42.53781 480 VAL A C 1
ATOM 2694 O O . VAL A 1 480 ? 167.63600 168.96300 158.93300 1.000 48.51821 480 VAL A O 1
ATOM 2698 N N . LEU A 1 481 ? 166.86000 170.41800 160.46900 1.000 44.03510 481 LEU A N 1
ATOM 2699 C CA . LEU A 1 481 ? 167.20600 169.64900 161.65200 1.000 39.24547 481 LEU A CA 1
ATOM 2700 C C . LEU A 1 481 ? 165.97300 169.45000 162.53000 1.000 44.12757 481 LEU A C 1
ATOM 2701 O O . LEU A 1 481 ? 165.01600 170.21800 162.42700 1.000 46.89559 481 LEU A O 1
ATOM 2706 N N . PRO A 1 482 ? 165.93200 168.40100 163.35300 1.000 47.36751 482 PRO A N 1
ATOM 2707 C CA . PRO A 1 482 ? 164.81100 168.26100 164.29100 1.000 47.43558 482 PRO A CA 1
ATOM 2708 C C . PRO A 1 482 ? 164.88900 169.25800 165.43900 1.000 47.65546 482 PRO A C 1
ATOM 2709 O O . PRO A 1 482 ? 165.96400 169.53000 165.97900 1.000 47.22628 482 PRO A O 1
ATOM 2713 N N . ARG A 1 483 ? 163.73300 169.80100 165.81200 1.000 52.92823 483 ARG A N 1
ATOM 2714 C CA . ARG A 1 483 ? 163.63400 170.65300 166.98700 1.000 46.78367 483 ARG A CA 1
ATOM 2715 C C . ARG A 1 483 ? 163.02800 169.89900 168.15900 1.000 51.19710 483 ARG A C 1
ATOM 2716 O O . ARG A 1 483 ? 162.23300 168.97100 168.00200 1.000 67.97308 483 ARG A O 1
ATOM 2724 N N . GLN A 1 484 ? 163.43000 170.32500 169.35200 1.000 51.42021 484 GLN A N 1
ATOM 2725 C CA . GLN A 1 484 ? 163.06800 169.70200 170.61200 1.000 61.63765 484 GLN A CA 1
ATOM 2726 C C . GLN A 1 484 ? 162.24100 170.67800 171.43800 1.000 65.70245 484 GLN A C 1
ATOM 2727 O O . GLN A 1 484 ? 162.38500 171.89700 171.31300 1.000 67.44624 484 GLN A O 1
ATOM 2733 N N . THR A 1 485 ? 161.36700 170.12800 172.28200 1.000 83.21584 485 THR A N 1
ATOM 2734 C CA . THR A 1 485 ? 160.31300 170.93400 172.89100 1.000 83.22920 485 THR A CA 1
ATOM 2735 C C . THR A 1 485 ? 160.82800 171.75300 174.06900 1.000 82.60269 485 THR A C 1
ATOM 2736 O O . THR A 1 485 ? 160.32200 172.85300 174.32700 1.000 85.25673 485 THR A O 1
ATOM 2740 N N . CYS A 1 486 ? 161.76400 171.17900 174.84700 1.000 64.45746 486 CYS A N 1
ATOM 2741 C CA . CYS A 1 486 ? 162.48900 171.64300 176.03800 1.000 64.11230 486 CYS A CA 1
ATOM 2742 C C . CYS A 1 486 ? 161.58800 171.67300 177.29900 1.000 64.54407 486 CYS A C 1
ATOM 2743 O O . CYS A 1 486 ? 162.11500 171.71000 178.41200 1.000 62.83775 486 CYS A O 1
ATOM 2746 N N . GLY A 1 487 ? 160.27300 171.49800 177.17300 1.000 61.33080 487 GLY A N 1
ATOM 2747 C CA . GLY A 1 487 ? 159.36700 171.61800 178.29100 1.000 51.58245 487 GLY A CA 1
ATOM 2748 C C . GLY A 1 487 ? 158.92100 173.03000 178.60000 1.000 53.75247 487 GLY A C 1
ATOM 2749 O O . GLY A 1 487 ? 158.15300 173.22500 179.54900 1.000 63.66908 487 GLY A O 1
ATOM 2750 N N . LEU A 1 488 ? 159.36700 174.01800 177.83200 1.000 61.41696 488 LEU A N 1
ATOM 2751 C CA . LEU A 1 488 ? 159.06300 175.41200 178.11800 1.000 60.34258 488 LEU A CA 1
ATOM 2752 C C . LEU A 1 488 ? 158.16500 175.98200 177.03100 1.000 62.26959 488 LEU A C 1
ATOM 2753 O O . LEU A 1 488 ? 158.42700 175.81600 175.83600 1.000 60.42211 488 LEU A O 1
ATOM 2758 N N . PHE A 1 489 ? 157.10000 176.65600 177.45800 1.000 61.01111 489 PHE A N 1
ATOM 2759 C CA . PHE A 1 489 ? 156.03000 177.08100 176.57000 1.000 58.05850 489 PHE A CA 1
ATOM 2760 C C . PHE A 1 489 ? 155.71200 178.54500 176.83600 1.000 65.70828 489 PHE A C 1
ATOM 2761 O O . PHE A 1 489 ? 156.21900 179.14600 177.78600 1.000 67.27351 489 PHE A O 1
ATOM 2769 N N . THR A 1 490 ? 154.87300 179.11600 175.96400 1.000 61.91758 490 THR A N 1
ATOM 2770 C CA . THR A 1 490 ? 154.57900 180.54600 176.02600 1.000 54.70630 490 THR A CA 1
ATOM 2771 C C . THR A 1 490 ? 153.67300 180.88600 177.20300 1.000 52.14188 490 THR A C 1
ATOM 2772 O O . THR A 1 490 ? 153.72100 182.00500 177.72700 1.000 57.89239 490 THR A O 1
ATOM 2776 N N . HIS A 1 491 ? 152.83600 179.93800 177.62900 1.000 69.55878 491 HIS A N 1
ATOM 2777 C CA . HIS A 1 491 ? 151.93800 180.19900 178.74900 1.000 74.80061 491 HIS A CA 1
ATOM 2778 C C . HIS A 1 491 ? 152.66200 180.14600 180.08900 1.000 74.36491 491 HIS A C 1
ATOM 2779 O O . HIS A 1 491 ? 152.15500 180.67400 181.08600 1.000 79.97745 491 HIS A O 1
ATOM 2786 N N . THR A 1 492 ? 153.83400 179.52000 180.14100 1.000 78.75987 492 THR A N 1
ATOM 2787 C CA . THR A 1 492 ? 154.63000 179.49000 181.36400 1.000 83.55674 492 THR A CA 1
ATOM 2788 C C . THR A 1 492 ? 155.37900 180.81100 181.49900 1.000 84.59561 492 THR A C 1
ATOM 2789 O O . THR A 1 492 ? 156.32800 181.07700 180.75200 1.000 83.07021 492 THR A O 1
ATOM 2793 N N . ILE A 1 493 ? 154.92400 181.66800 182.41400 1.000 71.49402 493 ILE A N 1
ATOM 2794 C CA . ILE A 1 493 ? 155.67600 182.86300 182.77400 1.000 64.93810 493 ILE A CA 1
ATOM 2795 C C . ILE A 1 493 ? 156.18900 182.82700 184.21100 1.000 67.09906 493 ILE A C 1
ATOM 2796 O O . ILE A 1 493 ? 157.10600 183.59700 184.54100 1.000 78.69541 493 ILE A O 1
ATOM 2801 N N . PHE A 1 494 ? 155.66700 181.95500 185.07700 1.000 65.57281 494 PHE A N 1
ATOM 2802 C CA . PHE A 1 494 ? 156.11400 181.85800 186.45900 1.000 70.72525 494 PHE A CA 1
ATOM 2803 C C . PHE A 1 494 ? 156.53300 180.43200 186.77900 1.000 70.97128 494 PHE A C 1
ATOM 2804 O O . PHE A 1 494 ? 156.21100 179.48800 186.05300 1.000 70.90549 494 PHE A O 1
ATOM 2812 N N . TYR A 1 495 ? 157.27900 180.30400 187.87700 1.000 79.30981 495 TYR A N 1
ATOM 2813 C CA . TYR A 1 495 ? 157.64700 178.99400 188.39900 1.000 76.17090 495 TYR A CA 1
ATOM 2814 C C . TYR A 1 495 ? 156.43500 178.27700 188.98000 1.000 75.26962 495 TYR A C 1
ATOM 2815 O O . TYR A 1 495 ? 156.33300 177.04700 188.90400 1.000 78.35643 495 TYR A O 1
ATOM 2824 N N . ASN A 1 496 ? 155.50200 179.03600 189.55600 1.000 82.03172 496 ASN A N 1
ATOM 2825 C CA . ASN A 1 496 ? 154.37500 178.44000 190.26500 1.000 83.29971 496 ASN A CA 1
ATOM 2826 C C . ASN A 1 496 ? 153.30100 177.94100 189.30400 1.000 84.23615 496 ASN A C 1
ATOM 2827 O O . ASN A 1 496 ? 152.57300 176.99100 189.61100 1.000 83.38464 496 ASN A O 1
ATOM 2832 N N . GLU A 1 497 ? 153.18400 178.56900 188.13400 1.000 93.73009 497 GLU A N 1
ATOM 2833 C CA . GLU A 1 497 ? 152.02300 178.35100 187.26900 1.000 97.38446 497 GLU A CA 1
ATOM 2834 C C . GLU A 1 497 ? 152.33200 177.36700 186.13100 1.000 95.86673 497 GLU A C 1
ATOM 2835 O O . GLU A 1 497 ? 151.63400 177.29500 185.11400 1.000 97.80604 497 GLU A O 1
ATOM 2841 N N . TYR A 1 498 ? 153.36600 176.54300 186.35000 1.000 66.48058 498 TYR A N 1
ATOM 2842 C CA . TYR A 1 498 ? 153.73900 175.48000 185.42100 1.000 67.50133 498 TYR A CA 1
ATOM 2843 C C . TYR A 1 498 ? 152.68500 174.38200 185.44400 1.000 67.50907 498 TYR A C 1
ATOM 2844 O O . TYR A 1 498 ? 152.06400 174.17100 186.49500 1.000 70.48929 498 TYR A O 1
ATOM 2853 N N . PRO A 1 499 ? 152.40400 173.72700 184.31200 1.000 54.91299 499 PRO A N 1
ATOM 2854 C CA . PRO A 1 499 ? 151.44000 172.61600 184.31000 1.000 52.96016 499 PRO A CA 1
ATOM 2855 C C . PRO A 1 499 ? 151.94100 171.41000 185.09200 1.000 54.48287 499 PRO A C 1
ATOM 2856 O O . PRO A 1 499 ? 153.02500 170.88400 184.83700 1.000 52.83933 499 PRO A O 1
ATOM 2860 N N . GLY A 1 500 ? 151.13200 170.97400 186.05500 1.000 76.09129 500 GLY A N 1
ATOM 2861 C CA . GLY A 1 500 ? 151.55900 169.95000 186.98400 1.000 75.56009 500 GLY A CA 1
ATOM 2862 C C . GLY A 1 500 ? 152.43400 170.45100 188.10500 1.000 73.31255 500 GLY A C 1
ATOM 2863 O O . GLY A 1 500 ? 153.06700 169.64600 188.79300 1.000 77.83014 500 GLY A O 1
ATOM 2864 N N . GLY A 1 501 ? 152.49300 171.76300 188.31200 1.000 63.76334 501 GLY A N 1
ATOM 2865 C CA . GLY A 1 501 ? 153.35900 172.33700 189.31800 1.000 70.37589 501 GLY A CA 1
ATOM 2866 C C . GLY A 1 501 ? 154.78600 172.48100 188.82300 1.000 74.50252 501 GLY A C 1
ATOM 2867 O O . GLY A 1 501 ? 155.14300 172.09000 187.71300 1.000 76.03921 501 GLY A O 1
ATOM 2868 N N . SER A 1 502 ? 155.62600 173.05500 189.68900 1.000 76.24248 502 SER A N 1
ATOM 2869 C CA . SER A 1 502 ? 157.03200 173.26700 189.35300 1.000 74.95455 502 SER A CA 1
ATOM 2870 C C . SER A 1 502 ? 157.83400 171.97300 189.40700 1.000 76.61696 502 SER A C 1
ATOM 2871 O O . SER A 1 502 ? 158.92500 171.88600 188.81500 1.000 76.99860 502 SER A O 1
ATOM 2874 N N . SER A 1 503 ? 157.31100 170.96700 190.11600 1.000 78.74309 503 SER A N 1
ATOM 2875 C CA . SER A 1 503 ? 157.97900 169.67800 190.23600 1.000 79.29184 503 SER A CA 1
ATOM 2876 C C . SER A 1 503 ? 158.01700 168.94200 188.90500 1.000 81.12011 503 SER A C 1
ATOM 2877 O O . SER A 1 503 ? 158.97300 168.21600 188.63400 1.000 86.01770 503 SER A O 1
ATOM 2880 N N . GLU A 1 504 ? 157.01000 169.16600 188.04600 1.000 90.83972 504 GLU A N 1
ATOM 2881 C CA . GLU A 1 504 ? 156.98400 168.56200 186.71300 1.000 93.95912 504 GLU A CA 1
ATOM 2882 C C . GLU A 1 504 ? 158.09200 169.12100 185.82800 1.000 91.60719 504 GLU A C 1
ATOM 2883 O O . GLU A 1 504 ? 158.73400 168.37400 185.07600 1.000 97.37833 504 GLU A O 1
ATOM 2889 N N . LEU A 1 505 ? 158.35900 170.42700 185.95500 1.000 67.40812 505 LEU A N 1
ATOM 2890 C CA . LEU A 1 505 ? 159.51800 171.04700 185.31800 1.000 70.51966 505 LEU A CA 1
ATOM 2891 C C . LEU A 1 505 ? 160.81600 170.48300 185.87900 1.000 72.01321 505 LEU A C 1
ATOM 2892 O O . LEU A 1 505 ? 161.77400 170.25200 185.13500 1.000 68.56148 505 LEU A O 1
ATOM 2897 N N . ASP A 1 506 ? 160.84200 170.20100 187.18500 1.000 78.46839 506 ASP A N 1
ATOM 2898 C CA . ASP A 1 506 ? 162.05200 169.65200 187.79000 1.000 73.44709 506 ASP A CA 1
ATOM 2899 C C . ASP A 1 506 ? 162.28100 168.18700 187.40400 1.000 71.98287 506 ASP A C 1
ATOM 2900 O O . ASP A 1 506 ? 163.42000 167.70500 187.43700 1.000 76.49369 506 ASP A O 1
ATOM 2905 N N . LYS A 1 507 ? 161.21900 167.45200 187.04400 1.000 72.69943 507 LYS A N 1
ATOM 2906 C CA . LYS A 1 507 ? 161.45200 166.15400 186.40300 1.000 77.48136 507 LYS A CA 1
ATOM 2907 C C . LYS A 1 507 ? 161.94800 166.31000 184.96900 1.000 74.17426 507 LYS A C 1
ATOM 2908 O O . LYS A 1 507 ? 162.74500 165.49000 184.50200 1.000 71.21215 507 LYS A O 1
ATOM 2914 N N . ILE A 1 508 ? 161.44200 167.31800 184.23700 1.000 67.62828 508 ILE A N 1
ATOM 2915 C CA . ILE A 1 508 ? 161.87200 167.54000 182.84700 1.000 63.05561 508 ILE A CA 1
ATOM 2916 C C . ILE A 1 508 ? 163.34500 167.96500 182.77800 1.000 66.37557 508 ILE A C 1
ATOM 2917 O O . ILE A 1 508 ? 164.09500 167.51300 181.89900 1.000 70.06327 508 ILE A O 1
ATOM 2922 N N . ILE A 1 509 ? 163.80600 168.75100 183.75600 1.000 69.37064 509 ILE A N 1
ATOM 2923 C CA . ILE A 1 509 ? 165.21800 169.13000 183.81000 1.000 62.45588 509 ILE A CA 1
ATOM 2924 C C . ILE A 1 509 ? 166.07700 167.95600 184.25700 1.000 62.56738 509 ILE A C 1
ATOM 2925 O O . ILE A 1 509 ? 166.99900 167.53400 183.55200 1.000 61.21570 509 ILE A O 1
ATOM 2930 N N . ASN A 1 510 ? 165.78100 167.40600 185.43400 1.000 68.57328 510 ASN A N 1
ATOM 2931 C CA . ASN A 1 510 ? 166.59900 166.34500 186.01500 1.000 64.83739 510 ASN A CA 1
ATOM 2932 C C . ASN A 1 510 ? 166.07700 164.99600 1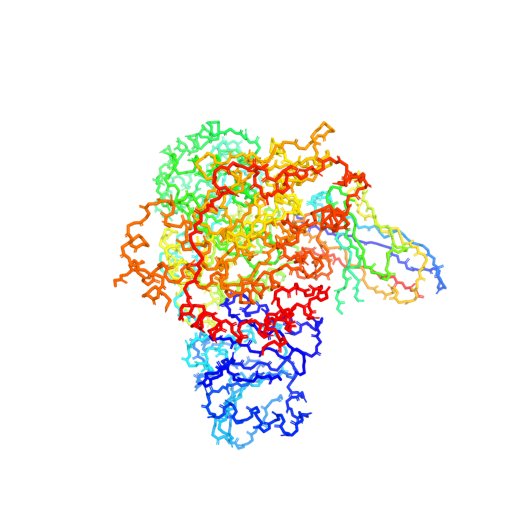85.53000 1.000 67.03482 510 ASN A C 1
ATOM 2933 O O . ASN A 1 510 ? 165.51400 164.19800 186.28100 1.000 69.19752 510 ASN A O 1
ATOM 2938 N N . GLY A 1 511 ? 166.27300 164.74600 184.23700 1.000 77.40437 511 GLY A N 1
ATOM 2939 C CA . GLY A 1 511 ? 166.04300 163.44200 183.66200 1.000 78.71054 511 GLY A CA 1
ATOM 2940 C C . GLY A 1 511 ? 164.81000 163.27600 182.80000 1.000 81.19589 511 GLY A C 1
ATOM 2941 O O . GLY A 1 511 ? 164.38800 162.13500 182.57600 1.000 85.09714 511 GLY A O 1
ATOM 2942 N N . GLY A 1 512 ? 164.21800 164.35500 182.30800 1.000 71.58306 512 GLY A N 1
ATOM 2943 C CA . GLY A 1 512 ? 163.04900 164.25500 181.45900 1.000 70.06199 512 GLY A CA 1
ATOM 2944 C C . GLY A 1 512 ? 163.40400 164.25300 179.99300 1.000 65.91305 512 GLY A C 1
ATOM 2945 O O . GLY A 1 512 ? 164.35800 163.60700 179.56100 1.000 65.69811 512 GLY A O 1
ATOM 2946 N N . GLU A 1 513 ? 162.62500 165.01500 179.21800 1.000 81.59605 513 GLU A N 1
ATOM 2947 C CA . GLU A 1 513 ? 162.81500 165.06900 177.77000 1.000 83.51585 513 GLU A CA 1
ATOM 2948 C C . GLU A 1 513 ? 164.10400 165.80700 177.41300 1.000 84.89247 513 GLU A C 1
ATOM 2949 O O . GLU A 1 513 ? 164.72000 165.51500 176.38200 1.000 87.48160 513 GLU A O 1
ATOM 2955 N N . LEU A 1 514 ? 164.54700 166.71900 178.28800 1.000 65.15309 514 LEU A N 1
ATOM 2956 C CA . LEU A 1 514 ? 165.80200 167.45000 178.11700 1.000 63.53309 514 LEU A CA 1
ATOM 2957 C C . LEU A 1 514 ? 167.01500 166.52100 178.15600 1.000 68.31900 514 LEU A C 1
ATOM 2958 O O . LEU A 1 514 ? 167.83300 166.50500 177.22800 1.000 68.06299 514 LEU A O 1
ATOM 2963 N N . PHE A 1 515 ? 167.11200 165.70500 179.21100 1.000 73.90166 515 PHE A N 1
ATOM 2964 C CA . PHE A 1 515 ? 168.32100 164.92200 179.45400 1.000 73.07949 515 PHE A CA 1
ATOM 2965 C C . PHE A 1 515 ? 168.42300 163.73700 178.49900 1.000 76.45068 515 PHE A C 1
ATOM 2966 O O . PHE A 1 515 ? 169.50200 163.45000 177.96800 1.000 77.64265 515 PHE A O 1
ATOM 2974 N N . LEU A 1 516 ? 167.30300 163.04700 178.24600 1.000 73.66070 516 LEU A N 1
ATOM 2975 C CA . LEU A 1 516 ? 167.31800 161.98900 177.23800 1.000 69.58442 516 LEU A CA 1
ATOM 2976 C C . LEU A 1 516 ? 167.39000 162.54800 175.82200 1.000 67.33585 516 LEU A C 1
ATOM 2977 O O . LEU A 1 516 ? 167.83000 161.85200 174.90500 1.000 76.19613 516 LEU A O 1
ATOM 2982 N N . THR A 1 517 ? 166.97700 163.79800 175.61800 1.000 52.17584 517 THR A N 1
ATOM 2983 C CA . THR A 1 517 ? 167.19400 164.42800 174.32000 1.000 52.55192 517 THR A CA 1
ATOM 2984 C C . THR A 1 517 ? 168.68200 164.68300 174.06000 1.000 58.99959 517 THR A C 1
ATOM 2985 O O . THR A 1 517 ? 169.19000 164.36900 172.97400 1.000 60.57572 517 THR A O 1
ATOM 2989 N N . VAL A 1 518 ? 169.40800 165.17500 175.07100 1.000 64.92090 518 VAL A N 1
ATOM 2990 C CA . VAL A 1 518 ? 170.85200 165.38400 174.92300 1.000 60.74129 518 VAL A CA 1
ATOM 2991 C C . VAL A 1 518 ? 171.60100 164.04500 174.85600 1.000 62.11654 518 VAL A C 1
ATOM 2992 O O . VAL A 1 518 ? 172.54700 163.89300 174.07100 1.000 68.58490 518 VAL A O 1
ATOM 2996 N N . LEU A 1 519 ? 171.14600 163.03500 175.60900 1.000 57.06078 519 LEU A N 1
ATOM 2997 C CA . LEU A 1 519 ? 171.83500 161.74400 175.61500 1.000 55.68447 519 LEU A CA 1
ATOM 2998 C C . LEU A 1 519 ? 171.60200 160.96400 174.31700 1.000 68.40960 519 LEU A C 1
ATOM 2999 O O . LEU A 1 519 ? 172.55000 160.42800 173.73300 1.000 76.67967 519 LEU A O 1
ATOM 3004 N N . LEU A 1 520 ? 170.36000 160.90200 173.83600 1.000 64.28086 520 LEU A N 1
ATOM 3005 C CA . LEU A 1 520 ? 170.07500 160.10900 172.64600 1.000 55.20084 520 LEU A CA 1
ATOM 3006 C C . LEU A 1 520 ? 170.32100 160.82400 171.32200 1.000 61.78953 520 LEU A C 1
ATOM 3007 O O . LEU A 1 520 ? 170.52000 160.14200 170.31200 1.000 70.05727 520 LEU A O 1
ATOM 3012 N N . ASN A 1 521 ? 170.32500 162.15500 171.27900 1.000 59.10769 521 ASN A N 1
ATOM 3013 C CA . ASN A 1 521 ? 170.60500 162.84700 170.02900 1.000 54.36910 521 ASN A CA 1
ATOM 3014 C C . ASN A 1 521 ? 171.97900 163.49800 170.09600 1.000 59.62987 521 ASN A C 1
ATOM 3015 O O . ASN A 1 521 ? 172.33800 164.06300 171.13900 1.000 63.81162 521 ASN A O 1
ATOM 3020 N N . PRO A 1 522 ? 172.78500 163.41600 169.03100 1.000 56.89319 522 PRO A N 1
ATOM 3021 C CA . PRO A 1 522 ? 174.04700 164.17400 169.00700 1.000 50.37716 522 PRO A CA 1
ATOM 3022 C C . PRO A 1 522 ? 173.84200 165.67200 168.91200 1.000 47.63440 522 PRO A C 1
ATOM 3023 O O . PRO A 1 522 ? 174.59600 166.44100 169.52000 1.000 57.50691 522 PRO A O 1
ATOM 3027 N N . ILE A 1 523 ? 172.84200 166.10700 168.15300 1.000 43.62139 523 ILE A N 1
ATOM 3028 C CA . ILE A 1 523 ? 172.52300 167.51900 167.98900 1.000 53.44967 523 ILE A CA 1
ATOM 3029 C C . ILE A 1 523 ? 171.14800 167.73900 168.59700 1.000 57.16900 523 ILE A C 1
ATOM 3030 O O . ILE A 1 523 ? 170.19000 167.03900 168.24700 1.000 65.96515 523 ILE A O 1
ATOM 3035 N N . SER A 1 524 ? 171.04500 168.70700 169.50300 1.000 51.64503 524 SER A N 1
ATOM 3036 C CA . SER A 1 524 ? 169.79300 169.00400 170.19100 1.000 52.83106 524 SER A CA 1
ATOM 3037 C C . SER A 1 524 ? 169.53100 170.50000 170.10400 1.000 51.97457 524 SER A C 1
ATOM 3038 O O . SER A 1 524 ? 170.25200 171.29400 170.71500 1.000 53.11304 524 SER A O 1
ATOM 3041 N N . ILE A 1 525 ? 168.50400 170.88100 169.35300 1.000 53.86264 525 ILE A N 1
ATOM 3042 C CA . ILE A 1 525 ? 168.09800 172.27400 169.21700 1.000 49.10004 525 ILE A CA 1
ATOM 3043 C C . ILE A 1 525 ? 166.86100 172.49900 170.07300 1.000 50.32480 525 ILE A C 1
ATOM 3044 O O . ILE A 1 525 ? 165.80100 171.91900 169.81000 1.000 64.55728 525 ILE A O 1
ATOM 3049 N N . PHE A 1 526 ? 166.97800 173.36000 171.07700 1.000 44.41247 526 PHE A N 1
ATOM 3050 C CA . PHE A 1 526 ? 165.92500 173.55300 172.06500 1.000 46.92924 526 PHE A CA 1
ATOM 3051 C C . PHE A 1 526 ? 165.16500 174.84600 171.81700 1.000 57.42028 526 PHE A C 1
ATOM 3052 O O . PHE A 1 526 ? 165.76100 175.87400 171.48000 1.000 64.49628 526 PHE A O 1
ATOM 3060 N N . MET A 1 527 ? 163.84900 174.78100 171.98500 1.000 64.48779 527 MET A N 1
ATOM 3061 C CA . MET A 1 527 ? 162.97000 175.92700 171.82200 1.000 62.00879 527 MET A CA 1
ATOM 3062 C C . MET A 1 527 ? 162.56700 176.49100 173.17800 1.000 69.06165 527 MET A C 1
ATOM 3063 O O . MET A 1 527 ? 162.04500 175.77100 174.03400 1.000 72.47907 527 MET A O 1
ATOM 3068 N N . THR A 1 528 ? 162.81800 177.78400 173.36900 1.000 63.64959 528 THR A N 1
ATOM 3069 C CA . THR A 1 528 ? 162.38400 178.51500 174.55200 1.000 62.93606 528 THR A CA 1
ATOM 3070 C C . THR A 1 528 ? 161.77700 179.83300 174.09500 1.000 62.88249 528 THR A C 1
ATOM 3071 O O . THR A 1 528 ? 162.09200 180.33200 173.01800 1.000 61.30971 528 THR A O 1
ATOM 3075 N N . HIS A 1 529 ? 160.91000 180.40700 174.92600 1.000 64.59448 529 HIS A N 1
ATOM 3076 C CA . HIS A 1 529 ? 160.18300 181.61900 174.57400 1.000 67.59582 529 HIS A CA 1
ATOM 3077 C C . HIS A 1 529 ? 160.51200 182.72700 175.56300 1.000 70.18200 529 HIS A C 1
ATOM 3078 O O . HIS A 1 529 ? 161.10400 182.47200 176.61300 1.000 68.06274 529 HIS A O 1
ATOM 3085 N N . LEU A 1 530 ? 160.09900 183.95500 175.21100 1.000 63.92264 530 LEU A N 1
ATOM 3086 C CA . LEU A 1 530 ? 160.43200 185.16200 175.97500 1.000 58.11944 530 LEU A CA 1
ATOM 3087 C C . LEU A 1 530 ? 159.77800 185.17500 177.35100 1.000 61.25448 530 LEU A C 1
ATOM 3088 O O . LEU A 1 530 ? 160.33900 185.72300 178.31000 1.000 68.24956 530 LEU A O 1
ATOM 3093 N N . SER A 1 531 ? 158.61100 184.52900 177.47700 1.000 69.08576 531 SER A N 1
ATOM 3094 C CA . SER A 1 531 ? 157.91100 184.42700 178.75700 1.000 68.30123 531 SER A CA 1
ATOM 3095 C C . SER A 1 531 ? 158.64900 183.54600 179.76000 1.000 68.31830 531 SER A C 1
ATOM 3096 O O . SER A 1 531 ? 158.42600 183.66000 180.96900 1.000 72.46746 531 SER A O 1
ATOM 3099 N N . ASN A 1 532 ? 159.53900 182.67700 179.28300 1.000 67.81905 532 ASN A N 1
ATOM 3100 C CA . ASN A 1 532 ? 160.44600 181.91200 180.12500 1.000 72.01636 532 ASN A CA 1
ATOM 3101 C C . ASN A 1 532 ? 161.73900 182.66400 180.45500 1.000 74.83155 532 ASN A C 1
ATOM 3102 O O . ASN A 1 532 ? 162.71600 182.03900 180.86400 1.000 77.82310 532 ASN A O 1
ATOM 3107 N N . TYR A 1 533 ? 161.77300 183.97600 180.26300 1.000 74.15514 533 TYR A N 1
ATOM 3108 C CA . TYR A 1 533 ? 162.94700 184.78700 180.55000 1.000 67.91044 533 TYR A CA 1
ATOM 3109 C C . TYR A 1 533 ? 162.60800 186.14700 181.14500 1.000 71.61282 533 TYR A C 1
ATOM 3110 O O . TYR A 1 533 ? 163.52400 186.94000 181.38000 1.000 74.27675 533 TYR A O 1
ATOM 3119 N N . GLY A 1 534 ? 161.33300 186.43900 181.40300 1.000 75.46361 534 GLY A N 1
ATOM 3120 C CA . GLY A 1 534 ? 160.90700 187.78900 181.71500 1.000 69.31341 534 GLY A CA 1
ATOM 3121 C C . GLY A 1 534 ? 160.44700 188.06700 183.13200 1.000 77.28411 534 GLY A C 1
ATOM 3122 O O . GLY A 1 534 ? 160.66300 189.17100 183.63700 1.000 86.40062 534 GLY A O 1
ATOM 3123 N N . ASN A 1 535 ? 159.79100 187.11100 183.78600 1.000 83.78340 535 ASN A N 1
ATOM 3124 C CA . ASN A 1 535 ? 159.27200 187.39500 185.12000 1.000 87.96157 535 ASN A CA 1
ATOM 3125 C C . ASN A 1 535 ? 159.96000 186.56100 186.19000 1.000 90.28225 535 ASN A C 1
ATOM 3126 O O . ASN A 1 535 ? 160.56700 187.11000 187.11600 1.000 93.76637 535 ASN A O 1
ATOM 3131 N N . ASP A 1 536 ? 159.88400 185.24000 186.07000 1.000 81.05369 536 ASP A N 1
ATOM 3132 C CA . ASP A 1 536 ? 160.59600 184.36200 186.98600 1.000 83.43843 536 ASP A CA 1
ATOM 3133 C C . ASP A 1 536 ? 161.82000 183.72400 186.34900 1.000 88.90070 536 ASP A C 1
ATOM 3134 O O . ASP A 1 536 ? 162.48800 182.93400 187.03100 1.000 91.04700 536 ASP A O 1
ATOM 3139 N N . ARG A 1 537 ? 162.08800 184.05300 185.07400 1.000 88.61151 537 ARG A N 1
ATOM 3140 C CA . ARG A 1 537 ? 163.29400 183.69000 184.31300 1.000 87.49244 537 ARG A CA 1
ATOM 3141 C C . ARG A 1 537 ? 163.45900 182.17400 184.20500 1.000 88.28093 537 ARG A C 1
ATOM 3142 O O . ARG A 1 537 ? 164.39000 181.58100 184.75400 1.000 89.03605 537 ARG A O 1
ATOM 3150 N N . LEU A 1 538 ? 162.51400 181.54700 183.49800 1.000 71.98432 538 LEU A N 1
ATOM 3151 C CA . LEU A 1 538 ? 162.35900 180.09700 183.56800 1.000 65.70530 538 LEU A CA 1
ATOM 3152 C C . LEU A 1 538 ? 163.40500 179.39400 182.71400 1.000 70.86533 538 LEU A C 1
ATOM 3153 O O . LEU A 1 538 ? 163.85500 178.29100 183.04800 1.000 74.21366 538 LEU A O 1
ATOM 3158 N N . G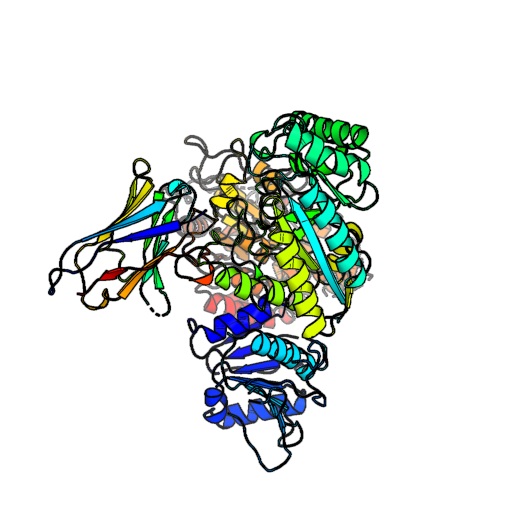LY A 1 539 ? 163.79300 180.01700 181.60000 1.000 66.00401 539 GLY A N 1
ATOM 3159 C CA . GLY A 1 539 ? 164.77800 179.41200 180.71900 1.000 61.98806 539 GLY A CA 1
ATOM 3160 C C . GLY A 1 539 ? 166.18700 179.49500 181.27500 1.000 64.76394 539 GLY A C 1
ATOM 3161 O O . GLY A 1 539 ? 167.00800 178.59300 181.05700 1.000 66.50459 539 GLY A O 1
ATOM 3162 N N . LEU A 1 540 ? 166.48000 180.59100 181.99600 1.000 61.42582 540 LEU A N 1
ATOM 3163 C CA . LEU A 1 540 ? 167.72200 180.72300 182.75800 1.000 60.84396 540 LEU A CA 1
ATOM 3164 C C . LEU A 1 540 ? 167.83000 179.63200 183.80800 1.000 65.27850 540 LEU A C 1
ATOM 3165 O O . LEU A 1 540 ? 168.89300 179.01700 183.96800 1.000 74.96639 540 LEU A O 1
ATOM 3170 N N . TYR A 1 541 ? 166.70800 179.35100 184.48100 1.000 63.74353 541 TYR A N 1
ATOM 3171 C CA . TYR A 1 541 ? 166.60600 178.27200 185.45500 1.000 61.74557 541 TYR A CA 1
ATOM 3172 C C . TYR A 1 541 ? 166.82200 176.90800 184.80900 1.000 62.79208 541 TYR A C 1
ATOM 3173 O O . TYR A 1 541 ? 167.60800 176.09600 185.32000 1.000 63.93151 541 TYR A O 1
ATOM 3182 N N . THR A 1 542 ? 166.19000 176.67100 183.64500 1.000 63.59439 542 THR A N 1
ATOM 3183 C CA . THR A 1 542 ? 166.22000 175.33700 183.04800 1.000 67.64592 542 THR A CA 1
ATOM 3184 C C . THR A 1 542 ? 167.57900 175.03600 182.42000 1.000 68.58523 542 THR A C 1
ATOM 3185 O O . THR A 1 542 ? 168.03200 173.89000 182.46900 1.000 71.42816 542 THR A O 1
ATOM 3189 N N . PHE A 1 543 ? 168.32500 176.05900 181.98200 1.000 58.87752 543 PHE A N 1
ATOM 3190 C CA . PHE A 1 543 ? 169.61500 175.72900 181.38500 1.000 48.54995 543 PHE A CA 1
ATOM 3191 C C . PHE A 1 543 ? 170.75800 175.83100 182.38900 1.000 47.59416 543 PHE A C 1
ATOM 3192 O O . PHE A 1 543 ? 171.71900 175.05400 182.29400 1.000 53.55789 543 PHE A O 1
ATOM 3200 N N . LYS A 1 544 ? 170.62700 176.69400 183.41400 1.000 64.92506 544 LYS A N 1
ATOM 3201 C CA . LYS A 1 544 ? 171.55700 176.67600 184.54200 1.000 66.21793 544 LYS A CA 1
ATOM 3202 C C . LYS A 1 544 ? 171.43600 175.40200 185.36700 1.000 69.25993 544 LYS A C 1
ATOM 3203 O O . LYS A 1 544 ? 172.40800 174.98900 186.01000 1.000 72.81088 544 LYS A O 1
ATOM 3209 N N . HIS A 1 545 ? 170.26600 174.76400 185.36600 1.000 63.98745 545 HIS A N 1
ATOM 3210 C CA . HIS A 1 545 ? 170.15600 173.47100 186.01800 1.000 65.03479 545 HIS A CA 1
ATOM 3211 C C . HIS A 1 545 ? 170.43200 172.31000 185.06700 1.000 64.91125 545 HIS A C 1
ATOM 3212 O O . HIS A 1 545 ? 170.94300 171.27400 185.51500 1.000 70.08291 545 HIS A O 1
ATOM 3219 N N . LEU A 1 546 ? 170.17400 172.48600 183.76100 1.000 54.65789 546 LEU A N 1
ATOM 3220 C CA . LEU A 1 546 ? 170.37600 171.41300 182.79100 1.000 53.24674 546 LEU A CA 1
ATOM 3221 C C . LEU A 1 546 ? 171.85300 171.13800 182.55200 1.000 57.33899 546 LEU A C 1
ATOM 3222 O O . LEU A 1 546 ? 172.27300 169.97600 182.53300 1.000 60.89278 546 LEU A O 1
ATOM 3227 N N . VAL A 1 547 ? 172.66700 172.18900 182.39200 1.000 62.84492 547 VAL A N 1
ATOM 3228 C CA . VAL A 1 547 ? 174.07500 171.92100 182.10400 1.000 54.42535 547 VAL A CA 1
ATOM 3229 C C . VAL A 1 547 ? 174.83000 171.55500 183.37700 1.000 52.20260 547 VAL A C 1
ATOM 3230 O O . VAL A 1 547 ? 175.85400 170.86700 183.31100 1.000 67.00258 547 VAL A O 1
ATOM 3234 N N . ARG A 1 548 ? 174.29200 171.92000 184.55000 1.000 66.46624 548 ARG A N 1
ATOM 3235 C CA . ARG A 1 548 ? 174.82300 171.42300 185.81600 1.000 73.07351 548 ARG A CA 1
ATOM 3236 C C . ARG A 1 548 ? 174.54000 169.93500 185.97500 1.000 74.78311 548 ARG A C 1
ATOM 3237 O O . ARG A 1 548 ? 175.42500 169.16800 186.37200 1.000 77.28889 548 ARG A O 1
ATOM 3245 N N . PHE A 1 549 ? 173.31900 169.51600 185.62000 1.000 74.46366 549 PHE A N 1
ATOM 3246 C CA . PHE A 1 549 ? 172.92900 168.10800 185.63800 1.000 76.42593 549 PHE A CA 1
ATOM 3247 C C . PHE A 1 549 ? 173.72000 167.29400 184.61600 1.000 78.83654 549 PHE A C 1
ATOM 3248 O O . PHE A 1 549 ? 174.13200 166.15700 184.88600 1.000 88.08873 549 PHE A O 1
ATOM 3256 N N . LEU A 1 550 ? 173.97300 167.88900 183.45000 1.000 66.58678 550 LEU A N 1
ATOM 3257 C CA . LEU A 1 550 ? 174.65300 167.19300 182.36400 1.000 65.15960 550 LEU A CA 1
ATOM 3258 C C . LEU A 1 550 ? 176.14400 167.05600 182.63600 1.000 67.10369 550 LEU A C 1
ATOM 3259 O O . LEU A 1 550 ? 176.74000 166.00900 182.36500 1.000 70.80806 550 LEU A O 1
ATOM 3264 N N . HIS A 1 551 ? 176.77000 168.10500 183.17900 1.000 66.32226 551 HIS A N 1
ATOM 3265 C CA . HIS A 1 551 ? 178.18700 168.01700 183.50500 1.000 60.29535 551 HIS A CA 1
ATOM 3266 C C . HIS A 1 551 ? 178.40600 167.26300 184.80900 1.000 62.93608 551 HIS A C 1
ATOM 3267 O O . HIS A 1 551 ? 179.52100 166.80800 185.08900 1.000 73.80688 551 HIS A O 1
ATOM 3274 N N . SER A 1 552 ? 177.36000 167.12400 185.62500 1.000 61.62251 552 SER A N 1
ATOM 3275 C CA . SER A 1 552 ? 177.45200 166.25700 186.79000 1.000 71.37172 552 SER A CA 1
ATOM 3276 C C . SER A 1 552 ? 177.41300 164.79000 186.38000 1.000 71.10967 552 SER A C 1
ATOM 3277 O O . SER A 1 552 ? 178.33400 164.02600 186.68200 1.000 74.39126 552 SER A O 1
ATOM 3280 N N . TRP A 1 553 ? 176.36300 164.38000 185.67000 1.000 80.11797 553 TRP A N 1
ATOM 3281 C CA . TRP A 1 553 ? 176.11800 162.95500 185.48800 1.000 81.48854 553 TRP A CA 1
ATOM 3282 C C . TRP A 1 553 ? 176.70500 162.37400 184.20800 1.000 86.01194 553 TRP A C 1
ATOM 3283 O O . TRP A 1 553 ? 176.88400 161.15400 184.13400 1.000 87.11141 553 TRP A O 1
ATOM 3294 N N . THR A 1 554 ? 177.00700 163.19100 183.20100 1.000 76.43752 554 THR A N 1
ATOM 3295 C CA . THR A 1 554 ? 177.59300 162.69700 181.96100 1.000 72.58735 554 THR A CA 1
ATOM 3296 C C . THR A 1 554 ? 178.98000 163.29300 181.78500 1.000 71.06807 554 THR A C 1
ATOM 3297 O O . THR A 1 554 ? 179.23000 164.42700 182.20100 1.000 74.71699 554 THR A O 1
ATOM 3301 N N . ASN A 1 555 ? 179.88300 162.52200 181.17900 1.000 72.43952 555 ASN A N 1
ATOM 3302 C CA . ASN A 1 555 ? 181.17400 163.03500 180.74400 1.000 74.39102 555 ASN A CA 1
ATOM 3303 C C . ASN A 1 555 ? 181.18000 163.43400 179.27100 1.000 74.20667 555 ASN A C 1
ATOM 3304 O O . ASN A 1 555 ? 182.22700 163.35200 178.61700 1.000 76.19479 555 ASN A O 1
ATOM 3309 N N . LEU A 1 556 ? 180.03000 163.87200 178.75700 1.000 55.78564 556 LEU A N 1
ATOM 3310 C CA . LEU A 1 556 ? 179.90500 164.31700 177.37800 1.000 50.37604 556 LEU A CA 1
ATOM 3311 C C . LEU A 1 556 ? 180.67300 165.61000 177.14500 1.000 51.05086 556 LEU A C 1
ATOM 3312 O O . LEU A 1 556 ? 180.82900 166.43400 178.04800 1.000 55.25611 556 LEU A O 1
ATOM 3317 N N . ARG A 1 557 ? 181.18200 165.76600 175.92800 1.000 70.68424 557 ARG A N 1
ATOM 3318 C CA . ARG A 1 557 ? 181.84500 167.00200 175.52600 1.000 74.55639 557 ARG A CA 1
ATOM 3319 C C . ARG A 1 557 ? 180.78900 167.95700 174.97400 1.000 69.95705 557 ARG A C 1
ATOM 3320 O O . ARG A 1 557 ? 180.52500 168.03200 173.77500 1.000 69.68374 557 ARG A O 1
ATOM 3328 N N . LEU A 1 558 ? 180.16200 168.67800 175.90100 1.000 66.07561 558 LEU A N 1
ATOM 3329 C CA . LEU A 1 558 ? 179.09000 169.59700 175.54600 1.000 64.13078 558 LEU A CA 1
ATOM 3330 C C . LEU A 1 558 ? 179.66100 170.86700 174.93300 1.000 66.65606 558 LEU A C 1
ATOM 3331 O O . LEU A 1 558 ? 180.28900 171.67400 175.62200 1.000 80.74018 558 LEU A O 1
ATOM 3336 N N . GLN A 1 559 ? 179.44800 171.04200 173.63200 1.000 54.92847 559 GLN A N 1
ATOM 3337 C CA . GLN A 1 559 ? 179.92700 172.22300 172.92900 1.000 57.70561 559 GLN A CA 1
ATOM 3338 C C . GLN A 1 559 ? 178.79000 172.82100 172.11900 1.000 56.15183 559 GLN A C 1
ATOM 3339 O O . GLN A 1 559 ? 178.02300 172.08900 171.48900 1.000 64.63035 559 GLN A O 1
ATOM 3345 N N . THR A 1 560 ? 178.68100 174.14600 172.14200 1.000 61.04885 560 THR A N 1
ATOM 3346 C CA . THR A 1 560 ? 177.71900 174.85500 171.30200 1.000 68.61116 560 THR A CA 1
ATOM 3347 C C . THR A 1 560 ? 178.48100 175.46100 170.13300 1.000 74.57209 560 THR A C 1
ATOM 3348 O O . THR A 1 560 ? 179.22000 176.43600 170.27600 1.000 79.63044 560 THR A O 1
ATOM 3352 N N . LEU A 1 561 ? 178.32800 174.85000 168.97100 1.000 61.31462 561 LEU A N 1
ATOM 3353 C CA . LEU A 1 561 ? 178.83700 175.42300 167.74200 1.000 65.80654 561 LEU A CA 1
ATOM 3354 C C . LEU A 1 561 ? 177.75600 176.30900 167.12800 1.000 59.19745 561 LEU A C 1
ATOM 3355 O O . LEU A 1 561 ? 176.59000 176.23000 167.52500 1.000 51.91269 561 LEU A O 1
ATOM 3360 N N . PRO A 1 562 ? 178.12400 177.20900 166.21200 1.000 72.87354 562 PRO A N 1
ATOM 3361 C CA . PRO A 1 562 ? 177.11900 177.88600 165.36500 1.000 75.46826 562 PRO A CA 1
ATOM 3362 C C . PRO A 1 562 ? 176.35400 176.89200 164.50500 1.000 81.82370 562 PRO A C 1
ATOM 3363 O O . PRO A 1 562 ? 176.91000 175.84000 164.15200 1.000 85.13013 562 PRO A O 1
ATOM 3367 N N . PRO A 1 563 ? 175.07700 177.18600 164.16600 1.000 76.46155 563 PRO A N 1
ATOM 3368 C CA . PRO A 1 563 ? 174.18200 176.14100 163.61100 1.000 69.57437 563 PRO A CA 1
ATOM 3369 C C . PRO A 1 563 ? 174.53900 175.57200 162.24000 1.000 71.76394 563 PRO A C 1
ATOM 3370 O O . PRO A 1 563 ? 174.04300 174.49200 161.89200 1.000 80.09922 563 PRO A O 1
ATOM 3374 N N . VAL A 1 564 ? 175.38700 176.25700 161.46500 1.000 62.76209 564 VAL A N 1
ATOM 3375 C CA . VAL A 1 564 ? 175.89700 175.69300 160.21400 1.000 65.37148 564 VAL A CA 1
ATOM 3376 C C . VAL A 1 564 ? 176.81600 174.51100 160.50200 1.000 70.97644 564 VAL A C 1
ATOM 3377 O O . VAL A 1 564 ? 176.72400 173.45700 159.85800 1.000 78.22117 564 VAL A O 1
ATOM 3381 N N . GLN A 1 565 ? 177.67400 174.65800 161.51700 1.000 70.94730 565 GLN A N 1
ATOM 3382 C CA . GLN A 1 565 ? 178.55600 173.57300 161.94100 1.000 72.39153 565 GLN A CA 1
ATOM 3383 C C . GLN A 1 565 ? 177.76600 172.44700 162.59600 1.000 74.70584 565 GLN A C 1
ATOM 3384 O O . GLN A 1 565 ? 178.12200 171.27000 162.46300 1.000 80.84888 565 GLN A O 1
ATOM 3390 N N . LEU A 1 566 ? 176.66800 172.79800 163.27500 1.000 68.87048 566 LEU A N 1
ATOM 3391 C CA . LEU A 1 566 ? 175.76200 171.81200 163.85900 1.000 67.25349 566 LEU A CA 1
ATOM 3392 C C . LEU A 1 566 ? 175.04800 170.99600 162.79400 1.000 76.01643 566 LEU A C 1
ATOM 3393 O O . LEU A 1 566 ? 174.88400 169.78000 162.94200 1.000 83.79041 566 LEU A O 1
ATOM 3398 N N . ALA A 1 567 ? 174.62300 171.65000 161.71200 1.000 69.31982 567 ALA A N 1
ATOM 3399 C CA . ALA A 1 567 ? 173.93500 170.95000 160.63400 1.000 66.05847 567 ALA A CA 1
ATOM 3400 C C . ALA A 1 567 ? 174.89600 170.07900 159.83500 1.000 66.67470 567 ALA A C 1
ATOM 3401 O O . ALA A 1 567 ? 174.52800 168.97700 159.39800 1.000 73.51611 567 ALA A O 1
ATOM 3403 N N . GLN A 1 568 ? 176.13700 170.55200 159.65600 1.000 50.37014 568 GLN A N 1
ATOM 3404 C CA . GLN A 1 568 ? 177.17300 169.74100 159.02100 1.000 50.64724 568 GLN A CA 1
ATOM 3405 C C . GLN A 1 568 ? 177.53900 168.53000 159.87200 1.000 54.16374 568 GLN A C 1
ATOM 3406 O O . GLN A 1 568 ? 177.74500 167.43600 159.34000 1.000 56.48294 568 GLN A O 1
ATOM 3412 N N . LYS A 1 569 ? 177.57300 168.69600 161.20000 1.000 51.45606 569 LYS A N 1
ATOM 3413 C CA . LYS A 1 569 ? 177.82600 167.56300 162.08800 1.000 53.10231 569 LYS A CA 1
ATOM 3414 C C . LYS A 1 569 ? 176.65200 166.58900 162.11600 1.000 55.69638 569 LYS A C 1
ATOM 3415 O O . LYS A 1 569 ? 176.85600 165.37100 162.21100 1.000 59.24336 569 LYS A O 1
ATOM 3421 N N . TYR A 1 570 ? 175.42100 167.11200 162.01500 1.000 57.36712 570 TYR A N 1
ATOM 3422 C CA . TYR A 1 570 ? 174.21900 166.27700 161.99900 1.000 54.13712 570 TYR A CA 1
ATOM 3423 C C . TYR A 1 570 ? 174.15200 165.41700 160.74400 1.000 59.64054 570 TYR A C 1
ATOM 3424 O O . TYR A 1 570 ? 173.76500 164.24500 160.80200 1.000 66.45260 570 TYR A O 1
ATOM 3433 N N . PHE A 1 571 ? 174.52200 165.98500 159.59600 1.000 59.84472 571 PHE A N 1
ATOM 3434 C CA . PHE A 1 571 ? 174.46800 165.18500 158.38100 1.000 55.97412 571 PHE A CA 1
ATOM 3435 C C . PHE A 1 571 ? 175.78600 164.47700 158.08100 1.000 59.77675 571 PHE A C 1
ATOM 3436 O O . PHE A 1 571 ? 175.84400 163.69100 157.13000 1.000 57.79932 571 PHE A O 1
ATOM 3444 N N . GLN A 1 572 ? 176.84200 164.72700 158.86300 1.000 61.28258 572 GLN A N 1
ATOM 3445 C CA . GLN A 1 572 ? 177.97800 163.80900 158.86200 1.000 57.59619 572 GLN A CA 1
ATOM 3446 C C . GLN A 1 572 ? 177.69100 162.56400 159.69100 1.000 55.49717 572 GLN A C 1
ATOM 3447 O O . GLN A 1 572 ? 178.10200 161.46100 159.31500 1.000 63.01159 572 GLN A O 1
ATOM 3453 N N . ILE A 1 573 ? 177.01700 162.72100 160.83700 1.000 45.48030 573 ILE A N 1
ATOM 3454 C CA . ILE A 1 573 ? 176.71000 161.55400 161.66300 1.000 48.23616 573 ILE A CA 1
ATOM 3455 C C . ILE A 1 573 ? 175.59100 160.71700 161.04300 1.000 51.79824 573 ILE A C 1
ATOM 3456 O O . ILE A 1 573 ? 175.71100 159.48900 160.93800 1.000 57.59062 573 ILE A O 1
ATOM 3461 N N . PHE A 1 574 ? 174.52100 161.35500 160.56400 1.000 60.81673 574 PHE A N 1
ATOM 3462 C CA . PHE A 1 574 ? 173.40600 160.65200 159.92700 1.000 55.48637 574 PHE A CA 1
ATOM 3463 C C . PHE A 1 574 ? 173.39000 160.99600 158.43700 1.000 56.06253 574 PHE A C 1
ATOM 3464 O O . PHE A 1 574 ? 172.73000 161.94000 158.00400 1.000 62.39625 574 PHE A O 1
ATOM 3472 N N . SER A 1 575 ? 174.12400 160.20700 157.64900 1.000 58.08523 575 SER A N 1
ATOM 3473 C CA . SER A 1 575 ? 174.17200 160.43500 156.20900 1.000 62.72206 575 SER A CA 1
ATOM 3474 C C . SER A 1 575 ? 172.97300 159.82400 155.49700 1.000 65.07763 575 SER A C 1
ATOM 3475 O O . SER A 1 575 ? 172.73300 160.12500 154.32200 1.000 69.80467 575 SER A O 1
ATOM 3478 N N . GLU A 1 576 ? 172.21100 158.96700 156.18200 1.000 71.43520 576 GLU A N 1
ATOM 3479 C CA . GLU A 1 576 ? 171.04700 158.34800 155.55700 1.000 71.55195 576 GLU A CA 1
ATOM 3480 C C . GLU A 1 576 ? 169.84900 159.29200 155.55200 1.000 72.20610 576 GLU A C 1
ATOM 3481 O O . GLU A 1 576 ? 168.87200 159.06200 154.82900 1.000 80.79676 576 GLU A O 1
ATOM 3487 N N . GLU A 1 577 ? 169.90400 160.35900 156.35100 1.000 58.37942 577 GLU A N 1
ATOM 3488 C CA . GLU A 1 577 ? 168.80100 161.30400 156.43600 1.000 55.27859 577 GLU A CA 1
ATOM 3489 C C . GLU A 1 577 ? 168.96600 162.49300 155.50400 1.000 56.15146 577 GLU A C 1
ATOM 3490 O O . GLU A 1 577 ? 168.20100 163.45100 155.62300 1.000 61.73348 577 GLU A O 1
ATOM 3496 N N . LYS A 1 578 ? 169.94800 162.46700 154.59800 1.000 60.29849 578 LYS A N 1
ATOM 3497 C CA . LYS A 1 578 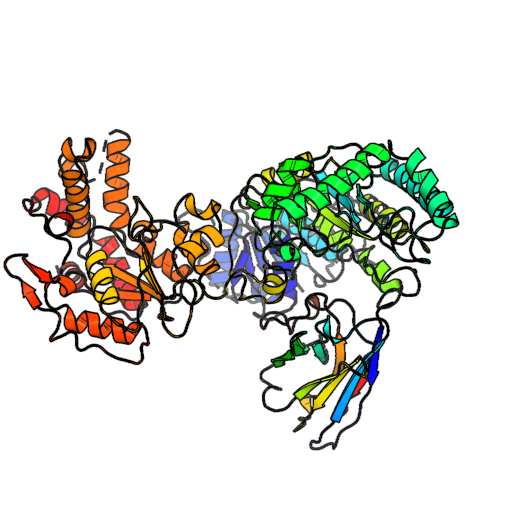? 170.09300 163.54400 153.62400 1.000 58.98832 578 LYS A CA 1
ATOM 3498 C C . LYS A 1 578 ? 168.97500 163.54200 152.59100 1.000 62.77878 578 LYS A C 1
ATOM 3499 O O . LYS A 1 578 ? 168.64400 164.60100 152.04800 1.000 69.61595 578 LYS A O 1
ATOM 3505 N N . ASP A 1 579 ? 168.38800 162.38300 152.31300 1.000 73.56792 579 ASP A N 1
ATOM 3506 C CA . ASP A 1 579 ? 167.23400 162.28100 151.44300 1.000 72.45519 579 ASP A CA 1
ATOM 3507 C C . ASP A 1 579 ? 165.96100 162.44500 152.25600 1.000 74.29081 579 ASP A C 1
ATOM 3508 O O . ASP A 1 579 ? 165.77800 161.72800 153.25000 1.000 76.26263 579 ASP A O 1
ATOM 3513 N N . PRO A 1 580 ? 165.08800 163.39100 151.89900 1.000 63.89090 580 PRO A N 1
ATOM 3514 C CA . PRO A 1 580 ? 163.77500 163.48500 152.55600 1.000 60.72231 580 PRO A CA 1
ATOM 3515 C C . PRO A 1 580 ? 162.89200 162.31000 152.16300 1.000 62.97603 580 PRO A C 1
ATOM 3516 O O . PRO A 1 580 ? 163.07300 161.71500 151.10000 1.000 71.36578 580 PRO A O 1
ATOM 3520 N N . LEU A 1 581 ? 161.95900 161.95600 153.04000 1.000 62.11536 581 LEU A N 1
ATOM 3521 C CA . LEU A 1 581 ? 160.97800 160.90600 152.76900 1.000 59.40890 581 LEU A CA 1
ATOM 3522 C C . LEU A 1 581 ? 159.59600 161.54500 152.83300 1.000 62.58316 581 LEU A C 1
ATOM 3523 O O . LEU A 1 581 ? 159.06700 161.79600 153.91900 1.000 66.04239 581 LEU A O 1
ATOM 3528 N N . TRP A 1 582 ? 159.01700 161.81200 151.66300 1.000 67.37694 582 TRP A N 1
ATOM 3529 C CA . TRP A 1 582 ? 157.78000 162.57800 151.58700 1.000 61.11299 582 TRP A CA 1
ATOM 3530 C C . TRP A 1 582 ? 156.57400 161.74000 151.99600 1.000 65.04218 582 TRP A C 1
ATOM 3531 O O . TRP A 1 582 ? 156.49800 160.53800 151.72700 1.000 75.41309 582 TRP A O 1
ATOM 3542 N N . GLN A 1 583 ? 155.62500 162.39600 152.66300 1.000 55.08575 583 GLN A N 1
ATOM 3543 C CA . GLN A 1 583 ? 154.37800 161.78600 153.10300 1.000 61.08580 583 GLN A CA 1
ATOM 3544 C C . GLN A 1 583 ? 153.21400 162.66700 152.67900 1.000 61.96575 583 GLN A C 1
ATOM 3545 O O . GLN A 1 583 ? 153.40800 163.77400 152.17200 1.000 61.72943 583 GLN A O 1
ATOM 3551 N N . ASP A 1 584 ? 152.00600 162.15900 152.88100 1.000 84.52918 584 ASP A N 1
ATOM 3552 C CA . ASP A 1 584 ? 150.79400 162.85700 152.47400 1.000 84.74856 584 ASP A CA 1
ATOM 3553 C C . ASP A 1 584 ? 150.50700 164.03900 153.39500 1.000 90.14334 584 ASP A C 1
ATOM 3554 O O . ASP A 1 584 ? 150.47200 163.86100 154.62300 1.000 91.12830 584 ASP A O 1
ATOM 3559 N N . PRO A 1 585 ? 150.32200 165.25300 152.86000 1.000 79.56005 585 PRO A N 1
ATOM 3560 C CA . PRO A 1 585 ? 149.95400 166.38500 153.73000 1.000 68.66665 585 PRO A CA 1
ATOM 3561 C C . PRO A 1 585 ? 148.52900 166.30900 154.25100 1.000 71.27059 585 PRO A C 1
ATOM 3562 O O . PRO A 1 585 ? 148.23300 166.87200 155.31000 1.000 78.30471 585 PRO A O 1
ATOM 3566 N N . CYS A 1 586 ? 147.63200 165.63700 153.52700 1.000 94.61079 586 CYS A N 1
ATOM 3567 C CA . CYS A 1 586 ? 146.23600 165.57000 153.95000 1.000 93.50475 586 CYS A CA 1
ATOM 3568 C C . CYS A 1 586 ? 146.01400 164.50000 155.00900 1.000 97.75100 586 CYS A C 1
ATOM 3569 O O . CYS A 1 586 ? 144.96800 164.48700 155.67000 1.000 99.57899 586 CYS A O 1
ATOM 3572 N N . GLU A 1 587 ? 146.96800 163.57500 155.15800 1.000 107.57015 587 GLU A N 1
ATOM 3573 C CA . GLU A 1 587 ? 146.79200 162.44400 156.06700 1.000 107.32918 587 GLU A CA 1
ATOM 3574 C C . GLU A 1 587 ? 146.88800 162.88100 157.52500 1.000 107.27145 587 GLU A C 1
ATOM 3575 O O . GLU A 1 587 ? 146.10900 162.42700 158.37300 1.000 107.78134 587 GLU A O 1
ATOM 3581 N N . ASP A 1 588 ? 147.79200 163.80600 157.82500 1.000 89.11454 588 ASP A N 1
ATOM 3582 C CA . ASP A 1 588 ? 147.88400 164.41100 159.14700 1.000 89.15000 588 ASP A CA 1
ATOM 3583 C C . ASP A 1 588 ? 147.32800 165.82500 159.04500 1.000 85.70626 588 ASP A C 1
ATOM 3584 O O . ASP A 1 588 ? 147.78600 166.61700 158.21600 1.000 88.09401 588 ASP A O 1
ATOM 3589 N N . LYS A 1 589 ? 146.33700 166.13200 159.88400 1.000 68.07444 589 LYS A N 1
ATOM 3590 C CA . LYS A 1 589 ? 145.62100 167.39700 159.75700 1.000 66.43805 589 LYS A CA 1
ATOM 3591 C C . LYS A 1 589 ? 146.41300 168.55300 160.35500 1.000 68.50226 589 LYS A C 1
ATOM 3592 O O . LYS A 1 589 ? 146.15300 169.71900 160.03300 1.000 73.14698 589 LYS A O 1
ATOM 3598 N N . ARG A 1 590 ? 147.36600 168.25300 161.24600 1.000 73.97448 590 ARG A N 1
ATOM 3599 C CA . ARG A 1 590 ? 148.31300 169.26800 161.70400 1.000 72.12349 590 ARG A CA 1
ATOM 3600 C C . ARG A 1 590 ? 149.22200 169.70900 160.56900 1.000 66.55101 590 ARG A C 1
ATOM 3601 O O . ARG A 1 590 ? 149.54000 170.89800 160.43400 1.000 75.91369 590 ARG A O 1
ATOM 3609 N N . HIS A 1 591 ? 149.63100 168.75500 159.73000 1.000 56.49594 591 HIS A N 1
ATOM 3610 C CA . HIS A 1 591 ? 150.39900 169.08100 158.53700 1.000 57.12491 591 HIS A CA 1
ATOM 3611 C C . HIS A 1 591 ? 149.54900 169.82200 157.51800 1.000 57.60670 591 HIS A C 1
ATOM 3612 O O . HIS A 1 591 ? 150.06500 170.67500 156.79600 1.000 57.92664 591 HIS A O 1
ATOM 3619 N N . LYS A 1 592 ? 148.24400 169.52900 157.47400 1.000 60.12299 592 LYS A N 1
ATOM 3620 C CA . LYS A 1 592 ? 147.33200 170.24700 156.58600 1.000 60.82401 592 LYS A CA 1
ATOM 3621 C C . LYS A 1 592 ? 147.10200 171.67900 157.06000 1.000 68.66937 592 LYS A C 1
ATOM 3622 O O . LYS A 1 592 ? 146.89200 172.58400 156.24300 1.000 71.09875 592 LYS A O 1
ATOM 3628 N N . ASP A 1 593 ? 147.12500 171.90000 158.37900 1.000 64.26252 593 ASP A N 1
ATOM 3629 C CA . ASP A 1 593 ? 147.14300 173.26200 158.90900 1.000 58.41360 593 ASP A CA 1
ATOM 3630 C C . ASP A 1 593 ? 148.44900 173.96400 158.56900 1.000 62.59498 593 ASP A C 1
ATOM 3631 O O . ASP A 1 593 ? 148.46900 175.17000 158.30600 1.000 67.71431 593 ASP A O 1
ATOM 3636 N N . ILE A 1 594 ? 149.55700 173.22000 158.59000 1.000 62.56224 594 ILE A N 1
ATOM 3637 C CA . ILE A 1 594 ? 150.83300 173.75900 158.13200 1.000 56.91099 594 ILE A CA 1
ATOM 3638 C C . ILE A 1 594 ? 150.83900 173.94300 156.60700 1.000 67.86399 594 ILE A C 1
ATOM 3639 O O . ILE A 1 594 ? 151.42700 174.91100 156.10500 1.000 73.60203 594 ILE A O 1
ATOM 3644 N N . TRP A 1 595 ? 150.13100 173.08100 155.86700 1.000 59.93579 595 TRP A N 1
ATOM 3645 C CA . TRP A 1 595 ? 150.02500 173.16900 154.41000 1.000 55.48806 595 TRP A CA 1
ATOM 3646 C C . TRP A 1 595 ? 149.18300 174.37500 154.02000 1.000 50.23615 595 TRP A C 1
ATOM 3647 O O . TRP A 1 595 ? 148.26200 174.75800 154.74600 1.000 48.67921 595 TRP A O 1
ATOM 3658 N N . SER A 1 596 ? 149.50900 174.97800 152.88000 1.000 50.42591 596 SER A N 1
ATOM 3659 C CA . SER A 1 596 ? 148.81300 176.18200 152.44500 1.000 53.46652 596 SER A CA 1
ATOM 3660 C C . SER A 1 596 ? 147.42100 175.84300 151.92400 1.000 56.01283 596 SER A C 1
ATOM 3661 O O . SER A 1 596 ? 147.19100 174.76600 151.37000 1.000 61.71382 596 SER A O 1
ATOM 3664 N N . LYS A 1 597 ? 146.48500 176.77500 152.11300 1.000 71.41281 597 LYS A N 1
ATOM 3665 C CA . LYS A 1 597 ? 145.09100 176.53100 151.75900 1.000 65.95798 597 LYS A CA 1
ATOM 3666 C C . LYS A 1 597 ? 144.81300 176.65200 150.26800 1.000 69.15263 597 LYS A C 1
ATOM 3667 O O . LYS A 1 597 ? 143.73700 176.23600 149.82400 1.000 75.68279 597 LYS A O 1
ATOM 3673 N N . GLU A 1 598 ? 145.73500 177.21200 149.48200 1.000 80.31497 598 GLU A N 1
ATOM 3674 C CA . GLU A 1 598 ? 145.53200 177.23300 148.03800 1.000 83.96579 598 GLU A CA 1
ATOM 3675 C C . GLU A 1 598 ? 145.85300 175.89800 147.38300 1.000 83.95290 598 GLU A C 1
ATOM 3676 O O . GLU A 1 598 ? 145.44200 175.67500 146.24000 1.000 89.70546 598 GLU A O 1
ATOM 3682 N N . LYS A 1 599 ? 146.56100 175.01100 148.07300 1.000 71.71999 599 LYS A N 1
ATOM 3683 C CA . LYS A 1 599 ? 146.95800 173.73500 147.49700 1.000 71.75816 599 LYS A CA 1
ATOM 3684 C C . LYS A 1 599 ? 145.82400 172.72900 147.65600 1.000 76.19005 599 LYS A C 1
ATOM 3685 O O . LYS A 1 599 ? 145.35300 172.48600 148.77300 1.000 75.06433 599 LYS A O 1
ATOM 3691 N N . THR A 1 600 ? 145.38600 172.15300 146.53900 1.000 84.11347 600 THR A N 1
ATOM 3692 C CA . THR A 1 600 ? 144.24000 171.25500 146.54400 1.000 81.69438 600 THR A CA 1
ATOM 3693 C C . THR A 1 600 ? 144.63800 169.87000 147.04600 1.000 77.10129 600 THR A C 1
ATOM 3694 O O . THR A 1 600 ? 145.65200 169.30000 146.63800 1.000 76.19215 600 THR A O 1
ATOM 3698 N N . CYS A 1 601 ? 143.81700 169.33000 147.93900 1.000 89.64270 601 CYS A N 1
ATOM 3699 C CA . CYS A 1 601 ? 144.02300 168.02800 148.54900 1.000 94.67451 601 CYS A CA 1
ATOM 3700 C C . CYS A 1 601 ? 143.64700 166.91200 147.58000 1.000 98.80839 601 CYS A C 1
ATOM 3701 O O . CYS A 1 601 ? 142.81700 167.10300 146.68400 1.000 99.18065 601 CYS A O 1
ATOM 3704 N N . ASP A 1 602 ? 144.28700 165.75100 147.78900 1.000 99.05735 602 ASP A N 1
ATOM 3705 C CA . ASP A 1 602 ? 144.09000 164.49100 147.04800 1.000 98.62823 602 ASP A CA 1
ATOM 3706 C C . ASP A 1 602 ? 144.34000 164.64700 145.54500 1.000 96.18556 602 ASP A C 1
ATOM 3707 O O . ASP A 1 602 ? 143.44400 164.50000 144.71300 1.000 96.57319 602 ASP A O 1
ATOM 3712 N N . ARG A 1 603 ? 145.59000 164.94100 145.21100 1.000 79.66035 603 ARG A N 1
ATOM 3713 C CA . ARG A 1 603 ? 146.04900 165.02600 143.83100 1.000 78.97078 603 ARG A CA 1
ATOM 3714 C C . ARG A 1 603 ? 147.05900 163.92200 143.55200 1.000 83.70644 603 ARG A C 1
ATOM 3715 O O . ARG A 1 603 ? 148.10100 164.14200 142.93300 1.000 86.97832 603 ARG A O 1
ATOM 3723 N N . PHE A 1 604 ? 146.75300 162.71400 144.02000 1.000 93.16983 604 PHE A N 1
ATOM 3724 C CA . PHE A 1 604 ? 147.70000 161.61000 144.01600 1.000 92.44095 604 PHE A CA 1
ATOM 3725 C C . PHE A 1 604 ? 147.09900 160.36700 143.36800 1.000 95.98992 604 PHE A C 1
ATOM 3726 O O . PHE A 1 604 ? 145.87200 160.20100 143.37700 1.000 101.00156 604 PHE A O 1
ATOM 3734 N N . PRO A 1 605 ? 147.91700 159.49500 142.77100 1.000 91.63283 605 PRO A N 1
ATOM 3735 C CA . PRO A 1 605 ? 147.38100 158.29200 142.12900 1.000 90.80739 605 PRO A CA 1
ATOM 3736 C C . PRO A 1 605 ? 146.90900 157.25100 143.12900 1.000 90.87888 605 PRO A C 1
ATOM 3737 O O . PRO A 1 605 ? 147.37500 157.18200 144.26800 1.000 86.50612 605 PRO A O 1
ATOM 3741 N N . LYS A 1 606 ? 145.96900 156.42800 142.67100 1.000 93.62755 606 LYS A N 1
ATOM 3742 C CA . LYS A 1 606 ? 145.49500 155.29600 143.44900 1.000 94.46473 606 LYS A CA 1
ATOM 3743 C C . LYS A 1 606 ? 145.98800 153.96100 142.91000 1.000 97.40516 606 LYS A C 1
ATOM 3744 O O . LYS A 1 606 ? 145.67800 152.92000 143.49900 1.000 99.66946 606 LYS A O 1
ATOM 3750 N N . LEU A 1 607 ? 146.73800 153.96700 141.80900 1.000 85.62056 607 LEU A N 1
ATOM 3751 C CA . LEU A 1 607 ? 147.27500 152.75700 141.20400 1.000 81.81537 607 LEU A CA 1
ATOM 3752 C C . LEU A 1 607 ? 148.65900 153.05200 140.64300 1.000 81.88638 607 LEU A C 1
ATOM 3753 O O . LEU A 1 607 ? 148.86800 154.09700 140.02100 1.000 83.83882 607 LEU A O 1
ATOM 3758 N N . LEU A 1 608 ? 149.60500 152.14500 140.87800 1.000 72.85650 608 LEU A N 1
ATOM 3759 C CA . LEU A 1 608 ? 150.95600 152.24700 140.33800 1.000 70.63796 608 LEU A CA 1
ATOM 3760 C C . LEU A 1 608 ? 151.17600 151.08400 139.38100 1.000 72.79229 608 LEU A C 1
ATOM 3761 O O . LEU A 1 608 ? 151.29300 149.93200 139.81100 1.000 73.23594 608 LEU A O 1
ATOM 3766 N N . ILE A 1 609 ? 151.23300 151.38300 138.08700 1.000 75.60571 609 ILE A N 1
ATOM 3767 C CA . ILE A 1 609 ? 151.53600 150.36000 137.07300 1.000 72.01776 609 ILE A CA 1
ATOM 3768 C C . ILE A 1 609 ? 153.05400 150.28600 136.99000 1.000 78.51495 609 ILE A C 1
ATOM 3769 O O . ILE A 1 609 ? 153.71300 150.98500 136.21600 1.000 81.60411 609 ILE A O 1
ATOM 3774 N N . ILE A 1 610 ? 153.63100 149.42100 137.82400 1.000 89.38647 610 ILE A N 1
ATOM 3775 C CA . ILE A 1 610 ? 155.06700 149.20400 137.75800 1.000 86.53960 610 ILE A CA 1
ATOM 3776 C C . ILE A 1 610 ? 155.37700 148.19300 136.65900 1.000 89.67850 610 ILE A C 1
ATOM 3777 O O . ILE A 1 610 ? 154.48300 147.52300 136.12500 1.000 91.64332 610 ILE A O 1
ATOM 3782 N N . GLY A 1 611 ? 156.65500 148.09900 136.29800 1.000 93.10458 611 GLY A N 1
ATOM 3783 C CA . GLY A 1 611 ? 157.06900 147.37800 135.11800 1.000 95.86551 611 GLY A CA 1
ATOM 3784 C C . GLY A 1 611 ? 157.17000 145.87200 135.28200 1.000 93.87953 611 GLY A C 1
ATOM 3785 O O . GLY A 1 611 ? 156.32500 145.23900 135.92300 1.000 92.49750 611 GLY A O 1
ATOM 3786 N N . PRO A 1 612 ? 158.22200 145.25400 134.70700 1.000 86.23670 612 PRO A N 1
ATOM 3787 C CA . PRO A 1 612 ? 159.39700 145.83400 134.03700 1.000 81.68372 612 PRO A CA 1
ATOM 3788 C C . PRO A 1 612 ? 159.19800 146.18700 132.57200 1.000 82.28163 612 PRO A C 1
ATOM 3789 O O . PRO A 1 612 ? 158.11400 146.03000 132.02100 1.000 89.16807 612 PRO A O 1
ATOM 3793 N N . GLN A 1 613 ? 160.25600 146.67500 131.93800 1.000 95.75740 613 GLN A N 1
ATOM 3794 C CA . GLN A 1 613 ? 160.22600 147.12800 130.55800 1.000 100.73965 613 GLN A CA 1
ATOM 3795 C C . GLN A 1 613 ? 160.17200 145.94400 129.60100 1.000 97.69997 613 GLN A C 1
ATOM 3796 O O . GLN A 1 613 ? 160.57500 144.82700 129.94300 1.000 96.85778 613 GLN A O 1
ATOM 3802 N N . LYS A 1 614 ? 159.65700 146.23000 128.39400 1.000 104.17570 614 LYS A N 1
ATOM 3803 C CA . LYS A 1 614 ? 159.46500 145.28500 127.28000 1.000 105.99503 614 LYS A CA 1
ATOM 3804 C C . LYS A 1 614 ? 158.60500 144.08700 127.66500 1.000 107.84634 614 LYS A C 1
ATOM 3805 O O . LYS A 1 614 ? 158.95600 142.93400 127.41200 1.000 106.76497 614 LYS A O 1
ATOM 3811 N N . THR A 1 615 ? 157.46500 144.37200 128.27800 1.000 104.47113 615 THR A N 1
ATOM 3812 C CA . THR A 1 615 ? 156.53600 143.34200 128.69300 1.000 101.74402 615 THR A CA 1
ATOM 3813 C C . THR A 1 615 ? 155.13600 143.58000 128.13100 1.000 103.83915 615 THR A C 1
ATOM 3814 O O . THR A 1 615 ? 154.46100 142.61300 127.75500 1.000 101.90793 615 THR A O 1
ATOM 3818 N N . GLY A 1 616 ? 154.74200 144.83600 127.93900 1.000 116.21771 616 GLY A N 1
ATOM 3819 C CA . GLY A 1 616 ? 153.41200 145.18800 127.48800 1.000 116.94787 616 GLY A CA 1
ATOM 3820 C C . GLY A 1 616 ? 152.71800 146.23900 128.32500 1.000 118.02702 616 GLY A C 1
ATOM 3821 O O . GLY A 1 616 ? 151.48500 146.32200 128.28300 1.000 118.26532 616 GLY A O 1
ATOM 3822 N N . THR A 1 617 ? 153.47400 147.03400 129.08900 1.000 107.67049 617 THR A N 1
ATOM 3823 C CA . THR A 1 617 ? 152.88900 147.88700 130.11900 1.000 103.53696 617 THR A CA 1
ATOM 3824 C C . THR A 1 617 ? 152.19900 149.11700 129.53800 1.000 101.51285 617 THR A C 1
ATOM 3825 O O . THR A 1 617 ? 151.24100 149.62700 130.13000 1.000 103.85430 617 THR A O 1
ATOM 3829 N N . THR A 1 618 ? 152.66000 149.61400 128.38600 1.000 103.37518 618 THR A N 1
ATOM 3830 C CA . THR A 1 618 ? 152.03100 150.80900 127.82800 1.000 106.37296 618 THR A CA 1
ATOM 3831 C C . THR A 1 618 ? 150.71200 150.48500 127.12800 1.000 107.65036 618 THR A C 1
ATOM 3832 O O . THR A 1 618 ? 149.83200 151.34900 127.04400 1.000 109.26016 618 THR A O 1
ATOM 3836 N N . ALA A 1 619 ? 150.52900 149.23900 126.67500 1.000 96.87721 619 ALA A N 1
ATOM 3837 C CA . ALA A 1 619 ? 149.23400 148.83200 126.13800 1.000 95.91708 619 ALA A CA 1
ATOM 3838 C C . ALA A 1 619 ? 148.21100 148.66600 127.25400 1.000 98.18118 619 ALA A C 1
ATOM 3839 O O . ALA A 1 619 ? 147.03400 149.01200 127.08500 1.000 102.59311 619 ALA A O 1
ATOM 3841 N N . LEU A 1 620 ? 148.66000 148.16000 128.40700 1.000 87.00276 620 LEU A N 1
ATOM 3842 C CA . LEU A 1 620 ? 147.82500 148.10000 129.60300 1.000 87.54580 620 LEU A CA 1
ATOM 3843 C C . LEU A 1 620 ? 147.50900 149.49800 130.12400 1.000 89.34618 620 LEU A C 1
ATOM 3844 O O . LEU A 1 620 ? 146.40000 149.74700 130.61000 1.000 91.22774 620 LEU A O 1
ATOM 3849 N N . TYR A 1 621 ? 148.46200 150.42800 129.98000 1.000 100.46284 621 TYR A N 1
ATOM 3850 C CA . TYR A 1 621 ? 148.25100 151.84200 130.29700 1.000 99.97187 621 TYR A CA 1
ATOM 3851 C C . TYR A 1 621 ? 147.19700 152.48100 129.39900 1.000 98.54286 621 TYR A C 1
ATOM 3852 O O . TYR A 1 621 ? 146.33000 153.22400 129.87900 1.000 103.10032 621 TYR A O 1
ATOM 3861 N N . LEU A 1 622 ? 147.25200 152.18700 128.09400 1.000 91.92726 622 LEU A N 1
ATOM 3862 C CA . LEU A 1 622 ? 146.26600 152.70300 127.14300 1.000 97.19335 622 LEU A CA 1
ATOM 3863 C C . LEU A 1 622 ? 144.87800 152.12700 127.40900 1.000 99.01932 622 LEU A C 1
ATOM 3864 O O . LEU A 1 622 ? 143.88000 152.86400 127.43800 1.000 101.42952 622 LEU A O 1
ATOM 3869 N N . PHE A 1 623 ? 144.81500 150.81900 127.68000 1.000 96.02094 623 PHE A N 1
ATOM 3870 C CA . PHE A 1 623 ? 143.53700 150.14300 127.89200 1.000 94.08528 623 PHE A CA 1
ATOM 3871 C C . PHE A 1 623 ? 142.91700 150.52900 129.23100 1.000 95.95438 623 PHE A C 1
ATOM 3872 O O . PHE A 1 623 ? 141.68900 150.54000 129.37000 1.000 100.46066 623 PHE A O 1
ATOM 3880 N N . LEU A 1 624 ? 143.74600 150.87000 130.22200 1.000 85.63703 624 LEU A N 1
ATOM 3881 C CA . LEU A 1 624 ? 143.22200 151.47500 131.44200 1.000 85.09615 624 LEU A CA 1
ATOM 3882 C C . LEU A 1 624 ? 142.85100 152.93500 131.22300 1.000 88.47763 624 LEU A C 1
ATOM 3883 O O . LEU A 1 624 ? 142.03700 153.49400 131.96700 1.000 89.25600 624 LEU A O 1
ATOM 3888 N N . GLY A 1 625 ? 143.44600 153.57600 130.21600 1.000 91.75130 625 GLY A N 1
ATOM 3889 C CA . GLY A 1 625 ? 143.02800 154.92100 129.86600 1.000 91.38905 625 GLY A CA 1
ATOM 3890 C C . GLY A 1 625 ? 141.69900 154.97500 129.13800 1.000 93.53910 625 GLY A C 1
ATOM 3891 O O . GLY A 1 625 ? 141.06800 156.03500 129.07900 1.000 92.67112 625 GLY A O 1
ATOM 3892 N N . MET A 1 626 ? 141.26400 153.84800 128.55800 1.000 93.83264 626 MET A N 1
ATOM 3893 C CA . MET A 1 626 ? 139.97100 153.81600 127.86600 1.000 90.00564 626 MET A CA 1
ATOM 3894 C C . MET A 1 626 ? 138.77900 153.90500 128.82300 1.000 91.78785 626 MET A C 1
ATOM 3895 O O . MET A 1 626 ? 137.68900 154.31600 128.41000 1.000 94.31279 626 MET A O 1
ATOM 3900 N N . HIS A 1 627 ? 138.95500 153.51400 130.08600 1.000 94.92439 627 HIS A N 1
ATOM 3901 C CA . HIS A 1 627 ? 137.86200 153.45000 131.06000 1.000 94.33887 627 HIS A CA 1
ATOM 3902 C C . HIS A 1 627 ? 137.43500 154.85200 131.50800 1.000 97.74445 627 HIS A C 1
ATOM 3903 O O . HIS A 1 627 ? 138.30700 155.68200 131.80500 1.000 100.85385 627 HIS A O 1
ATOM 3910 N N . PRO A 1 628 ? 136.12800 155.17900 131.49000 1.000 92.29079 628 PRO A N 1
ATOM 3911 C CA . PRO A 1 628 ? 135.67400 156.48600 132.01400 1.000 92.06753 628 PRO A CA 1
ATOM 3912 C C . PRO A 1 628 ? 135.92200 156.72700 133.49800 1.000 93.92434 628 PRO A C 1
ATOM 3913 O O . PRO A 1 628 ? 136.14900 157.87800 133.89100 1.000 92.68356 628 PRO A O 1
ATOM 3917 N N . ASP A 1 629 ? 135.88400 155.68800 134.34100 1.000 105.56753 629 ASP A N 1
ATOM 3918 C CA . ASP A 1 629 ? 136.12900 155.88400 135.77000 1.000 104.72481 629 ASP A CA 1
ATOM 3919 C C . ASP A 1 629 ? 137.60100 156.10300 136.10100 1.000 107.17241 629 ASP A C 1
ATOM 3920 O O . ASP A 1 629 ? 137.91500 156.51800 137.22200 1.000 106.24483 629 ASP A O 1
ATOM 3925 N N . LEU A 1 630 ? 138.50200 155.83000 135.16400 1.000 107.56971 630 LEU A N 1
ATOM 3926 C CA . LEU A 1 630 ? 139.93100 155.90100 135.40700 1.000 103.45072 630 LEU A CA 1
ATOM 3927 C C . LEU A 1 630 ? 140.54000 157.03900 134.60100 1.000 103.49627 630 LEU A C 1
ATOM 3928 O O . LEU A 1 630 ? 140.16600 157.26900 133.44900 1.000 103.38166 630 LEU A O 1
ATOM 3933 N N . SER A 1 631 ? 141.48000 157.75400 135.21200 1.000 107.63767 631 SER A N 1
ATOM 3934 C CA . SER A 1 631 ? 142.14900 158.86400 134.54800 1.000 106.87801 631 SER A CA 1
ATOM 3935 C C . SER A 1 631 ? 143.65200 158.64900 134.60200 1.000 107.45950 631 SER A C 1
ATOM 3936 O O . SER A 1 631 ? 144.21700 158.44600 135.68100 1.000 105.49055 631 SER A O 1
ATOM 3939 N N . SER A 1 632 ? 144.29100 158.69700 133.43900 1.000 111.73206 632 SER A N 1
ATOM 3940 C CA . SER A 1 632 ? 145.72900 158.51900 133.33000 1.000 109.14787 632 SER A CA 1
ATOM 3941 C C . SER A 1 632 ? 146.45700 159.81600 133.66500 1.000 110.32520 632 SER A C 1
ATOM 3942 O O . SER A 1 632 ? 145.87500 160.90400 133.66500 1.000 112.01570 632 SER A O 1
ATOM 3945 N N . ASN A 1 633 ? 147.74800 159.68400 133.95700 1.000 112.59911 633 ASN A N 1
ATOM 3946 C CA . ASN A 1 633 ? 148.57100 160.84300 134.25900 1.000 109.67333 633 ASN A CA 1
ATOM 3947 C C . ASN A 1 633 ? 148.90000 161.62000 132.98900 1.000 113.48093 633 ASN A C 1
ATOM 3948 O O . ASN A 1 633 ? 148.88400 161.08700 131.87500 1.000 117.12299 633 ASN A O 1
ATOM 3953 N N . TYR A 1 634 ? 149.19300 162.89900 133.17300 1.000 104.13225 634 TYR A N 1
ATOM 3954 C CA . TYR A 1 634 ? 149.69300 163.74100 132.09800 1.000 105.10821 634 TYR A CA 1
ATOM 3955 C C . TYR A 1 634 ? 151.12700 163.34400 131.74300 1.000 106.57369 634 TYR A C 1
ATOM 3956 O O . TYR A 1 634 ? 151.87000 162.87000 132.60900 1.000 102.74055 634 TYR A O 1
ATOM 3965 N N . PRO A 1 635 ? 151.51500 163.46900 130.46700 1.000 135.41634 635 PRO A N 1
ATOM 3966 C CA . PRO A 1 635 ? 152.88500 163.10700 130.06900 1.000 135.52073 635 PRO A CA 1
ATOM 3967 C C . PRO A 1 635 ? 153.92900 164.07000 130.62000 1.000 135.49992 635 PRO A C 1
ATOM 3968 O O . PRO A 1 635 ? 153.76200 165.29100 130.57600 1.000 135.16819 635 PRO A O 1
ATOM 3972 N N . SER A 1 636 ? 155.01300 163.49900 131.14800 1.000 139.42311 636 SER A N 1
ATOM 3973 C CA . SER A 1 636 ? 156.04000 164.25800 131.85800 1.000 139.24960 636 SER A CA 1
ATOM 3974 C C . SER A 1 636 ? 157.22200 164.58700 130.94300 1.000 140.50100 636 SER A C 1
ATOM 3975 O O . SER A 1 636 ? 158.35000 164.13800 131.16000 1.000 141.34380 636 SER A O 1
ATOM 3978 N N . SER A 1 637 ? 156.92500 165.40700 129.92300 1.000 154.31822 637 SER A N 1
ATOM 3979 C CA . SER A 1 637 ? 157.85700 166.01800 128.94100 1.000 155.32174 637 SER A CA 1
ATOM 3980 C C . SER A 1 637 ? 158.58800 164.91100 128.17600 1.000 155.88250 637 SER A C 1
ATOM 3981 O O . SER A 1 637 ? 157.94200 164.20700 127.38700 1.000 155.22475 637 SER A O 1
ATOM 3984 N N . GLU A 1 638 ? 159.90600 164.75600 128.35000 1.000 161.34947 638 GLU A N 1
ATOM 3985 C CA . GLU A 1 638 ? 160.67800 163.77500 127.58900 1.000 161.72918 638 GLU A CA 1
ATOM 3986 C C . GLU A 1 638 ? 160.36800 162.34800 128.03300 1.000 161.75210 638 GLU A C 1
ATOM 3987 O O . GLU A 1 638 ? 160.30500 161.43000 127.20600 1.000 161.50818 638 GLU A O 1
ATOM 3993 N N . THR A 1 639 ? 160.11700 162.14800 129.32800 1.000 143.88685 639 THR A N 1
ATOM 3994 C CA . THR A 1 639 ? 159.88200 160.80500 129.84700 1.000 143.43589 639 THR A CA 1
ATOM 3995 C C . THR A 1 639 ? 158.46900 160.29100 129.57900 1.000 142.54123 639 THR A C 1
ATOM 3996 O O . THR A 1 639 ? 158.21300 159.11300 129.85600 1.000 139.50757 639 THR A O 1
ATOM 4000 N N . PHE A 1 640 ? 157.57800 161.13700 129.06300 1.000 140.89053 640 PHE A N 1
ATOM 4001 C CA . PHE A 1 640 ? 156.18300 160.87400 128.62400 1.000 138.85580 640 PHE A CA 1
ATOM 4002 C C . PHE A 1 640 ? 155.37700 160.40000 129.83700 1.000 139.63280 640 PHE A C 1
ATOM 4003 O O . PHE A 1 640 ? 155.40000 161.05200 130.89200 1.000 140.83444 640 PHE A O 1
ATOM 4011 N N . GLU A 1 641 ? 154.69700 159.25500 129.71700 1.000 122.63147 641 GLU A N 1
ATOM 4012 C CA . GLU A 1 641 ? 153.86000 158.68800 130.77200 1.000 122.49614 641 GLU A CA 1
ATOM 4013 C C . GLU A 1 641 ? 154.64600 158.19100 131.98300 1.000 120.56000 641 GLU A C 1
ATOM 4014 O O . GLU A 1 641 ? 154.04400 157.95400 133.03600 1.000 116.81167 641 GLU A O 1
ATOM 4020 N N . GLU A 1 642 ? 155.96100 158.02200 131.86800 1.000 118.71138 642 GLU A N 1
ATOM 4021 C CA . GLU A 1 642 ? 156.80000 157.88200 133.04500 1.000 117.77129 642 GLU A CA 1
ATOM 4022 C C . GLU A 1 642 ? 156.95800 159.24500 133.70000 1.000 117.27671 642 GLU A C 1
ATOM 4023 O O . GLU A 1 642 ? 157.32100 160.22100 133.03800 1.000 117.45362 642 GLU A O 1
ATOM 4029 N N . ILE A 1 643 ? 156.67200 159.31800 134.99300 1.000 103.41249 643 ILE A N 1
ATOM 4030 C CA . ILE A 1 643 ? 157.04700 160.47400 135.79100 1.000 101.20088 643 ILE A CA 1
ATOM 4031 C C . ILE A 1 643 ? 158.45400 160.29800 136.36400 1.000 99.50720 643 ILE A C 1
ATOM 4032 O O . ILE A 1 643 ? 159.21400 161.28300 136.39600 1.000 102.16377 643 ILE A O 1
ATOM 4037 N N . GLN A 1 644 ? 158.87600 159.04300 136.59400 1.000 99.42110 644 GLN A N 1
ATOM 4038 C CA . GLN A 1 644 ? 160.08800 158.58100 137.30800 1.000 101.06721 644 GLN A CA 1
ATOM 4039 C C . GLN A 1 644 ? 160.40800 159.42700 138.54000 1.000 103.22137 644 GLN A C 1
ATOM 4040 O O . GLN A 1 644 ? 161.50200 159.96900 138.70200 1.000 107.19650 644 GLN A O 1
ATOM 4046 N N . PHE A 1 645 ? 159.42200 159.49700 139.43500 1.000 80.03901 645 PHE A N 1
ATOM 4047 C CA . PHE A 1 645 ? 159.47500 160.26900 140.67000 1.000 77.30038 645 PHE A CA 1
ATOM 4048 C C . PHE A 1 645 ? 160.14900 159.51500 141.80700 1.000 71.32785 645 PHE A C 1
ATOM 4049 O O . PHE A 1 645 ? 161.10900 160.01700 142.40000 1.000 80.65101 645 PHE A O 1
ATOM 4057 N N . PHE A 1 646 ? 159.67000 158.31600 142.11800 1.000 62.66447 646 PHE A N 1
ATOM 4058 C CA . PHE A 1 646 ? 160.10300 157.60200 143.30900 1.000 68.61442 646 PHE A CA 1
ATOM 4059 C C . PHE A 1 646 ? 161.45000 156.90200 143.15000 1.000 74.24405 646 PHE A C 1
ATOM 4060 O O . PHE A 1 646 ? 162.04600 156.52100 144.16100 1.000 76.51535 646 PHE A O 1
ATOM 4068 N N . ASN A 1 647 ? 161.95900 156.73600 141.92800 1.000 85.29872 647 ASN A N 1
ATOM 4069 C CA . ASN A 1 647 ? 163.16500 155.94000 141.72000 1.000 83.56302 647 ASN A CA 1
ATOM 4070 C C . ASN A 1 647 ? 164.41500 156.75300 141.41800 1.000 86.26887 647 ASN A C 1
ATOM 4071 O O . ASN A 1 647 ? 165.52000 156.23700 141.59800 1.000 88.45243 647 ASN A O 1
ATOM 4076 N N . GLY A 1 648 ? 164.28300 157.99500 140.96200 1.000 87.09742 648 GLY A N 1
ATOM 4077 C CA . GLY A 1 648 ? 165.44400 158.73800 140.51500 1.000 86.39345 648 GLY A CA 1
ATOM 4078 C C . GLY A 1 648 ? 165.74700 159.98400 141.31800 1.000 88.20594 648 GLY A C 1
ATOM 4079 O O . GLY A 1 648 ? 165.52600 160.02800 142.53100 1.000 87.09467 648 GLY A O 1
ATOM 4080 N N . HIS A 1 649 ? 166.26100 161.01100 140.63700 1.000 104.05504 649 HIS A N 1
ATOM 4081 C CA . HIS A 1 649 ? 166.54500 162.28700 141.28300 1.000 103.32655 649 HIS A CA 1
ATOM 4082 C C . HIS A 1 649 ? 165.33900 163.21600 141.28800 1.000 102.93077 649 HIS A C 1
ATOM 4083 O O . HIS A 1 649 ? 165.45400 164.35800 141.74500 1.000 103.20943 649 HIS A O 1
ATOM 4090 N N . ASN A 1 650 ? 164.18900 162.75700 140.78400 1.000 89.47829 650 ASN A N 1
ATOM 4091 C CA . ASN A 1 650 ? 162.98200 163.57400 140.79700 1.000 85.62516 650 ASN A CA 1
ATOM 4092 C C . ASN A 1 650 ? 162.29100 163.56800 142.15500 1.000 84.62879 650 ASN A C 1
ATOM 4093 O O . ASN A 1 650 ? 161.35500 164.34400 142.37400 1.000 91.74880 650 ASN A O 1
ATOM 4098 N N . TYR A 1 651 ? 162.72800 162.69800 143.07300 1.000 65.51117 651 TYR A N 1
ATOM 4099 C CA . TYR A 1 651 ? 162.18200 162.68900 144.42700 1.000 64.64937 651 TYR A CA 1
ATOM 4100 C C . TYR A 1 651 ? 162.62100 163.91500 145.22000 1.000 72.04940 651 TYR A C 1
ATOM 4101 O O . TYR A 1 651 ? 161.93600 164.33400 146.16000 1.000 77.55054 651 TYR A O 1
ATOM 4110 N N . HIS A 1 652 ? 163.76600 164.49900 144.85800 1.000 89.73758 652 HIS A N 1
ATOM 4111 C CA . HIS A 1 652 ? 164.25600 165.69500 145.53000 1.000 87.09451 652 HIS A CA 1
ATOM 4112 C C . HIS A 1 652 ? 163.56300 166.96600 145.05400 1.000 85.55508 652 HIS A C 1
ATOM 4113 O O . HIS A 1 652 ? 163.77900 168.02700 145.64700 1.000 87.85400 652 HIS A O 1
ATOM 4120 N N . LYS A 1 653 ? 162.76600 166.89400 143.98400 1.000 73.81858 653 LYS A N 1
ATOM 4121 C CA . LYS A 1 653 ? 162.00100 168.05800 143.55000 1.000 77.08921 653 LYS A CA 1
ATOM 4122 C C . LYS A 1 653 ? 160.84800 168.35100 144.50300 1.000 79.99329 653 LYS A C 1
ATOM 4123 O O . LYS A 1 653 ? 160.52100 169.51600 144.75300 1.000 83.68287 653 LYS A O 1
ATOM 4129 N N . GLY A 1 654 ? 160.21800 167.31000 145.04100 1.000 79.73704 654 GLY A N 1
ATOM 4130 C CA . GLY A 1 654 ? 159.22500 167.51000 146.07700 1.000 76.16685 654 GLY A CA 1
ATOM 4131 C C . GLY A 1 654 ? 157.82900 167.00100 145.78100 1.000 85.11482 654 GLY A C 1
ATOM 4132 O O . GLY A 1 654 ? 157.57300 166.40900 144.72800 1.000 89.86811 654 GLY A O 1
ATOM 4133 N N . ILE A 1 655 ? 156.92700 167.23000 146.74100 1.000 80.83856 655 ILE A N 1
ATOM 4134 C CA . ILE A 1 655 ? 155.52800 166.81900 146.63000 1.000 71.75184 655 ILE A CA 1
ATOM 4135 C C . ILE A 1 655 ? 154.80700 167.62800 145.55700 1.000 70.32175 655 ILE A C 1
ATOM 4136 O O . ILE A 1 655 ? 154.06100 167.07700 144.73700 1.000 73.52193 655 ILE A O 1
ATOM 4141 N N . ASP A 1 656 ? 155.05500 168.94200 145.52000 1.000 86.73249 656 ASP A N 1
ATOM 4142 C CA . ASP A 1 656 ? 154.31000 169.83400 144.63400 1.000 88.97442 656 ASP A CA 1
ATOM 4143 C C . ASP A 1 656 ? 154.74800 169.69300 143.18000 1.000 91.60412 656 ASP A C 1
ATOM 4144 O O . ASP A 1 656 ? 154.00400 170.06100 142.26400 1.000 93.68071 656 ASP A O 1
ATOM 4149 N N . TRP A 1 657 ? 155.96000 169.18400 142.94800 1.000 87.68954 657 TRP A N 1
ATOM 4150 C CA . TRP A 1 657 ? 156.35100 168.79400 141.59700 1.000 87.13205 657 TRP A CA 1
ATOM 4151 C C . TRP A 1 657 ? 155.59200 167.55000 141.14900 1.000 86.67901 657 TRP A C 1
ATOM 4152 O O . TRP A 1 657 ? 155.18600 167.43900 139.98700 1.000 87.48471 657 TRP A O 1
ATOM 4163 N N . TYR A 1 658 ? 155.40900 166.59400 142.06500 1.000 93.46883 658 TYR A N 1
ATOM 4164 C CA . TYR A 1 658 ? 154.66500 165.37500 141.76000 1.000 92.77582 658 TYR A CA 1
ATOM 4165 C C . TYR A 1 658 ? 153.17400 165.64500 141.62700 1.000 93.65992 658 TYR A C 1
ATOM 4166 O O . TYR A 1 658 ? 152.47100 164.92900 140.90900 1.000 95.67375 658 TYR A O 1
ATOM 4175 N N . MET A 1 659 ? 152.67700 166.67800 142.30800 1.000 84.95023 659 MET A N 1
ATOM 4176 C CA . MET A 1 659 ? 151.24400 166.94600 142.31900 1.000 74.88652 659 MET A CA 1
ATOM 4177 C C . MET A 1 659 ? 150.79200 167.64900 141.04500 1.000 76.84142 659 MET A C 1
ATOM 4178 O O . MET A 1 659 ? 149.59200 167.72700 140.77000 1.000 83.34082 659 MET A O 1
ATOM 4183 N N . GLU A 1 660 ? 151.73400 168.18300 140.26300 1.000 93.34031 660 GLU A N 1
ATOM 4184 C CA . GLU A 1 660 ? 151.36700 168.96300 139.08400 1.000 100.69071 660 GLU A CA 1
ATOM 4185 C C . GLU A 1 660 ? 150.93000 168.07100 137.92600 1.000 100.23109 660 GLU A C 1
ATOM 4186 O O . GLU A 1 660 ? 150.24400 168.53200 137.00600 1.000 99.34505 660 GLU A O 1
ATOM 4192 N N . PHE A 1 661 ? 151.32400 166.79600 137.94500 1.000 98.66556 661 PHE A N 1
ATOM 4193 C CA . PHE A 1 661 ? 150.94900 165.89400 136.85900 1.000 97.27944 661 PHE A CA 1
ATOM 4194 C C . PHE A 1 661 ? 149.51600 165.40000 137.00400 1.000 97.06983 661 PHE A C 1
ATOM 4195 O O . PHE A 1 661 ? 148.90600 164.96500 136.02200 1.000 99.84403 661 PHE A O 1
ATOM 4203 N N . PHE A 1 662 ? 148.96700 165.45700 138.21400 1.000 94.20902 662 PHE A N 1
ATOM 4204 C CA . PHE A 1 662 ? 147.62000 164.98500 138.48000 1.000 92.56267 662 PHE A CA 1
ATOM 4205 C C . PHE A 1 662 ? 146.74600 166.17500 138.84300 1.000 99.53604 662 PHE A C 1
ATOM 4206 O O . PHE A 1 662 ? 146.97500 166.78800 139.89900 1.000 101.04003 662 PHE A O 1
ATOM 4214 N N . PRO A 1 663 ? 145.74100 166.53000 138.03300 1.000 117.14280 663 PRO A N 1
ATOM 4215 C CA . PRO A 1 663 ? 144.98600 167.77200 138.27800 1.000 117.70083 663 PRO A CA 1
ATOM 4216 C C . PRO A 1 663 ? 144.02000 167.70600 139.45700 1.000 116.82639 663 PRO A C 1
ATOM 4217 O O . PRO A 1 663 ? 143.94500 166.71300 140.18800 1.000 116.93423 663 PRO A O 1
ATOM 4221 N N . ILE A 1 664 ? 143.30200 168.81200 139.63700 1.000 119.72744 664 ILE A N 1
ATOM 4222 C CA . ILE A 1 664 ? 142.44600 169.07500 140.80200 1.000 119.72601 664 ILE A CA 1
ATOM 4223 C C . ILE A 1 664 ? 141.23500 168.14500 140.77000 1.000 122.80778 664 ILE A C 1
ATOM 4224 O O . ILE A 1 664 ? 140.56600 168.04200 139.72100 1.000 122.52836 664 ILE A O 1
ATOM 4229 N N . PRO A 1 665 ? 140.94300 167.41100 141.84900 1.000 133.15458 665 PRO A N 1
ATOM 4230 C CA . PRO A 1 665 ? 139.75100 166.55400 141.85700 1.000 133.93228 665 PRO A CA 1
ATOM 4231 C C . PRO A 1 665 ? 138.46300 167.36400 141.93000 1.000 134.80931 665 PRO A C 1
ATOM 4232 O O . PRO A 1 665 ? 138.33400 168.30400 142.71800 1.000 134.04677 665 PRO A O 1
ATOM 4236 N N . SER A 1 666 ? 137.51100 166.99200 141.07900 1.000 157.63533 666 SER A N 1
ATOM 4237 C CA . SER A 1 666 ? 136.22000 167.66000 141.00000 1.000 157.80540 666 SER A CA 1
ATOM 4238 C C . SER A 1 666 ? 135.17700 166.62700 140.60400 1.000 158.54380 666 SER A C 1
ATOM 4239 O O . SER A 1 666 ? 135.45700 165.42700 140.54800 1.000 159.27577 666 SER A O 1
ATOM 4242 N N . ASN A 1 667 ? 133.96200 167.11200 140.34400 1.000 169.04829 667 ASN A N 1
ATOM 4243 C CA . ASN A 1 667 ? 132.91400 166.23000 139.84100 1.000 170.34082 667 ASN A CA 1
ATOM 4244 C C . ASN A 1 667 ? 133.17100 165.85100 138.38600 1.000 172.14466 667 ASN A C 1
ATOM 4245 O O . ASN A 1 667 ? 132.84600 164.73700 137.95900 1.000 171.23521 667 ASN A O 1
ATOM 4250 N N . THR A 1 668 ? 133.75400 166.77000 137.61100 1.000 170.79766 668 THR A N 1
ATOM 4251 C CA . THR A 1 668 ? 134.04700 166.49000 136.20700 1.000 169.29757 668 THR A CA 1
ATOM 4252 C C . THR A 1 668 ? 135.24600 165.55900 136.06400 1.000 168.65382 668 THR A C 1
ATOM 4253 O O . THR A 1 668 ? 135.23400 164.63800 135.24000 1.000 167.95816 668 THR A O 1
ATOM 4257 N N . THR A 1 669 ? 136.29400 165.79000 136.85100 1.000 160.39641 669 THR A N 1
ATOM 4258 C CA . THR A 1 669 ? 137.48200 164.95000 136.78300 1.000 160.72682 669 THR A CA 1
ATOM 4259 C C . THR A 1 669 ? 137.24400 163.62400 137.49600 1.000 159.85639 669 THR A C 1
ATOM 4260 O O . THR A 1 669 ? 136.49300 163.55000 138.47200 1.000 160.03132 669 THR A O 1
ATOM 4264 N N . SER A 1 670 ? 137.88300 162.57000 136.98900 1.000 131.64122 670 SER A N 1
ATOM 4265 C CA . SER A 1 670 ? 137.77200 161.25000 137.59900 1.000 130.21076 670 SER A CA 1
ATOM 4266 C C . SER A 1 670 ? 138.56200 161.19300 138.90100 1.000 130.00131 670 SER A C 1
ATOM 4267 O O . SER A 1 670 ? 139.62200 161.81200 139.02600 1.000 129.54429 670 SER A O 1
ATOM 4270 N N . ASP A 1 671 ? 138.02800 160.45800 139.88000 1.000 120.30639 671 ASP A N 1
ATOM 4271 C CA . ASP A 1 671 ? 138.69700 160.35200 141.17400 1.000 119.70729 671 ASP A CA 1
ATOM 4272 C C . ASP A 1 671 ? 139.90100 159.41700 141.10300 1.000 122.06010 671 ASP A C 1
ATOM 4273 O O . ASP A 1 671 ? 140.95200 159.70500 141.68700 1.000 123.21913 671 ASP A O 1
ATOM 4278 N N . PHE A 1 672 ? 139.76800 158.29300 140.40000 1.000 106.78725 672 PHE A N 1
ATOM 4279 C CA . PHE A 1 672 ? 140.83500 157.30000 140.35200 1.000 102.33263 672 PHE A CA 1
ATOM 4280 C C . PHE A 1 672 ? 141.92000 157.75100 139.37900 1.000 103.17544 672 PHE A C 1
ATOM 4281 O O . PHE A 1 672 ? 141.62500 158.12200 138.23800 1.000 101.92685 672 PHE A O 1
ATOM 4289 N N . TYR A 1 673 ? 143.17100 157.73200 139.83600 1.000 118.24490 673 TYR A N 1
ATOM 4290 C CA . TYR A 1 673 ? 144.30500 158.22500 139.06900 1.000 118.74883 673 TYR A CA 1
ATOM 4291 C C . TYR A 1 673 ? 145.42000 157.18700 139.10000 1.000 120.56630 673 TYR A C 1
ATOM 4292 O O . TYR A 1 673 ? 145.53700 156.41300 140.05600 1.000 117.49921 673 TYR A O 1
ATOM 4301 N N . PHE A 1 674 ? 146.23900 157.17300 138.04600 1.000 107.49359 674 PHE A N 1
ATOM 4302 C CA . PHE A 1 674 ? 147.29100 156.16900 137.90700 1.000 102.22750 674 PHE A CA 1
ATOM 4303 C C . PHE A 1 674 ? 148.43100 156.70000 137.04600 1.000 103.70341 674 PHE A C 1
ATOM 4304 O O . PHE A 1 674 ? 148.27700 157.67500 136.30800 1.000 107.88879 674 PHE A O 1
ATOM 4312 N N . GLU A 1 675 ? 149.57800 156.02300 137.14900 1.000 101.01743 675 GLU A N 1
ATOM 4313 C CA . GLU A 1 675 ? 150.73300 156.26500 136.29300 1.000 101.74522 675 GLU A CA 1
ATOM 4314 C C . GLU A 1 675 ? 151.42500 154.94700 135.96600 1.000 102.35127 675 GLU A C 1
ATOM 4315 O O . GLU A 1 675 ? 151.47500 154.04100 136.80200 1.000 102.58608 675 GLU A O 1
ATOM 4321 N N . LYS A 1 676 ? 151.95100 154.84400 134.74600 1.000 107.85697 676 LYS A N 1
ATOM 4322 C CA . LYS A 1 676 ? 152.79000 153.71100 134.37400 1.000 107.31948 676 LYS A CA 1
ATOM 4323 C C . LYS A 1 676 ? 154.23800 154.02400 134.71800 1.000 105.57047 676 LYS A C 1
ATOM 4324 O O . LYS A 1 676 ? 154.79400 155.02300 134.25300 1.000 105.75035 676 LYS A O 1
ATOM 4330 N N . SER A 1 677 ? 154.85400 153.16600 135.52700 1.000 109.80023 677 SER A N 1
ATOM 4331 C CA . SER A 1 677 ? 156.15000 153.46000 136.12300 1.000 110.93056 677 SER A CA 1
ATOM 4332 C C . SER A 1 677 ? 157.09300 152.25900 135.94900 1.000 111.80451 677 SER A C 1
ATOM 4333 O O . SER A 1 677 ? 157.30400 151.48600 136.88200 1.000 111.66339 677 SER A O 1
ATOM 4336 N N . ALA A 1 678 ? 157.73500 152.16600 134.77800 1.000 110.16037 678 ALA A N 1
ATOM 4337 C CA . ALA A 1 678 ? 158.37800 150.91300 134.37400 1.000 108.93022 678 ALA A CA 1
ATOM 4338 C C . ALA A 1 678 ? 159.73700 150.71200 135.04000 1.000 109.65840 678 ALA A C 1
ATOM 4339 O O . ALA A 1 678 ? 160.17200 149.57200 135.24100 1.000 111.55551 678 ALA A O 1
ATOM 4341 N N . ASN A 1 679 ? 160.42500 151.80300 135.39700 1.000 100.28421 679 ASN A N 1
ATOM 4342 C CA . ASN A 1 679 ? 161.74600 151.68000 136.01300 1.000 97.78010 679 ASN A CA 1
ATOM 4343 C C . ASN A 1 679 ? 161.66000 151.39800 137.51000 1.000 96.28927 679 ASN A C 1
ATOM 4344 O O . ASN A 1 679 ? 162.68500 151.17300 138.16100 1.000 100.24753 679 ASN A O 1
ATOM 4349 N N . TYR A 1 680 ? 160.45100 151.41500 138.06900 1.000 85.23263 680 TYR A N 1
ATOM 4350 C CA . TYR A 1 680 ? 160.23100 151.22800 139.50000 1.000 88.98470 680 TYR A CA 1
ATOM 4351 C C . TYR A 1 680 ? 160.23300 149.76500 139.90100 1.000 88.02830 680 TYR A C 1
ATOM 4352 O O . TYR A 1 680 ? 160.14500 149.47000 141.09900 1.000 88.47204 680 TYR A O 1
ATOM 4361 N N . PHE A 1 681 ? 160.25200 148.85000 138.92800 1.000 82.85478 681 PHE A N 1
ATOM 4362 C CA . PHE A 1 681 ? 160.31600 147.42700 139.23600 1.000 82.55360 681 PHE A CA 1
ATOM 4363 C C . PHE A 1 681 ? 161.66800 147.06100 139.83600 1.000 83.56175 681 PHE A C 1
ATOM 4364 O O . PHE A 1 681 ? 161.76100 146.71900 141.01900 1.000 82.13701 681 PHE A O 1
ATOM 4372 N N . ASP A 1 682 ? 162.73900 147.21700 139.05900 1.000 86.33284 682 ASP A N 1
ATOM 4373 C CA . ASP A 1 682 ? 164.07200 146.82500 139.49600 1.000 84.85337 682 ASP A CA 1
ATOM 4374 C C . ASP A 1 682 ? 164.73100 147.83000 140.43200 1.000 88.72051 682 ASP A C 1
ATOM 4375 O O . ASP A 1 682 ? 165.78900 147.52300 140.99300 1.000 93.48831 682 ASP A O 1
ATOM 4380 N N . SER A 1 683 ? 164.15200 149.02000 140.59100 1.000 88.58011 683 SER A N 1
ATOM 4381 C CA . SER A 1 683 ? 164.72300 150.02100 141.48300 1.000 90.48368 683 SER A CA 1
ATOM 4382 C C . SER A 1 683 ? 164.51000 149.63600 142.94100 1.000 91.80262 683 SER A C 1
ATOM 4383 O O . SER A 1 683 ? 163.46600 149.09500 143.31400 1.000 91.17462 683 SER A O 1
ATOM 4386 N N . GLU A 1 684 ? 165.51500 149.91900 143.76700 1.000 106.91141 684 GLU A N 1
ATOM 4387 C CA . GLU A 1 684 ? 165.46700 149.61100 145.18800 1.000 107.46276 684 GLU A CA 1
ATOM 4388 C C . GLU A 1 684 ? 164.83000 150.73100 146.00000 1.000 107.37183 684 GLU A C 1
ATOM 4389 O O . GLU A 1 684 ? 164.14900 150.44900 146.99000 1.000 104.70049 684 GLU A O 1
ATOM 4395 N N . VAL A 1 685 ? 165.00200 151.98500 145.58600 1.000 91.92074 685 VAL A N 1
ATOM 4396 C CA . VAL A 1 685 ? 164.49100 153.11400 146.35200 1.000 85.59274 685 VAL A CA 1
ATOM 4397 C C . VAL A 1 685 ? 163.02700 153.43500 146.05400 1.000 87.57786 685 VAL A C 1
ATOM 4398 O O . VAL A 1 685 ? 162.37600 154.08800 146.88100 1.000 91.48671 685 VAL A O 1
ATOM 4402 N N . ALA A 1 686 ? 162.49600 152.99300 144.90900 1.000 80.79406 686 ALA A N 1
ATOM 4403 C CA . ALA A 1 686 ? 161.11900 153.30900 144.52100 1.000 74.68873 686 ALA A CA 1
ATOM 4404 C C . ALA A 1 686 ? 159.99900 152.72900 145.40300 1.000 72.99804 686 ALA A C 1
ATOM 4405 O O . ALA A 1 686 ? 159.04200 153.48200 145.66600 1.000 74.45067 686 ALA A O 1
ATOM 4407 N N . PRO A 1 687 ? 160.00300 151.44300 145.86400 1.000 83.45740 687 PRO A N 1
ATOM 4408 C CA . PRO A 1 687 ? 158.83200 150.98500 146.65100 1.000 86.98724 687 PRO A CA 1
ATOM 4409 C C . PRO A 1 687 ? 158.68300 151.58400 148.04700 1.000 87.24877 687 PRO A C 1
ATOM 4410 O O . PRO A 1 687 ? 157.54400 151.80600 148.47300 1.000 86.60997 687 PRO A O 1
ATOM 4414 N N . ARG A 1 688 ? 159.78100 151.88100 148.75400 1.000 87.86109 688 ARG A N 1
ATOM 4415 C CA . ARG A 1 688 ? 159.67600 152.42000 150.11400 1.000 87.32399 688 ARG A CA 1
ATOM 4416 C C . ARG A 1 688 ? 159.17400 153.86400 150.09400 1.000 86.95720 688 ARG A C 1
ATOM 4417 O O . ARG A 1 688 ? 158.29100 154.24000 150.87800 1.000 84.95922 688 ARG A O 1
ATOM 4425 N N . ARG A 1 689 ? 159.67300 154.66300 149.14400 1.000 72.11359 689 ARG A N 1
ATOM 4426 C CA . ARG A 1 689 ? 159.18800 156.03000 148.96300 1.000 66.12612 689 ARG A CA 1
ATOM 4427 C C . ARG A 1 689 ? 157.76000 156.05300 148.42400 1.000 71.96921 689 ARG A C 1
ATOM 4428 O O . ARG A 1 689 ? 156.96500 156.92900 148.79400 1.000 78.02363 689 ARG A O 1
ATOM 4436 N N . ALA A 1 690 ? 157.41600 155.08200 147.56600 1.000 72.95666 690 ALA A N 1
ATOM 4437 C CA . ALA A 1 690 ? 156.05900 154.98300 147.03400 1.000 68.16367 690 ALA A CA 1
ATOM 4438 C C . ALA A 1 690 ? 155.06300 154.57000 148.11200 1.000 68.25159 690 ALA A C 1
ATOM 4439 O O . ALA A 1 690 ? 153.91200 155.01500 148.10900 1.000 70.08512 690 ALA A O 1
ATOM 4441 N N . ALA A 1 691 ? 155.48900 153.71900 149.04700 1.000 73.61442 691 ALA A N 1
ATOM 4442 C CA . ALA A 1 691 ? 154.62800 153.35900 150.16700 1.000 71.27612 691 ALA A CA 1
ATOM 4443 C C . ALA A 1 691 ? 154.57300 154.47500 151.20200 1.000 68.53996 691 ALA A C 1
ATOM 4444 O O . ALA A 1 691 ? 153.61600 154.56100 151.98100 1.000 69.50983 691 ALA A O 1
ATOM 4446 N N . ALA A 1 692 ? 155.60900 155.31600 151.24900 1.000 73.88706 692 ALA A N 1
ATOM 4447 C CA . ALA A 1 692 ? 155.60400 156.46500 152.14800 1.000 74.20166 692 ALA A CA 1
ATOM 4448 C C . ALA A 1 692 ? 154.61900 157.53100 151.68200 1.000 74.76582 692 ALA A C 1
ATOM 4449 O O . ALA A 1 692 ? 153.83300 158.05900 152.47700 1.000 72.73594 692 ALA A O 1
ATOM 4451 N N . LEU A 1 693 ? 154.64300 157.86300 150.38800 1.000 73.20918 693 LEU A N 1
ATOM 4452 C CA . LEU A 1 693 ? 153.74600 158.91000 149.90600 1.000 65.57991 693 LEU A CA 1
ATOM 4453 C C . LEU A 1 693 ? 152.35200 158.37800 149.58400 1.000 76.65917 693 LEU A C 1
ATOM 4454 O O . LEU A 1 693 ? 151.35600 159.05100 149.87600 1.000 77.89598 693 LEU A O 1
ATOM 4459 N N . LEU A 1 694 ? 152.25200 157.17700 149.01300 1.000 76.93192 694 LEU A N 1
ATOM 4460 C CA . LEU A 1 694 ? 150.98300 156.59300 148.58200 1.000 66.50784 694 LEU A CA 1
ATOM 4461 C C . LEU A 1 694 ? 150.77600 155.26900 149.31300 1.000 69.03340 694 LEU A C 1
ATOM 4462 O O . LEU A 1 694 ? 151.14800 154.20500 148.80000 1.000 75.15811 694 LEU A O 1
ATOM 4467 N N . PRO A 1 695 ? 150.19100 155.29900 150.51600 1.000 82.90354 695 PRO A N 1
ATOM 4468 C CA . PRO A 1 695 ? 150.05000 154.04800 151.28200 1.000 88.39685 695 PRO A CA 1
ATOM 4469 C C . PRO A 1 695 ? 148.94200 153.14100 150.77700 1.000 91.28531 695 PRO A C 1
ATOM 4470 O O . PRO A 1 695 ? 149.04100 151.91600 150.91600 1.000 91.68190 695 PRO A O 1
ATOM 4474 N N . LYS A 1 696 ? 147.88500 153.70500 150.19800 1.000 91.43831 696 LYS A N 1
ATOM 4475 C CA . LYS A 1 696 ? 146.73600 152.93300 149.74800 1.000 89.58064 696 LYS A CA 1
ATOM 4476 C C . LYS A 1 696 ? 146.69000 152.76300 148.23700 1.000 92.38069 696 LYS A C 1
ATOM 4477 O O . LYS A 1 696 ? 145.62900 152.44100 147.69400 1.000 93.16265 696 LYS A O 1
ATOM 4483 N N . ALA A 1 697 ? 147.80600 152.98000 147.54700 1.000 91.25586 697 ALA A N 1
ATOM 4484 C CA . ALA A 1 697 ? 147.84100 152.77600 146.10800 1.000 88.93740 697 ALA A CA 1
ATOM 4485 C C . ALA A 1 697 ? 147.89600 151.28700 145.78200 1.000 89.48874 697 ALA A C 1
ATOM 4486 O O . ALA A 1 697 ? 148.19800 150.44400 146.62900 1.000 90.39480 697 ALA A O 1
ATOM 4488 N N . LYS A 1 698 ? 147.59800 150.96600 144.53000 1.000 86.91357 698 LYS A N 1
ATOM 4489 C CA . LYS A 1 698 ? 147.58800 149.59100 144.05800 1.000 82.85390 698 LYS A CA 1
ATOM 4490 C C . LYS A 1 698 ? 148.75700 149.36900 143.11100 1.000 85.89373 698 LYS A C 1
ATOM 4491 O O . LYS A 1 698 ? 149.18900 150.29200 142.41900 1.000 90.30141 698 LYS A O 1
ATOM 4497 N N . VAL A 1 699 ? 149.28100 148.14900 143.09500 1.000 76.15632 699 VAL A N 1
ATOM 4498 C CA . VAL A 1 699 ? 150.47100 147.81100 142.32300 1.000 74.43899 699 VAL A CA 1
ATOM 4499 C C . VAL A 1 699 ? 150.06600 146.81800 141.24300 1.000 76.19925 699 VAL A C 1
ATOM 4500 O O . VAL A 1 699 ? 149.50300 145.76000 141.54300 1.000 79.08256 699 VAL A O 1
ATOM 4504 N N . LEU A 1 700 ? 150.35000 147.15800 139.98900 1.000 78.60106 700 LEU A N 1
ATOM 4505 C CA . LEU A 1 700 ? 149.98700 146.32900 138.84500 1.000 80.90057 700 LEU A CA 1
ATOM 4506 C C . LEU A 1 700 ? 151.25200 145.99000 138.06800 1.000 83.35723 700 LEU A C 1
ATOM 4507 O O . LEU A 1 700 ? 151.85400 146.86600 137.44000 1.000 83.09296 700 LEU A O 1
ATOM 4512 N N . THR A 1 701 ? 151.65100 144.72000 138.11000 1.000 88.73998 701 THR A N 1
ATOM 4513 C CA . THR A 1 701 ? 152.81100 144.23300 137.37700 1.000 84.36171 701 THR A CA 1
ATOM 4514 C C . THR A 1 701 ? 152.32000 143.22900 136.35100 1.000 84.97629 701 THR A C 1
ATOM 4515 O O . THR A 1 701 ? 151.35700 142.50200 136.60700 1.000 91.71040 701 THR A O 1
ATOM 4519 N N . ILE A 1 702 ? 152.96200 143.19200 135.19300 1.000 85.29969 702 ILE A N 1
ATOM 4520 C CA . ILE A 1 702 ? 152.82800 142.07300 134.27000 1.000 89.21477 702 ILE A CA 1
ATOM 4521 C C . ILE A 1 702 ? 154.20700 141.49600 133.99400 1.000 92.12031 702 ILE A C 1
ATOM 4522 O O . ILE A 1 702 ? 155.21400 142.21600 134.02600 1.000 90.31356 702 ILE A O 1
ATOM 4527 N N . LEU A 1 703 ? 154.25400 140.18300 133.78400 1.000 83.37642 703 LEU A N 1
ATOM 4528 C CA . LEU A 1 703 ? 155.48900 139.41900 133.68000 1.000 75.76369 703 LEU A CA 1
ATOM 4529 C C . LEU A 1 703 ? 155.36200 138.47900 132.49300 1.000 75.39926 703 LEU A C 1
ATOM 4530 O O . LEU A 1 703 ? 154.43100 137.67700 132.44600 1.000 79.55710 703 LEU A O 1
ATOM 4535 N N . ILE A 1 704 ? 156.31100 138.54900 131.56200 1.000 75.26199 704 ILE A N 1
ATOM 4536 C CA . ILE A 1 704 ? 156.38800 137.60500 130.45000 1.000 75.52579 704 ILE A CA 1
ATOM 4537 C C . ILE A 1 704 ? 157.61100 136.73400 130.67500 1.000 78.37558 704 ILE A C 1
ATOM 4538 O O . ILE A 1 704 ? 158.23100 136.81500 131.73900 1.000 82.48243 704 ILE A O 1
ATOM 4543 N N . ASN A 1 705 ? 157.89200 135.83800 129.72400 1.000 82.33700 705 ASN A N 1
ATOM 4544 C CA . ASN A 1 705 ? 159.01000 134.88800 129.78800 1.000 81.10659 705 ASN A CA 1
ATOM 4545 C C . ASN A 1 705 ? 160.34700 135.61700 129.89200 1.000 84.36659 705 ASN A C 1
ATOM 4546 O O . ASN A 1 705 ? 160.64300 136.45900 129.03400 1.000 85.61653 705 ASN A O 1
ATOM 4551 N N . PRO A 1 706 ? 161.15300 135.35800 130.94100 1.000 82.45952 706 PRO A N 1
ATOM 4552 C CA . PRO A 1 706 ? 162.30700 136.23500 131.23200 1.000 73.72215 706 PRO A CA 1
ATOM 4553 C C . PRO A 1 706 ? 163.45400 136.10100 130.24900 1.000 77.06897 706 PRO A C 1
ATOM 4554 O O . PRO A 1 706 ? 164.23500 137.04900 130.09100 1.000 88.31202 706 PRO A O 1
ATOM 4558 N N . ALA A 1 707 ? 163.56200 134.95300 129.57500 1.000 79.21610 707 ALA A N 1
ATOM 4559 C CA . ALA A 1 707 ? 164.44500 134.85000 128.41900 1.000 81.73223 707 ALA A CA 1
ATOM 4560 C C . ALA A 1 707 ? 163.95600 135.73700 127.28300 1.000 82.28834 707 ALA A C 1
ATOM 4561 O O . ALA A 1 707 ? 164.73500 136.48900 126.68500 1.000 82.33384 707 ALA A O 1
ATOM 4563 N N . ASP A 1 708 ? 162.64800 135.70700 127.01300 1.000 92.10205 708 ASP A N 1
ATOM 4564 C CA . ASP A 1 708 ? 162.08700 136.55200 125.96700 1.000 90.54547 708 ASP A CA 1
ATOM 4565 C C . ASP A 1 708 ? 161.99200 138.00600 126.41500 1.000 91.96634 708 ASP A C 1
ATOM 4566 O O . ASP A 1 708 ? 162.05700 138.91400 125.57900 1.000 92.54359 708 ASP A O 1
ATOM 4571 N N . ARG A 1 709 ? 161.86200 138.24600 127.72800 1.000 88.68481 709 ARG A N 1
ATOM 4572 C CA . ARG A 1 709 ? 161.89500 139.61100 128.25500 1.000 85.84729 709 ARG A CA 1
ATOM 4573 C C . ARG A 1 709 ? 163.27900 140.22600 128.10800 1.000 88.30109 709 ARG A C 1
ATOM 4574 O O . ARG A 1 709 ? 163.41100 141.38900 127.70500 1.000 91.41277 709 ARG A O 1
ATOM 4582 N N . ALA A 1 710 ? 164.32300 139.44700 128.41500 1.000 83.03648 710 ALA A N 1
ATOM 4583 C CA . ALA A 1 710 ? 165.69400 139.91800 128.24800 1.000 76.19130 710 ALA A CA 1
ATOM 4584 C C . ALA A 1 710 ? 166.05200 140.06500 126.77400 1.000 78.58967 710 ALA A C 1
ATOM 4585 O O . ALA A 1 710 ? 166.79400 140.97900 126.39800 1.000 86.12581 710 ALA A O 1
ATOM 4587 N N . TYR A 1 711 ? 165.50000 139.19100 125.92200 1.000 74.47197 711 TYR A N 1
ATOM 4588 C CA . TYR A 1 711 ? 165.71200 139.30200 124.48100 1.000 78.74485 711 TYR A CA 1
ATOM 4589 C C . TYR A 1 711 ? 165.02400 140.53400 123.90500 1.000 85.04002 711 TYR A C 1
ATOM 4590 O O . TYR A 1 711 ? 165.60400 141.23600 123.07300 1.000 87.51478 711 TYR A O 1
ATOM 4599 N N . SER A 1 712 ? 163.81300 140.84400 124.37800 1.000 95.44783 712 SER A N 1
ATOM 4600 C CA . SER A 1 712 ? 163.10300 142.02600 123.89900 1.000 94.34089 712 SER A CA 1
ATOM 4601 C C . SER A 1 712 ? 163.71100 143.30700 124.46000 1.000 94.28243 712 SER A C 1
ATOM 4602 O O . SER A 1 712 ? 163.68100 144.35000 123.80200 1.000 97.84895 712 SER A O 1
ATOM 4605 N N . TRP A 1 713 ? 164.31400 143.23500 125.65000 1.000 82.65079 713 TRP A N 1
ATOM 4606 C CA . TRP A 1 713 ? 165.04100 144.37900 126.19600 1.000 82.63834 713 TRP A CA 1
ATOM 4607 C C . TRP A 1 713 ? 166.33800 144.62500 125.42500 1.000 80.41768 713 TRP A C 1
ATOM 4608 O O . TRP A 1 713 ? 166.72200 145.77900 125.16800 1.000 82.65003 713 TRP A O 1
ATOM 4619 N N . TYR A 1 714 ? 167.02500 143.53900 125.05400 1.000 86.95111 714 TYR A N 1
ATOM 4620 C CA . TYR A 1 714 ? 168.22000 143.60700 124.22000 1.000 92.18242 714 TYR A CA 1
ATOM 4621 C C . TYR A 1 714 ? 167.90900 144.15700 122.83200 1.000 91.63820 714 TYR A C 1
ATOM 4622 O O . TYR A 1 714 ? 168.63500 145.00700 122.30900 1.000 94.51557 714 TYR A O 1
ATOM 4631 N N . GLN A 1 715 ? 166.78700 143.73000 122.24900 1.000 82.96379 715 GLN A N 1
ATOM 4632 C CA . GLN A 1 715 ? 166.37300 144.29400 120.96900 1.000 85.06297 715 GLN A CA 1
ATOM 4633 C C . GLN A 1 715 ? 165.79500 145.70100 121.11900 1.000 87.57372 715 GLN A C 1
ATOM 4634 O O . GLN A 1 715 ? 165.75900 146.45100 120.14400 1.000 88.43503 715 GLN A O 1
ATOM 4640 N N . HIS A 1 716 ? 165.38300 146.09100 122.32800 1.000 104.82055 716 HIS A N 1
ATOM 4641 C CA . HIS A 1 716 ? 164.92200 147.45300 122.58400 1.000 105.65546 716 HIS A CA 1
ATOM 4642 C C . HIS A 1 716 ? 166.08600 148.43700 122.57100 1.000 106.91506 716 HIS A C 1
ATOM 4643 O O . HIS A 1 716 ? 166.01300 149.49800 121.93600 1.000 106.90194 716 HIS A O 1
ATOM 4650 N N . GLN A 1 717 ? 167.19800 148.08100 123.22900 1.000 102.34623 717 GLN A N 1
ATOM 4651 C CA . GLN A 1 717 ? 168.40400 148.90200 123.07100 1.000 99.78461 717 GLN A CA 1
ATOM 4652 C C . GLN A 1 717 ? 169.07700 148.71400 121.71200 1.000 98.32123 717 GLN A C 1
ATOM 4653 O O . GLN A 1 717 ? 169.86900 149.56500 121.29000 1.000 104.01849 717 GLN A O 1
ATOM 4659 N N . ARG A 1 718 ? 168.79400 147.61400 121.01000 1.000 92.25334 718 ARG A N 1
ATOM 4660 C CA . ARG A 1 718 ? 169.25400 147.51000 119.62600 1.000 96.37295 718 ARG A CA 1
ATOM 4661 C C . ARG A 1 718 ? 168.45700 148.43000 118.70600 1.000 98.04789 718 ARG A C 1
ATOM 4662 O O . ARG A 1 718 ? 168.99800 148.96300 117.73200 1.000 100.67819 718 ARG A O 1
ATOM 4670 N N . ALA A 1 719 ? 167.16700 148.61200 118.99300 1.000 106.62116 719 ALA A N 1
ATOM 4671 C CA . ALA A 1 719 ? 166.32600 149.47900 118.17600 1.000 109.22433 719 ALA A CA 1
ATOM 4672 C C . ALA A 1 719 ? 166.47000 150.94200 118.58100 1.000 109.73523 719 ALA A C 1
ATOM 4673 O O . ALA A 1 719 ? 166.08600 151.84100 117.82400 1.000 110.04539 719 ALA A O 1
ATOM 4675 N N . HIS A 1 720 ? 167.00600 151.20200 119.77600 1.000 115.04179 720 HIS A N 1
ATOM 4676 C CA . HIS A 1 720 ? 167.29700 152.57300 120.18500 1.000 115.50711 720 HIS A CA 1
ATOM 4677 C C . HIS A 1 720 ? 168.68800 153.04500 119.77300 1.000 115.96132 720 HIS A C 1
ATOM 4678 O O . HIS A 1 720 ? 169.09000 154.12300 120.22600 1.000 115.14622 720 HIS A O 1
ATOM 4685 N N . ASP A 1 721 ? 169.41600 152.25000 118.97400 1.000 127.89585 721 ASP A N 1
ATOM 4686 C CA . ASP A 1 721 ? 170.74300 152.52400 118.40500 1.000 128.50654 721 ASP A CA 1
ATOM 4687 C C . ASP A 1 721 ? 171.81500 152.77200 119.46000 1.000 128.95597 721 ASP A C 1
ATOM 4688 O O . ASP A 1 721 ? 172.72500 153.58300 119.23900 1.000 130.56041 721 ASP A O 1
ATOM 4693 N N . ASP A 1 722 ? 171.72600 152.09400 120.60400 1.000 120.55880 722 ASP A N 1
ATOM 4694 C CA . ASP A 1 722 ? 172.70500 152.18600 121.67400 1.000 121.78376 722 ASP A CA 1
ATOM 4695 C C . ASP A 1 722 ? 173.94300 151.40800 121.19800 1.000 123.36813 722 ASP A C 1
ATOM 4696 O O . ASP A 1 722 ? 173.79600 150.27100 120.72400 1.000 120.97398 722 ASP A O 1
ATOM 4701 N N . PRO A 1 723 ? 175.15600 151.99000 121.27400 1.000 133.82049 723 PRO A N 1
ATOM 4702 C CA . PRO A 1 723 ? 176.30400 151.40400 120.53700 1.000 132.67004 723 PRO A CA 1
ATOM 4703 C C . PRO A 1 723 ? 176.86600 150.08900 121.07500 1.000 132.41923 723 PRO A C 1
ATOM 4704 O O . PRO A 1 723 ? 177.34900 149.27400 120.27700 1.000 134.34669 723 PRO A O 1
ATOM 4708 N N . VAL A 1 724 ? 176.83200 149.86300 122.39300 1.000 113.83736 724 VAL A N 1
ATOM 4709 C CA . VAL A 1 724 ? 177.39400 148.63400 122.96000 1.000 113.18935 724 VAL A CA 1
ATOM 4710 C C . VAL A 1 724 ? 176.49300 147.43700 122.64200 1.000 113.67641 724 VAL A C 1
ATOM 4711 O O . VAL A 1 724 ? 176.97200 146.35000 122.28800 1.000 114.15896 724 VAL A O 1
ATOM 4715 N N . ALA A 1 725 ? 175.17100 147.64700 122.69300 1.000 110.20756 725 ALA A N 1
ATOM 4716 C CA . ALA A 1 725 ? 174.21700 146.57900 122.40200 1.000 109.03235 725 ALA A CA 1
ATOM 4717 C C . ALA A 1 725 ? 174.17400 146.25500 120.91400 1.000 110.98333 725 ALA A C 1
ATOM 4718 O O . ALA A 1 725 ? 173.85200 145.12600 120.52800 1.000 112.47193 725 ALA A O 1
ATOM 4720 N N . LEU A 1 726 ? 174.48200 147.23400 120.06500 1.000 105.00820 726 LEU A N 1
ATOM 4721 C CA . LEU A 1 726 ? 174.61500 146.95100 118.64100 1.000 103.98605 726 LEU A CA 1
ATOM 4722 C C . LEU A 1 726 ? 175.96200 146.30200 118.33500 1.000 102.84603 726 LEU A C 1
ATOM 4723 O O . LEU A 1 726 ? 176.07300 145.50500 117.39600 1.000 100.27415 726 LEU A O 1
ATOM 4728 N N . LYS A 1 727 ? 176.99200 146.63000 119.12500 1.000 119.20357 727 LYS A N 1
ATOM 4729 C CA . LYS A 1 727 ? 178.34900 146.16700 118.84300 1.000 119.89462 727 LYS A CA 1
ATOM 4730 C C . LYS A 1 727 ? 178.52500 144.68600 119.16600 1.000 121.10769 727 LYS A C 1
ATOM 4731 O O . LYS A 1 727 ? 179.06500 143.92500 118.35400 1.000 121.72996 727 LYS A O 1
ATOM 4737 N N . TYR A 1 728 ? 178.06400 144.25300 120.33500 1.000 121.18272 728 TYR A N 1
ATOM 4738 C CA . TYR A 1 728 ? 178.19500 142.86500 120.75600 1.000 121.17706 728 TYR A CA 1
ATOM 4739 C C . TYR A 1 728 ? 176.89400 142.12000 120.49100 1.000 121.72022 728 TYR A C 1
ATOM 4740 O O . TYR A 1 728 ? 175.80700 142.69200 120.62400 1.000 121.06684 728 TYR A O 1
ATOM 4749 N N . THR A 1 729 ? 177.01000 140.84900 120.11500 1.000 111.29412 729 THR A N 1
ATOM 4750 C CA . THR A 1 729 ? 175.83500 140.00600 119.96300 1.000 109.11354 729 THR A CA 1
ATOM 4751 C C . THR A 1 729 ? 175.34500 139.52500 121.32600 1.000 106.73517 729 THR A C 1
ATOM 4752 O O . THR A 1 729 ? 175.97800 139.75700 122.36000 1.000 104.68941 729 THR A O 1
ATOM 4756 N N . PHE A 1 730 ? 174.20000 138.83100 121.30400 1.000 111.83975 730 PHE A N 1
ATOM 4757 C CA . PHE A 1 730 ? 173.46700 138.50000 122.52600 1.000 113.56402 730 PHE A CA 1
ATOM 4758 C C . PHE A 1 730 ? 174.18200 137.44200 123.35800 1.000 114.05117 730 PHE A C 1
ATOM 4759 O O . PHE A 1 730 ? 174.05600 137.42800 124.59000 1.000 112.22777 730 PHE A O 1
ATOM 4767 N N . HIS A 1 731 ? 174.94500 136.56400 122.69400 1.000 118.70281 731 HIS A N 1
ATOM 4768 C CA . HIS A 1 731 ? 175.67600 135.49300 123.36900 1.000 118.50946 731 HIS A CA 1
ATOM 4769 C C . HIS A 1 731 ? 176.82000 136.08900 124.19200 1.000 118.72407 731 HIS A C 1
ATOM 4770 O O . HIS A 1 731 ? 177.09700 135.64500 125.31300 1.000 119.05733 731 HIS A O 1
ATOM 4777 N N . GLU A 1 732 ? 177.45600 137.14100 123.66900 1.000 105.10599 732 GLU A N 1
ATOM 4778 C CA . GLU A 1 732 ? 178.50400 137.82600 124.42000 1.000 102.05135 732 GLU A CA 1
ATOM 4779 C C . GLU A 1 732 ? 177.91900 138.67200 125.54600 1.000 100.88684 732 GLU A C 1
ATOM 4780 O O . GLU A 1 732 ? 178.59300 138.92700 126.55100 1.000 99.05243 732 GLU A O 1
ATOM 4786 N N . VAL A 1 733 ? 176.67200 139.12800 125.38800 1.000 101.86612 733 VAL A N 1
ATOM 4787 C CA . VAL A 1 733 ? 176.03200 139.94000 126.42100 1.000 100.53202 733 VAL A CA 1
ATOM 4788 C C . VAL A 1 733 ? 175.63900 139.07400 127.61500 1.000 100.99806 733 VAL A C 1
ATOM 4789 O O . VAL A 1 733 ? 175.97800 139.38400 128.76400 1.000 99.82177 733 VAL A O 1
ATOM 4793 N N . ILE A 1 734 ? 174.95800 137.95600 127.36500 1.000 108.15512 734 ILE A N 1
ATOM 4794 C CA . ILE A 1 734 ? 174.58700 137.08500 128.48300 1.000 108.49871 734 ILE A CA 1
ATOM 4795 C C . ILE A 1 734 ? 175.74900 136.15400 128.80600 1.000 107.66959 734 ILE A C 1
ATOM 4796 O O . ILE A 1 734 ? 176.26400 136.15300 129.92500 1.000 107.58503 734 ILE A O 1
ATOM 4801 N N . SER A 1 741 ? 183.96600 145.69400 128.95500 1.000 92.50480 741 SER A N 1
ATOM 4802 C CA . SER A 1 741 ? 183.81900 147.12100 129.21100 1.000 95.07918 741 SER A CA 1
ATOM 4803 C C . SER A 1 741 ? 182.77700 147.36700 130.29200 1.000 96.19511 741 SER A C 1
ATOM 4804 O O . SER A 1 741 ? 182.05900 146.45100 130.68600 1.000 98.56654 741 SER A O 1
ATOM 4807 N N . SER A 1 742 ? 182.70800 148.61000 130.77500 1.000 99.87585 742 SER A N 1
ATOM 4808 C CA . SER A 1 742 ? 181.72900 148.95300 131.80200 1.000 100.23323 742 SER A CA 1
ATOM 4809 C C . SER A 1 742 ? 180.32800 149.06400 131.21700 1.000 102.20640 742 SER A C 1
ATOM 4810 O O . SER A 1 742 ? 179.33500 148.79800 131.90500 1.000 103.66030 742 SER A O 1
ATOM 4813 N N . LYS A 1 743 ? 180.23200 149.46000 129.94500 1.000 108.12199 743 LYS A N 1
ATOM 4814 C CA . LYS A 1 743 ? 178.93400 149.57300 129.28700 1.000 108.49744 743 LYS A CA 1
ATOM 4815 C C . LYS A 1 743 ? 178.34100 148.20100 128.99300 1.000 106.38603 743 LYS A C 1
ATOM 4816 O O . LYS A 1 743 ? 177.11900 148.03000 129.02400 1.000 106.98391 743 LYS A O 1
ATOM 4822 N N . LEU A 1 744 ? 179.19900 147.20800 128.72400 1.000 98.38818 744 LEU A N 1
ATOM 4823 C CA . LEU A 1 744 ? 178.73600 145.83400 128.52400 1.000 100.94958 744 LEU A CA 1
ATOM 4824 C C . LEU A 1 744 ? 178.19800 145.23200 129.81900 1.000 98.69798 744 LEU A C 1
ATOM 4825 O O . LEU A 1 744 ? 177.16100 144.55600 129.81000 1.000 100.73925 744 LEU A O 1
ATOM 4830 N N . ARG A 1 745 ? 178.87300 145.49900 130.94300 1.000 106.42016 745 ARG A N 1
ATOM 4831 C CA . ARG A 1 745 ? 178.39800 145.02900 132.24200 1.000 105.99109 745 ARG A CA 1
ATOM 4832 C C . ARG A 1 745 ? 177.13400 145.76200 132.67700 1.000 106.31052 745 ARG A C 1
ATOM 4833 O O . ARG A 1 745 ? 176.24100 145.15700 133.28000 1.000 109.83868 745 ARG A O 1
ATOM 4841 N N . ALA A 1 746 ? 177.03100 147.05700 132.35300 1.000 97.50628 746 ALA A N 1
ATOM 4842 C CA . ALA A 1 746 ? 175.82700 147.82500 132.67200 1.000 98.89251 746 ALA A CA 1
ATOM 4843 C C . ALA A 1 746 ? 174.64000 147.38600 131.81800 1.000 99.41136 746 ALA A C 1
ATOM 4844 O O . ALA A 1 746 ? 173.50400 147.32600 132.30300 1.000 99.60784 746 ALA A O 1
ATOM 4846 N N . LEU A 1 747 ? 174.89600 147.05200 130.54800 1.000 89.50466 747 LEU A N 1
ATOM 4847 C CA . LEU A 1 747 ? 173.85100 146.55700 129.65800 1.000 85.00164 747 LEU A CA 1
ATOM 4848 C C . LEU A 1 747 ? 173.39000 145.16100 130.06600 1.000 84.98676 747 LEU A C 1
ATOM 4849 O O . LEU A 1 747 ? 172.19000 144.86500 130.04700 1.000 87.35824 747 LEU A O 1
ATOM 4854 N N . GLN A 1 748 ? 174.33300 144.30700 130.48000 1.000 99.92286 748 GLN A N 1
ATOM 4855 C CA . GLN A 1 748 ? 174.00200 142.96600 130.95800 1.000 98.49584 748 GLN A CA 1
ATOM 4856 C C . GLN A 1 748 ? 173.25100 143.01300 132.29100 1.000 99.22462 748 GLN A C 1
ATOM 4857 O O . GLN A 1 748 ? 172.32000 142.22600 132.51600 1.000 100.51339 748 GLN A O 1
ATOM 4863 N N . ASN A 1 749 ? 173.60400 143.96700 133.16000 1.000 94.79505 749 ASN A N 1
ATOM 4864 C CA . ASN A 1 749 ? 172.90600 144.13800 134.43100 1.000 94.84629 749 ASN A CA 1
ATOM 4865 C C . ASN A 1 749 ? 171.49800 144.68900 134.23000 1.000 95.39110 749 ASN A C 1
ATOM 4866 O O . ASN A 1 749 ? 170.53700 144.19600 134.82400 1.000 97.97297 749 ASN A O 1
ATOM 4871 N N . ARG A 1 750 ? 171.34000 145.67900 133.35700 1.000 101.19804 750 ARG A N 1
ATOM 4872 C CA . ARG A 1 750 ? 169.96100 146.13600 133.14500 1.000 102.70921 750 ARG A CA 1
ATOM 4873 C C . ARG A 1 750 ? 169.18200 145.26100 132.12900 1.000 101.65585 750 ARG A C 1
ATOM 4874 O O . ARG A 1 750 ? 168.00500 145.52400 131.87100 1.000 102.08983 750 ARG A O 1
ATOM 4882 N N . CYS A 1 751 ? 169.81600 144.24200 131.55100 1.000 85.98212 751 CYS A N 1
ATOM 4883 C CA . CYS A 1 751 ? 169.14200 143.23000 130.75600 1.000 77.84995 751 CYS A CA 1
ATOM 4884 C C . CYS A 1 751 ? 168.73100 142.00200 131.55400 1.000 79.38122 751 CYS A C 1
ATOM 4885 O O . CYS A 1 751 ? 167.75200 141.35000 131.19000 1.000 83.22934 751 CYS A O 1
ATOM 4888 N N . LEU A 1 752 ? 169.43100 141.68000 132.64200 1.000 86.00477 752 LEU A N 1
ATOM 4889 C CA . LEU A 1 752 ? 169.19600 140.43000 133.36000 1.000 89.14610 752 LEU A CA 1
ATOM 4890 C C . LEU A 1 752 ? 168.64000 140.59000 134.77200 1.000 85.63402 752 LEU A C 1
ATOM 4891 O O . LEU A 1 752 ? 167.83700 139.76100 135.19700 1.000 90.59018 752 LEU A O 1
ATOM 4896 N N . VAL A 1 753 ? 169.07600 141.60000 135.53200 1.000 78.45863 753 VAL A N 1
ATOM 4897 C CA . VAL A 1 753 ? 168.45200 141.88700 136.83700 1.000 79.43747 753 VAL A CA 1
ATOM 4898 C C . VAL A 1 753 ? 166.99600 142.36600 136.74100 1.000 82.16335 753 VAL A C 1
ATOM 4899 O O . VAL A 1 753 ? 166.21400 142.05900 137.65700 1.000 84.19282 753 VAL A O 1
ATOM 4903 N N . PRO A 1 754 ? 166.55000 143.07900 135.67800 1.000 86.84229 754 PRO A N 1
ATOM 4904 C CA . PRO A 1 754 ? 165.08700 143.12300 135.43700 1.000 83.92495 754 PRO A CA 1
ATOM 4905 C C . PRO A 1 754 ? 164.41100 141.78900 135.12900 1.000 81.14468 754 PRO A C 1
ATOM 4906 O O . PRO A 1 754 ? 163.19300 141.67300 135.31000 1.000 83.62066 754 PRO A O 1
ATOM 4910 N N . GLY A 1 755 ? 165.15100 140.78700 134.66300 1.000 80.17346 755 GLY A N 1
ATOM 4911 C CA . GLY A 1 755 ? 164.58200 139.46700 134.48300 1.000 79.48198 755 GLY A CA 1
ATOM 4912 C C . GLY A 1 755 ? 164.32600 138.72800 135.78300 1.000 78.53277 755 GLY A C 1
ATOM 4913 O O . GLY A 1 755 ? 163.50400 137.81000 135.82000 1.000 79.56413 755 GLY A O 1
ATOM 4914 N N . TRP A 1 756 ? 165.02300 139.10700 136.85800 1.000 89.59711 756 TRP A N 1
ATOM 4915 C CA . TRP A 1 756 ? 164.83000 138.47000 138.16300 1.000 87.84234 756 TRP A CA 1
ATOM 4916 C C . TRP A 1 756 ? 163.59200 139.09300 138.79700 1.000 91.33095 756 TRP A C 1
ATOM 4917 O O . TRP A 1 756 ? 163.65700 140.11200 139.48700 1.000 92.97030 756 TRP A O 1
ATOM 4928 N N . TYR A 1 757 ? 162.44600 138.45400 138.55300 1.000 78.01585 757 TYR A N 1
ATOM 4929 C CA . TYR A 1 757 ? 161.16000 139.01300 138.96200 1.000 73.45834 757 TYR A CA 1
ATOM 4930 C C . TYR A 1 757 ? 160.95800 138.91100 140.46700 1.000 74.32112 757 TYR A C 1
ATOM 4931 O O . TYR A 1 757 ? 160.33300 139.78700 141.08200 1.000 82.83530 757 TYR A O 1
ATOM 4940 N N . ALA A 1 758 ? 161.48400 137.83900 141.06800 1.000 79.95946 758 ALA A N 1
ATOM 4941 C CA . ALA A 1 758 ? 161.24000 137.52500 142.47200 1.000 78.23561 758 ALA A CA 1
ATOM 4942 C C . ALA A 1 758 ? 161.92000 138.52300 143.40000 1.000 84.75774 758 ALA A C 1
ATOM 4943 O O . ALA A 1 758 ? 161.33900 138.94500 144.40300 1.000 89.08277 758 ALA A O 1
ATOM 4945 N N . THR A 1 759 ? 163.12600 138.96400 143.02700 1.000 102.93017 759 THR A N 1
ATOM 4946 C CA . THR A 1 759 ? 163.90200 139.88300 143.85800 1.000 107.45971 759 THR A CA 1
ATOM 4947 C C . THR A 1 759 ? 163.30700 141.29100 143.86400 1.000 106.79308 759 THR A C 1
ATOM 4948 O O . THR A 1 759 ? 163.54500 142.07300 144.79000 1.000 108.37705 759 THR A O 1
ATOM 4952 N N . HIS A 1 760 ? 162.53300 141.63100 142.83200 1.000 88.39750 760 HIS A N 1
ATOM 4953 C CA . HIS A 1 760 ? 161.88600 142.93800 142.78800 1.000 86.68883 760 HIS A CA 1
ATOM 4954 C C . HIS A 1 760 ? 160.48700 142.89300 143.39600 1.000 87.21405 760 HIS A C 1
ATOM 4955 O O . HIS A 1 760 ? 160.04500 143.86100 144.04200 1.000 92.96994 760 HIS A O 1
ATOM 4962 N N . ILE A 1 761 ? 159.78200 141.76800 143.22200 1.000 77.16206 761 ILE A N 1
ATOM 4963 C CA . ILE A 1 761 ? 158.44900 141.62600 143.80700 1.000 75.31290 761 ILE A CA 1
ATOM 4964 C C . ILE A 1 761 ? 158.55800 141.43100 145.32700 1.000 78.35319 761 ILE A C 1
ATOM 4965 O O . ILE A 1 761 ? 157.66100 141.83100 146.07900 1.000 76.63919 761 ILE A O 1
ATOM 4970 N N . GLU A 1 762 ? 159.70900 140.93000 145.80800 1.000 93.33791 762 GLU A N 1
ATOM 4971 C CA . GLU A 1 762 ? 160.00600 140.92700 147.24600 1.000 94.04207 762 GLU A CA 1
ATOM 4972 C C . GLU A 1 762 ? 160.12800 142.33600 147.83000 1.000 99.55838 762 GLU A C 1
ATOM 4973 O O . GLU A 1 762 ? 159.63900 142.59300 148.93500 1.000 104.27264 762 GLU A O 1
ATOM 4979 N N . ARG A 1 763 ? 160.74500 143.26700 147.08800 1.000 108.10361 763 ARG A N 1
ATOM 4980 C CA . ARG A 1 763 ? 160.83600 144.65900 147.54000 1.000 108.69646 763 ARG A CA 1
ATOM 4981 C C . ARG A 1 763 ? 159.47300 145.34200 147.52800 1.000 110.04480 763 ARG A C 1
ATOM 4982 O O . ARG A 1 763 ? 159.09600 146.03000 148.49100 1.000 111.28039 763 ARG A O 1
ATOM 4990 N N . TRP A 1 764 ? 158.70700 145.13500 146.45200 1.000 91.45664 764 TRP A N 1
ATOM 4991 C CA . TRP A 1 764 ? 157.40100 145.78300 146.33900 1.000 86.60399 764 TRP A CA 1
ATOM 4992 C C . TRP A 1 764 ? 156.36900 145.15400 147.27600 1.000 85.94515 764 TRP A C 1
ATOM 4993 O O . TRP A 1 764 ? 155.41100 145.81700 147.68600 1.000 86.52647 764 TRP A O 1
ATOM 5004 N N . LEU A 1 765 ? 156.57400 143.89000 147.65700 1.000 98.53222 765 LEU A N 1
ATOM 5005 C CA . LEU A 1 765 ? 155.69000 143.22400 148.60600 1.000 99.83351 765 LEU A CA 1
ATOM 5006 C C . LEU A 1 765 ? 156.11600 143.52800 150.03900 1.000 100.08799 765 LEU A C 1
ATOM 5007 O O . LEU A 1 765 ? 155.29800 143.47600 150.96500 1.000 100.06024 765 LEU A O 1
ATOM 5012 N N . SER A 1 766 ? 157.39700 143.86000 150.24200 1.000 93.46591 766 SER A N 1
ATOM 5013 C CA . SER A 1 766 ? 157.82100 144.39000 151.53200 1.000 93.76883 766 SER A CA 1
ATOM 5014 C C . SER A 1 766 ? 157.26900 145.79200 151.75000 1.000 93.03885 766 SER A C 1
ATOM 5015 O O . SER A 1 766 ? 157.00300 146.19000 152.89000 1.000 96.09834 766 SER A O 1
ATOM 5018 N N . ALA A 1 767 ? 157.08800 146.55500 150.67000 1.000 90.64819 767 ALA A N 1
ATOM 5019 C CA . ALA A 1 767 ? 156.44200 147.85700 150.80800 1.000 92.06103 767 ALA A CA 1
ATOM 5020 C C . ALA A 1 767 ? 154.92000 147.73400 150.83100 1.000 95.74050 767 ALA A C 1
ATOM 5021 O O . ALA A 1 767 ? 154.27500 148.09300 151.82300 1.000 94.67581 767 ALA A O 1
ATOM 5023 N N . TYR A 1 768 ? 154.32800 147.23100 149.74900 1.000 93.04783 768 TYR A N 1
ATOM 5024 C CA . TYR A 1 768 ? 152.88200 147.23200 149.56300 1.000 87.57068 768 TYR A CA 1
ATOM 5025 C C . TYR A 1 768 ? 152.28600 145.88000 149.93100 1.000 88.72460 768 TYR A C 1
ATOM 5026 O O . TYR A 1 768 ? 152.95700 144.84800 149.86700 1.000 91.26646 768 TYR A O 1
ATOM 5035 N N . HIS A 1 769 ? 151.00800 145.90000 150.30700 1.000 110.03480 769 HIS A N 1
ATOM 5036 C CA . HIS A 1 769 ? 150.30000 144.68000 150.67300 1.000 110.81231 769 HIS A CA 1
ATOM 5037 C C . HIS A 1 769 ? 149.98900 143.85800 149.42500 1.000 111.53904 769 HIS A C 1
ATOM 5038 O O . HIS A 1 769 ? 149.83200 144.39400 148.32600 1.000 112.22974 769 HIS A O 1
ATOM 5045 N N . ALA A 1 770 ? 149.89600 142.53500 149.61000 1.000 111.70236 770 ALA A N 1
ATOM 5046 C CA . ALA A 1 770 ? 149.71100 141.61600 148.48700 1.000 111.87976 770 ALA A CA 1
ATOM 5047 C C . ALA A 1 770 ? 148.29100 141.66500 147.92600 1.000 111.96707 770 ALA A C 1
ATOM 5048 O O . ALA A 1 770 ? 148.04000 141.17300 146.82100 1.000 114.86297 770 ALA A O 1
ATOM 5050 N N . ASN A 1 771 ? 147.34100 142.22600 148.68500 1.000 104.90922 771 ASN A N 1
ATOM 5051 C CA . ASN A 1 771 ? 146.02700 142.53400 148.12700 1.000 105.73576 771 ASN A CA 1
ATOM 5052 C C . ASN A 1 771 ? 146.11700 143.65800 147.10100 1.000 105.91759 771 ASN A C 1
ATOM 5053 O O . ASN A 1 771 ? 145.33800 143.70000 146.14200 1.000 106.81165 771 ASN A O 1
ATOM 5058 N N . GLN A 1 772 ? 147.06000 144.58200 147.29200 1.000 101.67830 772 GLN A N 1
ATOM 5059 C CA . GLN A 1 772 ? 147.24600 145.68200 146.35800 1.000 101.33747 772 GLN A CA 1
ATOM 5060 C C . GLN A 1 772 ? 148.15400 145.31000 145.19100 1.000 102.32003 772 GLN A C 1
ATOM 5061 O O . GLN A 1 772 ? 148.29900 146.11000 144.26200 1.000 102.25494 772 GLN A O 1
ATOM 5067 N N . ILE A 1 773 ? 148.75800 144.11300 145.21000 1.000 103.48810 773 ILE A N 1
ATOM 5068 C CA . ILE A 1 773 ? 149.67000 143.65700 144.16300 1.000 105.13799 773 ILE A CA 1
ATOM 5069 C C . ILE A 1 773 ? 148.98500 142.55300 143.36800 1.000 107.55634 773 ILE A C 1
ATOM 5070 O O . ILE A 1 773 ? 148.49400 141.57100 143.93400 1.000 108.31122 773 ILE A O 1
ATOM 5075 N N . LEU A 1 774 ? 148.94000 142.70600 142.04400 1.000 105.75523 774 LEU A N 1
ATOM 5076 C CA . LEU A 1 774 ? 148.37100 141.66300 141.20000 1.000 104.31750 774 LEU A CA 1
ATOM 5077 C C . LEU A 1 774 ? 149.15800 141.53000 139.90000 1.000 104.43805 774 LEU A C 1
ATOM 5078 O O . LEU A 1 774 ? 149.55100 142.53200 139.29700 1.000 104.73592 774 LEU A O 1
ATOM 5083 N N . VAL A 1 775 ? 149.38200 140.27800 139.48900 1.000 92.19558 775 VAL A N 1
ATOM 5084 C CA . VAL A 1 775 ? 150.35500 139.89400 138.46700 1.000 89.29860 775 VAL A CA 1
ATOM 5085 C C . VAL A 1 775 ? 149.60600 139.16600 137.35200 1.000 89.87155 775 VAL A C 1
ATOM 5086 O O . VAL A 1 775 ? 148.84000 138.23300 137.62500 1.000 94.39926 775 VAL A O 1
ATOM 5090 N N . LEU A 1 776 ? 149.80700 139.57700 136.09500 1.000 91.38316 776 LEU A N 1
ATOM 5091 C CA . LEU A 1 776 ? 149.17300 138.87200 134.98400 1.000 97.92233 776 LEU A CA 1
ATOM 5092 C C . LEU A 1 776 ? 150.19300 138.20700 134.05700 1.000 94.91698 776 LEU A C 1
ATOM 5093 O O . LEU A 1 776 ? 151.39000 138.14200 134.34200 1.000 94.35421 776 LEU A O 1
ATOM 5098 N N . ASP A 1 777 ? 149.68400 137.70200 132.92600 1.000 85.30186 777 ASP A N 1
ATOM 5099 C CA . ASP A 1 777 ? 150.45900 136.77200 132.10800 1.000 84.45589 777 ASP A CA 1
ATOM 5100 C C . ASP A 1 777 ? 151.23100 137.51400 131.01700 1.000 85.62523 777 ASP A C 1
ATOM 5101 O O . ASP A 1 777 ? 152.31600 137.08400 130.61500 1.000 91.85204 777 ASP A O 1
ATOM 5106 N N . GLY A 1 778 ? 150.69100 138.60900 130.49200 1.000 86.20097 778 GLY A N 1
ATOM 5107 C CA . GLY A 1 778 ? 151.44900 139.39000 129.52200 1.000 88.68820 778 GLY A CA 1
ATOM 5108 C C . GLY A 1 778 ? 151.43800 138.88400 128.08700 1.000 91.43271 778 GLY A C 1
ATOM 5109 O O . GLY A 1 778 ? 151.24400 139.66700 127.15400 1.000 94.31270 778 GLY A O 1
ATOM 5110 N N . LYS A 1 779 ? 151.68200 137.58200 127.89200 1.000 94.20258 779 LYS A N 1
ATOM 5111 C CA . LYS A 1 779 ? 151.40500 136.93800 126.61200 1.000 93.17584 779 LYS A CA 1
ATOM 5112 C C . LYS A 1 779 ? 149.90100 136.86500 126.36300 1.000 97.67146 779 LYS A C 1
ATOM 5113 O O . LYS A 1 779 ? 149.44700 136.95100 125.21200 1.000 102.26655 779 LYS A O 1
ATOM 5119 N N . LEU A 1 780 ? 149.11100 136.77500 127.44500 1.000 100.77190 780 LEU A N 1
ATOM 5120 C CA . LEU A 1 780 ? 147.65400 136.85000 127.35300 1.000 95.74443 780 LEU A CA 1
ATOM 5121 C C . LEU A 1 780 ? 147.17900 138.21900 126.88500 1.000 94.61515 780 LEU A C 1
ATOM 5122 O O . LEU A 1 780 ? 146.14300 138.31400 126.22900 1.000 100.85903 780 LEU A O 1
ATOM 5127 N N . LEU A 1 781 ? 147.96000 139.27500 127.14200 1.000 91.14652 781 LEU A N 1
ATOM 5128 C CA . LEU A 1 781 ? 147.68100 140.59200 126.57500 1.000 94.05168 781 LEU A CA 1
ATOM 5129 C C . LEU A 1 781 ? 147.88200 140.62000 125.05500 1.000 98.19644 781 LEU A C 1
ATOM 5130 O O . LEU A 1 781 ? 147.26700 141.45100 124.37800 1.000 103.62904 781 LEU A O 1
ATOM 5135 N N . ARG A 1 782 ? 148.67300 139.69700 124.49200 1.000 100.06337 782 ARG A N 1
ATOM 5136 C CA . ARG A 1 782 ? 148.72200 139.50600 123.04600 1.000 101.12382 782 ARG A CA 1
ATOM 5137 C C . ARG A 1 782 ? 147.74500 138.46300 122.51100 1.000 102.86489 782 ARG A C 1
ATOM 5138 O O . ARG A 1 782 ? 147.46700 138.47800 121.30800 1.000 101.21053 782 ARG A O 1
ATOM 5146 N N . THR A 1 783 ? 147.21500 137.56100 123.34500 1.000 117.74635 783 THR A N 1
ATOM 5147 C CA . THR A 1 783 ? 146.32100 136.52300 122.82400 1.000 117.64684 783 THR A CA 1
ATOM 5148 C C . THR A 1 783 ? 144.84800 136.80600 123.09100 1.000 117.43512 783 THR A C 1
ATOM 5149 O O . THR A 1 783 ? 144.06400 136.84000 122.13700 1.000 118.47679 783 THR A O 1
ATOM 5153 N N . GLU A 1 784 ? 144.42800 137.00100 124.34200 1.000 119.71092 784 GLU A N 1
ATOM 5154 C CA . GLU A 1 784 ? 143.03200 137.31200 124.65900 1.000 120.35030 784 GLU A CA 1
ATOM 5155 C C . GLU A 1 784 ? 143.05900 138.36800 125.77700 1.000 121.45303 784 GLU A C 1
ATOM 5156 O O . GLU A 1 784 ? 143.35500 138.07400 126.94500 1.000 121.78679 784 GLU A O 1
ATOM 5162 N N . PRO A 1 785 ? 142.92700 139.65000 125.41000 1.000 108.82296 785 PRO A N 1
ATOM 5163 C CA . PRO A 1 785 ? 143.15700 140.70100 126.41600 1.000 108.37830 785 PRO A CA 1
ATOM 5164 C C . PRO A 1 785 ? 141.90500 141.12900 127.15600 1.000 108.52991 785 PRO A C 1
ATOM 5165 O O . PRO A 1 785 ? 142.00500 141.85300 128.15400 1.000 107.42177 785 PRO A O 1
ATOM 5169 N N . ALA A 1 786 ? 140.72500 140.72000 126.69000 1.000 102.80558 786 ALA A N 1
ATOM 5170 C CA . ALA A 1 786 ? 139.48900 141.20300 127.29500 1.000 101.86999 786 ALA A CA 1
ATOM 5171 C C . ALA A 1 786 ? 139.21900 140.53700 128.64100 1.000 105.71030 786 ALA A C 1
ATOM 5172 O O . ALA A 1 786 ? 138.71600 141.18600 129.56700 1.000 105.00138 786 ALA A O 1
ATOM 5174 N N . LYS A 1 787 ? 139.58000 139.25600 128.78000 1.000 124.01588 787 LYS A N 1
ATOM 5175 C CA . LYS A 1 787 ? 139.39800 138.55100 130.04900 1.000 124.48038 787 LYS A CA 1
ATOM 5176 C C . LYS A 1 787 ? 140.39300 139.05500 131.09000 1.000 122.77725 787 LYS A C 1
ATOM 5177 O O . LYS A 1 787 ? 140.05300 139.21200 132.27200 1.000 122.03634 787 LYS A O 1
ATOM 5183 N N . VAL A 1 788 ? 141.62000 139.36500 130.65100 1.000 117.76240 788 VAL A N 1
ATOM 5184 C CA . VAL A 1 788 ? 142.62200 139.89300 131.57200 1.000 118.33030 788 VAL A CA 1
ATOM 5185 C C . VAL A 1 788 ? 142.29400 141.34100 131.93500 1.000 119.98544 788 VAL A C 1
ATOM 5186 O O . VAL A 1 788 ? 142.54500 141.77900 133.06300 1.000 120.84249 788 VAL A O 1
ATOM 5190 N N . MET A 1 789 ? 141.59200 142.05500 131.04600 1.000 112.03828 789 MET A N 1
ATOM 5191 C CA . MET A 1 789 ? 141.20800 143.42800 131.34000 1.000 109.98062 789 MET A CA 1
ATOM 5192 C C . MET A 1 789 ? 139.99200 143.45900 132.26100 1.000 108.95478 789 MET A C 1
ATOM 5193 O O . MET A 1 789 ? 139.83800 144.37400 133.08000 1.000 108.03557 789 MET A O 1
ATOM 5198 N N . ASP A 1 790 ? 139.14100 142.43400 132.15200 1.000 122.37389 790 ASP A N 1
ATOM 5199 C CA . ASP A 1 790 ? 138.02700 142.22900 133.07400 1.000 122.03175 790 ASP A CA 1
ATOM 5200 C C . ASP A 1 790 ? 138.58400 141.89100 134.46000 1.000 121.52050 790 ASP A C 1
ATOM 5201 O O . ASP A 1 790 ? 138.04200 142.33000 135.48400 1.000 120.92817 790 ASP A O 1
ATOM 5206 N N . MET A 1 791 ? 139.69300 141.13700 134.50100 1.000 123.22033 791 MET A N 1
ATOM 5207 C CA . MET A 1 791 ? 140.36400 140.82900 135.76600 1.000 123.26993 791 MET A CA 1
ATOM 5208 C C . MET A 1 791 ? 140.98700 142.07600 136.40700 1.000 122.76938 791 MET A C 1
ATOM 5209 O O . MET A 1 791 ? 140.93700 142.23000 137.63500 1.000 123.54564 791 MET A O 1
ATOM 5214 N N . VAL A 1 792 ? 141.53200 142.99300 135.59100 1.000 113.99961 792 VAL A N 1
ATOM 5215 C CA . VAL A 1 792 ? 142.03800 144.27400 136.11300 1.000 113.43100 792 VAL A CA 1
ATOM 5216 C C . VAL A 1 792 ? 140.89300 145.15700 136.62400 1.000 112.63939 792 VAL A C 1
ATOM 5217 O O . VAL A 1 792 ? 141.01800 145.81200 137.67200 1.000 113.11691 792 VAL A O 1
ATOM 5221 N N . GLN A 1 793 ? 139.75000 145.15800 135.91900 1.000 106.44040 793 GLN A N 1
ATOM 5222 C CA . GLN A 1 793 ? 138.58400 145.92700 136.36800 1.000 100.46250 793 GLN A CA 1
ATOM 5223 C C . GLN A 1 793 ? 137.97700 145.35500 137.64900 1.000 99.18489 793 GLN A C 1
ATOM 5224 O O . GLN A 1 793 ? 137.39400 146.09400 138.45000 1.000 99.34490 793 GLN A O 1
ATOM 5230 N N . LYS A 1 794 ? 138.10500 144.04400 137.85600 1.000 102.92352 794 LYS A N 1
ATOM 5231 C CA . LYS A 1 794 ? 137.74900 143.46700 139.15000 1.000 103.92494 794 LYS A CA 1
ATOM 5232 C C . LYS A 1 794 ? 138.79600 143.77900 140.21600 1.000 101.55373 794 LYS A C 1
ATOM 5233 O O . LYS A 1 794 ? 138.47100 143.84400 141.40800 1.000 99.36932 794 LYS A O 1
ATOM 5239 N N . PHE A 1 795 ? 140.05900 143.94900 139.80800 1.000 98.55017 795 PHE A N 1
ATOM 5240 C CA . PHE A 1 795 ? 141.12800 144.24700 140.76200 1.000 98.71511 795 PHE A CA 1
ATOM 5241 C C . PHE A 1 795 ? 141.02400 145.66900 141.30500 1.000 99.99524 795 PHE A C 1
ATOM 5242 O O . PHE A 1 795 ? 141.23800 145.89800 142.50200 1.000 102.41375 795 PHE A O 1
ATOM 5250 N N . LEU A 1 796 ? 140.69100 146.63300 140.45100 1.000 100.05254 796 LEU A N 1
ATOM 5251 C CA . LEU A 1 796 ? 140.72600 148.03600 140.85200 1.000 97.01559 796 LEU A CA 1
ATOM 5252 C C . LEU A 1 796 ? 139.53000 148.46300 141.69600 1.000 101.43161 796 LEU A C 1
ATOM 5253 O O . LEU A 1 796 ? 139.55600 149.56800 142.25100 1.000 101.85678 796 LEU A O 1
ATOM 5258 N N . GLY A 1 797 ? 138.50400 147.62300 141.82200 1.000 111.07967 797 GLY A N 1
ATOM 5259 C CA . GLY A 1 797 ? 137.36100 147.94200 142.66100 1.000 108.04443 797 GLY A CA 1
ATOM 5260 C C . GLY A 1 797 ? 136.45400 149.00700 142.09200 1.000 108.81872 797 GLY A C 1
ATOM 5261 O O . GLY A 1 797 ? 135.80200 149.72900 142.85400 1.000 110.70195 797 GLY A O 1
ATOM 5262 N N . VAL A 1 798 ? 136.39900 149.12900 140.76700 1.000 113.19513 798 VAL A N 1
ATOM 5263 C CA . VAL A 1 798 ? 135.56400 150.14500 140.14200 1.000 115.27615 798 VAL A CA 1
ATOM 5264 C C . VAL A 1 798 ? 134.11000 149.68900 140.15200 1.000 114.71167 798 VAL A C 1
ATOM 5265 O O . VAL A 1 798 ? 133.81400 148.49000 140.24500 1.000 112.87782 798 VAL A O 1
ATOM 5269 N N . THR A 1 799 ? 133.19100 150.65500 140.10000 1.000 125.74379 799 THR A N 1
ATOM 5270 C CA . THR A 1 799 ? 131.77000 150.32600 140.11500 1.000 126.73458 799 THR A CA 1
ATOM 5271 C C . THR A 1 799 ? 131.26700 150.01000 138.71200 1.000 125.48774 799 THR A C 1
ATOM 5272 O O . THR A 1 799 ? 130.72400 148.92800 138.46300 1.000 125.78454 799 THR A O 1
ATOM 5276 N N . ASN A 1 800 ? 131.43100 150.95100 137.78500 1.000 124.22806 800 ASN A N 1
ATOM 5277 C CA . ASN A 1 800 ? 131.04300 150.73100 136.40100 1.000 123.37528 800 ASN A CA 1
ATOM 5278 C C . ASN A 1 800 ? 132.04400 149.81200 135.70800 1.000 123.42374 800 ASN A C 1
ATOM 5279 O O . ASN A 1 800 ? 133.24500 149.83000 135.98800 1.000 124.78498 800 ASN A O 1
ATOM 5284 N N . THR A 1 801 ? 131.53200 149.00200 134.78400 1.000 106.40143 801 THR A N 1
ATOM 5285 C CA . THR A 1 801 ? 132.34400 148.00700 134.10300 1.000 104.30496 801 THR A CA 1
ATOM 5286 C C . THR A 1 801 ? 132.18400 148.16900 132.59900 1.000 103.86504 801 THR A C 1
ATOM 5287 O O . THR A 1 801 ? 131.06700 148.24800 132.08100 1.000 106.55975 801 THR A O 1
ATOM 5291 N N . ILE A 1 802 ? 133.31700 148.21800 131.90300 1.000 97.03450 802 ILE A N 1
ATOM 5292 C CA . ILE A 1 802 ? 133.35900 148.31800 130.45100 1.000 99.46957 802 ILE A CA 1
ATOM 5293 C C . ILE A 1 802 ? 133.47600 146.91300 129.87500 1.000 101.95835 802 ILE A C 1
ATOM 5294 O O . ILE A 1 802 ? 134.36400 146.14300 130.26400 1.000 102.79294 802 ILE A O 1
ATOM 5299 N N . ASP A 1 803 ? 132.55800 146.57300 128.96500 1.000 112.13568 803 ASP A N 1
ATOM 5300 C CA . ASP A 1 803 ? 132.62100 145.31400 128.22300 1.000 112.87559 803 ASP A CA 1
ATOM 5301 C C . ASP A 1 803 ? 133.77900 145.40200 127.22800 1.000 112.78792 803 ASP A C 1
ATOM 5302 O O . ASP A 1 803 ? 133.67700 145.96000 126.13200 1.000 111.96078 803 ASP A O 1
ATOM 5307 N N . TYR A 1 804 ? 134.90400 144.81300 127.63500 1.000 106.07167 804 TYR A N 1
ATOM 5308 C CA . TYR A 1 804 ? 136.13100 144.90000 126.85200 1.000 105.20617 804 TYR A CA 1
ATOM 5309 C C . TYR A 1 804 ? 136.18400 143.86800 125.72900 1.000 106.89165 804 TYR A C 1
ATOM 5310 O O . TYR A 1 804 ? 137.13900 143.87700 124.94400 1.000 108.56511 804 TYR A O 1
ATOM 5319 N N . HIS A 1 805 ? 135.19200 142.97300 125.64600 1.000 110.86785 805 HIS A N 1
ATOM 5320 C CA . HIS A 1 805 ? 135.11100 142.03000 124.53300 1.000 112.51859 805 HIS A CA 1
ATOM 5321 C C . HIS A 1 805 ? 134.77900 142.72900 123.22000 1.000 112.28256 805 HIS A C 1
ATOM 5322 O O . HIS A 1 805 ? 135.22800 142.29800 122.15200 1.000 109.65117 805 HIS A O 1
ATOM 5329 N N . LYS A 1 806 ? 133.99000 143.80100 123.27300 1.000 121.31704 806 LYS A N 1
ATOM 5330 C CA . LYS A 1 806 ? 133.48100 144.41700 122.05400 1.000 123.24737 806 LYS A CA 1
ATOM 5331 C C . LYS A 1 806 ? 134.29200 145.61400 121.57600 1.000 120.21593 806 LYS A C 1
ATOM 5332 O O . LYS A 1 806 ? 134.26100 145.91900 120.37800 1.000 119.09145 806 LYS A O 1
ATOM 5338 N N . THR A 1 807 ? 135.02700 146.28500 122.45800 1.000 107.98423 807 THR A N 1
ATOM 5339 C CA . THR A 1 807 ? 135.77100 147.47000 122.05800 1.000 107.48870 807 THR A CA 1
ATOM 5340 C C . THR A 1 807 ? 137.24500 147.19300 121.80000 1.000 110.56349 807 THR A C 1
ATOM 5341 O O . THR A 1 807 ? 137.93700 148.06800 121.27000 1.000 109.25529 807 THR A O 1
ATOM 5345 N N . LEU A 1 808 ? 137.73700 146.01000 122.15800 1.000 135.25577 808 LEU A N 1
ATOM 5346 C CA . LEU A 1 808 ? 139.09800 145.58500 121.84600 1.000 136.41517 808 LEU A CA 1
ATOM 5347 C C . LEU A 1 808 ? 139.02200 144.71900 120.59600 1.000 136.77541 808 LEU A C 1
ATOM 5348 O O . LEU A 1 808 ? 138.48300 143.60800 120.63500 1.000 135.19037 808 LEU A O 1
ATOM 5353 N N . ALA A 1 809 ? 139.55400 145.23200 119.49100 1.000 161.24209 809 ALA A N 1
ATOM 5354 C CA . ALA A 1 809 ? 139.44900 144.59400 118.18600 1.000 161.55779 809 ALA A CA 1
ATOM 5355 C C . ALA A 1 809 ? 140.82500 144.10700 117.75500 1.000 162.43951 809 ALA A C 1
ATOM 5356 O O . ALA A 1 809 ? 141.80100 144.86400 117.81100 1.000 161.62467 809 ALA A O 1
ATOM 5358 N N . PHE A 1 810 ? 140.89600 142.84900 117.33000 1.000 171.52332 810 PHE A N 1
ATOM 5359 C CA . PHE A 1 810 ? 142.16000 142.26200 116.91400 1.000 170.85777 810 PHE A CA 1
ATOM 5360 C C . PHE A 1 810 ? 142.56800 142.77700 115.53900 1.000 171.56202 810 PHE A C 1
ATOM 5361 O O . PHE A 1 810 ? 141.75100 142.89000 114.62200 1.000 171.85557 810 PHE A O 1
ATOM 5369 N N . ASP A 1 811 ? 143.84900 143.09700 115.40600 1.000 174.63911 811 ASP A N 1
ATOM 5370 C CA . ASP A 1 811 ? 144.41600 143.53500 114.13400 1.000 176.36299 811 ASP A CA 1
ATOM 5371 C C . ASP A 1 811 ? 145.53200 142.58300 113.73000 1.000 175.56503 811 ASP A C 1
ATOM 5372 O O . ASP A 1 811 ? 146.61000 142.59600 114.36000 1.000 174.14487 811 ASP A O 1
ATOM 5377 N N . PRO A 1 812 ? 145.32400 141.74200 112.70900 1.000 174.66267 812 PRO A N 1
ATOM 5378 C CA . PRO A 1 812 ? 146.43900 140.91700 112.20600 1.000 174.69570 812 PRO A CA 1
ATOM 5379 C C . PRO A 1 812 ? 147.49000 141.70900 111.44000 1.000 174.73829 812 PRO A C 1
ATOM 5380 O O . PRO A 1 812 ? 148.59600 141.19800 111.21900 1.000 174.30765 812 PRO A O 1
ATOM 5384 N N . LYS A 1 813 ? 147.16100 142.93000 111.00100 1.000 167.80193 813 LYS A N 1
ATOM 5385 C CA . LYS A 1 813 ? 148.15200 143.81400 110.39200 1.000 167.42860 813 LYS A CA 1
ATOM 5386 C C . LYS A 1 813 ? 149.19300 144.27500 111.40900 1.000 168.08566 813 LYS A C 1
ATOM 5387 O O . LYS A 1 813 ? 150.36000 144.48900 111.06000 1.000 168.56898 813 LYS A O 1
ATOM 5393 N N . LYS A 1 814 ? 148.79000 144.43700 112.67200 1.000 163.26064 814 LYS A N 1
ATOM 5394 C CA . LYS A 1 814 ? 149.74000 144.77500 113.72500 1.000 162.38121 814 LYS A CA 1
ATOM 5395 C C . LYS A 1 814 ? 150.28000 143.53600 114.42500 1.000 161.18221 814 LYS A C 1
ATOM 5396 O O . LYS A 1 814 ? 151.41200 143.55400 114.92200 1.000 160.93002 814 LYS A O 1
ATOM 5402 N N . GLY A 1 815 ? 149.49300 142.46200 114.47900 1.000 159.07150 815 GLY A N 1
ATOM 5403 C CA . GLY A 1 815 ? 149.84300 141.28800 115.24600 1.000 159.62441 815 GLY A CA 1
ATOM 5404 C C . GLY A 1 815 ? 149.43400 141.33700 116.70100 1.000 158.58041 815 GLY A C 1
ATOM 5405 O O . GLY A 1 815 ? 149.62900 140.34600 117.41700 1.000 158.39937 815 GLY A O 1
ATOM 5406 N N . PHE A 1 816 ? 148.87400 142.45300 117.16100 1.000 147.99624 816 PHE A N 1
ATOM 5407 C CA . PHE A 1 816 ? 148.46500 142.63000 118.54500 1.000 148.03335 816 PHE A CA 1
ATOM 5408 C C . PHE A 1 816 ? 147.08000 143.25600 118.56600 1.000 148.22747 816 PHE A C 1
ATOM 5409 O O . PHE A 1 816 ? 146.65500 143.89200 117.59700 1.000 148.92798 816 PHE A O 1
ATOM 5417 N N . TRP A 1 817 ? 146.37300 143.06100 119.67700 1.000 151.15147 817 TRP A N 1
ATOM 5418 C CA . TRP A 1 817 ? 145.05000 143.65200 119.83000 1.000 151.98660 817 TRP A CA 1
ATOM 5419 C C . TRP A 1 817 ? 145.17200 145.14500 120.10600 1.000 151.36366 817 TRP A C 1
ATOM 5420 O O . TRP A 1 817 ? 145.91500 145.56700 120.99700 1.000 150.61156 817 TRP A O 1
ATOM 5431 N N . CYS A 1 818 ? 144.44000 145.94600 119.33800 1.000 158.23505 818 CYS A N 1
ATOM 5432 C CA . CYS A 1 818 ? 144.48300 147.39300 119.50200 1.000 158.44566 818 CYS A CA 1
ATOM 5433 C C . CYS A 1 818 ? 143.10900 147.93700 119.87600 1.000 158.70334 818 CYS A C 1
ATOM 5434 O O . CYS A 1 818 ? 142.31100 147.24900 120.51100 1.000 158.17774 818 CYS A O 1
ATOM 5437 N N . CYS A 1 828 ? 147.17500 150.81600 120.24900 1.000 170.74186 828 CYS A N 1
ATOM 5438 C CA . CYS A 1 828 ? 148.55600 150.40700 120.03100 1.000 171.66550 828 CYS A CA 1
ATOM 5439 C C . CYS A 1 828 ? 149.43000 151.61900 119.72900 1.000 172.84911 828 CYS A C 1
ATOM 5440 O O . CYS A 1 828 ? 148.92400 152.68200 119.37000 1.000 173.13398 828 CYS A O 1
ATOM 5443 N N . LEU A 1 829 ? 150.74500 151.45900 119.87500 1.000 169.08238 829 LEU A N 1
ATOM 5444 C CA . LEU A 1 829 ? 151.68500 152.55400 119.67800 1.000 169.01263 829 LEU A CA 1
ATOM 5445 C C . LEU A 1 829 ? 152.52500 152.39800 118.41400 1.000 168.28271 829 LEU A C 1
ATOM 5446 O O . LEU A 1 829 ? 153.54900 153.07800 118.27600 1.000 168.37171 829 LEU A O 1
ATOM 5451 N N . GLY A 1 830 ? 152.12000 151.52400 117.49700 1.000 166.24942 830 GLY A N 1
ATOM 5452 C CA . GLY A 1 830 ? 152.72500 151.51700 116.17500 1.000 166.09265 830 GLY A CA 1
ATOM 5453 C C . GLY A 1 830 ? 154.05600 150.79300 116.12800 1.000 166.37074 830 GLY A C 1
ATOM 5454 O O . GLY A 1 830 ? 154.15600 149.59900 116.43200 1.000 166.89102 830 GLY A O 1
ATOM 5455 N N . LYS A 1 831 ? 155.09400 151.53100 115.72000 1.000 172.16528 831 LYS A N 1
ATOM 5456 C CA . LYS A 1 831 ? 156.39800 150.93200 115.45000 1.000 172.70858 831 LYS A CA 1
ATOM 5457 C C . LYS A 1 831 ? 157.14500 150.58300 116.73500 1.000 172.41904 831 LYS A C 1
ATOM 5458 O O . LYS A 1 831 ? 157.86200 149.57600 116.77800 1.000 171.04902 831 LYS A O 1
ATOM 5464 N N . SER A 1 832 ? 156.96600 151.38300 117.79200 1.000 156.29622 832 SER A N 1
ATOM 5465 C CA . SER A 1 832 ? 157.75800 151.22200 119.01100 1.000 155.06487 832 SER A CA 1
ATOM 5466 C C . SER A 1 832 ? 157.31900 150.00000 119.81100 1.000 154.10148 832 SER A C 1
ATOM 5467 O O . SER A 1 832 ? 158.11200 149.41700 120.56000 1.000 153.78567 832 SER A O 1
ATOM 5470 N N . LYS A 1 833 ? 156.05700 149.59700 119.66600 1.000 152.16464 833 LYS A N 1
ATOM 5471 C CA . LYS A 1 833 ? 155.54200 148.39200 120.30500 1.000 152.35306 833 LYS A CA 1
ATOM 5472 C C . LYS A 1 833 ? 155.16100 147.32200 119.28600 1.000 153.24149 833 LYS A C 1
ATOM 5473 O O . LYS A 1 833 ? 154.36900 146.42700 119.59500 1.000 151.67454 833 LYS A O 1
ATOM 5479 N N . GLY A 1 834 ? 155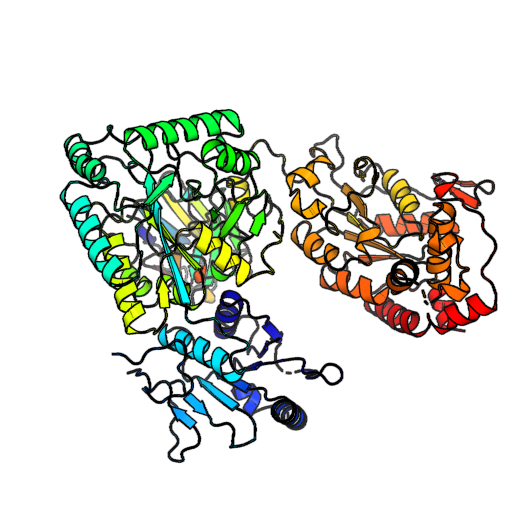.70400 147.40700 118.07500 1.000 156.43598 834 GLY A N 1
ATOM 5480 C CA . GLY A 1 834 ? 155.42500 146.44500 117.02800 1.000 154.44175 834 GLY A CA 1
ATOM 5481 C C . GLY A 1 834 ? 156.67700 146.02500 116.28700 1.000 155.42203 834 GLY A C 1
ATOM 5482 O O . GLY A 1 834 ? 156.63500 145.78100 115.07600 1.000 155.82353 834 GLY A O 1
ATOM 5483 N N . ARG A 1 835 ? 157.79800 145.96200 117.00600 1.000 142.20912 835 ARG A N 1
ATOM 5484 C CA . ARG A 1 835 ? 159.09200 145.67500 116.39500 1.000 142.10916 835 ARG A CA 1
ATOM 5485 C C . ARG A 1 835 ? 159.20100 144.21100 115.98700 1.000 140.47044 835 ARG A C 1
ATOM 5486 O O . ARG A 1 835 ? 158.74900 143.31500 116.70500 1.000 138.72567 835 ARG A O 1
ATOM 5494 N N . LYS A 1 836 ? 159.80900 143.97400 114.82600 1.000 132.32388 836 LYS A N 1
ATOM 5495 C CA . LYS A 1 836 ? 160.01900 142.63300 114.29100 1.000 131.60911 836 LYS A CA 1
ATOM 5496 C C . LYS A 1 836 ? 161.51900 142.39800 114.16100 1.000 132.34271 836 LYS A C 1
ATOM 5497 O O . LYS A 1 836 ? 162.19500 143.07800 113.38200 1.000 131.13883 836 LYS A O 1
ATOM 5503 N N . TYR A 1 837 ? 162.03100 141.44100 114.92200 1.000 116.99711 837 TYR A N 1
ATOM 5504 C CA . TYR A 1 837 ? 163.43800 141.08000 114.96300 1.000 113.51464 837 TYR A CA 1
ATOM 5505 C C . TYR A 1 837 ? 163.57200 139.58100 114.74600 1.000 111.92450 837 TYR A C 1
ATOM 5506 O O . TYR A 1 837 ? 162.59300 138.84300 114.91400 1.000 112.54830 837 TYR A O 1
ATOM 5515 N N . PRO A 1 838 ? 164.74600 139.10300 114.30200 1.000 117.54655 838 PRO A N 1
ATOM 5516 C CA . PRO A 1 838 ? 164.96800 137.65000 114.23100 1.000 117.94462 838 PRO A CA 1
ATOM 5517 C C . PRO A 1 838 ? 164.98100 136.99300 115.60600 1.000 116.87246 838 PRO A C 1
ATOM 5518 O O . PRO A 1 838 ? 165.34100 137.60600 116.61200 1.000 118.43140 838 PRO A O 1
ATOM 5522 N N . GLU A 1 839 ? 164.57500 135.72700 115.62900 1.000 119.45386 839 GLU A N 1
ATOM 5523 C CA . GLU A 1 839 ? 164.35600 134.95500 116.84200 1.000 118.51006 839 GLU A CA 1
ATOM 5524 C C . GLU A 1 839 ? 165.71000 134.57000 117.45500 1.000 121.25927 839 GLU A C 1
ATOM 5525 O O . GLU A 1 839 ? 166.74400 134.56700 116.77900 1.000 122.70595 839 GLU A O 1
ATOM 5531 N N . MET A 1 840 ? 165.69200 134.32400 118.77200 1.000 114.38390 840 MET A N 1
ATOM 5532 C CA . MET A 1 840 ? 166.87700 134.03300 119.57200 1.000 111.74164 840 MET A CA 1
ATOM 5533 C C . MET A 1 840 ? 167.54900 132.73200 119.13600 1.000 112.48097 840 MET A C 1
ATOM 5534 O O . MET A 1 840 ? 166.87700 131.74000 118.84000 1.000 112.24351 840 MET A O 1
ATOM 5539 N N . ASP A 1 841 ? 168.88400 132.76000 119.06800 1.000 139.99448 841 ASP A N 1
ATOM 5540 C CA . ASP A 1 841 ? 169.67700 131.61900 118.63100 1.000 139.90188 841 ASP A CA 1
ATOM 5541 C C . ASP A 1 841 ? 169.62900 130.49500 119.66100 1.000 139.23550 841 ASP A C 1
ATOM 5542 O O . ASP A 1 841 ? 169.35600 130.72000 120.84200 1.000 139.46081 841 ASP A O 1
ATOM 5547 N N . LEU A 1 842 ? 169.91100 129.27400 119.19000 1.000 142.25320 842 LEU A N 1
ATOM 5548 C CA . LEU A 1 842 ? 169.64100 128.06300 119.96600 1.000 143.77471 842 LEU A CA 1
ATOM 5549 C C . LEU A 1 842 ? 170.62700 127.88200 121.11500 1.000 144.04413 842 LEU A C 1
ATOM 5550 O O . LEU A 1 842 ? 170.26200 127.38300 122.18700 1.000 142.83112 842 LEU A O 1
ATOM 5555 N N . ASP A 1 843 ? 171.89100 128.25700 120.89700 1.000 144.95905 843 ASP A N 1
ATOM 5556 C CA . ASP A 1 843 ? 172.87400 128.24300 121.97800 1.000 144.31841 843 ASP A CA 1
ATOM 5557 C C . ASP A 1 843 ? 172.56500 129.33800 122.99500 1.000 143.94156 843 ASP A C 1
ATOM 5558 O O . ASP A 1 843 ? 172.69700 129.13500 124.21100 1.000 143.12628 843 ASP A O 1
ATOM 5563 N N . SER A 1 844 ? 172.11400 130.49900 122.50200 1.000 132.64391 844 SER A N 1
ATOM 5564 C CA . SER A 1 844 ? 171.69000 131.59000 123.37300 1.000 130.73022 844 SER A CA 1
ATOM 5565 C C . SER A 1 844 ? 170.41400 131.23200 124.12400 1.000 128.68635 844 SER A C 1
ATOM 5566 O O . SER A 1 844 ? 170.25900 131.58800 125.29800 1.000 127.82299 844 SER A O 1
ATOM 5569 N N . ARG A 1 845 ? 169.51100 130.48600 123.47800 1.000 129.31979 845 ARG A N 1
ATOM 5570 C CA . ARG A 1 845 ? 168.29300 130.04300 124.15400 1.000 130.05792 845 ARG A CA 1
ATOM 5571 C C . ARG A 1 845 ? 168.59200 128.95300 125.17400 1.000 129.38926 845 ARG A C 1
ATOM 5572 O O . ARG A 1 845 ? 167.92500 128.87100 126.20900 1.000 128.76367 845 ARG A O 1
ATOM 5580 N N . ALA A 1 846 ? 169.61500 128.12400 124.91800 1.000 110.90343 846 ALA A N 1
ATOM 5581 C CA . ALA A 1 846 ? 170.02700 127.11500 125.89500 1.000 108.75770 846 ALA A CA 1
ATOM 5582 C C . ALA A 1 846 ? 170.66400 127.75300 127.12200 1.000 109.98288 846 ALA A C 1
ATOM 5583 O O . ALA A 1 846 ? 170.38800 127.33400 128.25300 1.000 108.78773 846 ALA A O 1
ATOM 5585 N N . PHE A 1 847 ? 171.48500 128.78900 126.90900 1.000 111.41206 847 PHE A N 1
ATOM 5586 C CA . PHE A 1 847 ? 172.14400 129.50500 128.00200 1.000 109.63963 847 PHE A CA 1
ATOM 5587 C C . PHE A 1 847 ? 171.08700 130.27300 128.81100 1.000 108.57889 847 PHE A C 1
ATOM 5588 O O . PHE A 1 847 ? 171.09100 130.24600 130.04900 1.000 106.49243 847 PHE A O 1
ATOM 5596 N N . LEU A 1 848 ? 170.13500 130.91200 128.12500 1.000 100.54232 848 LEU A N 1
ATOM 5597 C CA . LEU A 1 848 ? 169.16200 131.74100 128.82800 1.000 97.57461 848 LEU A CA 1
ATOM 5598 C C . LEU A 1 848 ? 168.01400 130.91700 129.40400 1.000 100.99809 848 LEU A C 1
ATOM 5599 O O . LEU A 1 848 ? 167.27200 131.40400 130.26500 1.000 105.74348 848 LEU A O 1
ATOM 5604 N N . LYS A 1 849 ? 167.83500 129.67800 128.94000 1.000 104.47417 849 LYS A N 1
ATOM 5605 C CA . LYS A 1 849 ? 166.90700 128.77700 129.61100 1.000 104.16345 849 LYS A CA 1
ATOM 5606 C C . LYS A 1 849 ? 167.57300 128.10200 130.80300 1.000 107.50607 849 LYS A C 1
ATOM 5607 O O . LYS A 1 849 ? 166.91100 127.78000 131.79700 1.000 106.05241 849 LYS A O 1
ATOM 5613 N N . ASP A 1 850 ? 168.88600 127.85900 130.71200 1.000 124.43509 850 ASP A N 1
ATOM 5614 C CA . ASP A 1 850 ? 169.61100 127.26900 131.83200 1.000 124.35431 850 ASP A CA 1
ATOM 5615 C C . ASP A 1 850 ? 169.78400 128.26200 132.97600 1.000 122.13105 850 ASP A C 1
ATOM 5616 O O . ASP A 1 850 ? 169.72300 127.87600 134.15000 1.000 121.83829 850 ASP A O 1
ATOM 5621 N N . TYR A 1 851 ? 169.99600 129.54400 132.66300 1.000 106.97869 851 TYR A N 1
ATOM 5622 C CA . TYR A 1 851 ? 170.27200 130.51000 133.72100 1.000 105.90625 851 TYR A CA 1
ATOM 5623 C C . TYR A 1 851 ? 168.96200 130.93100 134.38900 1.000 106.93355 851 TYR A C 1
ATOM 5624 O O . TYR A 1 851 ? 168.89900 131.09700 135.61200 1.000 107.06669 851 TYR A O 1
ATOM 5633 N N . TYR A 1 852 ? 167.89400 131.09200 133.60100 1.000 92.74889 852 TYR A N 1
ATOM 5634 C CA . TYR A 1 852 ? 166.56600 131.40200 134.14000 1.000 91.71576 852 TYR A CA 1
ATOM 5635 C C . TYR A 1 852 ? 165.83600 130.10500 134.48400 1.000 95.85945 852 TYR A C 1
ATOM 5636 O O . TYR A 1 852 ? 164.83400 129.73100 133.87000 1.000 97.12076 852 TYR A O 1
ATOM 5645 N N . ARG A 1 853 ? 166.36000 129.40200 135.48500 1.000 114.80244 853 ARG A N 1
ATOM 5646 C CA . ARG A 1 853 ? 165.71300 128.19100 135.96800 1.000 114.03917 853 ARG A CA 1
ATOM 5647 C C . ARG A 1 853 ? 165.36900 128.37500 137.44400 1.000 112.57919 853 ARG A C 1
ATOM 5648 O O . ARG A 1 853 ? 164.21200 128.22000 137.84800 1.000 114.19928 853 ARG A O 1
ATOM 5656 N N . ASP A 1 854 ? 166.38100 128.74300 138.23800 1.000 110.04011 854 ASP A N 1
ATOM 5657 C CA . ASP A 1 854 ? 166.20200 128.94300 139.67300 1.000 111.21198 854 ASP A CA 1
ATOM 5658 C C . ASP A 1 854 ? 165.39400 130.20400 139.96500 1.000 113.03684 854 ASP A C 1
ATOM 5659 O O . ASP A 1 854 ? 164.59600 130.23300 140.91500 1.000 116.92372 854 ASP A O 1
ATOM 5664 N N . HIS A 1 855 ? 165.58200 131.24900 139.15300 1.000 109.76031 855 HIS A N 1
ATOM 5665 C CA . HIS A 1 855 ? 164.79200 132.47200 139.28500 1.000 112.39061 855 HIS A CA 1
ATOM 5666 C C . HIS A 1 855 ? 163.32500 132.21500 138.95600 1.000 112.87001 855 HIS A C 1
ATOM 5667 O O . HIS A 1 855 ? 162.42600 132.73400 139.62500 1.000 111.42883 855 HIS A O 1
ATOM 5674 N N . ASN A 1 856 ? 163.08000 131.32300 137.99400 1.000 104.25458 856 ASN A N 1
ATOM 5675 C CA . ASN A 1 856 ? 161.72400 130.86900 137.71000 1.000 101.56446 856 ASN A CA 1
ATOM 5676 C C . ASN A 1 856 ? 161.16400 129.98800 138.82800 1.000 102.97962 856 ASN A C 1
ATOM 5677 O O . ASN A 1 856 ? 159.95000 129.97600 139.05200 1.000 107.56543 856 ASN A O 1
ATOM 5682 N N . ILE A 1 857 ? 162.02500 129.25600 139.54900 1.000 109.54801 857 ILE A N 1
ATOM 5683 C CA . ILE A 1 857 ? 161.53900 128.35100 140.60000 1.000 111.63500 857 ILE A CA 1
ATOM 5684 C C . ILE A 1 857 ? 161.07900 129.14100 141.83100 1.000 108.99790 857 ILE A C 1
ATOM 5685 O O . ILE A 1 857 ? 159.95400 128.95000 142.32600 1.000 113.22618 857 ILE A O 1
ATOM 5690 N N . GLU A 1 858 ? 161.91900 130.07200 142.31700 1.000 118.49646 858 GLU A N 1
ATOM 5691 C CA . GLU A 1 858 ? 161.44800 131.01400 143.34400 1.000 121.47726 858 GLU A CA 1
ATOM 5692 C C . GLU A 1 858 ? 160.36600 131.97600 142.85300 1.000 124.19346 858 GLU A C 1
ATOM 5693 O O . GLU A 1 858 ? 159.55000 132.43100 143.66200 1.000 125.58231 858 GLU A O 1
ATOM 5699 N N . LEU A 1 859 ? 160.28900 132.24600 141.54400 1.000 115.29049 859 LEU A N 1
ATOM 5700 C CA . LEU A 1 859 ? 159.17500 133.02900 141.00900 1.000 113.14310 859 LEU A CA 1
ATOM 5701 C C . LEU A 1 859 ? 157.84800 132.26900 141.08100 1.000 113.23806 859 LEU A C 1
ATOM 5702 O O . LEU A 1 859 ? 156.80700 132.84800 141.42400 1.000 113.76860 859 LEU A O 1
ATOM 5707 N N . SER A 1 860 ? 157.87400 130.96700 140.77600 1.000 121.94330 860 SER A N 1
ATOM 5708 C CA . SER A 1 860 ? 156.66600 130.14700 140.83800 1.000 119.81382 860 SER A CA 1
ATOM 5709 C C . SER A 1 860 ? 156.22300 129.91900 142.27800 1.000 120.55660 860 SER A C 1
ATOM 5710 O O . SER A 1 860 ? 155.02000 129.93900 142.57700 1.000 123.16566 860 SER A O 1
ATOM 5713 N N . LYS A 1 861 ? 157.19000 129.74300 143.19100 1.000 102.68343 861 LYS A N 1
ATOM 5714 C CA . LYS A 1 861 ? 156.86200 129.63900 144.61200 1.000 100.85385 861 LYS A CA 1
ATOM 5715 C C . LYS A 1 861 ? 156.34800 130.96300 145.17200 1.000 103.24056 861 LYS A C 1
ATOM 5716 O O . LYS A 1 861 ? 155.45100 130.97400 146.02400 1.000 107.82506 861 LYS A O 1
ATOM 5722 N N . LEU A 1 862 ? 156.86400 132.08700 144.66200 1.000 110.57254 862 LEU A N 1
ATOM 5723 C CA . LEU A 1 862 ? 156.40300 133.40700 145.08400 1.000 114.15312 862 LEU A CA 1
ATOM 5724 C C . LEU A 1 862 ? 154.98600 133.69500 144.59400 1.000 114.36424 862 LEU A C 1
ATOM 5725 O O . LEU A 1 862 ? 154.16600 134.26200 145.32700 1.000 110.43120 862 LEU A O 1
ATOM 5730 N N . LEU A 1 863 ? 154.67600 133.30100 143.35800 1.000 112.69290 863 LEU A N 1
ATOM 5731 C CA . LEU A 1 863 ? 153.34400 133.56200 142.82200 1.000 109.34019 863 LEU A CA 1
ATOM 5732 C C . LEU A 1 863 ? 152.31100 132.59300 143.39300 1.000 112.76184 863 LEU A C 1
ATOM 5733 O O . LEU A 1 863 ? 151.12100 132.91900 143.46400 1.000 114.97976 863 LEU A O 1
ATOM 5738 N N . TYR A 1 864 ? 152.74000 131.39700 143.81700 1.000 125.68951 864 TYR A N 1
ATOM 5739 C CA . TYR A 1 864 ? 151.83700 130.56200 144.61000 1.000 124.16932 864 TYR A CA 1
ATOM 5740 C C . TYR A 1 864 ? 151.67600 131.10200 146.02800 1.000 124.70744 864 TYR A C 1
ATOM 5741 O O . TYR A 1 864 ? 150.63100 130.89800 146.65800 1.000 124.89900 864 TYR A O 1
ATOM 5750 N N . LYS A 1 865 ? 152.71100 131.76500 146.55500 1.000 125.18280 865 LYS A N 1
ATOM 5751 C CA . LYS A 1 865 ? 152.63300 132.36900 147.88300 1.000 125.94101 865 LYS A CA 1
ATOM 5752 C C . LYS A 1 865 ? 151.69000 133.57100 147.89800 1.000 126.67968 865 LYS A C 1
ATOM 5753 O O . LYS A 1 865 ? 150.91500 133.75400 148.84600 1.000 125.56083 865 LYS A O 1
ATOM 5759 N N . MET A 1 866 ? 151.69100 134.35800 146.82200 1.000 125.69056 866 MET A N 1
ATOM 5760 C CA . MET A 1 866 ? 150.92700 135.59700 146.73100 1.000 126.74058 866 MET A CA 1
ATOM 5761 C C . MET A 1 866 ? 149.42700 135.38400 146.51600 1.000 124.49092 866 MET A C 1
ATOM 5762 O O . MET A 1 866 ? 148.66200 136.35300 146.59100 1.000 124.63406 866 MET A O 1
ATOM 5767 N N . GLY A 1 867 ? 148.98800 134.15500 146.26500 1.000 109.34045 867 GLY A N 1
ATOM 5768 C CA . GLY A 1 867 ? 147.59700 133.94300 145.88300 1.000 109.52528 867 GLY A CA 1
ATOM 5769 C C . GLY A 1 867 ? 147.30400 134.40800 144.47600 1.000 108.87402 867 GLY A C 1
ATOM 5770 O O . GLY A 1 867 ? 146.23800 134.97500 144.20900 1.000 109.75598 867 GLY A O 1
ATOM 5771 N N . GLN A 1 868 ? 148.24200 134.17900 143.56300 1.000 104.36696 868 GLN A N 1
ATOM 5772 C CA . GLN A 1 868 ? 148.14500 134.61600 142.17900 1.000 107.22186 868 GLN A CA 1
ATOM 5773 C C . GLN A 1 868 ? 148.18900 133.38900 141.28300 1.000 107.31836 868 GLN A C 1
ATOM 5774 O O . GLN A 1 868 ? 148.85700 132.40400 141.61500 1.000 107.22125 868 GLN A O 1
ATOM 5780 N N . THR A 1 869 ? 147.45700 133.43500 140.17100 1.000 118.14135 869 THR A N 1
ATOM 5781 C CA . THR A 1 869 ? 147.57100 132.37500 139.18000 1.000 119.73525 869 THR A CA 1
ATOM 5782 C C . THR A 1 869 ? 148.91900 132.46000 138.46900 1.000 118.46969 869 THR A C 1
ATOM 5783 O O . THR A 1 869 ? 149.47400 133.54400 138.26400 1.000 118.05188 869 THR A O 1
ATOM 5787 N N . LEU A 1 870 ? 149.50000 131.29900 138.19900 1.000 112.16166 870 LEU A N 1
ATOM 5788 C CA . LEU A 1 870 ? 150.79000 131.26100 137.52200 1.000 112.34507 870 LEU A CA 1
ATOM 5789 C C . LEU A 1 870 ? 150.58800 131.45500 136.02600 1.000 111.77790 870 LEU A C 1
ATOM 5790 O O . LEU A 1 870 ? 149.57000 131.01400 135.47800 1.000 112.64760 870 LEU A O 1
ATOM 5795 N N . PRO A 1 871 ? 151.51600 132.12100 135.33900 1.000 97.42477 871 PRO A N 1
ATOM 5796 C CA . PRO A 1 871 ? 151.38100 132.29500 133.88900 1.000 98.38264 871 PRO A CA 1
ATOM 5797 C C . PRO A 1 871 ? 151.65300 131.01100 133.11100 1.000 98.28536 871 PRO A C 1
ATOM 5798 O O . PRO A 1 871 ? 152.08000 129.99700 133.67200 1.000 98.17418 871 PRO A O 1
ATOM 5802 N N . THR A 1 872 ? 151.37700 131.06800 131.80200 1.000 109.63615 872 THR A N 1
ATOM 5803 C CA . THR A 1 872 ? 151.56000 129.93100 130.90100 1.000 111.31260 872 THR A CA 1
ATOM 5804 C C . THR A 1 872 ? 153.02500 129.54300 130.74100 1.000 113.86047 872 THR A C 1
ATOM 5805 O O . THR A 1 872 ? 153.37900 128.35700 130.83500 1.000 114.92659 872 THR A O 1
ATOM 5809 N N . TRP A 1 873 ? 153.88100 130.55500 130.50900 1.000 111.15201 873 TRP A N 1
ATOM 5810 C CA . TRP A 1 873 ? 155.31200 130.34600 130.27500 1.000 109.63608 873 TRP A CA 1
ATOM 5811 C C . TRP A 1 873 ? 156.01200 129.79200 131.50800 1.000 108.98933 873 TRP A C 1
ATOM 5812 O O . TRP A 1 873 ? 156.92500 128.96500 131.38900 1.000 112.43302 873 TRP A O 1
ATOM 5823 N N . LEU A 1 874 ? 155.52300 130.16100 132.69700 1.000 114.71955 874 LEU A N 1
ATOM 5824 C CA . LEU A 1 874 ? 156.07000 129.64600 133.94700 1.000 116.23874 874 LEU A CA 1
ATOM 5825 C C . LEU A 1 874 ? 155.73100 128.17400 134.12100 1.000 121.68077 874 LEU A C 1
ATOM 5826 O O . LEU A 1 874 ? 156.55400 127.38700 134.60100 1.000 125.09691 874 LEU A O 1
ATOM 5831 N N . ARG A 1 875 ? 154.54300 127.77400 133.66200 1.000 127.07947 875 ARG A N 1
ATOM 5832 C CA . ARG A 1 875 ? 154.14200 126.37800 133.77900 1.000 123.74010 875 ARG A CA 1
ATOM 5833 C C . ARG A 1 875 ? 154.85800 125.48600 132.76600 1.000 123.07417 875 ARG A C 1
ATOM 5834 O O . ARG A 1 875 ? 155.21400 124.34900 133.10100 1.000 126.95952 875 ARG A O 1
ATOM 5842 N N . GLU A 1 876 ? 155.10800 125.97100 131.53500 1.000 128.77223 876 GLU A N 1
ATOM 5843 C CA . GLU A 1 876 ? 155.87000 125.11700 130.61200 1.000 131.96798 876 GLU A CA 1
ATOM 5844 C C . GLU A 1 876 ? 157.35300 125.07000 130.98400 1.000 133.45971 876 GLU A C 1
ATOM 5845 O O . GLU A 1 876 ? 158.01900 124.04900 130.76900 1.000 133.84969 876 GLU A O 1
ATOM 5851 N N . ASP A 1 877 ? 157.88700 126.15600 131.56000 1.000 130.62728 877 ASP A N 1
ATOM 5852 C CA . ASP A 1 877 ? 159.27200 126.12300 132.02900 1.000 129.91830 877 ASP A CA 1
ATOM 5853 C C . ASP A 1 877 ? 159.41800 125.28500 133.29700 1.000 127.45651 877 ASP A C 1
ATOM 5854 O O . ASP A 1 877 ? 160.49600 124.75000 133.57500 1.000 129.12934 877 ASP A O 1
ATOM 5859 N N . LEU A 1 878 ? 158.34800 125.16700 134.08600 1.000 119.05416 878 LEU A N 1
ATOM 5860 C CA . LEU A 1 878 ? 158.39200 124.28300 135.24700 1.000 120.43349 878 LEU A CA 1
ATOM 5861 C C . LEU A 1 878 ? 158.22000 122.82300 134.83800 1.000 122.19451 878 LEU A C 1
ATOM 5862 O O . LEU A 1 878 ? 158.78600 121.92100 135.46900 1.000 121.89439 878 LEU A O 1
ATOM 5867 N N . GLN A 1 879 ? 157.42100 122.56700 133.79600 1.000 140.33286 879 GLN A N 1
ATOM 5868 C CA . GLN A 1 879 ? 157.21300 121.19200 133.34500 1.000 140.04015 879 GLN A CA 1
ATOM 5869 C C . GLN A 1 879 ? 158.43000 120.65500 132.59800 1.000 141.42250 879 GLN A C 1
ATOM 5870 O O . GLN A 1 879 ? 158.84800 119.51200 132.81800 1.000 142.74132 879 GLN A O 1
ATOM 5876 N N . ASN A 1 880 ? 159.01400 121.46000 131.71400 1.000 141.51503 880 ASN A N 1
ATOM 5877 C CA . ASN A 1 880 ? 160.17200 120.99500 130.95300 1.000 141.61159 880 ASN A CA 1
ATOM 5878 C C . ASN A 1 880 ? 161.44200 121.11300 131.80000 1.000 139.96326 880 ASN A C 1
ATOM 5879 O O . ASN A 1 880 ? 162.05300 120.10800 132.16400 1.000 139.08991 880 ASN A O 1
ATOM 5884 N N . GLN B 2 1 ? 148.68200 180.48200 182.11600 1.000 87.30225 1 GLN C N 1
ATOM 5885 C CA . GLN B 2 1 ? 148.77700 179.20600 182.81500 1.000 90.06546 1 GLN C CA 1
ATOM 5886 C C . GLN B 2 1 ? 147.74300 178.19800 182.31100 1.000 92.04886 1 GLN C C 1
ATOM 5887 O O . GLN B 2 1 ? 146.54100 178.46600 182.29300 1.000 92.99245 1 GLN C O 1
ATOM 5893 N N . VAL B 2 2 ? 148.23000 177.03700 181.87400 1.000 90.93599 2 VAL C N 1
ATOM 5894 C CA . VAL B 2 2 ? 147.34100 175.99700 181.37400 1.000 87.07691 2 VAL C CA 1
ATOM 5895 C C . VAL B 2 2 ? 146.90000 175.14000 182.55300 1.000 87.00258 2 VAL C C 1
ATOM 5896 O O . VAL B 2 2 ? 147.73000 174.61700 183.30800 1.000 86.21506 2 VAL C O 1
ATOM 5900 N N . GLN B 2 3 ? 145.58600 175.05100 182.75900 1.000 81.64446 3 GLN C N 1
ATOM 5901 C CA . GLN B 2 3 ? 144.99800 174.24100 183.81800 1.000 81.90083 3 GLN C CA 1
ATOM 5902 C C . GLN B 2 3 ? 143.81100 173.47400 183.25900 1.000 84.59058 3 GLN C C 1
ATOM 5903 O O . GLN B 2 3 ? 143.05100 174.00500 182.44500 1.000 83.29457 3 GLN C O 1
ATOM 5909 N N . LEU B 2 4 ? 143.65300 172.22900 183.70200 1.000 74.01358 4 LEU C N 1
ATOM 5910 C CA . LEU B 2 4 ? 142.51100 171.40600 183.33100 1.000 69.29975 4 LEU C CA 1
ATOM 5911 C C . LEU B 2 4 ? 141.81500 170.93300 184.59700 1.000 72.16653 4 LEU C C 1
ATOM 5912 O O . LEU B 2 4 ? 142.43100 170.26600 185.43300 1.000 75.25501 4 LEU C O 1
ATOM 5917 N N . VAL B 2 5 ? 140.53600 171.28100 184.73600 1.000 74.55959 5 VAL C N 1
ATOM 5918 C CA . VAL B 2 5 ? 139.72100 170.90900 185.88800 1.000 77.99439 5 VAL C CA 1
ATOM 5919 C C . VAL B 2 5 ? 138.59000 170.01700 185.39500 1.000 79.72653 5 VAL C C 1
ATOM 5920 O O . VAL B 2 5 ? 137.87100 170.38500 184.45900 1.000 80.83883 5 VAL C O 1
ATOM 5924 N N . GLU B 2 6 ? 138.42500 168.85300 186.02500 1.000 84.74694 6 GLU C N 1
ATOM 5925 C CA . GLU B 2 6 ? 137.42400 167.87800 185.61600 1.000 86.79221 6 GLU C CA 1
ATOM 5926 C C . GLU B 2 6 ? 136.46800 167.58300 186.76600 1.000 91.03553 6 GLU C C 1
ATOM 5927 O O . GLU B 2 6 ? 136.75800 167.86300 187.93200 1.000 92.66744 6 GLU C O 1
ATOM 5933 N N . SER B 2 7 ? 135.32000 167.00200 186.41800 1.000 93.79013 7 SER C N 1
ATOM 5934 C CA . SER B 2 7 ? 134.27300 166.68000 187.38300 1.000 91.84210 7 SER C CA 1
ATOM 5935 C C . SER B 2 7 ? 133.47500 165.49100 186.85400 1.000 91.22464 7 SER C C 1
ATOM 5936 O O . SER B 2 7 ? 133.70500 165.00900 185.74200 1.000 92.07557 7 SER C O 1
ATOM 5939 N N . GLY B 2 8 ? 132.54200 165.01700 187.66500 1.000 75.66750 8 GLY C N 1
ATOM 5940 C CA . GLY B 2 8 ? 131.65400 163.92500 187.29500 1.000 63.51624 8 GLY C CA 1
ATOM 5941 C C . GLY B 2 8 ? 132.01400 162.63900 188.01900 1.000 68.64600 8 GLY C C 1
ATOM 5942 O O . GLY B 2 8 ? 133.18100 162.23500 188.06400 1.000 73.67468 8 GLY C O 1
ATOM 5943 N N . GLY B 2 9 ? 131.00500 161.98500 188.58400 1.000 71.26521 9 GLY C N 1
ATOM 5944 C CA . GLY B 2 9 ? 131.24400 160.75800 189.31800 1.000 71.25183 9 GLY C CA 1
ATOM 5945 C C . GLY B 2 9 ? 129.95500 160.01700 189.60100 1.000 74.68546 9 GLY C C 1
ATOM 5946 O O . GLY B 2 9 ? 128.85800 160.51400 189.34200 1.000 76.10686 9 GLY C O 1
ATOM 5947 N N . GLY B 2 10 ? 130.10800 158.80500 190.14400 1.000 104.83681 10 GLY C N 1
ATOM 5948 C CA . GLY B 2 10 ? 129.03400 157.84700 190.39800 1.000 108.87768 10 GLY C CA 1
ATOM 5949 C C . GLY B 2 10 ? 128.58900 157.18500 189.09900 1.000 111.95387 10 GLY C C 1
ATOM 5950 O O . GLY B 2 10 ? 129.15000 157.43700 188.03500 1.000 115.54034 10 GLY C O 1
ATOM 5951 N N . SER B 2 11 ? 127.58100 156.30200 189.22200 1.000 109.24286 11 SER C N 1
ATOM 5952 C CA . SER B 2 11 ? 126.80500 155.71700 188.12000 1.000 109.05803 11 SER C CA 1
ATOM 5953 C C . SER B 2 11 ? 125.59400 154.98000 188.67400 1.000 111.46748 11 SER C C 1
ATOM 5954 O O . SER B 2 11 ? 125.50000 154.75500 189.88500 1.000 113.00095 11 SER C O 1
ATOM 5957 N N . VAL B 2 12 ? 124.66200 154.60100 187.79900 1.000 116.11021 12 VAL C N 1
ATOM 5958 C CA . VAL B 2 12 ? 123.72100 153.53200 188.11400 1.000 114.56872 12 VAL C CA 1
ATOM 5959 C C . VAL B 2 12 ? 124.56600 152.26600 188.05100 1.000 114.13002 12 VAL C C 1
ATOM 5960 O O . VAL B 2 12 ? 125.28500 152.04800 187.06900 1.000 115.67969 12 VAL C O 1
ATOM 5964 N N . GLN B 2 13 ? 124.51700 151.44800 189.11000 1.000 116.63060 13 GLN C N 1
ATOM 5965 C CA . GLN B 2 13 ? 125.55800 150.45600 189.36100 1.000 118.42343 13 GLN C CA 1
ATOM 5966 C C . GLN B 2 13 ? 125.47300 149.24900 188.43100 1.000 118.93104 13 GLN C C 1
ATOM 5967 O O . GLN B 2 13 ? 126.46100 148.51700 188.30100 1.000 116.05824 13 GLN C O 1
ATOM 5973 N N . ALA B 2 14 ? 124.32400 149.02700 187.78800 1.000 130.30262 14 ALA C N 1
ATOM 5974 C CA . ALA B 2 14 ? 124.19100 148.05600 186.70700 1.000 130.32334 14 ALA C CA 1
ATOM 5975 C C . ALA B 2 14 ? 124.43800 148.68400 185.33900 1.000 129.52942 14 ALA C C 1
ATOM 5976 O O . ALA B 2 14 ? 124.63100 147.96500 184.35200 1.000 129.88780 14 ALA C O 1
ATOM 5978 N N . GLY B 2 15 ? 124.43000 150.01300 185.26200 1.000 106.07047 15 GLY C N 1
ATOM 5979 C CA . GLY B 2 15 ? 124.72700 150.71600 184.02900 1.000 102.98772 15 GLY C CA 1
ATOM 5980 C C . GLY B 2 15 ? 123.84200 151.91500 183.76600 1.000 105.14677 15 GLY C C 1
ATOM 5981 O O . GLY B 2 15 ? 122.61500 151.79400 183.69700 1.000 105.58348 15 GLY C O 1
ATOM 5982 N N . GLY B 2 16 ? 124.46500 153.07800 183.58600 1.000 111.02335 16 GLY C N 1
ATOM 5983 C CA . GLY B 2 16 ? 123.74500 154.32300 183.40100 1.000 111.01053 16 GLY C CA 1
ATOM 5984 C C . GLY B 2 16 ? 124.50400 155.33200 182.56500 1.000 109.01641 16 GLY C C 1
ATOM 5985 O O . GLY B 2 16 ? 125.33400 154.95200 181.73500 1.000 111.79304 16 GLY C O 1
ATOM 5986 N N . SER B 2 17 ? 124.24400 156.62200 182.78000 1.000 80.55394 17 SER C N 1
ATOM 5987 C CA . SER B 2 17 ? 124.84100 157.65100 181.93700 1.000 77.34054 17 SER C CA 1
ATOM 5988 C C . SER B 2 17 ? 125.42500 158.80200 182.74500 1.000 83.75573 17 SER C C 1
ATOM 5989 O O . SER B 2 17 ? 124.94300 159.11100 183.83900 1.000 85.82576 17 SER C O 1
ATOM 5992 N N . LEU B 2 18 ? 126.46900 159.43900 182.21100 1.000 83.85969 18 LEU C N 1
ATOM 5993 C CA . LEU B 2 18 ? 127.06200 160.62400 182.82200 1.000 78.84996 18 LEU C CA 1
ATOM 5994 C C . LEU B 2 18 ? 127.60600 161.57100 181.76800 1.000 73.09775 18 LEU C C 1
ATOM 5995 O O . LEU B 2 18 ? 127.84100 161.17400 180.62500 1.000 78.36391 18 LEU C O 1
ATOM 6000 N N . ARG B 2 19 ? 127.84100 162.81900 182.16000 1.000 67.45551 19 ARG C N 1
ATOM 6001 C CA . ARG B 2 19 ? 128.50200 163.80300 181.31600 1.000 70.36231 19 ARG C CA 1
ATOM 6002 C C . ARG B 2 19 ? 129.65900 164.40300 182.12100 1.000 78.81863 19 ARG C C 1
ATOM 6003 O O . ARG B 2 19 ? 129.47700 165.35300 182.88500 1.000 83.59221 19 ARG C O 1
ATOM 6011 N N . LEU B 2 20 ? 130.84800 163.82100 181.96400 1.000 70.98879 20 LEU C N 1
ATOM 6012 C CA . LEU B 2 20 ? 132.04000 164.35400 182.61400 1.000 67.53443 20 LEU C CA 1
ATOM 6013 C C . LEU B 2 20 ? 132.48700 165.63900 181.93600 1.000 70.40515 20 LEU C C 1
ATOM 6014 O O . LEU B 2 20 ? 132.79500 165.65400 180.74200 1.000 73.38423 20 LEU C O 1
ATOM 6019 N N . SER B 2 21 ? 132.52900 166.71600 182.71100 1.000 73.23570 21 SER C N 1
ATOM 6020 C CA . SER B 2 21 ? 132.87300 168.03500 182.20800 1.000 72.92985 21 SER C CA 1
ATOM 6021 C C . SER B 2 21 ? 134.31600 168.35100 182.56100 1.000 75.48968 21 SER C C 1
ATOM 6022 O O . SER B 2 21 ? 134.67100 168.39900 183.74200 1.000 78.38410 21 SER C O 1
ATOM 6025 N N . CYS B 2 22 ? 135.14000 168.57400 181.54200 1.000 76.27627 22 CYS C N 1
ATOM 6026 C CA . CYS B 2 22 ? 136.52700 168.97200 181.73600 1.000 76.65653 22 CYS C CA 1
ATOM 6027 C C . CYS B 2 22 ? 136.68000 170.41800 181.29600 1.000 79.25873 22 CYS C C 1
ATOM 6028 O O . CYS B 2 22 ? 136.67600 170.70700 180.09500 1.000 78.78115 22 CYS C O 1
ATOM 6031 N N . ALA B 2 23 ? 136.82900 171.31800 182.26400 1.000 89.86666 23 ALA C N 1
ATOM 6032 C CA . ALA B 2 23 ? 136.92000 172.74900 182.00300 1.000 90.06866 23 ALA C CA 1
ATOM 6033 C C . ALA B 2 23 ? 138.37600 173.11800 181.75400 1.000 88.34004 23 ALA C C 1
ATOM 6034 O O . ALA B 2 23 ? 139.26300 172.70800 182.51000 1.000 88.73399 23 ALA C O 1
ATOM 6036 N N . ALA B 2 24 ? 138.61700 173.88200 180.69100 1.000 90.67242 24 ALA C N 1
ATOM 6037 C CA . ALA B 2 24 ? 139.96900 174.29500 180.32000 1.000 93.28208 24 ALA C CA 1
ATOM 6038 C C . ALA B 2 24 ? 140.14600 175.76800 180.66900 1.000 96.21681 24 ALA C C 1
ATOM 6039 O O . ALA B 2 24 ? 139.91500 176.67100 179.86100 1.000 99.81990 24 ALA C O 1
ATOM 6041 N N . SER B 2 25 ? 140.56500 176.01100 181.90700 1.000 92.95962 25 SER C N 1
ATOM 6042 C CA . SER B 2 25 ? 140.81100 177.36900 182.36800 1.000 91.53559 25 SER C CA 1
ATOM 6043 C C . SER B 2 25 ? 142.20700 177.81900 181.95500 1.000 88.20658 25 SER C C 1
ATOM 6044 O O . SER B 2 25 ? 143.18100 177.07700 182.11200 1.000 86.79916 25 SER C O 1
ATOM 6047 N N . GLY B 2 26 ? 142.29800 179.03300 181.42200 1.000 70.24540 26 GLY C N 1
ATOM 6048 C CA . GLY B 2 26 ? 143.57100 179.61700 181.05900 1.000 74.74023 26 GLY C CA 1
ATOM 6049 C C . GLY B 2 26 ? 144.01000 179.40800 179.62900 1.000 71.14263 26 GLY C C 1
ATOM 6050 O O . GLY B 2 26 ? 145.00300 180.01800 179.21400 1.000 72.54246 26 GLY C O 1
ATOM 6051 N N . PHE B 2 27 ? 143.30400 178.58800 178.85900 1.000 71.54889 27 PHE C N 1
ATOM 6052 C CA . PHE B 2 27 ? 143.64500 178.33500 177.46100 1.000 74.62610 27 PHE C CA 1
ATOM 6053 C C . PHE B 2 27 ? 142.37300 177.88500 176.75200 1.000 73.87172 27 PHE C C 1
ATOM 6054 O O . PHE B 2 27 ? 141.33300 177.66600 177.38100 1.000 72.89944 27 PHE C O 1
ATOM 6062 N N . ASN B 2 28 ? 142.46500 177.74800 175.43300 1.000 75.43272 28 ASN C N 1
ATOM 6063 C CA . ASN B 2 28 ? 141.31900 177.42200 174.59600 1.000 75.74759 28 ASN C CA 1
ATOM 6064 C C . ASN B 2 28 ? 141.22600 175.91500 174.40800 1.000 78.37062 28 ASN C C 1
ATOM 6065 O O . ASN B 2 28 ? 142.23200 175.25500 174.13000 1.000 79.84157 28 ASN C O 1
ATOM 6070 N N . VAL B 2 29 ? 140.01300 175.37600 174.54900 1.000 75.47613 29 VAL C N 1
ATOM 6071 C CA . VAL B 2 29 ? 139.81900 173.93400 174.47900 1.000 68.40104 29 VAL C CA 1
ATOM 6072 C C . VAL B 2 29 ? 139.68100 173.44300 173.04400 1.000 72.03121 29 VAL C C 1
ATOM 6073 O O . VAL B 2 29 ? 139.81100 172.24000 172.79100 1.000 77.44651 29 VAL C O 1
ATOM 6077 N N . ASP B 2 30 ? 139.46100 174.34400 172.08600 1.000 85.64916 30 ASP C N 1
ATOM 6078 C CA . ASP B 2 30 ? 139.33600 173.96800 170.68500 1.000 84.25124 30 ASP C CA 1
ATOM 6079 C C . ASP B 2 30 ? 140.67400 173.93300 169.96700 1.000 81.74877 30 ASP C C 1
ATOM 6080 O O . ASP B 2 30 ? 140.71600 173.59900 168.77900 1.000 84.06243 30 ASP C O 1
ATOM 6085 N N . ASP B 2 31 ? 141.76100 174.27300 170.65300 1.000 80.92450 31 ASP C N 1
ATOM 6086 C CA . ASP B 2 31 ? 143.09100 174.27700 170.06600 1.000 84.95608 31 ASP C CA 1
ATOM 6087 C C . ASP B 2 31 ? 143.92600 173.07300 170.47000 1.000 83.36793 31 ASP C C 1
ATOM 6088 O O . ASP B 2 31 ? 145.04700 172.92300 169.97500 1.000 81.07250 31 ASP C O 1
ATOM 6093 N N . TYR B 2 32 ? 143.44200 172.24000 171.38800 1.000 77.32521 32 TYR C N 1
ATOM 6094 C CA . TYR B 2 32 ? 144.22700 171.13400 171.92000 1.000 74.23786 32 TYR C CA 1
ATOM 6095 C C . TYR B 2 32 ? 143.43000 169.84100 171.75900 1.000 76.14299 32 TYR C C 1
ATOM 6096 O O . TYR B 2 32 ? 142.29200 169.84400 171.28200 1.000 81.34016 32 TYR C O 1
ATOM 6105 N N . ALA B 2 33 ? 144.04100 168.71900 172.15600 1.000 62.50968 33 ALA C N 1
ATOM 6106 C CA . ALA B 2 33 ? 143.49000 167.41300 171.79300 1.000 55.16332 33 ALA C CA 1
ATOM 6107 C C . ALA B 2 33 ? 142.42600 166.93600 172.77200 1.000 57.15044 33 ALA C C 1
ATOM 6108 O O . ALA B 2 33 ? 141.45000 166.31700 172.34800 1.000 63.51089 33 ALA C O 1
ATOM 6110 N N . ILE B 2 34 ? 142.61500 167.20200 174.07900 1.000 71.67290 34 ILE C N 1
ATOM 6111 C CA . ILE B 2 34 ? 141.71900 166.95000 175.22500 1.000 70.49715 34 ILE C CA 1
ATOM 6112 C C . ILE B 2 34 ? 141.26100 165.48000 175.25300 1.000 69.75912 34 ILE C C 1
ATOM 6113 O O . ILE B 2 34 ? 140.07200 165.16600 175.39400 1.000 71.61744 34 ILE C O 1
ATOM 6118 N N . GLY B 2 35 ? 142.19600 164.56800 175.00100 1.000 46.67407 35 GLY C N 1
ATOM 6119 C CA . GLY B 2 35 ? 141.83900 163.16000 174.95700 1.000 40.31937 35 GLY C CA 1
ATOM 6120 C C . GLY B 2 35 ? 141.67700 162.59000 176.35500 1.000 48.02252 35 GLY C C 1
ATOM 6121 O O . GLY B 2 35 ? 142.46200 162.87900 177.25900 1.000 63.86133 35 GLY C O 1
ATOM 6122 N N . TRP B 2 36 ? 140.64100 161.77500 176.53300 1.000 48.94415 36 TRP C N 1
ATOM 6123 C CA . TRP B 2 36 ? 140.34800 161.20100 177.83800 1.000 57.71762 36 TRP C CA 1
ATOM 6124 C C . TRP B 2 36 ? 141.13100 159.91500 178.05600 1.000 56.22435 36 TRP C C 1
ATOM 6125 O O . TRP B 2 36 ? 141.19500 159.05300 177.17600 1.000 66.01392 36 TRP C O 1
ATOM 6136 N N . PHE B 2 37 ? 141.73700 159.80100 179.23500 1.000 72.54396 37 PHE C N 1
ATOM 6137 C CA . PHE B 2 37 ? 142.55700 158.65500 179.59800 1.000 71.72930 37 PHE C CA 1
ATOM 6138 C C . PHE B 2 37 ? 142.05200 158.05500 180.89800 1.000 74.88062 37 PHE C C 1
ATOM 6139 O O . PHE B 2 37 ? 141.96000 158.75300 181.91200 1.000 84.39078 37 PHE C O 1
ATOM 6147 N N . ARG B 2 38 ? 141.74300 156.76500 180.87000 1.000 78.16033 38 ARG C N 1
ATOM 6148 C CA . ARG B 2 38 ? 141.30700 156.03300 182.04800 1.000 85.23156 38 ARG C CA 1
ATOM 6149 C C . ARG B 2 38 ? 142.44900 155.15100 182.53400 1.000 86.58668 38 ARG C C 1
ATOM 6150 O O . ARG B 2 38 ? 143.28200 154.71200 181.73400 1.000 90.12963 38 ARG C O 1
ATOM 6158 N N . GLN B 2 39 ? 142.50300 154.91800 183.84200 1.000 76.59577 39 GLN C N 1
ATOM 6159 C CA . GLN B 2 39 ? 143.58700 154.14200 184.43200 1.000 77.75160 39 GLN C CA 1
ATOM 6160 C C . GLN B 2 39 ? 143.29200 152.66900 184.19200 1.000 80.36593 39 GLN C C 1
ATOM 6161 O O . GLN B 2 39 ? 142.16000 152.22000 184.35300 1.000 75.44932 39 GLN C O 1
ATOM 6167 N N . GLU B 2 44 ? 147.81900 151.16900 183.79300 1.000 90.19400 44 GLU C N 1
ATOM 6168 C CA . GLU B 2 44 ? 148.34600 152.46800 183.39600 1.000 96.17850 44 GLU C CA 1
ATOM 6169 C C . GLU B 2 44 ? 147.30100 153.16300 182.52100 1.000 97.34963 44 GLU C C 1
ATOM 6170 O O . GLU B 2 44 ? 146.23600 152.59800 182.27600 1.000 96.23411 44 GLU C O 1
ATOM 6176 N N . ARG B 2 45 ? 147.60400 154.38200 182.07100 1.000 88.11185 45 ARG C N 1
ATOM 6177 C CA . ARG B 2 45 ? 146.60400 155.23600 181.43700 1.000 87.22001 45 ARG C CA 1
ATOM 6178 C C . ARG B 2 45 ? 146.26900 154.77400 180.02100 1.000 87.89640 45 ARG C C 1
ATOM 6179 O O . ARG B 2 45 ? 147.14700 154.63100 179.16700 1.000 91.09475 45 ARG C O 1
ATOM 6187 N N . GLU B 2 46 ? 144.97600 154.56400 179.76900 1.000 90.95137 46 GLU C N 1
ATOM 6188 C CA . GLU B 2 46 ? 144.48200 154.07700 178.48800 1.000 88.70604 46 GLU C CA 1
ATOM 6189 C C . GLU B 2 46 ? 143.57800 155.12100 177.84500 1.000 91.12867 46 GLU C C 1
ATOM 6190 O O . GLU B 2 46 ? 142.55800 155.51100 178.42000 1.000 95.65641 46 GLU C O 1
ATOM 6196 N N . GLY B 2 47 ? 143.94400 155.54200 176.63700 1.000 73.88755 47 GLY C N 1
ATOM 6197 C CA . GLY B 2 47 ? 143.27100 156.61100 175.91900 1.000 77.13703 47 GLY C CA 1
ATOM 6198 C C . GLY B 2 47 ? 142.02900 156.21000 175.15000 1.000 76.20567 47 GLY C C 1
ATOM 6199 O O . GLY B 2 47 ? 142.10000 155.98900 173.93800 1.000 82.21873 47 GLY C O 1
ATOM 6200 N N . VAL B 2 48 ? 140.89400 156.09200 175.84600 1.000 71.04819 48 VAL C N 1
ATOM 6201 C CA . VAL B 2 48 ? 139.68100 155.54500 175.23700 1.000 72.51530 48 VAL C CA 1
ATOM 6202 C C . VAL B 2 48 ? 139.02800 156.53200 174.27300 1.000 70.05191 48 VAL C C 1
ATOM 6203 O O . VAL B 2 48 ? 138.26100 156.13000 173.39000 1.000 80.45392 48 VAL C O 1
ATOM 6207 N N . SER B 2 49 ? 139.29800 157.82800 174.41900 1.000 62.84375 49 SER C N 1
ATOM 6208 C CA . SER B 2 49 ? 138.63800 158.80300 173.55800 1.000 64.74791 49 SER C CA 1
ATOM 6209 C C . SER B 2 49 ? 139.58200 159.95500 173.24900 1.000 70.53221 49 SER C C 1
ATOM 6210 O O . SER B 2 49 ? 140.55400 160.19700 173.96800 1.000 80.75143 49 SER C O 1
ATOM 6213 N N . CYS B 2 50 ? 139.26800 160.66500 172.16500 1.000 60.60472 50 CYS C N 1
ATOM 6214 C CA . CYS B 2 50 ? 139.97800 161.86500 171.74400 1.000 61.43969 50 CYS C CA 1
ATOM 6215 C C . CYS B 2 50 ? 139.04700 162.67900 170.85700 1.000 64.74010 50 CYS C C 1
ATOM 6216 O O . CYS B 2 50 ? 138.30600 162.11000 170.05200 1.000 76.37797 50 CYS C O 1
ATOM 6219 N N . ILE B 2 51 ? 139.07600 164.00300 171.00500 1.000 54.23894 51 ILE C N 1
ATOM 6220 C CA . ILE B 2 51 ? 138.16600 164.89700 170.28800 1.000 53.74039 51 ILE C CA 1
ATOM 6221 C C . ILE B 2 51 ? 139.00200 166.00800 169.64900 1.000 54.23435 51 ILE C C 1
ATOM 6222 O O . ILE B 2 51 ? 139.53200 166.88600 170.33500 1.000 52.81809 51 ILE C O 1
ATOM 6227 N N . GLY B 2 52 ? 139.10000 165.99000 168.32100 1.000 69.45308 52 GLY C N 1
ATOM 6228 C CA . GLY B 2 52 ? 140.02800 166.87600 167.63800 1.000 61.55335 52 GLY C CA 1
ATOM 6229 C C . GLY B 2 52 ? 139.55400 168.31800 167.60200 1.000 63.10902 52 GLY C C 1
ATOM 6230 O O . GLY B 2 52 ? 138.41900 168.63500 167.96400 1.000 68.35321 52 GLY C O 1
ATOM 6231 N N . GLY B 2 53 ? 140.46200 169.20400 167.17700 1.000 72.80846 53 GLY C N 1
ATOM 6232 C CA . GLY B 2 53 ? 140.16500 170.62800 167.15700 1.000 77.75107 53 GLY C CA 1
ATOM 6233 C C . GLY B 2 53 ? 139.17400 171.02500 166.08200 1.000 81.21907 53 GLY C C 1
ATOM 6234 O O . GLY B 2 53 ? 138.52500 172.06900 166.18500 1.000 82.68666 53 GLY C O 1
ATOM 6235 N N . ASP B 2 54 ? 139.04900 170.21200 165.03700 1.000 82.93466 54 ASP C N 1
ATOM 6236 C CA . ASP B 2 54 ? 137.97000 170.33800 164.07100 1.000 82.53627 54 ASP C CA 1
ATOM 6237 C C . ASP B 2 54 ? 136.74700 169.50900 164.44300 1.000 80.84596 54 ASP C C 1
ATOM 6238 O O . ASP B 2 54 ? 135.73800 169.56400 163.73400 1.000 80.29924 54 ASP C O 1
ATOM 6243 N N . GLY B 2 55 ? 136.81600 168.74900 165.53600 1.000 73.00052 55 GLY C N 1
ATOM 6244 C CA . GLY B 2 55 ? 135.71400 167.92900 165.98700 1.000 73.38809 55 GLY C CA 1
ATOM 6245 C C . GLY B 2 55 ? 135.81000 166.46300 165.62500 1.000 74.19835 55 GLY C C 1
ATOM 6246 O O . GLY B 2 55 ? 134.84900 165.72100 165.86600 1.000 78.52458 55 GLY C O 1
ATOM 6247 N N . THR B 2 56 ? 136.93400 166.02700 165.05100 1.000 69.22081 56 THR C N 1
ATOM 6248 C CA . THR B 2 56 ? 137.10100 164.64200 164.62700 1.000 67.09868 56 THR C CA 1
ATOM 6249 C C . THR B 2 56 ? 137.29300 163.74400 165.84900 1.000 63.93504 56 THR C C 1
ATOM 6250 O O . THR B 2 56 ? 138.04100 164.07600 166.77100 1.000 71.90621 56 THR C O 1
ATOM 6254 N N . THR B 2 57 ? 136.60300 162.60400 165.85300 1.000 65.61312 57 THR C N 1
ATOM 6255 C CA . THR B 2 57 ? 136.37100 161.81500 167.05200 1.000 66.73027 57 THR C CA 1
ATOM 6256 C C . THR B 2 57 ? 136.89200 160.39500 166.85400 1.000 70.54921 57 THR C C 1
ATOM 6257 O O . THR B 2 57 ? 136.64800 159.78200 165.80900 1.000 78.98739 57 THR C O 1
ATOM 6261 N N . TYR B 2 58 ? 137.61800 159.88300 167.85300 1.000 70.98570 58 TYR C N 1
ATOM 6262 C CA . TYR B 2 58 ? 138.20900 158.54800 167.82700 1.000 73.07968 58 TYR C CA 1
ATOM 6263 C C . TYR B 2 58 ? 137.83400 157.80200 169.09900 1.000 73.00945 58 TYR C C 1
ATOM 6264 O O . TYR B 2 58 ? 137.67400 158.42000 170.15500 1.000 75.91938 58 TYR C O 1
ATOM 6273 N N . TYR B 2 59 ? 137.69200 156.47900 168.99800 1.000 64.91029 59 TYR C N 1
ATOM 6274 C CA . TYR B 2 59 ? 137.35800 155.62800 170.13300 1.000 67.29965 59 TYR C CA 1
ATOM 6275 C C . TYR B 2 59 ? 138.20600 154.36400 170.11300 1.000 72.78055 59 TYR C C 1
ATOM 6276 O O . TYR B 2 59 ? 138.76900 154.00000 169.07600 1.000 77.48725 59 TYR C O 1
ATOM 6285 N N . GLU B 2 60 ? 138.29900 153.70300 171.26700 1.000 83.20952 60 GLU C N 1
ATOM 6286 C CA . GLU B 2 60 ? 138.68000 152.29800 171.30200 1.000 84.37314 60 GLU C CA 1
ATOM 6287 C C . GLU B 2 60 ? 137.47800 151.39300 171.05500 1.000 83.24041 60 GLU C C 1
ATOM 6288 O O . GLU B 2 60 ? 136.32900 151.83400 171.02700 1.000 85.38540 60 GLU C O 1
ATOM 6294 N N . ASN B 2 61 ? 137.76900 150.09900 170.88700 1.000 89.35525 61 ASN C N 1
ATOM 6295 C CA . ASN B 2 61 ? 136.74800 149.14400 170.46800 1.000 92.40476 61 ASN C CA 1
ATOM 6296 C C . ASN B 2 61 ? 135.81200 148.77400 171.61300 1.000 94.89595 61 ASN C C 1
ATOM 6297 O O . ASN B 2 61 ? 134.68200 148.32900 171.37900 1.000 95.74805 61 ASN C O 1
ATOM 6302 N N . SER B 2 62 ? 136.27100 148.92800 172.85800 1.000 91.24101 62 SER C N 1
ATOM 6303 C CA . SER B 2 62 ? 135.40800 148.67300 174.01000 1.000 94.33373 62 SER C CA 1
ATOM 6304 C C . SER B 2 62 ? 134.35800 149.76700 174.15900 1.000 95.04260 62 SER C C 1
ATOM 6305 O O . SER B 2 62 ? 133.24700 149.52100 174.64200 1.000 93.46899 62 SER C O 1
ATOM 6308 N N . VAL B 2 63 ? 134.70100 150.98800 173.74300 1.000 92.54517 63 VAL C N 1
ATOM 6309 C CA . VAL B 2 63 ? 133.88500 152.17200 173.97900 1.000 86.79992 63 VAL C CA 1
ATOM 6310 C C . VAL B 2 63 ? 133.21000 152.70100 172.71500 1.000 82.86940 63 VAL C C 1
ATOM 6311 O O . VAL B 2 63 ? 132.50100 153.71800 172.79100 1.000 84.50316 63 VAL C O 1
ATOM 6315 N N . LYS B 2 64 ? 133.34600 151.99700 171.57800 1.000 79.41869 64 LYS C N 1
ATOM 6316 C CA . LYS B 2 64 ? 133.02200 152.55400 170.26000 1.000 80.82234 64 LYS C CA 1
ATOM 6317 C C . LYS B 2 64 ? 131.52300 152.73200 170.04500 1.000 83.31454 64 LYS C C 1
ATOM 6318 O O . LYS B 2 64 ? 131.08600 153.72800 169.45700 1.000 82.59045 64 LYS C O 1
ATOM 6324 N N . GLY B 2 65 ? 130.72200 151.78200 170.50900 1.000 95.79609 65 GLY C N 1
ATOM 6325 C CA . GLY B 2 65 ? 129.28400 151.90200 170.44600 1.000 98.90190 65 GLY C CA 1
ATOM 6326 C C . GLY B 2 65 ? 128.65000 152.53900 171.66100 1.000 97.71090 65 GLY C C 1
ATOM 6327 O O . GLY B 2 65 ? 127.41800 152.62600 171.72200 1.000 99.06523 65 GLY C O 1
ATOM 6328 N N . ARG B 2 66 ? 129.44400 152.98100 172.63300 1.000 77.98020 66 ARG C N 1
ATOM 6329 C CA . ARG B 2 66 ? 128.91300 153.43000 173.91300 1.000 72.80335 66 ARG C CA 1
ATOM 6330 C C . ARG B 2 66 ? 129.19300 154.89200 174.22000 1.000 78.82094 66 ARG C C 1
ATOM 6331 O O . ARG B 2 66 ? 128.24800 155.65800 174.43600 1.000 80.27861 66 ARG C O 1
ATOM 6339 N N . PHE B 2 67 ? 130.45800 155.31200 174.24100 1.000 84.96541 67 PHE C N 1
ATOM 6340 C CA A PHE B 2 67 ? 130.81700 156.63900 174.73100 0.250 81.34049 67 PHE C CA 1
ATOM 6341 C CA B PHE B 2 67 ? 130.81700 156.63900 174.73100 0.750 81.58818 67 PHE C CA 1
ATOM 6342 C C . PHE B 2 67 ? 130.55200 157.67700 173.64900 1.000 79.71926 67 PHE C C 1
ATOM 6343 O O . PHE B 2 67 ? 130.55600 157.36200 172.45500 1.000 83.99078 67 PHE C O 1
ATOM 6358 N N . THR B 2 68 ? 130.31600 158.91500 174.07300 1.000 73.47964 68 THR C N 1
ATOM 6359 C CA . THR B 2 68 ? 130.12400 160.03600 173.15300 1.000 72.88362 68 THR C CA 1
ATOM 6360 C C . THR B 2 68 ? 130.85600 161.24300 173.73700 1.000 71.53585 68 THR C C 1
ATOM 6361 O O . THR B 2 68 ? 130.32400 161.93900 174.60300 1.000 69.30283 68 THR C O 1
ATOM 6365 N N . VAL B 2 69 ? 132.07200 161.49300 173.28000 1.000 71.27550 69 VAL C N 1
ATOM 6366 C CA . VAL B 2 69 ? 132.77500 162.70200 173.69200 1.000 71.12292 69 VAL C CA 1
ATOM 6367 C C . VAL B 2 69 ? 132.28300 163.86400 172.83200 1.000 69.67400 69 VAL C C 1
ATOM 6368 O O . VAL B 2 69 ? 131.79200 163.67700 171.71100 1.000 77.23041 69 VAL C O 1
ATOM 6372 N N . SER B 2 70 ? 132.32500 165.06900 173.39500 1.000 66.79443 70 SER C N 1
ATOM 6373 C CA . SER B 2 70 ? 131.84900 166.26000 172.70800 1.000 69.87887 70 SER C CA 1
ATOM 6374 C C . SER B 2 70 ? 132.64200 167.45600 173.21200 1.000 69.97745 70 SER C C 1
ATOM 6375 O O . SER B 2 70 ? 133.42400 167.35500 174.15900 1.000 70.06146 70 SER C O 1
ATOM 6378 N N . SER B 2 71 ? 132.42800 168.59600 172.56400 1.000 72.20805 71 SER C N 1
ATOM 6379 C CA . SER B 2 71 ? 133.13100 169.81800 172.91800 1.000 71.93244 71 SER C CA 1
ATOM 6380 C C . SER B 2 71 ? 132.16400 170.98500 172.84300 1.000 73.54201 71 SER C C 1
ATOM 6381 O O . SER B 2 71 ? 131.23900 170.98000 172.02800 1.000 77.98103 71 SER C O 1
ATOM 6384 N N . ASP B 2 72 ? 132.37900 171.98000 173.69800 1.000 87.74689 72 ASP C N 1
ATOM 6385 C CA . ASP B 2 72 ? 131.61700 173.22200 173.65700 1.000 89.42900 72 ASP C CA 1
ATOM 6386 C C . ASP B 2 72 ? 132.59100 174.38500 173.78800 1.000 91.49240 72 ASP C C 1
ATOM 6387 O O . ASP B 2 72 ? 133.35200 174.45900 174.75900 1.000 91.61976 72 ASP C O 1
ATOM 6392 N N . LYS B 2 73 ? 132.56500 175.28900 172.80800 1.000 100.80424 73 LYS C N 1
ATOM 6393 C CA . LYS B 2 73 ? 133.50000 176.41000 172.79600 1.000 101.04304 73 LYS C CA 1
ATOM 6394 C C . LYS B 2 73 ? 133.05500 177.50700 173.76300 1.000 101.68906 73 LYS C C 1
ATOM 6395 O O . LYS B 2 73 ? 133.87800 178.30100 174.23800 1.000 101.37406 73 LYS C O 1
ATOM 6401 N N . ARG B 2 74 ? 131.75900 177.53100 174.10300 1.000 104.11729 74 ARG C N 1
ATOM 6402 C CA . ARG B 2 74 ? 131.16500 178.66200 174.81900 1.000 102.36602 74 ARG C CA 1
ATOM 6403 C C . ARG B 2 74 ? 131.57900 178.69800 176.28700 1.000 104.88489 74 ARG C C 1
ATOM 6404 O O . ARG B 2 74 ? 131.94100 179.75800 176.81100 1.000 107.42437 74 ARG C O 1
ATOM 6412 N N . ASP B 2 75 ? 131.52800 177.56000 176.97400 1.000 98.47748 75 ASP C N 1
ATOM 6413 C CA . ASP B 2 75 ? 132.08300 177.48600 178.31900 1.000 99.61291 75 ASP C CA 1
ATOM 6414 C C . ASP B 2 75 ? 133.50200 176.93700 178.34200 1.000 98.28276 75 ASP C C 1
ATOM 6415 O O . ASP B 2 75 ? 134.04800 176.76100 179.43900 1.000 100.67014 75 ASP C O 1
ATOM 6420 N N . ASN B 2 76 ? 134.08300 176.68700 177.15400 1.000 87.45991 76 ASN C N 1
ATOM 6421 C CA . ASN B 2 76 ? 135.44400 176.16200 176.93600 1.000 89.61822 76 ASN C CA 1
ATOM 6422 C C . ASN B 2 76 ? 135.65100 174.82300 177.64800 1.000 90.93485 76 ASN C C 1
ATOM 6423 O O . ASN B 2 76 ? 136.66600 174.58900 178.30800 1.000 87.44399 76 ASN C O 1
ATOM 6428 N N . THR B 2 77 ? 134.66600 173.93800 177.51200 1.000 85.78604 77 THR C N 1
ATOM 6429 C CA . THR B 2 77 ? 134.60000 172.68800 178.25600 1.000 80.84966 77 THR C CA 1
ATOM 6430 C C . THR B 2 77 ? 134.31800 171.53700 177.30000 1.000 82.38291 77 THR C C 1
ATOM 6431 O O . THR B 2 77 ? 133.35600 171.59200 176.52600 1.000 90.57620 77 THR C O 1
ATOM 6435 N N . VAL B 2 78 ? 135.15700 170.50300 177.35100 1.000 72.96851 78 VAL C N 1
ATOM 6436 C CA . VAL B 2 78 ? 134.92900 169.26600 176.61100 1.000 73.75716 78 VAL C CA 1
ATOM 6437 C C . VAL B 2 78 ? 134.12600 168.32300 177.50100 1.000 71.78481 78 VAL C C 1
ATOM 6438 O O . VAL B 2 78 ? 134.46400 168.11700 178.67400 1.000 70.20062 78 VAL C O 1
ATOM 6442 N N . TYR B 2 79 ? 133.03200 167.79200 176.95900 1.000 67.64998 79 TYR C N 1
ATOM 6443 C CA . TYR B 2 79 ? 132.13500 166.91100 177.68700 1.000 64.27692 79 TYR C CA 1
ATOM 6444 C C . TYR B 2 79 ? 132.29200 165.47600 177.20000 1.000 73.40574 79 TYR C C 1
ATOM 6445 O O . TYR B 2 79 ? 132.60000 165.22800 176.03100 1.000 74.87153 79 TYR C O 1
ATOM 6454 N N . LEU B 2 80 ? 132.07200 164.52900 178.10700 1.000 73.33047 80 LEU C N 1
ATOM 6455 C CA . LEU B 2 80 ? 132.13000 163.10100 177.79900 1.000 71.61089 80 LEU C CA 1
ATOM 6456 C C . LEU B 2 80 ? 130.78000 162.49100 178.16600 1.000 77.10136 80 LEU C C 1
ATOM 6457 O O . LEU B 2 80 ? 130.56800 162.07300 179.30800 1.000 81.76777 80 LEU C O 1
ATOM 6462 N N . GLN B 2 81 ? 129.86600 162.44100 177.19600 1.000 78.44350 81 GLN C N 1
ATOM 6463 C CA . GLN B 2 81 ? 128.52400 161.89800 177.41400 1.000 77.59411 81 GLN C CA 1
ATOM 6464 C C . GLN B 2 81 ? 128.60300 160.37600 177.34400 1.000 73.03062 81 GLN C C 1
ATOM 6465 O O . GLN B 2 81 ? 128.61300 159.76300 176.27500 1.000 77.47917 81 GLN C O 1
ATOM 6471 N N . MET B 2 82 ? 128.67100 159.76400 178.52000 1.000 92.12665 82 MET C N 1
ATOM 6472 C CA . MET B 2 82 ? 128.81700 158.32300 178.61500 1.000 92.16009 82 MET C CA 1
ATOM 6473 C C . MET B 2 82 ? 127.46000 157.63500 178.51500 1.000 96.63135 82 MET C C 1
ATOM 6474 O O . MET B 2 82 ? 126.42200 158.21300 178.84400 1.000 97.14459 82 MET C O 1
ATOM 6479 N N . ASN B 2 83 ? 127.48000 156.37900 178.06800 1.000 82.88800 83 ASN C N 1
ATOM 6480 C CA . ASN B 2 83 ? 126.25800 155.61100 177.86700 1.000 78.32844 83 ASN C CA 1
ATOM 6481 C C . ASN B 2 83 ? 126.57600 154.12800 177.97200 1.000 77.69384 83 ASN C C 1
ATOM 6482 O O . ASN B 2 83 ? 127.67700 153.69600 177.61600 1.000 79.68536 83 ASN C O 1
ATOM 6487 N N . ASN B 2 84 ? 125.58300 153.37200 178.46500 1.000 93.03231 84 ASN C N 1
ATOM 6488 C CA . ASN B 2 84 ? 125.53600 151.89600 178.50500 1.000 98.64979 84 ASN C CA 1
ATOM 6489 C C . ASN B 2 84 ? 126.71500 151.30500 179.27800 1.000 101.32837 84 ASN C C 1
ATOM 6490 O O . ASN B 2 84 ? 127.54300 150.56300 178.74400 1.000 104.37423 84 ASN C O 1
ATOM 6495 N N . LEU B 2 85 ? 126.77700 151.64300 180.56000 1.000 102.48328 85 LEU C N 1
ATOM 6496 C CA . LEU B 2 85 ? 128.05000 151.65600 181.26800 1.000 99.91408 85 LEU C CA 1
ATOM 6497 C C . LEU B 2 85 ? 128.37300 150.30500 181.89400 1.000 101.89650 85 LEU C C 1
ATOM 6498 O O . LEU B 2 85 ? 127.69100 149.85400 182.81700 1.000 100.85970 85 LEU C O 1
ATOM 6503 N N . ARG B 2 86 ? 129.44000 149.67700 181.40900 1.000 105.87653 86 ARG C N 1
ATOM 6504 C CA . ARG B 2 86 ? 129.95400 148.39200 181.86300 1.000 106.80631 86 ARG C CA 1
ATOM 6505 C C . ARG B 2 86 ? 130.70900 148.57100 183.17800 1.000 103.16658 86 ARG C C 1
ATOM 6506 O O . ARG B 2 86 ? 131.27300 149.64000 183.42000 1.000 101.55229 86 ARG C O 1
ATOM 6514 N N . PRO B 2 87 ? 130.76700 147.52700 184.04000 1.000 103.31940 87 PRO C N 1
ATOM 6515 C CA . PRO B 2 87 ? 131.57300 147.60600 185.27400 1.000 105.35002 87 PRO C CA 1
ATOM 6516 C C . PRO B 2 87 ? 133.08700 147.69700 185.08700 1.000 107.69588 87 PRO C C 1
ATOM 6517 O O . PRO B 2 87 ? 133.80900 147.99100 186.04500 1.000 108.05254 87 PRO C O 1
ATOM 6521 N N . GLU B 2 88 ? 133.58600 147.44100 183.87300 1.000 117.37550 88 GLU C N 1
ATOM 6522 C CA . GLU B 2 88 ? 135.01000 147.59600 183.58600 1.000 117.44479 88 GLU C CA 1
ATOM 6523 C C . GLU B 2 88 ? 135.40200 149.06200 183.41200 1.000 117.37588 88 GLU C C 1
ATOM 6524 O O . GLU B 2 88 ? 136.59400 149.38900 183.37700 1.000 118.74032 88 GLU C O 1
ATOM 6530 N N . ASP B 2 89 ? 134.41700 149.96000 183.29300 1.000 94.51484 89 ASP C N 1
ATOM 6531 C CA . ASP B 2 89 ? 134.69500 151.35600 182.96200 1.000 94.11949 89 ASP C CA 1
ATOM 6532 C C . ASP B 2 89 ? 135.20500 152.15900 184.15400 1.000 93.94617 89 ASP C C 1
ATOM 6533 O O . ASP B 2 89 ? 135.64900 153.30000 183.98400 1.000 91.67063 89 ASP C O 1
ATOM 6538 N N . THR B 2 90 ? 135.11400 151.60900 185.36600 1.000 90.83210 90 THR C N 1
ATOM 6539 C CA . THR B 2 90 ? 135.50500 152.34600 186.56200 1.000 85.97607 90 THR C CA 1
ATOM 6540 C C . THR B 2 90 ? 137.02100 152.53300 186.67500 1.000 86.54197 90 THR C C 1
ATOM 6541 O O . THR B 2 90 ? 137.80600 151.58200 186.54800 1.000 90.33696 90 THR C O 1
ATOM 6545 N N . ALA B 2 91 ? 137.42100 153.80300 186.82000 1.000 84.63407 91 ALA C N 1
ATOM 6546 C CA . ALA B 2 91 ? 138.80100 154.27200 186.72600 1.000 87.87920 91 ALA C CA 1
ATOM 6547 C C . ALA B 2 91 ? 138.91800 155.71000 187.21200 1.000 86.44309 91 ALA C C 1
ATOM 6548 O O . ALA B 2 91 ? 137.97300 156.26400 187.78200 1.000 88.57748 91 ALA C O 1
ATOM 6550 N N . ILE B 2 92 ? 140.07900 156.31600 186.99100 1.000 85.50386 92 ILE C N 1
ATOM 6551 C CA . ILE B 2 92 ? 140.25500 157.75900 187.09400 1.000 88.24918 92 ILE C CA 1
ATOM 6552 C C . ILE B 2 92 ? 140.36800 158.29500 185.67400 1.000 84.06820 92 ILE C C 1
ATOM 6553 O O . ILE B 2 92 ? 141.27700 157.91000 184.93100 1.000 88.51147 92 ILE C O 1
ATOM 6558 N N . TYR B 2 93 ? 139.45900 159.18100 185.28400 1.000 73.72491 93 TYR C N 1
ATOM 6559 C CA . TYR B 2 93 ? 139.42500 159.68900 183.91700 1.000 72.46731 93 TYR C CA 1
ATOM 6560 C C . TYR B 2 93 ? 140.19500 160.99900 183.83400 1.000 72.28572 93 TYR C C 1
ATOM 6561 O O . TYR B 2 93 ? 139.85300 161.97400 184.51000 1.000 84.65610 93 TYR C O 1
ATOM 6570 N N . PHE B 2 94 ? 141.22000 161.01300 182.99000 1.000 69.67799 94 PHE C N 1
ATOM 6571 C CA . PHE B 2 94 ? 142.14500 162.12800 182.85200 1.000 77.97298 94 PHE C CA 1
ATOM 6572 C C . PHE B 2 94 ? 141.92600 162.79400 181.50300 1.000 72.66566 94 PHE C C 1
ATOM 6573 O O . PHE B 2 94 ? 142.19700 162.18700 180.46400 1.000 79.41962 94 PHE C O 1
ATOM 6581 N N . CYS B 2 95 ? 141.46500 164.03900 181.51200 1.000 68.02454 95 CYS C N 1
ATOM 6582 C CA . CYS B 2 95 ? 141.43700 164.84000 180.29400 1.000 65.28710 95 CYS C CA 1
ATOM 6583 C C . CYS B 2 95 ? 142.80400 165.49800 180.13700 1.000 66.01436 95 CYS C C 1
ATOM 6584 O O . CYS B 2 95 ? 143.20800 166.32400 180.96100 1.000 72.98003 95 CYS C O 1
ATOM 6587 N N . ALA B 2 96 ? 143.52700 165.10700 179.09800 1.000 40.51267 96 ALA C N 1
ATOM 6588 C CA . ALA B 2 96 ? 144.90900 165.51600 178.91800 1.000 45.92642 96 ALA C CA 1
ATOM 6589 C C . ALA B 2 96 ? 145.07300 166.32300 177.64000 1.000 44.32012 96 ALA C C 1
ATOM 6590 O O . ALA B 2 96 ? 144.56100 165.95500 176.58700 1.000 49.87191 96 ALA C O 1
ATOM 6592 N N . ALA B 2 97 ? 145.81900 167.41500 177.73600 1.000 61.44144 97 ALA C N 1
ATOM 6593 C CA . ALA B 2 97 ? 146.00600 168.33400 176.62500 1.000 58.08630 97 ALA C CA 1
ATOM 6594 C C . ALA B 2 97 ? 147.24700 167.95800 175.82600 1.000 65.14658 97 ALA C C 1
ATOM 6595 O O . ALA B 2 97 ? 148.18200 167.35700 176.36100 1.000 75.77690 97 ALA C O 1
ATOM 6597 N N . ASP B 2 98 ? 147.25000 168.31100 174.54100 1.000 72.85833 98 ASP C N 1
ATOM 6598 C CA . ASP B 2 98 ? 148.33600 167.96600 173.63100 1.000 74.59619 98 ASP C CA 1
ATOM 6599 C C . ASP B 2 98 ? 148.36900 169.10700 172.62100 1.000 72.66641 98 ASP C C 1
ATOM 6600 O O . ASP B 2 98 ? 147.32500 169.68200 172.30300 1.000 76.80629 98 ASP C O 1
ATOM 6605 N N . ARG B 2 99 ? 149.57100 169.42700 172.12500 1.000 62.80280 99 ARG C N 1
ATOM 6606 C CA . ARG B 2 99 ? 149.73600 170.54300 171.19400 1.000 61.62650 99 ARG C CA 1
ATOM 6607 C C . ARG B 2 99 ? 149.15200 170.23000 169.82300 1.000 58.96146 99 ARG C C 1
ATOM 6608 O O . ARG B 2 99 ? 148.61100 171.11700 169.15400 1.000 69.84035 99 ARG C O 1
ATOM 6616 N N . SER B 2 100 ? 149.26400 168.98200 169.38000 1.000 56.87939 100 SER C N 1
ATOM 6617 C CA . SER B 2 100 ? 148.54000 168.53800 168.19300 1.000 67.16022 100 SER C CA 1
ATOM 6618 C C . SER B 2 100 ? 147.09900 168.31800 168.61700 1.000 70.70681 100 SER C C 1
ATOM 6619 O O . SER B 2 100 ? 146.80400 167.40200 169.38500 1.000 78.02976 100 SER C O 1
ATOM 6622 N N . LYS B 2 101 ? 146.20300 169.18800 168.14100 1.000 62.28353 101 LYS C N 1
ATOM 6623 C CA . LYS B 2 101 ? 144.78900 169.06300 168.47800 1.000 60.00913 101 LYS C CA 1
ATOM 6624 C C . LYS B 2 101 ? 144.16300 167.86000 167.78900 1.000 65.86567 101 LYS C C 1
ATOM 6625 O O . LYS B 2 101 ? 143.29000 167.19400 168.35500 1.000 76.78410 101 LYS C O 1
ATOM 6631 N N . TYR B 2 102 ? 144.60900 167.56200 166.57500 1.000 57.56892 102 TYR C N 1
ATOM 6632 C CA . TYR B 2 102 ? 144.05700 166.45000 165.82100 1.000 58.45399 102 TYR C CA 1
ATOM 6633 C C . TYR B 2 102 ? 144.63700 165.13100 166.30700 1.000 59.32464 102 TYR C C 1
ATOM 6634 O O . TYR B 2 102 ? 145.84100 164.99700 166.53500 1.000 61.89750 102 TYR C O 1
ATOM 6643 N N . CYS B 2 103 ? 143.75900 164.14900 166.45700 1.000 82.17768 103 CYS C N 1
ATOM 6644 C CA . CYS B 2 103 ? 144.11000 162.85300 167.00600 1.000 80.91077 103 CYS C CA 1
ATOM 6645 C C . CYS B 2 103 ? 144.46100 161.90300 165.86900 1.000 84.60723 103 CYS C C 1
ATOM 6646 O O . CYS B 2 103 ? 143.88900 161.97600 164.77800 1.000 87.35995 103 CYS C O 1
ATOM 6649 N N . VAL B 2 104 ? 145.42400 161.02500 166.12400 1.000 94.61339 104 VAL C N 1
ATOM 6650 C CA . VAL B 2 104 ? 145.79800 159.97000 165.19100 1.000 94.53706 104 VAL C CA 1
ATOM 6651 C C . VAL B 2 104 ? 145.53600 158.63700 165.87400 1.000 91.69833 104 VAL C C 1
ATOM 6652 O O . VAL B 2 104 ? 145.72000 158.51600 167.09000 1.000 97.87017 104 VAL C O 1
ATOM 6656 N N . GLY B 2 105 ? 145.07700 157.65000 165.09600 1.000 71.34596 105 GLY C N 1
ATOM 6657 C CA . GLY B 2 105 ? 144.57300 156.41300 165.67800 1.000 77.24352 105 GLY C CA 1
ATOM 6658 C C . GLY B 2 105 ? 145.64600 155.51500 166.25900 1.000 76.70985 105 GLY C C 1
ATOM 6659 O O . GLY B 2 105 ? 145.36100 154.67300 167.11400 1.000 74.77734 105 GLY C O 1
ATOM 6660 N N . LYS B 2 106 ? 146.89000 155.67800 165.81000 1.000 72.63863 106 LYS C N 1
ATOM 6661 C CA . LYS B 2 106 ? 147.98800 154.93000 166.40600 1.000 73.71259 106 LYS C CA 1
ATOM 6662 C C . LYS B 2 106 ? 148.39000 155.50400 167.75800 1.000 77.61501 106 LYS C C 1
ATOM 6663 O O . LYS B 2 106 ? 148.87000 154.76300 168.62400 1.000 80.60273 106 LYS C O 1
ATOM 6669 N N . TYR B 2 107 ? 148.19700 156.80900 167.96500 1.000 73.08564 107 TYR C N 1
ATOM 6670 C CA . TYR B 2 107 ? 148.77100 157.48900 169.11600 1.000 70.41085 107 TYR C CA 1
ATOM 6671 C C . TYR B 2 107 ? 147.77900 158.24200 169.99100 1.000 69.76190 107 TYR C C 1
ATOM 6672 O O . TYR B 2 107 ? 148.21500 158.93600 170.91500 1.000 72.62941 107 TYR C O 1
ATOM 6681 N N . PHE B 2 108 ? 146.46800 158.11700 169.76200 1.000 66.03798 108 PHE C N 1
ATOM 6682 C CA . PHE B 2 108 ? 145.51300 158.74100 170.67500 1.000 62.97751 108 PHE C CA 1
ATOM 6683 C C . PHE B 2 108 ? 145.33500 157.94600 171.96300 1.000 68.05336 108 PHE C C 1
ATOM 6684 O O . PHE B 2 108 ? 144.73500 158.45700 172.91400 1.000 71.77634 108 PHE C O 1
ATOM 6692 N N . SER B 2 109 ? 145.83400 156.71400 172.01700 1.000 71.51838 109 SER C N 1
ATOM 6693 C CA . SER B 2 109 ? 145.81700 155.91000 173.22800 1.000 71.95567 109 SER C CA 1
ATOM 6694 C C . SER B 2 109 ? 147.11400 155.98800 174.01800 1.000 78.30399 109 SER C C 1
ATOM 6695 O O . SER B 2 109 ? 147.21000 155.37100 175.08400 1.000 80.83420 109 SER C O 1
ATOM 6698 N N . THR B 2 110 ? 148.10400 156.71700 173.53600 1.000 74.75874 110 THR C N 1
ATOM 6699 C CA . THR B 2 110 ? 149.40000 156.73500 174.20500 1.000 73.91359 110 THR C CA 1
ATOM 6700 C C . THR B 2 110 ? 149.47700 157.90900 175.17500 1.000 69.84813 110 THR C C 1
ATOM 6701 O O . THR B 2 110 ? 149.20000 159.04700 174.78000 1.000 69.03480 110 THR C O 1
ATOM 6705 N N . PRO B 2 111 ? 149.83500 157.67300 176.44200 1.000 71.40545 111 PRO C N 1
ATOM 6706 C CA . PRO B 2 111 ? 150.02200 158.80000 177.37400 1.000 72.18476 111 PRO C CA 1
ATOM 6707 C C . PRO B 2 111 ? 151.26600 159.63400 177.10300 1.000 76.12899 111 PRO C C 1
ATOM 6708 O O . PRO B 2 111 ? 151.36500 160.75600 177.61500 1.000 76.50619 111 PRO C O 1
ATOM 6712 N N . SER B 2 112 ? 152.22000 159.12900 176.31500 1.000 81.28039 112 SER C N 1
ATOM 6713 C CA . SER B 2 112 ? 153.38300 159.91800 175.92800 1.000 78.81649 112 SER C CA 1
ATOM 6714 C C . SER B 2 112 ? 153.07000 160.94000 174.84300 1.000 76.42727 112 SER C C 1
ATOM 6715 O O . SER B 2 112 ? 153.88400 161.83900 174.60800 1.000 79.30958 112 SER C O 1
ATOM 6718 N N . GLN B 2 113 ? 151.92100 160.82200 174.18300 1.000 63.04348 113 GLN C N 1
ATOM 6719 C CA . GLN B 2 113 ? 151.44800 161.79100 173.20600 1.000 64.00799 113 GLN C CA 1
ATOM 6720 C C . GLN B 2 113 ? 150.91800 163.06400 173.86000 1.000 71.91832 113 GLN C C 1
ATOM 6721 O O . GLN B 2 113 ? 150.91100 164.12400 173.22600 1.000 75.63870 113 GLN C O 1
ATOM 6727 N N . TYR B 2 114 ? 150.53400 163.00700 175.12900 1.000 77.15906 114 TYR C N 1
ATOM 6728 C CA . TYR B 2 114 ? 149.75100 164.06100 175.75800 1.000 70.01156 114 TYR C CA 1
ATOM 6729 C C . TYR B 2 114 ? 150.57400 164.72700 176.85500 1.000 71.71328 114 TYR C C 1
ATOM 6730 O O . TYR B 2 114 ? 151.08700 164.04900 177.75000 1.000 73.82029 114 TYR C O 1
ATOM 6739 N N . ASP B 2 115 ? 150.69500 166.05600 176.77900 1.000 87.57132 115 ASP C N 1
ATOM 6740 C CA . ASP B 2 115 ? 151.66000 166.80100 177.58500 1.000 91.58961 115 ASP C CA 1
ATOM 6741 C C . ASP B 2 115 ? 151.11800 167.27200 178.92800 1.000 90.64521 115 ASP C C 1
ATOM 6742 O O . ASP B 2 115 ? 151.63100 166.88000 179.98000 1.000 95.85685 115 ASP C O 1
ATOM 6747 N N . PHE B 2 116 ? 150.10300 168.13000 178.90600 1.000 74.45083 116 PHE C N 1
ATOM 6748 C CA . PHE B 2 116 ? 149.53900 168.65800 180.14000 1.000 73.39289 116 PHE C CA 1
ATOM 6749 C C . PHE B 2 116 ? 148.28500 167.88900 180.51700 1.000 71.25823 116 PHE C C 1
ATOM 6750 O O . PHE B 2 116 ? 147.41800 167.62300 179.68400 1.000 79.71882 116 PHE C O 1
ATOM 6758 N N . TRP B 2 117 ? 148.19400 167.54500 181.79700 1.000 72.39784 117 TRP C N 1
ATOM 6759 C CA . TRP B 2 117 ? 147.18700 166.60400 182.26300 1.000 80.28642 117 TRP C CA 1
ATOM 6760 C C . TRP B 2 117 ? 146.24100 167.29900 183.23200 1.000 78.74862 117 TRP C C 1
ATOM 6761 O O . TRP B 2 117 ? 146.33500 168.51400 183.43100 1.000 81.34436 117 TRP C O 1
ATOM 6772 N N . GLY B 2 118 ? 145.32200 166.54500 183.83700 1.000 86.53561 118 GLY C N 1
ATOM 6773 C CA . GLY B 2 118 ? 144.38500 167.10500 184.78200 1.000 84.89088 118 GLY C CA 1
ATOM 6774 C C . GLY B 2 118 ? 144.55800 166.47900 186.15400 1.000 90.38043 118 GLY C C 1
ATOM 6775 O O . GLY B 2 118 ? 145.45400 165.66200 186.38100 1.000 93.20326 118 GLY C O 1
ATOM 6776 N N . ARG B 2 119 ? 143.68900 166.90000 187.07400 1.000 105.22902 119 ARG C N 1
ATOM 6777 C CA . ARG B 2 119 ? 143.67100 166.31200 188.41000 1.000 106.19442 119 ARG C CA 1
ATOM 6778 C C . ARG B 2 119 ? 143.11900 164.89000 188.36800 1.000 104.70876 119 ARG C C 1
ATOM 6779 O O . ARG B 2 119 ? 143.67900 163.97200 188.98000 1.000 103.59672 119 ARG C O 1
ATOM 6787 N N . GLY B 2 120 ? 142.04600 164.68600 187.62400 1.000 90.26621 120 GLY C N 1
ATOM 6788 C CA . GLY B 2 120 ? 141.42300 163.38300 187.47600 1.000 88.04553 120 GLY C CA 1
ATOM 6789 C C . GLY B 2 120 ? 140.23500 163.24000 188.40900 1.000 91.01366 120 GLY C C 1
ATOM 6790 O O . GLY B 2 120 ? 140.25400 163.71600 189.55100 1.000 93.40849 120 GLY C O 1
ATOM 6791 N N . THR B 2 121 ? 139.18700 162.58300 187.91800 1.000 68.38316 121 THR C N 1
ATOM 6792 C CA . THR B 2 121 ? 137.98500 162.33200 188.69900 1.000 73.98507 121 THR C CA 1
ATOM 6793 C C . THR B 2 121 ? 137.56700 160.87900 188.54500 1.000 65.41019 121 THR C C 1
ATOM 6794 O O . THR B 2 121 ? 137.86000 160.24100 187.53100 1.000 65.44057 121 THR C O 1
ATOM 6798 N N . HIS B 2 122 ? 136.87800 160.36600 189.55800 1.000 81.88432 122 HIS C N 1
ATOM 6799 C CA . HIS B 2 122 ? 136.59600 158.94400 189.68400 1.000 85.14016 122 HIS C CA 1
ATOM 6800 C C . HIS B 2 122 ? 135.15700 158.64600 189.29300 1.000 86.64808 122 HIS C C 1
ATOM 6801 O O . HIS B 2 122 ? 134.23100 159.32800 189.74100 1.000 84.73180 122 HIS C O 1
ATOM 6808 N N . VAL B 2 123 ? 134.98000 157.61700 188.46800 1.000 78.74716 123 VAL C N 1
ATOM 6809 C CA . VAL B 2 123 ? 133.67600 157.04100 188.16400 1.000 76.32695 123 VAL C CA 1
ATOM 6810 C C . VAL B 2 123 ? 133.61000 155.68900 188.85700 1.000 79.75189 123 VAL C C 1
ATOM 6811 O O . VAL B 2 123 ? 134.54900 154.89200 188.75800 1.000 81.01318 123 VAL C O 1
ATOM 6815 N N . THR B 2 124 ? 132.52100 155.43600 189.57800 1.000 106.33634 124 THR C N 1
ATOM 6816 C CA . THR B 2 124 ? 132.33800 154.17600 190.28700 1.000 107.86540 124 THR C CA 1
ATOM 6817 C C . THR B 2 124 ? 131.15500 153.45200 189.65300 1.000 109.39507 124 THR C C 1
ATOM 6818 O O . THR B 2 124 ? 130.02900 153.96400 189.65300 1.000 112.40447 124 THR C O 1
ATOM 6822 N N . VAL B 2 125 ? 131.43400 152.31600 189.01800 1.000 100.15405 125 VAL C N 1
ATOM 6823 C CA . VAL B 2 125 ? 130.40700 151.56200 188.30500 1.000 98.07206 125 VAL C CA 1
ATOM 6824 C C . VAL B 2 125 ? 130.44900 150.13500 188.86100 1.000 101.05964 125 VAL C C 1
ATOM 6825 O O . VAL B 2 125 ? 129.42800 149.48800 189.10600 1.000 98.73941 125 VAL C O 1
#

GO terms:
  GO:0102140 heparan sulfate N-deacetylase activity (F, IDA)
  GO:0032588 trans-Golgi network membrane (C, IDA)
  GO:0015016 heparan sulfate N-sulfotransferase activity (F, IDA)
  GO:0015016 heparan sulfate N-sulfotransferase activity (F, EXP)
  GO:0015016 heparan sulfate N-sulfotransferase activity (F, IMP)
  GO:0005515 protein binding (F, IPI)
  GO:0000139 Golgi membrane (C, TAS)
  GO:0015012 heparan sulfate proteoglycan biosynthetic process (P, TAS)
  GO:0015016 heparan sulfate N-sulfotransferase activity (F, TAS)
  GO:0050119 N-acetylglucosamine deacetylase activity (F, TAS)

Organism: Homo sapiens (NCBI:txid9606)

B-factor: mean 88.97, std 25.44, range [33.8, 176.41]

InterPro domains:
  IPR000863 Sulfotransferase domain [PF00685] (605-858)
  IPR021930 Heparan sulphate-N-deacetylase, deacetylase domain [PF12062] (311-515)
  IPR027417 P-loop containing nucleoside triphosphate hydrolase [G3DSA:3.40.50.300] (579-882)
  IPR027417 P-loop containing nucleoside triphosphate hydrolase [SSF52540] (580-878)
  IPR037359 Heparan sulfate sulfotransferase [PTHR10605] (126-867)
  IPR056793 Heparan sulfate-N-deacetylase, N-terminal domain [PF25119] (81-301)

Nearest PDB structures (foldseek):
  8cd0-assembly1_A  TM=1.001E+00  e=0.000E+00  Homo sapiens
  8ccy-assembly1_A  TM=9.850E-01  e=0.000E+00  Homo sapiens
  8chs-assembly1_A  TM=9.687E-01  e=0.000E+00  Homo sapiens
  3uan-assembly1_A  TM=8.396E-01  e=9.583E-13  Mus musculus
  3uan-assembly2_B  TM=8.469E-01  e=2.554E-12  Mus musculus

Secondary structure (DSSP, 8-state):
--EEEE-SSTT-HHHHHHHHHHHHTT--EEEE-----BSSSSBS-SEEEESSTHHHHT--HHHHHHHHHHHHHHT-EEE-----EE-TT-TT-SSB--------SSS-EE--EE---EEE-TTTTS--EEE-SS-S-SHHHHHHHHHHHHHHTTSSS---SEEEEEEEEEEET---TTTS--HHHHHHHHHHHHHHHHHSTT---EEEE-SSSTTSS-HHHHHHSSGGGS--TT-EEEE--SS---TTTT--HHHHHHHHHHHHHHHHHHT--S-TTB---TT-TTTTTT-HHHHHHHHHHS---EEEES-SS-SS-GGG---EEETTEEEEEEE-TT--SS--SSTTSTT-HHHHHHHHTTSHHHHHHHH-SEEEEEE-GGGTTSS-HHHHHHHHHHHHHHHHB--EEE---HHHHHHHHHHH-GGGGS-----TTTSHHHHHHS-TTSPS--S-SEEEE--SSSSHHHHHHHHHS-TTEEEPPP-GGGTT----SSSGGGGT-HHHHTTSS----SSS-SEEEEEEGGGTT-SSHHHHHHHH-TT-EEEEE---HHHHHHHHHHHHHHTT-HHHHHS-HHHH--HHHHHHHHHHHTTT-HHHHHHHHHHHS-TTSEEEE-SSHHHH-HHHHHHHHHHHTT-SS---HHHH--EETTTTEE---TTTT----PPPPHHHHHHHHHHTTHHHHHHHHHHHHTT-PPPHHHHHHHH-/--EEEE------TTS--EEEEEEEETS-TTSS--EEEE---EEEEEE-TT--EEE-TTTTTT-EEEEETTTTEEEEEE-S--GGG-EEEEEEB-S--S--TTTTT-GGG--B----EEE--

Radius of gyration: 31.14 Å; Cα contacts (8 Å, |Δi|>4): 1629; chains: 2; bounding box: 62×81×86 Å